Protein AF-0000000086613560 (afdb_homodimer)

pLDDT: mean 71.71, std 30.58, range [15.66, 98.88]

Foldseek 3Di:
DDDDDDPDDDPDPDDPDDPDDPDDPPDDPDDDDPDDDDDDDDDDDDDDPPPPPPPPDPPDPPPPDPVVVVVVLVVVVVVLPPQADEDEVVQVCVFCVNVDPVQWDDDDPFFTKGWGWGDDDPDIAIKIKTKGPLPDPLNVQLLVQQSNLLSVDDDPQAWHWRHWYDPPSITMTITHDAPQAFQLVLQADDPVPPPDPDPSDHDAPLLLLQLLLSNLVQQLCQAPVDPQFHKDQQEQARNQWGAHPVRRTHGHRRSPIDTDGDDDDFDADPDRDYDPLQFQVVCVVGSGDDLLRNLSSSLSRLLCSFQSDGQADPPDPPQPRGSVSNCLVCVVVVNSVVRGHCVNVCRADPVLSVLSSVLSNQSNDNDSVSHDGSVVSSVSSVVSSVVSVVVVVVVVVCVVPPVPPPVPPVPPPPPDD/DDDPDDDDDDDDDDDDDDDDDPDDPPDDDDDDDPDDDDDPDDDPDPPDDPPPPPDPPPPDPPPPPPVVVVVVLVVVVVVLPPQADEDEVVQVCVFCVNVDPVQWDDDDPFFTKGWGWGDDDPDIAIKIKTKGPLPDPLNVQLLVQQSNLLSVDDDPQAWHWRHWYDPPSITMTITHDAPQAFQLVLLADDPVPPPDPDPSDHDAPLLLLQLLLSNLVQQLCQAPVDPQFHKDQQEQDRNQWGAHPVRRTHGHRRSPIDTDGDDDDFDADPDRDYDPLQFQVVCVVGSGDDLLRNLSSSLSRLLCSFQSDGQADPPDPPQPRGSVSNCLVCVVVVNSVVRGHCVNVCRADPVLSVLSSVLSNQSNDNDSVSHDGSVVSSVSSVVSSVVSVVVVVVVVVCVVPPVPPVVPDVPPPPPDD

InterPro domains:
  IPR000719 Protein kinase domain [PS50011] (99-385)
  IPR000719 Protein kinase domain [SM00220] (99-383)
  IPR001245 Serine-threonine/tyrosine-protein kinase, catalytic domain [PF07714] (104-381)
  IPR008271 Serine/threonine-protein kinase, active site [PS00108] (231-243)
  IPR011009 Protein kinase-like domain superfamily [SSF56112] (84-382)
  IPR017441 Protein kinase, ATP binding site [PS00107] (105-130)
  IPR045272 Receptor-like protein kinase ANXUR1/2-like [PTHR27003] (85-385)

Radius of gyration: 36.47 Å; Cα contacts (8 Å, |Δi|>4): 1189; chains: 2; bounding box: 94×164×106 Å

Nearest PDB structures (foldseek):
  3hgk-assembly3_C  TM=9.181E-01  e=1.782E-29  Solanum pimpinellifolium
  2qkw-assembly1_B  TM=9.200E-01  e=3.647E-29  Solanum pimpinellifolium
  4oh4-assembly1_A  TM=9.278E-01  e=1.111E-27  Arabidopsis thaliana
  4oh4-assembly2_B  TM=9.295E-01  e=1.111E-27  Arabidopsis thaliana
  4q5j-assembly1_A  TM=9.368E-01  e=2.152E-27  Arabidopsis thaliana

Structure (mmCIF, N/CA/C/O backbone):
data_AF-0000000086613560-model_v1
#
loop_
_entity.id
_entity.type
_entity.pdbx_description
1 polymer 'Protein kinase domain-containing protein'
#
loop_
_atom_site.group_PDB
_atom_site.id
_atom_site.type_symbol
_atom_site.label_atom_id
_atom_site.label_alt_id
_atom_site.label_comp_id
_atom_site.label_asym_id
_atom_site.label_entity_id
_atom_site.label_seq_id
_atom_site.pdbx_PDB_ins_code
_atom_site.Cartn_x
_atom_site.Cartn_y
_atom_site.Cartn_z
_atom_site.occupancy
_atom_site.B_iso_or_equiv
_atom_site.auth_seq_id
_atom_site.auth_comp_id
_atom_site.auth_asym_id
_atom_site.auth_atom_id
_atom_site.pdbx_PDB_model_num
ATOM 1 N N . MET A 1 1 ? -10.734 76.688 67.25 1 18.53 1 MET A N 1
ATOM 2 C CA . MET A 1 1 ? -10.906 75.562 68.125 1 18.53 1 MET A CA 1
ATOM 3 C C . MET A 1 1 ? -10.125 74.312 67.625 1 18.53 1 MET A C 1
ATOM 5 O O . MET A 1 1 ? -9.891 74.188 66.438 1 18.53 1 MET A O 1
ATOM 9 N N . GLU A 1 2 ? -9.602 73.188 68.375 1 17.83 2 GLU A N 1
ATOM 10 C CA . GLU A 1 2 ? -8.492 72.312 68.75 1 17.83 2 GLU A CA 1
ATOM 11 C C . GLU A 1 2 ? -8.469 71 68 1 17.83 2 GLU A C 1
ATOM 13 O O . GLU A 1 2 ? -7.402 70.5 67.688 1 17.83 2 GLU A O 1
ATOM 18 N N . SER A 1 3 ? -9.516 70.188 67.688 1 19.47 3 SER A N 1
ATOM 19 C CA . SER A 1 3 ? -9.656 68.875 68.188 1 19.47 3 SER A CA 1
ATOM 20 C C . SER A 1 3 ? -8.891 67.875 67.312 1 19.47 3 SER A C 1
ATOM 22 O O . SER A 1 3 ? -8.883 68 66.062 1 19.47 3 SER A O 1
ATOM 24 N N . THR A 1 4 ? -7.965 66.688 67.688 1 18.91 4 THR A N 1
ATOM 25 C CA . THR A 1 4 ? -6.824 65.812 67.812 1 18.91 4 THR A CA 1
ATOM 26 C C . THR A 1 4 ? -7.098 64.5 67.125 1 18.91 4 THR A C 1
ATOM 28 O O . THR A 1 4 ? -6.211 63.625 67.062 1 18.91 4 THR A O 1
ATOM 31 N N . SER A 1 5 ? -8.281 64 66.625 1 18.81 5 SER A N 1
ATOM 32 C CA . SER A 1 5 ? -8.656 62.656 67 1 18.81 5 SER A CA 1
ATOM 33 C C . SER A 1 5 ? -7.824 61.625 66.25 1 18.81 5 SER A C 1
ATOM 35 O O . SER A 1 5 ? -7.523 61.781 65.062 1 18.81 5 SER A O 1
ATOM 37 N N . THR A 1 6 ? -7.16 60.406 66.812 1 18.88 6 THR A N 1
ATOM 38 C CA . THR A 1 6 ? -6.16 59.375 67.062 1 18.88 6 THR A CA 1
ATOM 39 C C . THR A 1 6 ? -6.414 58.156 66.188 1 18.88 6 THR A C 1
ATOM 41 O O . THR A 1 6 ? -5.785 57.125 66.375 1 18.88 6 THR A O 1
ATOM 44 N N . TYR A 1 7 ? -6.965 58.125 64.938 1 18.12 7 TYR A N 1
ATOM 45 C CA . TYR A 1 7 ? -7.617 56.906 64.562 1 18.12 7 TYR A CA 1
ATOM 46 C C . TYR A 1 7 ? -6.602 55.781 64.375 1 18.12 7 TYR A C 1
ATOM 48 O O . TYR A 1 7 ? -5.617 55.938 63.625 1 18.12 7 TYR A O 1
ATOM 56 N N . ASP A 1 8 ? -6.332 54.625 65.125 1 15.9 8 ASP A N 1
ATOM 57 C CA . ASP A 1 8 ? -5.527 53.562 65.688 1 15.9 8 ASP A CA 1
ATOM 58 C C . ASP A 1 8 ? -5.258 52.438 64.688 1 15.9 8 ASP A C 1
ATOM 60 O O . ASP A 1 8 ? -4.133 51.938 64.562 1 15.9 8 ASP A O 1
ATOM 64 N N . ARG A 1 9 ? -6.309 51.812 63.938 1 16.7 9 ARG A N 1
ATOM 65 C CA . ARG A 1 9 ? -6.422 50.375 64.125 1 16.7 9 ARG A CA 1
ATOM 66 C C . ARG A 1 9 ? -5.273 49.656 63.438 1 16.7 9 ARG A C 1
ATOM 68 O O . ARG A 1 9 ? -4.719 50.125 62.469 1 16.7 9 ARG A O 1
ATOM 75 N N . SER A 1 10 ? -4.977 48.188 63.719 1 17.7 10 SER A N 1
ATOM 76 C CA . SER A 1 10 ? -4.141 47.062 64.125 1 17.7 10 SER A CA 1
ATOM 77 C C . SER A 1 10 ? -3.848 46.156 62.938 1 17.7 10 SER A C 1
ATOM 79 O O . SER A 1 10 ? -4.758 45.531 62.375 1 17.7 10 SER A O 1
ATOM 81 N N . VAL A 1 11 ? -3.135 46.5 61.812 1 18.69 11 VAL A N 1
ATOM 82 C CA . VAL A 1 11 ? -2.688 45.938 60.531 1 18.69 11 VAL A CA 1
ATOM 83 C C . VAL A 1 11 ? -2.025 44.562 60.781 1 18.69 11 VAL A C 1
ATOM 85 O O . VAL A 1 11 ? -1.062 44.469 61.531 1 18.69 11 VAL A O 1
ATOM 88 N N . ILE A 1 12 ? -2.676 43.375 60.375 1 17.88 12 ILE A N 1
ATOM 89 C CA . ILE A 1 12 ? -2.789 41.938 60.562 1 17.88 12 ILE A CA 1
ATOM 90 C C . ILE A 1 12 ? -1.548 41.25 60.031 1 17.88 12 ILE A C 1
ATOM 92 O O . ILE A 1 12 ? -1.287 41.281 58.812 1 17.88 12 ILE A O 1
ATOM 96 N N . THR A 1 13 ? -0.376 41.062 60.656 1 17.22 13 THR A N 1
ATOM 97 C CA . THR A 1 13 ? 0.983 40.531 60.5 1 17.22 13 THR A CA 1
ATOM 98 C C . THR A 1 13 ? 0.975 39.031 60.219 1 17.22 13 THR A C 1
ATOM 100 O O . THR A 1 13 ? 2.002 38.469 59.844 1 17.22 13 THR A O 1
ATOM 103 N N . GLN A 1 14 ? -0.134 38.219 60.344 1 17.62 14 GLN A N 1
ATOM 104 C CA . GLN A 1 14 ? 0.204 36.938 60.969 1 17.62 14 GLN A CA 1
ATOM 105 C C . GLN A 1 14 ? 1.089 36.125 60.031 1 17.62 14 GLN A C 1
ATOM 107 O O . GLN A 1 14 ? 0.988 36.219 58.812 1 17.62 14 GLN A O 1
ATOM 112 N N . SER A 1 15 ? 2.193 35.281 60.562 1 18.66 15 SER A N 1
ATOM 113 C CA . SER A 1 15 ? 3.41 34.5 60.5 1 18.66 15 SER A CA 1
ATOM 114 C C . SER A 1 15 ? 3.139 33.125 59.875 1 18.66 15 SER A C 1
ATOM 116 O O . SER A 1 15 ? 2.408 32.312 60.438 1 18.66 15 SER A O 1
ATOM 118 N N . LEU A 1 16 ? 2.875 32.969 58.531 1 18.23 16 LEU A N 1
ATOM 119 C CA . LEU A 1 16 ? 2.48 31.766 57.781 1 18.23 16 LEU A CA 1
ATOM 120 C C . LEU A 1 16 ? 3.504 30.656 58 1 18.23 16 LEU A C 1
ATOM 122 O O . LEU A 1 16 ? 4.629 30.734 57.5 1 18.23 16 LEU A O 1
ATOM 126 N N . SER A 1 17 ? 3.504 29.953 59.188 1 17.14 17 SER A N 1
ATOM 127 C CA . SER A 1 17 ? 4.355 28.953 59.812 1 17.14 17 SER A CA 1
ATOM 128 C C . SER A 1 17 ? 4.609 27.781 58.875 1 17.14 17 SER A C 1
ATOM 130 O O . SER A 1 17 ? 5.762 27.438 58.594 1 17.14 17 SER A O 1
ATOM 132 N N . SER A 1 18 ? 3.906 26.531 59.031 1 17.67 18 SER A N 1
ATOM 133 C CA . SER A 1 18 ? 4.371 25.203 59.406 1 17.67 18 SER A CA 1
ATOM 134 C C . SER A 1 18 ? 4.637 24.344 58.188 1 17.67 18 SER A C 1
ATOM 136 O O . SER A 1 18 ? 3.787 24.25 57.281 1 17.67 18 SER A O 1
ATOM 138 N N . ALA A 1 19 ? 5.949 23.922 57.656 1 19.5 19 ALA A N 1
ATOM 139 C CA . ALA A 1 19 ? 6.883 23.203 56.812 1 19.5 19 ALA A CA 1
ATOM 140 C C . ALA A 1 19 ? 6.613 21.703 56.844 1 19.5 19 ALA A C 1
ATOM 142 O O . ALA A 1 19 ? 7.125 20.953 56 1 19.5 19 ALA A O 1
ATOM 143 N N . SER A 1 20 ? 6.004 21.078 58 1 17.12 20 SER A N 1
ATOM 144 C CA . SER A 1 20 ? 6.488 19.797 58.469 1 17.12 20 SER A CA 1
ATOM 145 C C . SER A 1 20 ? 6.07 18.656 57.562 1 17.12 20 SER A C 1
ATOM 147 O O . SER A 1 20 ? 6.898 17.828 57.156 1 17.12 20 SER A O 1
ATOM 149 N N . GLU A 1 21 ? 4.793 18.031 57.594 1 16.8 21 GLU A N 1
ATOM 150 C CA . GLU A 1 21 ? 4.445 16.656 57.969 1 16.8 21 GLU A CA 1
ATOM 151 C C . GLU A 1 21 ? 4.328 15.773 56.719 1 16.8 21 GLU A C 1
ATOM 153 O O . GLU A 1 21 ? 3.867 14.633 56.812 1 16.8 21 GLU A O 1
ATOM 158 N N . MET A 1 22 ? 4.598 16.125 55.469 1 17.56 22 MET A N 1
ATOM 159 C CA . MET A 1 22 ? 3.986 15.281 54.438 1 17.56 22 MET A CA 1
ATOM 160 C C . MET A 1 22 ? 4.652 13.914 54.375 1 17.56 22 MET A C 1
ATOM 162 O O . MET A 1 22 ? 5.637 13.719 53.656 1 17.56 22 MET A O 1
ATOM 166 N N . GLU A 1 23 ? 4.988 13.195 55.5 1 17.34 23 GLU A N 1
ATOM 167 C CA . GLU A 1 23 ? 5.77 11.992 55.75 1 17.34 23 GLU A CA 1
ATOM 168 C C . GLU A 1 23 ? 5.223 10.812 54.938 1 17.34 23 GLU A C 1
ATOM 170 O O . GLU A 1 23 ? 5.973 10.133 54.25 1 17.34 23 GLU A O 1
ATOM 175 N N . ASN A 1 24 ? 4.188 9.961 55.438 1 16.42 24 ASN A N 1
ATOM 176 C CA . ASN A 1 24 ? 4.172 8.562 55.844 1 16.42 24 ASN A CA 1
ATOM 177 C C . ASN A 1 24 ? 3.713 7.652 54.719 1 16.42 24 ASN A C 1
ATOM 179 O O . ASN A 1 24 ? 3.9 6.438 54.75 1 16.42 24 ASN A O 1
ATOM 183 N N . PHE A 1 25 ? 2.674 8.008 53.812 1 17.39 25 PHE A N 1
ATOM 184 C CA . PHE A 1 25 ? 1.704 6.953 53.562 1 17.39 25 PHE A CA 1
ATOM 185 C C . PHE A 1 25 ? 2.291 5.898 52.625 1 17.39 25 PHE A C 1
ATOM 187 O O . PHE A 1 25 ? 1.847 5.746 51.5 1 17.39 25 PHE A O 1
ATOM 194 N N . ALA A 1 26 ? 3.645 5.379 52.75 1 17.75 26 ALA A N 1
ATOM 195 C CA . ALA A 1 26 ? 4.375 4.336 52.031 1 17.75 26 ALA A CA 1
ATOM 196 C C . ALA A 1 26 ? 3.611 3.016 52.062 1 17.75 26 ALA A C 1
ATOM 198 O O . ALA A 1 26 ? 3.732 2.205 51.125 1 17.75 26 ALA A O 1
ATOM 199 N N . GLN A 1 27 ? 2.988 2.562 53.25 1 16.28 27 GLN A N 1
ATOM 200 C CA . GLN A 1 27 ? 3.176 1.194 53.719 1 16.28 27 GLN A CA 1
ATOM 201 C C . GLN A 1 27 ? 2.311 0.217 52.906 1 16.28 27 GLN A C 1
ATOM 203 O O . GLN A 1 27 ? 2.75 -0.889 52.594 1 16.28 27 GLN A O 1
ATOM 208 N N . GLY A 1 28 ? 0.915 0.328 52.844 1 16.73 28 GLY A N 1
ATOM 209 C CA . GLY A 1 28 ? 0.067 -0.757 53.312 1 16.73 28 GLY A CA 1
ATOM 210 C C . GLY A 1 28 ? -0.165 -1.826 52.25 1 16.73 28 GLY A C 1
ATOM 211 O O . GLY A 1 28 ? -1.297 -2.035 51.812 1 16.73 28 GLY A O 1
ATOM 212 N N . LEU A 1 29 ? 0.588 -1.973 51.125 1 16.55 29 LEU A N 1
ATOM 213 C CA . LEU A 1 29 ? 0.009 -2.803 50.062 1 16.55 29 LEU A CA 1
ATOM 214 C C . LEU A 1 29 ? -0.086 -4.258 50.531 1 16.55 29 LEU A C 1
ATOM 216 O O . LEU A 1 29 ? -0.13 -5.164 49.688 1 16.55 29 LEU A O 1
ATOM 220 N N . LEU A 1 30 ? -0.078 -4.539 51.812 1 16.12 30 LEU A N 1
ATOM 221 C CA . LEU A 1 30 ? 0.279 -5.906 52.188 1 16.12 30 LEU A CA 1
ATOM 222 C C . LEU A 1 30 ? -0.701 -6.906 51.594 1 16.12 30 LEU A C 1
ATOM 224 O O . LEU A 1 30 ? -0.29 -7.871 50.938 1 16.12 30 LEU A O 1
ATOM 228 N N . ALA A 1 31 ? -1.808 -7.391 52.312 1 16.27 31 ALA A N 1
ATOM 229 C CA . ALA A 1 31 ? -1.933 -8.664 53 1 16.27 31 ALA A CA 1
ATOM 230 C C . ALA A 1 31 ? -2.891 -9.602 52.281 1 16.27 31 ALA A C 1
ATOM 232 O O . ALA A 1 31 ? -2.805 -10.82 52.438 1 16.27 31 ALA A O 1
ATOM 233 N N . THR A 1 32 ? -4.02 -9.156 51.5 1 16.94 32 THR A N 1
ATOM 234 C CA . THR A 1 32 ? -5.199 -9.883 51.938 1 16.94 32 THR A CA 1
ATOM 235 C C . THR A 1 32 ? -5.168 -11.328 51.469 1 16.94 32 THR A C 1
ATOM 237 O O . THR A 1 32 ? -4.668 -11.617 50.375 1 16.94 32 THR A O 1
ATOM 240 N N . THR A 1 33 ? -5.668 -12.305 52.312 1 17.19 33 THR A N 1
ATOM 241 C CA . THR A 1 33 ? -5.73 -13.727 52.625 1 17.19 33 THR A CA 1
ATOM 242 C C . THR A 1 33 ? -6.629 -14.461 51.625 1 17.19 33 THR A C 1
ATOM 244 O O . THR A 1 33 ? -7.758 -14.039 51.375 1 17.19 33 THR A O 1
ATOM 247 N N . ILE A 1 34 ? -6.043 -15.195 50.656 1 18.09 34 ILE A N 1
ATOM 248 C CA . ILE A 1 34 ? -6.516 -16.094 49.625 1 18.09 34 ILE A CA 1
ATOM 249 C C . ILE A 1 34 ? -7.398 -17.188 50.25 1 18.09 34 ILE A C 1
ATOM 251 O O . ILE A 1 34 ? -6.898 -18.094 50.906 1 18.09 34 ILE A O 1
ATOM 255 N N . PRO A 1 35 ? -8.68 -16.75 50.656 1 16.12 35 PRO A N 1
ATOM 256 C CA . PRO A 1 35 ? -9.352 -17.766 51.469 1 16.12 35 PRO A CA 1
ATOM 257 C C . PRO A 1 35 ? -9.531 -19.094 50.75 1 16.12 35 PRO A C 1
ATOM 259 O O . PRO A 1 35 ? -9.305 -19.172 49.562 1 16.12 35 PRO A O 1
ATOM 262 N N . GLY A 1 36 ? -10.664 -19.828 51.25 1 16.84 36 GLY A N 1
ATOM 263 C CA . GLY A 1 36 ? -11.055 -21.125 51.75 1 16.84 36 GLY A CA 1
ATOM 264 C C . GLY A 1 36 ? -11.539 -22.078 50.688 1 16.84 36 GLY A C 1
ATOM 265 O O . GLY A 1 36 ? -11.797 -21.656 49.562 1 16.84 36 GLY A O 1
ATOM 266 N N . GLY A 1 37 ? -12.023 -23.375 51.031 1 17.2 37 GLY A N 1
ATOM 267 C CA . GLY A 1 37 ? -12.047 -24.812 50.812 1 17.2 37 GLY A CA 1
ATOM 268 C C . GLY A 1 37 ? -13.219 -25.25 49.938 1 17.2 37 GLY A C 1
ATOM 269 O O . GLY A 1 37 ? -13.281 -26.422 49.531 1 17.2 37 GLY A O 1
ATOM 270 N N . ALA A 1 38 ? -14.383 -24.438 49.688 1 16.75 38 ALA A N 1
ATOM 271 C CA . ALA A 1 38 ? -15.578 -25.234 49.938 1 16.75 38 ALA A CA 1
ATOM 272 C C . ALA A 1 38 ? -15.758 -26.281 48.844 1 16.75 38 ALA A C 1
ATOM 274 O O . ALA A 1 38 ? -15.352 -26.062 47.688 1 16.75 38 ALA A O 1
ATOM 275 N N . ASP A 1 39 ? -16.375 -27.484 49.062 1 17.06 39 ASP A N 1
ATOM 276 C CA . ASP A 1 39 ? -16.5 -28.922 48.812 1 17.06 39 ASP A CA 1
ATOM 277 C C . ASP A 1 39 ? -17.469 -29.203 47.688 1 17.06 39 ASP A C 1
ATOM 279 O O . ASP A 1 39 ? -17.375 -30.219 47 1 17.06 39 ASP A O 1
ATOM 283 N N . TRP A 1 40 ? -18.547 -28.281 47.344 1 17.17 40 TRP A N 1
ATOM 284 C CA . TRP A 1 40 ? -19.812 -29.016 47.312 1 17.17 40 TRP A CA 1
ATOM 285 C C . TRP A 1 40 ? -19.859 -29.938 46.094 1 17.17 40 TRP A C 1
ATOM 287 O O . TRP A 1 40 ? -19.203 -29.688 45.094 1 17.17 40 TRP A O 1
ATOM 297 N N . GLY A 1 41 ? -20.688 -31 46.094 1 16.84 41 GLY A N 1
ATOM 298 C CA . GLY A 1 41 ? -20.922 -32.406 45.719 1 16.84 41 GLY A CA 1
ATOM 299 C C . GLY A 1 41 ? -21.453 -32.594 44.312 1 16.84 41 GLY A C 1
ATOM 300 O O . GLY A 1 41 ? -20.891 -33.344 43.531 1 16.84 41 GLY A O 1
ATOM 301 N N . ASN A 1 42 ? -22.812 -32.219 44.031 1 17.39 42 ASN A N 1
ATOM 302 C CA . ASN A 1 42 ? -23.75 -33.281 43.688 1 17.39 42 ASN A CA 1
ATOM 303 C C . ASN A 1 42 ? -23.781 -33.562 42.188 1 17.39 42 ASN A C 1
ATOM 305 O O . ASN A 1 42 ? -23.391 -32.688 41.375 1 17.39 42 ASN A O 1
ATOM 309 N N . GLU A 1 43 ? -24.531 -34.594 41.625 1 18 43 GLU A N 1
ATOM 310 C CA . GLU A 1 43 ? -24.547 -35.75 40.75 1 18 43 GLU A CA 1
ATOM 311 C C . GLU A 1 43 ? -25.234 -35.438 39.406 1 18 43 GLU A C 1
ATOM 313 O O . GLU A 1 43 ? -25.234 -36.25 38.5 1 18 43 GLU A O 1
ATOM 318 N N . LEU A 1 44 ? -25.672 -34.094 39.156 1 18.69 44 LEU A N 1
ATOM 319 C CA . LEU A 1 44 ? -26.938 -34.281 38.438 1 18.69 44 LEU A CA 1
ATOM 320 C C . LEU A 1 44 ? -26.703 -35 37.125 1 18.69 44 LEU A C 1
ATOM 322 O O . LEU A 1 44 ? -25.656 -34.844 36.469 1 18.69 44 LEU A O 1
ATOM 326 N N . PRO A 1 45 ? -27.781 -35.719 36.625 1 19.56 45 PRO A N 1
ATOM 327 C CA . PRO A 1 45 ? -27.922 -36.906 35.781 1 19.56 45 PRO A CA 1
ATOM 328 C C . PRO A 1 45 ? -27.75 -36.625 34.281 1 19.56 45 PRO A C 1
ATOM 330 O O . PRO A 1 45 ? -27.875 -35.469 33.875 1 19.56 45 PRO A O 1
ATOM 333 N N . PHE A 1 46 ? -27.297 -37.625 33.5 1 18.84 46 PHE A N 1
ATOM 334 C CA . PHE A 1 46 ? -26.688 -37.875 32.188 1 18.84 46 PHE A CA 1
ATOM 335 C C . PHE A 1 46 ? -27.703 -37.75 31.078 1 18.84 46 PHE A C 1
ATOM 337 O O . PHE A 1 46 ? -27.406 -38.094 29.922 1 18.84 46 PHE A O 1
ATOM 344 N N . PRO A 1 47 ? -28.734 -36.688 31.234 1 19.14 47 PRO A N 1
ATOM 345 C CA . PRO A 1 47 ? -29.828 -37.219 30.422 1 19.14 47 PRO A CA 1
ATOM 346 C C . PRO A 1 47 ? -29.406 -37.469 28.969 1 19.14 47 PRO A C 1
ATOM 348 O O . PRO A 1 47 ? -28.438 -36.875 28.5 1 19.14 47 PRO A O 1
ATOM 351 N N . GLU A 1 48 ? -30.188 -38.375 28.219 1 19.47 48 GLU A N 1
ATOM 352 C CA . GLU A 1 48 ? -30.172 -39.281 27.062 1 19.47 48 GLU A CA 1
ATOM 353 C C . GLU A 1 48 ? -30.281 -38.469 25.766 1 19.47 48 GLU A C 1
ATOM 355 O O . GLU A 1 48 ? -31.047 -37.531 25.672 1 19.47 48 GLU A O 1
ATOM 360 N N . THR A 1 49 ? -29.328 -38.594 24.812 1 18.28 49 THR A N 1
ATOM 361 C CA . THR A 1 49 ? -28.844 -37.938 23.609 1 18.28 49 THR A CA 1
ATOM 362 C C . THR A 1 49 ? -29.828 -38.094 22.469 1 18.28 49 THR A C 1
ATOM 364 O O . THR A 1 49 ? -29.516 -37.781 21.312 1 18.28 49 THR A O 1
ATOM 367 N N . ARG A 1 50 ? -31.203 -38.062 22.719 1 19.09 50 ARG A N 1
ATOM 368 C CA . ARG A 1 50 ? -31.938 -38.656 21.625 1 19.09 50 ARG A CA 1
ATOM 369 C C . ARG A 1 50 ? -31.688 -37.906 20.312 1 19.09 50 ARG A C 1
ATOM 371 O O . ARG A 1 50 ? -31.516 -36.688 20.328 1 19.09 50 ARG A O 1
ATOM 378 N N . ASN A 1 51 ? -31.375 -38.594 19.156 1 18.8 51 ASN A N 1
ATOM 379 C CA . ASN A 1 51 ? -30.844 -38.438 17.797 1 18.8 51 ASN A CA 1
ATOM 380 C C . ASN A 1 51 ? -31.828 -37.719 16.891 1 18.8 51 ASN A C 1
ATOM 382 O O . ASN A 1 51 ? -31.641 -37.688 15.672 1 18.8 51 ASN A O 1
ATOM 386 N N . PRO A 1 52 ? -32.719 -36.781 17.422 1 19.45 52 PRO A N 1
ATOM 387 C CA . PRO A 1 52 ? -33.875 -36.688 16.547 1 19.45 52 PRO A CA 1
ATOM 388 C C . PRO A 1 52 ? -33.531 -36.188 15.141 1 19.45 52 PRO A C 1
ATOM 390 O O . PRO A 1 52 ? -32.531 -35.438 14.984 1 19.45 52 PRO A O 1
ATOM 393 N N . PHE A 1 53 ? -33.938 -36.875 14.016 1 21.14 53 PHE A N 1
ATOM 394 C CA . PHE A 1 53 ? -33.875 -36.938 12.562 1 21.14 53 PHE A CA 1
ATOM 395 C C . PHE A 1 53 ? -34.469 -35.688 11.93 1 21.14 53 PHE A C 1
ATOM 397 O O . PHE A 1 53 ? -35.688 -35.5 11.906 1 21.14 53 PHE A O 1
ATOM 404 N N . VAL A 1 54 ? -33.875 -34.469 12.289 1 18.44 54 VAL A N 1
ATOM 405 C CA . VAL A 1 54 ? -34.594 -33.219 11.93 1 18.44 54 VAL A CA 1
ATOM 406 C C . VAL A 1 54 ? -34.75 -33.156 10.414 1 18.44 54 VAL A C 1
ATOM 408 O O . VAL A 1 54 ? -33.781 -33.344 9.672 1 18.44 54 VAL A O 1
ATOM 411 N N . GLN A 1 55 ? -35.938 -33.406 9.891 1 19.12 55 GLN A N 1
ATOM 412 C CA . GLN A 1 55 ? -36.531 -33.344 8.555 1 19.12 55 GLN A CA 1
ATOM 413 C C . GLN A 1 55 ? -36.25 -31.969 7.91 1 19.12 55 GLN A C 1
ATOM 415 O O . GLN A 1 55 ? -36.781 -30.953 8.336 1 19.12 55 GLN A O 1
ATOM 420 N N . ALA A 1 56 ? -35.031 -31.656 7.594 1 19.33 56 ALA A N 1
ATOM 421 C CA . ALA A 1 56 ? -34.656 -30.297 7.199 1 19.33 56 ALA A CA 1
ATOM 422 C C . ALA A 1 56 ? -35.406 -29.875 5.934 1 19.33 56 ALA A C 1
ATOM 424 O O . ALA A 1 56 ? -35.344 -30.562 4.91 1 19.33 56 ALA A O 1
ATOM 425 N N . GLY A 1 57 ? -36.5 -29.219 6.137 1 18.22 57 GLY A N 1
ATOM 426 C CA . GLY A 1 57 ? -37.375 -28.672 5.117 1 18.22 57 GLY A CA 1
ATOM 427 C C . GLY A 1 57 ? -36.625 -27.844 4.07 1 18.22 57 GLY A C 1
ATOM 428 O O . GLY A 1 57 ? -35.562 -27.297 4.344 1 18.22 57 GLY A O 1
ATOM 429 N N . ALA A 1 58 ? -36.875 -28.031 2.684 1 20.8 58 ALA A N 1
ATOM 430 C CA . ALA A 1 58 ? -36.469 -27.578 1.36 1 20.8 58 ALA A CA 1
ATOM 431 C C . ALA A 1 58 ? -36.562 -26.062 1.243 1 20.8 58 ALA A C 1
ATOM 433 O O . ALA A 1 58 ? -37.656 -25.5 1.092 1 20.8 58 ALA A O 1
ATOM 434 N N . LEU A 1 59 ? -35.969 -25.266 2.164 1 20.17 59 LEU A N 1
ATOM 435 C CA . LEU A 1 59 ? -36.25 -23.844 2.092 1 20.17 59 LEU A CA 1
ATOM 436 C C . LEU A 1 59 ? -35.969 -23.297 0.695 1 20.17 59 LEU A C 1
ATOM 438 O O . LEU A 1 59 ? -34.969 -23.656 0.072 1 20.17 59 LEU A O 1
ATOM 442 N N . SER A 1 60 ? -36.938 -22.797 0.01 1 21.38 60 SER A N 1
ATOM 443 C CA . SER A 1 60 ? -37.188 -22.125 -1.264 1 21.38 60 SER A CA 1
ATOM 444 C C . SER A 1 60 ? -36.156 -21.016 -1.487 1 21.38 60 SER A C 1
ATOM 446 O O . SER A 1 60 ? -35.781 -20.312 -0.545 1 21.38 60 SER A O 1
ATOM 448 N N . THR A 1 61 ? -35.25 -21.141 -2.471 1 22.91 61 THR A N 1
ATOM 449 C CA . THR A 1 61 ? -34.156 -20.391 -3.018 1 22.91 61 THR A CA 1
ATOM 450 C C . THR A 1 61 ? -34.562 -18.953 -3.307 1 22.91 61 THR A C 1
ATOM 452 O O . THR A 1 61 ? -35.219 -18.672 -4.312 1 22.91 61 THR A O 1
ATOM 455 N N . ASP A 1 62 ? -35.125 -18.188 -2.379 1 22.31 62 ASP A N 1
ATOM 456 C CA . ASP A 1 62 ? -35.531 -16.812 -2.645 1 22.31 62 ASP A CA 1
ATOM 457 C C . ASP A 1 62 ? -34.375 -16 -3.23 1 22.31 62 ASP A C 1
ATOM 459 O O . ASP A 1 62 ? -33.25 -16.125 -2.791 1 22.31 62 ASP A O 1
ATOM 463 N N . SER A 1 63 ? -34.531 -15.57 -4.504 1 23.98 63 SER A N 1
ATOM 464 C CA . SER A 1 63 ? -33.812 -14.688 -5.422 1 23.98 63 SER A CA 1
ATOM 465 C C . SER A 1 63 ? -33.375 -13.414 -4.723 1 23.98 63 SER A C 1
ATOM 467 O O . SER A 1 63 ? -34.156 -12.508 -4.488 1 23.98 63 SER A O 1
ATOM 469 N N . LEU A 1 64 ? -32.594 -13.461 -3.736 1 24 64 LEU A N 1
ATOM 470 C CA . LEU A 1 64 ? -32.219 -12.266 -2.99 1 24 64 LEU A CA 1
ATOM 471 C C . LEU A 1 64 ? -31.594 -11.219 -3.916 1 24 64 LEU A C 1
ATOM 473 O O . LEU A 1 64 ? -30.688 -11.523 -4.68 1 24 64 LEU A O 1
ATOM 477 N N . SER A 1 65 ? -32.375 -10.188 -4.281 1 24.64 65 SER A N 1
ATOM 478 C CA . SER A 1 65 ? -32.25 -8.953 -5.062 1 24.64 65 SER A CA 1
ATOM 479 C C . SER A 1 65 ? -30.953 -8.211 -4.758 1 24.64 65 SER A C 1
ATOM 481 O O . SER A 1 65 ? -30.656 -7.926 -3.596 1 24.64 65 SER A O 1
ATOM 483 N N . LEU A 1 66 ? -29.953 -8.422 -5.555 1 26.14 66 LEU A N 1
ATOM 484 C CA . LEU A 1 66 ? -28.734 -7.656 -5.777 1 26.14 66 LEU A CA 1
ATOM 485 C C . LEU A 1 66 ? -28.984 -6.16 -5.625 1 26.14 66 LEU A C 1
ATOM 487 O O . LEU A 1 66 ? -28.078 -5.348 -5.828 1 26.14 66 LEU A O 1
ATOM 491 N N . ASN A 1 67 ? -30.344 -5.766 -5.605 1 27.61 67 ASN A N 1
ATOM 492 C CA . ASN A 1 67 ? -30.766 -4.379 -5.461 1 27.61 67 ASN A CA 1
ATOM 493 C C . ASN A 1 67 ? -30.312 -3.783 -4.133 1 27.61 67 ASN A C 1
ATOM 495 O O . ASN A 1 67 ? -30.578 -2.619 -3.84 1 27.61 67 ASN A O 1
ATOM 499 N N . SER A 1 68 ? -29.922 -4.652 -3.201 1 29.59 68 SER A N 1
ATOM 500 C CA . SER A 1 68 ? -29.844 -4.105 -1.853 1 29.59 68 SER A CA 1
ATOM 501 C C . SER A 1 68 ? -28.547 -3.336 -1.64 1 29.59 68 SER A C 1
ATOM 503 O O . SER A 1 68 ? -28.438 -2.525 -0.716 1 29.59 68 SER A O 1
ATOM 505 N N . GLN A 1 69 ? -27.531 -3.75 -2.379 1 27.94 69 GLN A N 1
ATOM 506 C CA . GLN A 1 69 ? -26.328 -2.996 -2.092 1 27.94 69 GLN A CA 1
ATOM 507 C C . GLN A 1 69 ? -26.391 -1.587 -2.674 1 27.94 69 GLN A C 1
ATOM 509 O O . GLN A 1 69 ? -25.609 -0.712 -2.299 1 27.94 69 GLN A O 1
ATOM 514 N N . GLU A 1 70 ? -27.141 -1.389 -3.787 1 30.72 70 GLU A N 1
ATOM 515 C CA . GLU A 1 70 ? -27.453 -0.048 -4.273 1 30.72 70 GLU A CA 1
ATOM 516 C C . GLU A 1 70 ? -28.25 0.741 -3.24 1 30.72 70 GLU A C 1
ATOM 518 O O . GLU A 1 70 ? -28.172 1.97 -3.189 1 30.72 70 GLU A O 1
ATOM 523 N N . ASN A 1 71 ? -29.078 0.048 -2.459 1 31.89 71 ASN A N 1
ATOM 524 C CA . ASN A 1 71 ? -30 0.663 -1.52 1 31.89 71 ASN A CA 1
ATOM 525 C C . ASN A 1 71 ? -29.297 1.12 -0.247 1 31.89 71 ASN A C 1
ATOM 527 O O . ASN A 1 71 ? -29.859 1.856 0.557 1 31.89 71 ASN A O 1
ATOM 531 N N . ALA A 1 72 ? -28.219 0.413 0.093 1 31.88 72 ALA A N 1
ATOM 532 C CA . ALA A 1 72 ? -27.609 0.879 1.335 1 31.88 72 ALA A CA 1
ATOM 533 C C . ALA A 1 72 ? -26.859 2.191 1.12 1 31.88 72 ALA A C 1
ATOM 535 O O . ALA A 1 72 ? -26.703 2.986 2.051 1 31.88 72 ALA A O 1
ATOM 536 N N . ILE A 1 73 ? -26.328 2.385 -0.056 1 35.31 73 ILE A N 1
ATOM 537 C CA . ILE A 1 73 ? -25.766 3.697 -0.373 1 35.31 73 ILE A CA 1
ATOM 538 C C . ILE A 1 73 ? -26.891 4.727 -0.441 1 35.31 73 ILE A C 1
ATOM 540 O O . ILE A 1 73 ? -26.688 5.902 -0.118 1 35.31 73 ILE A O 1
ATOM 544 N N . ASP A 1 74 ? -28.031 4.262 -0.862 1 34.62 74 ASP A N 1
ATOM 545 C CA . ASP A 1 74 ? -29.188 5.141 -1.014 1 34.62 74 ASP A CA 1
ATOM 546 C C . ASP A 1 74 ? -29.75 5.551 0.347 1 34.62 74 ASP A C 1
ATOM 548 O O . ASP A 1 74 ? -30.188 6.695 0.528 1 34.62 74 ASP A O 1
ATOM 552 N N . GLY A 1 75 ? -29.875 4.527 1.206 1 35.84 75 GLY A N 1
ATOM 553 C CA . GLY A 1 75 ? -30.5 4.855 2.48 1 35.84 75 GLY A CA 1
ATOM 554 C C . GLY A 1 75 ? -29.688 5.844 3.299 1 35.84 75 GLY A C 1
ATOM 555 O O . GLY A 1 75 ? -30.25 6.656 4.035 1 35.84 75 GLY A O 1
ATOM 556 N N . GLY A 1 76 ? -28.344 5.617 3.367 1 36.16 76 GLY A N 1
ATOM 557 C CA . GLY A 1 76 ? -27.516 6.543 4.117 1 36.16 76 GLY A CA 1
ATOM 558 C C . GLY A 1 76 ? -27.422 7.918 3.482 1 36.16 76 GLY A C 1
ATOM 559 O O . GLY A 1 76 ? -27.016 8.883 4.129 1 36.16 76 GLY A O 1
ATOM 560 N N . VAL A 1 77 ? -27.578 7.887 2.201 1 42.34 77 VAL A N 1
ATOM 561 C CA . VAL A 1 77 ? -27.641 9.156 1.487 1 42.34 77 VAL A CA 1
ATOM 562 C C . VAL A 1 77 ? -28.844 9.961 1.959 1 42.34 77 VAL A C 1
ATOM 564 O O . VAL A 1 77 ? -28.797 11.195 2.031 1 42.34 77 VAL A O 1
ATOM 567 N N . ASP A 1 78 ? -29.812 9.305 2.236 1 41.38 78 ASP A N 1
ATOM 568 C CA . ASP A 1 78 ? -31.016 10.055 2.615 1 41.38 78 ASP A CA 1
ATOM 569 C C . ASP A 1 78 ? -30.766 10.859 3.891 1 41.38 78 ASP A C 1
ATOM 571 O O . ASP A 1 78 ? -31.234 11.992 4.016 1 41.38 78 ASP A O 1
ATOM 575 N N . GLN A 1 79 ? -30.125 10.273 4.891 1 42.38 79 GLN A N 1
ATOM 576 C CA . GLN A 1 79 ? -29.938 10.984 6.148 1 42.38 79 GLN A CA 1
ATOM 577 C C . GLN A 1 79 ? -28.781 11.984 6.047 1 42.38 79 GLN A C 1
ATOM 579 O O . GLN A 1 79 ? -28.609 12.828 6.926 1 42.38 79 GLN A O 1
ATOM 584 N N . LEU A 1 80 ? -27.875 11.789 5.195 1 45.97 80 LEU A N 1
ATOM 585 C CA . LEU A 1 80 ? -26.75 12.703 5 1 45.97 80 LEU A CA 1
ATOM 586 C C . LEU A 1 80 ? -27.234 14.102 4.652 1 45.97 80 LEU A C 1
ATOM 588 O O . LEU A 1 80 ? -26.484 15.07 4.766 1 45.97 80 LEU A O 1
ATOM 592 N N . LYS A 1 81 ? -28.422 14.305 4.07 1 45.84 81 LYS A N 1
ATOM 593 C CA . LYS A 1 81 ? -29.016 15.469 3.424 1 45.84 81 LYS A CA 1
ATOM 594 C C . LYS A 1 81 ? -29.016 16.672 4.359 1 45.84 81 LYS A C 1
ATOM 596 O O . LYS A 1 81 ? -28.875 17.812 3.91 1 45.84 81 LYS A O 1
ATOM 601 N N . GLU A 1 82 ? -29.078 16.406 5.547 1 49.47 82 GLU A N 1
ATOM 602 C CA . GLU A 1 82 ? -29.406 17.641 6.27 1 49.47 82 GLU A CA 1
ATOM 603 C C . GLU A 1 82 ? -28.141 18.453 6.551 1 49.47 82 GLU A C 1
ATOM 605 O O . GLU A 1 82 ? -28.188 19.688 6.59 1 49.47 82 GLU A O 1
ATOM 610 N N . SER A 1 83 ? -26.812 17.75 6.656 1 60.41 83 SER A N 1
ATOM 611 C CA . SER A 1 83 ? -25.75 18.562 7.223 1 60.41 83 SER A CA 1
ATOM 612 C C . SER A 1 83 ? -24.797 19.062 6.137 1 60.41 83 SER A C 1
ATOM 614 O O . SER A 1 83 ? -24.062 20.031 6.352 1 60.41 83 SER A O 1
ATOM 616 N N . CYS A 1 84 ? -24.703 18.391 5.051 1 76.62 84 CYS A N 1
ATOM 617 C CA . CYS A 1 84 ? -23.797 18.859 4.008 1 76.62 84 CYS A CA 1
ATOM 618 C C . CYS A 1 84 ? -24.578 19.344 2.787 1 76.62 84 CYS A C 1
ATOM 620 O O . CYS A 1 84 ? -25.406 18.609 2.246 1 76.62 84 CYS A O 1
ATOM 622 N N . ALA A 1 85 ? -24.375 20.656 2.398 1 86.06 85 ALA A N 1
ATOM 623 C CA . ALA A 1 85 ? -25.141 21.328 1.365 1 86.06 85 ALA A CA 1
ATOM 624 C C . ALA A 1 85 ? -24.797 20.812 -0.022 1 86.06 85 ALA A C 1
ATOM 626 O O . ALA A 1 85 ? -23.625 20.547 -0.315 1 86.06 85 ALA A O 1
ATOM 627 N N . PHE A 1 86 ? -25.859 20.578 -0.726 1 92.25 86 PHE A N 1
ATOM 628 C CA . PHE A 1 86 ? -25.656 20.297 -2.143 1 92.25 86 PHE A CA 1
ATOM 629 C C . PHE A 1 86 ? -25.359 21.578 -2.916 1 92.25 86 PHE A C 1
ATOM 631 O O . PHE A 1 86 ? -26.062 22.578 -2.748 1 92.25 86 PHE A O 1
ATOM 638 N N . ILE A 1 87 ? -24.344 21.609 -3.744 1 93.88 87 ILE A N 1
ATOM 639 C CA . ILE A 1 87 ? -23.969 22.75 -4.566 1 93.88 87 ILE A CA 1
ATOM 640 C C . ILE A 1 87 ? -24.125 22.406 -6.043 1 93.88 87 ILE A C 1
ATOM 642 O O . ILE A 1 87 ? -23.469 21.469 -6.535 1 93.88 87 ILE A O 1
ATOM 646 N N . PRO A 1 88 ? -24.953 23.109 -6.742 1 94.62 88 PRO A N 1
ATOM 647 C CA . PRO A 1 88 ? -25.125 22.828 -8.172 1 94.62 88 PRO A CA 1
ATOM 648 C C . PRO A 1 88 ? -23.844 23 -8.969 1 94.62 88 PRO A C 1
ATOM 650 O O . PRO A 1 88 ? -23.016 23.859 -8.641 1 94.62 88 PRO A O 1
ATOM 653 N N . LEU A 1 89 ? -23.703 22.25 -10.039 1 96.19 89 LEU A N 1
ATOM 654 C CA . LEU A 1 89 ? -22.484 22.266 -10.859 1 96.19 89 LEU A CA 1
ATOM 655 C C . LEU A 1 89 ? -22.25 23.641 -11.469 1 96.19 89 LEU A C 1
ATOM 657 O O . LEU A 1 89 ? -21.109 24.062 -11.602 1 96.19 89 LEU A O 1
ATOM 661 N N . CYS A 1 90 ? -23.328 24.328 -11.836 1 95.38 90 CYS A N 1
ATOM 662 C CA . CYS A 1 90 ? -23.188 25.625 -12.453 1 95.38 90 CYS A CA 1
ATOM 663 C C . CYS A 1 90 ? -22.469 26.609 -11.523 1 95.38 90 CYS A C 1
ATOM 665 O O . CYS A 1 90 ? -21.703 27.453 -11.984 1 95.38 90 CYS A O 1
ATOM 667 N N . GLN A 1 91 ? -22.719 26.531 -10.266 1 94.56 91 GLN A N 1
ATOM 668 C CA . GLN A 1 91 ? -22.047 27.375 -9.297 1 94.56 91 GLN A CA 1
ATOM 669 C C . GLN A 1 91 ? -20.562 27.016 -9.188 1 94.56 91 GLN A C 1
ATOM 671 O O . GLN A 1 91 ? -19.719 27.906 -9.039 1 94.56 91 GLN A O 1
ATOM 676 N N . ILE A 1 92 ? -20.234 25.75 -9.266 1 96.38 92 ILE A N 1
ATOM 677 C CA . ILE A 1 92 ? -18.844 25.281 -9.195 1 96.38 92 ILE A CA 1
ATOM 678 C C . ILE A 1 92 ? -18.078 25.75 -10.422 1 96.38 92 ILE A C 1
ATOM 680 O O . ILE A 1 92 ? -16.938 26.203 -10.305 1 96.38 92 ILE A O 1
ATOM 684 N N . LEU A 1 93 ? -18.703 25.594 -11.602 1 96.5 93 LEU A N 1
ATOM 685 C CA . LEU A 1 93 ? -18.078 26.031 -12.844 1 96.5 93 LEU A CA 1
ATOM 686 C C . LEU A 1 93 ? -17.75 27.516 -12.805 1 96.5 93 LEU A C 1
ATOM 688 O O . LEU A 1 93 ? -16.672 27.938 -13.234 1 96.5 93 LEU A O 1
ATOM 692 N N . LYS A 1 94 ? -18.672 28.25 -12.25 1 95.19 94 LYS A N 1
ATOM 693 C CA . LYS A 1 94 ? -18.453 29.688 -12.109 1 95.19 94 LYS A CA 1
ATOM 694 C C . LYS A 1 94 ? -17.312 29.969 -11.125 1 95.19 94 LYS A C 1
ATOM 696 O O . LYS A 1 94 ? -16.438 30.781 -11.406 1 95.19 94 LYS A O 1
ATOM 701 N N . ALA A 1 95 ? -17.344 29.266 -10.062 1 95.56 95 ALA A N 1
ATOM 702 C CA . ALA A 1 95 ? -16.359 29.484 -9 1 95.56 95 ALA A CA 1
ATOM 703 C C . ALA A 1 95 ? -14.953 29.125 -9.469 1 95.56 95 ALA A C 1
ATOM 705 O O . ALA A 1 95 ? -13.969 29.688 -8.977 1 95.56 95 ALA A O 1
ATOM 706 N N . THR A 1 96 ? -14.766 28.25 -10.398 1 96 96 THR A N 1
ATOM 707 C CA . THR A 1 96 ? -13.469 27.734 -10.828 1 96 96 THR A CA 1
ATOM 708 C C . THR A 1 96 ? -13.141 28.203 -12.242 1 96 96 THR A C 1
ATOM 710 O O . THR A 1 96 ? -12.156 27.75 -12.836 1 96 96 THR A O 1
ATOM 713 N N . ASN A 1 97 ? -13.977 29.094 -12.836 1 95.94 97 ASN A N 1
ATOM 714 C CA . ASN A 1 97 ? -13.812 29.469 -14.234 1 95.94 97 ASN A CA 1
ATOM 715 C C . ASN A 1 97 ? -13.672 28.234 -15.133 1 95.94 97 ASN A C 1
ATOM 717 O O . ASN A 1 97 ? -12.695 28.125 -15.883 1 95.94 97 ASN A O 1
ATOM 721 N N . ASP A 1 98 ? -14.633 27.375 -14.992 1 96.25 98 ASP A N 1
ATOM 722 C CA . ASP A 1 98 ? -14.703 26.141 -15.773 1 96.25 98 ASP A CA 1
ATOM 723 C C . ASP A 1 98 ? -13.445 25.297 -15.578 1 96.25 98 ASP A C 1
ATOM 725 O O . ASP A 1 98 ? -12.805 24.891 -16.562 1 96.25 98 ASP A O 1
ATOM 729 N N . PHE A 1 99 ? -13.07 25.141 -14.32 1 94.06 99 PHE A N 1
ATOM 730 C CA . PHE A 1 99 ? -11.93 24.328 -13.93 1 94.06 99 PHE A CA 1
ATOM 731 C C . PHE A 1 99 ? -10.664 24.797 -14.625 1 94.06 99 PHE A C 1
ATOM 733 O O . PHE A 1 99 ? -9.93 24 -15.203 1 94.06 99 PHE A O 1
ATOM 740 N N . ASP A 1 100 ? -10.398 26.047 -14.492 1 94.94 100 ASP A N 1
ATOM 741 C CA . ASP A 1 100 ? -9.195 26.688 -15.016 1 94.94 100 ASP A CA 1
ATOM 742 C C . ASP A 1 100 ? -7.953 26.203 -14.266 1 94.94 100 ASP A C 1
ATOM 744 O O . ASP A 1 100 ? -7.895 26.266 -13.039 1 94.94 100 ASP A O 1
ATOM 748 N N . ASP A 1 101 ? -6.934 25.828 -14.977 1 91.5 101 ASP A N 1
ATOM 749 C CA . ASP A 1 101 ? -5.711 25.297 -14.391 1 91.5 101 ASP A CA 1
ATOM 750 C C . ASP A 1 101 ? -4.984 26.344 -13.562 1 91.5 101 ASP A C 1
ATOM 752 O O . ASP A 1 101 ? -4.203 26.016 -12.664 1 91.5 101 ASP A O 1
ATOM 756 N N . ALA A 1 102 ? -5.234 27.562 -13.82 1 93.25 102 ALA A N 1
ATOM 757 C CA . ALA A 1 102 ? -4.602 28.656 -13.086 1 93.25 102 ALA A CA 1
ATOM 758 C C . ALA A 1 102 ? -5.07 28.688 -11.633 1 93.25 102 ALA A C 1
ATOM 760 O O . ALA A 1 102 ? -4.414 29.281 -10.773 1 93.25 102 ALA A O 1
ATOM 761 N N . LEU A 1 103 ? -6.176 28.016 -11.391 1 94.75 103 LEU A N 1
ATOM 762 C CA . LEU A 1 103 ? -6.762 28.047 -10.055 1 94.75 103 LEU A CA 1
ATOM 763 C C . LEU A 1 103 ? -6.445 26.781 -9.289 1 94.75 103 LEU A C 1
ATOM 765 O O . LEU A 1 103 ? -6.918 26.578 -8.164 1 94.75 103 LEU A O 1
ATOM 769 N N . VAL A 1 104 ? -5.605 25.922 -9.867 1 92.94 104 VAL A N 1
ATOM 770 C CA . VAL A 1 104 ? -5.258 24.656 -9.219 1 92.94 104 VAL A CA 1
ATOM 771 C C . VAL A 1 104 ? -4.32 24.922 -8.047 1 92.94 104 VAL A C 1
ATOM 773 O O . VAL A 1 104 ? -3.316 25.625 -8.188 1 92.94 104 VAL A O 1
ATOM 776 N N . ILE A 1 105 ? -4.645 24.406 -6.918 1 90.69 105 ILE A N 1
ATOM 777 C CA . ILE A 1 105 ? -3.812 24.609 -5.734 1 90.69 105 ILE A CA 1
ATOM 778 C C . ILE A 1 105 ? -3.279 23.266 -5.234 1 90.69 105 ILE A C 1
ATOM 780 O O . ILE A 1 105 ? -2.494 23.219 -4.285 1 90.69 105 ILE A O 1
ATOM 784 N N . GLY A 1 106 ? -3.764 22.234 -5.75 1 83.44 106 GLY A N 1
ATOM 785 C CA . GLY A 1 106 ? -3.305 20.922 -5.363 1 83.44 106 GLY A CA 1
ATOM 786 C C . GLY A 1 106 ? -3.758 19.828 -6.312 1 83.44 106 GLY A C 1
ATOM 787 O O . GLY A 1 106 ? -4.66 20.031 -7.129 1 83.44 106 GLY A O 1
ATOM 788 N N . GLY A 1 107 ? -2.963 18.75 -6.293 1 74.62 107 GLY A N 1
ATOM 789 C CA . GLY A 1 107 ? -3.387 17.656 -7.145 1 74.62 107 GLY A CA 1
ATOM 790 C C . GLY A 1 107 ? -2.637 16.359 -6.871 1 74.62 107 GLY A C 1
ATOM 791 O O . GLY A 1 107 ? -1.606 16.375 -6.195 1 74.62 107 GLY A O 1
ATOM 792 N N . GLY A 1 108 ? -3.287 15.234 -7.051 1 61.62 108 GLY A N 1
ATOM 793 C CA . GLY A 1 108 ? -2.725 13.891 -7.016 1 61.62 108 GLY A CA 1
ATOM 794 C C . GLY A 1 108 ? -3.531 12.883 -7.809 1 61.62 108 GLY A C 1
ATOM 795 O O . GLY A 1 108 ? -4.273 13.258 -8.719 1 61.62 108 GLY A O 1
ATOM 796 N N . GLY A 1 109 ? -3.285 11.672 -7.648 1 59.34 109 GLY A N 1
ATOM 797 C CA . GLY A 1 109 ? -3.928 10.562 -8.344 1 59.34 109 GLY A CA 1
ATOM 798 C C . GLY A 1 109 ? -5.438 10.57 -8.211 1 59.34 109 GLY A C 1
ATOM 799 O O . GLY A 1 109 ? -6.145 10.047 -9.07 1 59.34 109 GLY A O 1
ATOM 800 N N . PHE A 1 110 ? -5.93 11.344 -7.246 1 64.19 110 PHE A N 1
ATOM 801 C CA . PHE A 1 110 ? -7.355 11.234 -6.969 1 64.19 110 PHE A CA 1
ATOM 802 C C . PHE A 1 110 ? -8.109 12.422 -7.551 1 64.19 110 PHE A C 1
ATOM 804 O O . PHE A 1 110 ? -9.344 12.398 -7.637 1 64.19 110 PHE A O 1
ATOM 811 N N . GLY A 1 111 ? -7.418 13.477 -7.961 1 76.88 111 GLY A N 1
ATOM 812 C CA . GLY A 1 111 ? -8.086 14.625 -8.555 1 76.88 111 GLY A CA 1
ATOM 813 C C . GLY A 1 111 ? -7.402 15.938 -8.242 1 76.88 111 GLY A C 1
ATOM 814 O O . GLY A 1 111 ? -6.469 15.984 -7.438 1 76.88 111 GLY A O 1
ATOM 815 N N . LYS A 1 112 ? -7.914 16.938 -8.852 1 87.88 112 LYS A N 1
ATOM 816 C CA . LYS A 1 112 ? -7.359 18.281 -8.688 1 87.88 112 LYS A CA 1
ATOM 817 C C . LYS A 1 112 ? -8.172 19.094 -7.691 1 87.88 112 LYS A C 1
ATOM 819 O O . LYS A 1 112 ? -9.375 18.891 -7.543 1 87.88 112 LYS A O 1
ATOM 824 N N . VAL A 1 113 ? -7.473 19.938 -7.031 1 93.81 113 VAL A N 1
ATOM 825 C CA . VAL A 1 113 ? -8.125 20.859 -6.105 1 93.81 113 VAL A CA 1
ATOM 826 C C . VAL A 1 113 ? -7.992 22.297 -6.625 1 93.81 113 VAL A C 1
ATOM 828 O O . VAL A 1 113 ? -6.895 22.75 -6.957 1 93.81 113 VAL A O 1
ATOM 831 N N . TYR A 1 114 ? -9.094 23.031 -6.703 1 95.5 114 TYR A N 1
ATOM 832 C CA . TYR A 1 114 ? -9.141 24.391 -7.227 1 95.5 114 TYR A CA 1
ATOM 833 C C . TYR A 1 114 ? -9.484 25.391 -6.129 1 95.5 114 TYR A C 1
ATOM 835 O O . TYR A 1 114 ? -10.297 25.094 -5.246 1 95.5 114 TYR A O 1
ATOM 843 N N . LYS A 1 115 ? -8.836 26.5 -6.238 1 96.62 115 LYS A N 1
ATOM 844 C CA . LYS A 1 115 ? -9.297 27.641 -5.449 1 96.62 115 LYS A CA 1
ATOM 845 C C . LYS A 1 115 ? -10.461 28.344 -6.133 1 96.62 115 LYS A C 1
ATOM 847 O O . LYS A 1 115 ?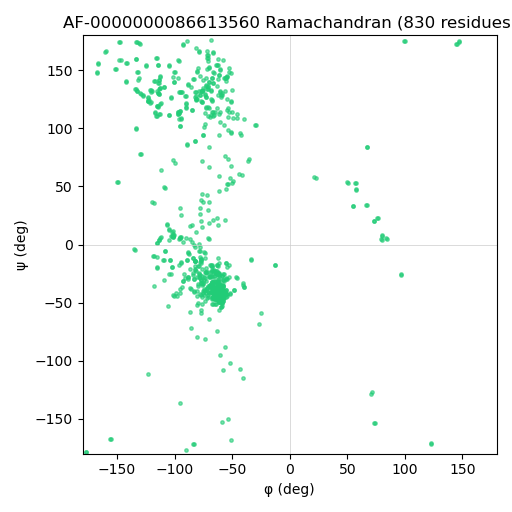 -10.445 28.547 -7.348 1 96.62 115 LYS A O 1
ATOM 852 N N . GLY A 1 116 ? -11.508 28.594 -5.359 1 95.62 116 GLY A N 1
ATOM 853 C CA . GLY A 1 116 ? -12.664 29.266 -5.922 1 95.62 116 GLY A CA 1
ATOM 854 C C . GLY A 1 116 ? -13.383 30.156 -4.922 1 95.62 116 GLY A C 1
ATOM 855 O O . GLY A 1 116 ? -13 30.219 -3.75 1 95.62 116 GLY A O 1
ATOM 856 N N . ASN A 1 117 ? -14.383 30.875 -5.477 1 93.81 117 ASN A N 1
ATOM 857 C CA . ASN A 1 117 ? -15.258 31.719 -4.656 1 93.81 117 ASN A CA 1
ATOM 858 C C . ASN A 1 117 ? -16.719 31.328 -4.824 1 93.81 117 ASN A C 1
ATOM 860 O O . ASN A 1 117 ? -17.203 31.141 -5.945 1 93.81 117 ASN A O 1
ATOM 864 N N . ILE A 1 118 ? -17.266 31.047 -3.742 1 91 118 ILE A N 1
ATOM 865 C CA . ILE A 1 118 ? -18.688 30.75 -3.787 1 91 118 ILE A CA 1
ATOM 866 C C . ILE A 1 118 ? -19.469 31.812 -3.037 1 91 118 ILE A C 1
ATOM 868 O O . ILE A 1 118 ? -18.969 32.406 -2.07 1 91 118 ILE A O 1
ATOM 872 N N . GLY A 1 119 ? -20.75 31.953 -3.451 1 81.44 119 GLY A N 1
ATOM 873 C CA . GLY A 1 119 ? -21.625 32.969 -2.865 1 81.44 119 GLY A CA 1
ATOM 874 C C . GLY A 1 119 ? -21.766 34.219 -3.729 1 81.44 119 GLY A C 1
ATOM 875 O O . GLY A 1 119 ? -21.438 34.188 -4.918 1 81.44 119 GLY A O 1
ATOM 876 N N . GLY A 1 120 ? -22.594 35.25 -3.455 1 71.25 120 GLY A N 1
ATOM 877 C CA . GLY A 1 120 ? -22.844 36.469 -4.207 1 71.25 120 GLY A CA 1
ATOM 878 C C . GLY A 1 120 ? -22.781 37.719 -3.357 1 71.25 120 GLY A C 1
ATOM 879 O O . GLY A 1 120 ? -23.062 37.688 -2.158 1 71.25 120 GLY A O 1
ATOM 880 N N . GLY A 1 121 ? -22.281 38.781 -3.889 1 63.69 121 GLY A N 1
ATOM 881 C CA . GLY A 1 121 ? -22.25 40.094 -3.256 1 63.69 121 GLY A CA 1
ATOM 882 C C . GLY A 1 121 ? -21.281 40.156 -2.088 1 63.69 121 GLY A C 1
ATOM 883 O O . GLY A 1 121 ? -20.109 39.781 -2.215 1 63.69 121 GLY A O 1
ATOM 884 N N . ALA A 1 122 ? -21.703 40.625 -0.903 1 71 122 ALA A N 1
ATOM 885 C CA . ALA A 1 122 ? -20.922 40.875 0.305 1 71 122 ALA A CA 1
ATOM 886 C C . ALA A 1 122 ? -20.641 39.594 1.048 1 71 122 ALA A C 1
ATOM 888 O O . ALA A 1 122 ? -19.797 39.531 1.945 1 71 122 ALA A O 1
ATOM 889 N N . THR A 1 123 ? -21.094 38.375 0.57 1 80 123 THR A N 1
ATOM 890 C CA . THR A 1 123 ? -20.984 37.125 1.318 1 80 123 THR A CA 1
ATOM 891 C C . THR A 1 123 ? -20.156 36.125 0.546 1 80 123 THR A C 1
ATOM 893 O O . THR A 1 123 ? -20.328 34.906 0.709 1 80 123 THR A O 1
ATOM 896 N N . THR A 1 124 ? -19.156 36.531 -0.141 1 86.5 124 THR A N 1
ATOM 897 C CA . THR A 1 124 ? -18.344 35.625 -0.919 1 86.5 124 THR A CA 1
ATOM 898 C C . THR A 1 124 ? -17.297 34.938 -0.031 1 86.5 124 THR A C 1
ATOM 900 O O . THR A 1 124 ? -16.672 35.594 0.808 1 86.5 124 THR A O 1
ATOM 903 N N . THR A 1 125 ? -17.281 33.688 -0.093 1 90.81 125 THR A N 1
ATOM 904 C CA . THR A 1 125 ? -16.328 32.906 0.684 1 90.81 125 THR A CA 1
ATOM 905 C C . THR A 1 125 ? -15.336 32.188 -0.234 1 90.81 125 THR A C 1
ATOM 907 O O . THR A 1 125 ? -15.734 31.625 -1.258 1 90.81 125 THR A O 1
ATOM 910 N N . VAL A 1 126 ? -14.039 32.281 0.139 1 95.38 126 VAL A N 1
ATOM 911 C CA . VAL A 1 126 ? -13.016 31.547 -0.587 1 95.38 126 VAL A CA 1
ATOM 912 C C . VAL A 1 126 ? -13.07 30.078 -0.184 1 95.38 126 VAL A C 1
ATOM 914 O O . VAL A 1 126 ? -13.164 29.75 1.003 1 95.38 126 VAL A O 1
ATOM 917 N N . VAL A 1 127 ? -13.055 29.234 -1.232 1 96.62 127 VAL A N 1
ATOM 918 C CA . VAL A 1 127 ? -13.219 27.812 -0.951 1 96.62 127 VAL A CA 1
ATOM 919 C C . VAL A 1 127 ? -12.18 27.016 -1.724 1 96.62 127 VAL A C 1
ATOM 921 O O . VAL A 1 127 ? -11.547 27.531 -2.646 1 96.62 127 VAL A O 1
ATOM 924 N N . ALA A 1 128 ? -11.922 25.797 -1.26 1 96.81 128 ALA A N 1
ATOM 925 C CA . ALA A 1 128 ? -11.156 24.781 -1.977 1 96.81 128 ALA A CA 1
ATOM 926 C C . ALA A 1 128 ? -12.078 23.734 -2.588 1 96.81 128 ALA A C 1
ATOM 928 O O . ALA A 1 128 ? -12.891 23.125 -1.886 1 96.81 128 ALA A O 1
ATOM 929 N N . ILE A 1 129 ? -11.93 23.531 -3.865 1 96.31 129 ILE A N 1
ATOM 930 C CA . ILE A 1 129 ? -12.828 22.672 -4.629 1 96.31 129 ILE A CA 1
ATOM 931 C C . ILE A 1 129 ? -12.055 21.469 -5.16 1 96.31 129 ILE A C 1
ATOM 933 O O . ILE A 1 129 ? -11.219 21.594 -6.055 1 96.31 129 ILE A O 1
ATOM 937 N N . LYS A 1 130 ? -12.367 20.281 -4.609 1 92.69 130 LYS A N 1
ATOM 938 C CA . LYS A 1 130 ? -11.727 19.047 -5.039 1 92.69 130 LYS A CA 1
ATOM 939 C C . LYS A 1 130 ? -12.594 18.297 -6.055 1 92.69 130 LYS A C 1
ATOM 941 O O . LYS A 1 130 ? -13.68 17.828 -5.727 1 92.69 130 LYS A O 1
ATOM 946 N N . ARG A 1 131 ? -12.094 18.219 -7.25 1 91.94 131 ARG A N 1
ATOM 947 C CA . ARG A 1 131 ? -12.766 17.484 -8.32 1 91.94 131 ARG A CA 1
ATOM 948 C C . ARG A 1 131 ? -12.219 16.062 -8.43 1 91.94 131 ARG A C 1
ATOM 950 O O . ARG A 1 131 ? -11.039 15.867 -8.719 1 91.94 131 ARG A O 1
ATOM 957 N N . LEU A 1 132 ? -13.078 15.062 -8.148 1 84.38 132 LEU A N 1
ATOM 958 C CA . LEU A 1 132 ? -12.617 13.68 -8.156 1 84.38 132 LEU A CA 1
ATOM 959 C C . LEU A 1 132 ? -12.625 13.109 -9.57 1 84.38 132 LEU A C 1
ATOM 961 O O . LEU A 1 132 ? -13.477 13.477 -10.383 1 84.38 132 LEU A O 1
ATOM 965 N N . ASN A 1 133 ? -11.664 12.359 -9.812 1 68.38 133 ASN A N 1
ATOM 966 C CA . ASN A 1 133 ? -11.656 11.617 -11.07 1 68.38 133 ASN A CA 1
ATOM 967 C C . ASN A 1 133 ? -12.633 10.438 -11.031 1 68.38 133 ASN A C 1
ATOM 969 O O . ASN A 1 133 ? -12.492 9.547 -10.195 1 68.38 133 ASN A O 1
ATOM 973 N N . VAL A 1 134 ? -13.93 10.555 -11.516 1 58.31 134 VAL A N 1
ATOM 974 C CA . VAL A 1 134 ? -15.109 9.703 -11.383 1 58.31 134 VAL A CA 1
ATOM 975 C C . VAL A 1 134 ? -14.844 8.352 -12.031 1 58.31 134 VAL A C 1
ATOM 977 O O . VAL A 1 134 ? -15.57 7.383 -11.797 1 58.31 134 VAL A O 1
ATOM 980 N N . ASP A 1 135 ? -13.922 8.219 -12.828 1 54.41 135 ASP A N 1
ATOM 981 C CA . ASP A 1 135 ? -13.984 7.012 -13.648 1 54.41 135 ASP A CA 1
ATOM 982 C C . ASP A 1 135 ? -13.711 5.766 -12.812 1 54.41 135 ASP A C 1
ATOM 984 O O . ASP A 1 135 ? -13.797 4.645 -13.312 1 54.41 135 ASP A O 1
ATOM 988 N N . SER A 1 136 ? -13.555 5.953 -11.422 1 55.31 136 SER A N 1
ATOM 989 C CA . SER A 1 136 ? -13.281 4.703 -10.727 1 55.31 136 SER A CA 1
ATOM 990 C C . SER A 1 136 ? -14.312 4.445 -9.633 1 55.31 136 SER A C 1
ATOM 992 O O . SER A 1 136 ? -14.828 5.387 -9.023 1 55.31 136 SER A O 1
ATOM 994 N N . THR A 1 137 ? -14.969 3.244 -9.641 1 59.41 137 THR A N 1
ATOM 995 C CA . THR A 1 137 ? -15.812 2.797 -8.539 1 59.41 137 THR A CA 1
ATOM 996 C C . THR A 1 137 ? -15.188 3.156 -7.191 1 59.41 137 THR A C 1
ATOM 998 O O . THR A 1 137 ? -15.883 3.574 -6.27 1 59.41 137 THR A O 1
ATOM 1001 N N . GLN A 1 138 ? -13.922 3.066 -7.176 1 64.12 138 GLN A N 1
ATOM 1002 C CA . GLN A 1 138 ? -13.219 3.393 -5.938 1 64.12 138 GLN A CA 1
ATOM 1003 C C . GLN A 1 138 ? -13.336 4.883 -5.617 1 64.12 138 GLN A C 1
ATOM 1005 O O . GLN A 1 138 ? -13.5 5.262 -4.457 1 64.12 138 GLN A O 1
ATOM 1010 N N . GLY A 1 139 ? -13.391 5.57 -6.641 1 70.25 139 GLY A N 1
ATOM 1011 C CA . GLY A 1 139 ? -13.5 7.008 -6.438 1 70.25 139 GLY A CA 1
ATOM 1012 C C . GLY A 1 139 ? -14.844 7.426 -5.867 1 70.25 139 GLY A C 1
ATOM 1013 O O . GLY A 1 139 ? -14.906 8.273 -4.973 1 70.25 139 GLY A O 1
ATOM 1014 N N . ALA A 1 140 ? -15.852 6.723 -6.281 1 76.06 140 ALA A N 1
ATOM 1015 C CA . ALA A 1 140 ? -17.188 7.043 -5.801 1 76.06 140 ALA A CA 1
ATOM 1016 C C . ALA A 1 140 ? -17.344 6.688 -4.324 1 76.06 140 ALA A C 1
ATOM 1018 O O . ALA A 1 140 ? -17.938 7.449 -3.553 1 76.06 140 ALA A O 1
ATOM 1019 N N . GLU A 1 141 ? -16.812 5.59 -4.027 1 78.5 141 GLU A N 1
ATOM 1020 C CA . GLU A 1 141 ? -16.891 5.164 -2.631 1 78.5 141 GLU A CA 1
ATOM 1021 C C . GLU A 1 141 ? -16.141 6.133 -1.717 1 78.5 141 GLU A C 1
ATOM 1023 O O . GLU A 1 141 ? -16.641 6.492 -0.646 1 78.5 141 GLU A O 1
ATOM 1028 N N . GLU A 1 142 ? -15.031 6.488 -2.164 1 83.5 142 GLU A N 1
ATOM 1029 C CA . GLU A 1 142 ? -14.227 7.418 -1.369 1 83.5 142 GLU A CA 1
ATOM 1030 C C . GLU A 1 142 ? -14.93 8.766 -1.232 1 83.5 142 GLU A C 1
ATOM 1032 O O . GLU A 1 142 ? -14.875 9.398 -0.173 1 83.5 142 GLU A O 1
ATOM 1037 N N . PHE A 1 143 ? -15.617 9.195 -2.291 1 88.12 143 PHE A N 1
ATOM 1038 C CA . PHE A 1 143 ? -16.359 10.445 -2.309 1 88.12 143 PHE A CA 1
ATOM 1039 C C . PHE A 1 143 ? -17.453 10.438 -1.242 1 88.12 143 PHE A C 1
ATOM 1041 O O . PHE A 1 143 ? -17.516 11.344 -0.408 1 88.12 143 PHE A O 1
ATOM 1048 N N . TRP A 1 144 ? -18.172 9.492 -1.158 1 87.38 144 TRP A N 1
ATOM 1049 C CA . TRP A 1 144 ? -19.297 9.445 -0.242 1 87.38 144 TRP A CA 1
ATOM 1050 C C . TRP A 1 144 ? -18.844 9.188 1.188 1 87.38 144 TRP A C 1
ATOM 1052 O O . TRP A 1 144 ? -19.453 9.672 2.143 1 87.38 144 TRP A O 1
ATOM 1062 N N . THR A 1 145 ? -17.797 8.43 1.29 1 87.25 145 THR A N 1
ATOM 1063 C CA . THR A 1 145 ? -17.219 8.25 2.615 1 87.25 145 THR A CA 1
ATOM 1064 C C . THR A 1 145 ? -16.797 9.594 3.209 1 87.25 145 THR A C 1
ATOM 1066 O O . THR A 1 145 ? -17.094 9.883 4.371 1 87.25 145 THR A O 1
ATOM 1069 N N . GLU A 1 146 ? -16.141 10.312 2.389 1 90.38 146 GLU A N 1
ATOM 1070 C CA . GLU A 1 146 ? -15.688 11.625 2.842 1 90.38 146 GLU A CA 1
ATOM 1071 C C . GLU A 1 146 ? -16.859 12.523 3.203 1 90.38 146 GLU A C 1
ATOM 1073 O O . GLU A 1 146 ? -16.859 13.188 4.246 1 90.38 146 GLU A O 1
ATOM 1078 N N . VAL A 1 147 ? -17.891 12.531 2.404 1 91.06 147 VAL A N 1
ATOM 1079 C CA . VAL A 1 147 ? -19.094 13.32 2.678 1 91.06 147 VAL A CA 1
ATOM 1080 C C . VAL A 1 147 ? -19.719 12.883 3.998 1 91.06 147 VAL A C 1
ATOM 1082 O O . VAL A 1 147 ? -20.047 13.711 4.844 1 91.06 147 VAL A O 1
ATOM 1085 N N . ARG A 1 148 ? -19.75 11.672 4.195 1 88.5 148 ARG A N 1
ATOM 1086 C CA . ARG A 1 148 ? -20.375 11.125 5.402 1 88.5 148 ARG A CA 1
ATOM 1087 C C . ARG A 1 148 ? -19.562 11.5 6.645 1 88.5 148 ARG A C 1
ATOM 1089 O O . ARG A 1 148 ? -20.125 12 7.621 1 88.5 148 ARG A O 1
ATOM 1096 N N . VAL A 1 149 ? -18.297 11.227 6.578 1 89.12 149 VAL A N 1
ATOM 1097 C CA . VAL A 1 149 ? -17.422 11.453 7.73 1 89.12 149 VAL A CA 1
ATOM 1098 C C . VAL A 1 149 ? -17.469 12.93 8.125 1 89.12 149 VAL A C 1
ATOM 1100 O O . VAL A 1 149 ? -17.656 13.266 9.297 1 89.12 149 VAL A O 1
ATOM 1103 N N . LEU A 1 150 ? -17.359 13.766 7.164 1 91.19 150 LEU A N 1
ATOM 1104 C CA . LEU A 1 150 ? -17.25 15.188 7.465 1 91.19 150 LEU A CA 1
ATOM 1105 C C . LEU A 1 150 ? -18.625 15.781 7.785 1 91.19 150 LEU A C 1
ATOM 1107 O O . LEU A 1 150 ? -18.719 16.891 8.336 1 91.19 150 LEU A O 1
ATOM 1111 N N . SER A 1 151 ? -19.625 15.094 7.398 1 88.19 151 SER A N 1
ATOM 1112 C CA . SER A 1 151 ? -20.953 15.516 7.824 1 88.19 151 SER A CA 1
ATOM 1113 C C . SER A 1 151 ? -21.219 15.125 9.273 1 88.19 151 SER A C 1
ATOM 1115 O O . SER A 1 151 ? -21.938 15.828 9.992 1 88.19 151 SER A O 1
ATOM 1117 N N . GLU A 1 152 ? -20.656 14.086 9.688 1 86.81 152 GLU A N 1
ATOM 1118 C CA . GLU A 1 152 ? -20.922 13.547 11.023 1 86.81 152 GLU A CA 1
ATOM 1119 C C . GLU A 1 152 ? -19.922 14.078 12.047 1 86.81 152 GLU A C 1
ATOM 1121 O O . GLU A 1 152 ? -20.25 14.219 13.227 1 86.81 152 GLU A O 1
ATOM 1126 N N . PHE A 1 153 ? -18.766 14.328 11.625 1 88 153 PHE A N 1
ATOM 1127 C CA . PHE A 1 153 ? -17.703 14.742 12.531 1 88 153 PHE A CA 1
ATOM 1128 C C . PHE A 1 153 ? -17.297 16.188 12.266 1 88 153 PHE A C 1
ATOM 1130 O O . PHE A 1 153 ? -16.719 16.484 11.219 1 88 153 PHE A O 1
ATOM 1137 N N . ARG A 1 154 ? -17.609 17.047 13.242 1 89.94 154 ARG A N 1
ATOM 1138 C CA . ARG A 1 154 ? -17.25 18.453 13.164 1 89.94 154 ARG A CA 1
ATOM 1139 C C . ARG A 1 154 ? -16.359 18.859 14.336 1 89.94 154 ARG A C 1
ATOM 1141 O O . ARG A 1 154 ? -16.734 18.656 15.492 1 89.94 154 ARG A O 1
ATOM 1148 N N . HIS A 1 155 ? -15.289 19.328 14 1 94 155 HIS A N 1
ATOM 1149 C CA . HIS A 1 155 ? -14.305 19.75 14.992 1 94 155 HIS A CA 1
ATOM 1150 C C . HIS A 1 155 ? -13.422 20.875 14.453 1 94 155 HIS A C 1
ATOM 1152 O O . HIS A 1 155 ? -13.156 20.938 13.25 1 94 155 HIS A O 1
ATOM 1158 N N . THR A 1 156 ? -12.961 21.688 15.305 1 96.81 156 THR A N 1
ATOM 1159 C CA . THR A 1 156 ? -12.148 22.844 14.945 1 96.81 156 THR A CA 1
ATOM 1160 C C . THR A 1 156 ? -10.859 22.406 14.25 1 96.81 156 THR A C 1
ATOM 1162 O O . THR A 1 156 ? -10.281 23.156 13.477 1 96.81 156 THR A O 1
ATOM 1165 N N . ASN A 1 157 ? -10.359 21.188 14.492 1 98.25 157 ASN A N 1
ATOM 1166 C CA . ASN A 1 157 ? -9.109 20.719 13.914 1 98.25 157 ASN A CA 1
ATOM 1167 C C . ASN A 1 157 ? -9.344 19.688 12.812 1 98.25 157 ASN A C 1
ATOM 1169 O O . ASN A 1 157 ? -8.453 18.906 12.492 1 98.25 157 ASN A O 1
ATOM 1173 N N . LEU A 1 158 ? -10.547 19.609 12.281 1 97.19 158 LEU A N 1
ATOM 1174 C CA . LEU A 1 158 ? -10.891 18.922 11.047 1 97.19 158 LEU A CA 1
ATOM 1175 C C . LEU A 1 158 ? -11.344 19.891 9.977 1 97.19 158 LEU A C 1
ATOM 1177 O O . LEU A 1 158 ? -12.07 20.859 10.266 1 97.19 158 LEU A O 1
ATOM 1181 N N . VAL A 1 159 ? -10.891 19.625 8.797 1 97.5 159 VAL A N 1
ATOM 1182 C CA . VAL A 1 159 ? -11.289 20.516 7.715 1 97.5 159 VAL A CA 1
ATOM 1183 C C . VAL A 1 159 ? -12.812 20.484 7.559 1 97.5 159 VAL A C 1
ATOM 1185 O O . VAL A 1 159 ? -13.438 19.422 7.664 1 97.5 159 VAL A O 1
ATOM 1188 N N . SER A 1 160 ? -13.336 21.578 7.203 1 95.31 160 SER A N 1
ATOM 1189 C CA . SER A 1 160 ? -14.789 21.688 7.086 1 95.31 160 SER A CA 1
ATOM 1190 C C . SER A 1 160 ? -15.242 21.469 5.648 1 95.31 160 SER A C 1
ATOM 1192 O O . SER A 1 160 ? -14.695 22.047 4.715 1 95.31 160 SER A O 1
ATOM 1194 N N . LEU A 1 161 ? -16.188 20.656 5.562 1 95.06 161 LEU A N 1
ATOM 1195 C CA . LEU A 1 161 ? -16.859 20.453 4.285 1 95.06 161 LEU A CA 1
ATOM 1196 C C . LEU A 1 161 ? -18.031 21.422 4.133 1 95.06 161 LEU A C 1
ATOM 1198 O O . LEU A 1 161 ? -18.984 21.359 4.91 1 95.06 161 LEU A O 1
ATOM 1202 N N . ILE A 1 162 ? -17.922 22.234 3.164 1 93.5 162 ILE A N 1
ATOM 1203 C CA . ILE A 1 162 ? -18.969 23.234 2.926 1 93.5 162 ILE A CA 1
ATOM 1204 C C . ILE A 1 162 ? -20.109 22.609 2.139 1 93.5 162 ILE A C 1
ATOM 1206 O O . ILE A 1 162 ? -21.281 22.906 2.4 1 93.5 162 ILE A O 1
ATOM 1210 N N . GLY A 1 163 ? -19.781 21.797 1.188 1 94.19 163 GLY A N 1
ATOM 1211 C CA . GLY A 1 163 ? -20.797 21.125 0.382 1 94.19 163 GLY A CA 1
ATOM 1212 C C . GLY A 1 163 ? -20.203 20.156 -0.632 1 94.19 163 GLY A C 1
ATOM 1213 O O . GLY A 1 163 ? -19 19.891 -0.615 1 94.19 163 GLY A O 1
ATOM 1214 N N . TYR A 1 164 ? -21.125 19.547 -1.409 1 94.94 164 TYR A N 1
ATOM 1215 C CA . TYR A 1 164 ? -20.688 18.625 -2.439 1 94.94 164 TYR A CA 1
ATOM 1216 C C . TYR A 1 164 ? -21.531 18.766 -3.699 1 94.94 164 TYR A C 1
ATOM 1218 O O . TYR A 1 164 ? -22.625 19.359 -3.662 1 94.94 164 TYR A O 1
ATOM 1226 N N . CYS A 1 165 ? -21.016 18.391 -4.785 1 94.75 165 CYS A N 1
ATOM 1227 C CA . CYS A 1 165 ? -21.703 18.328 -6.07 1 94.75 165 CYS A CA 1
ATOM 1228 C C . CYS A 1 165 ? -21.641 16.922 -6.66 1 94.75 165 CYS A C 1
ATOM 1230 O O . CYS A 1 165 ? -20.562 16.328 -6.734 1 94.75 165 CYS A O 1
ATOM 1232 N N . ASN A 1 166 ? -22.703 16.391 -6.926 1 91.56 166 ASN A N 1
ATOM 1233 C CA . ASN A 1 166 ? -22.844 15.117 -7.629 1 91.56 166 ASN A CA 1
ATOM 1234 C C . ASN A 1 166 ? -23.828 15.234 -8.797 1 91.56 166 ASN A C 1
ATOM 1236 O O . ASN A 1 166 ? -24.984 14.82 -8.688 1 91.56 166 ASN A O 1
ATOM 1240 N N . GLU A 1 167 ? -23.359 15.812 -9.867 1 90.88 167 GLU A N 1
ATOM 1241 C CA . GLU A 1 167 ? -24.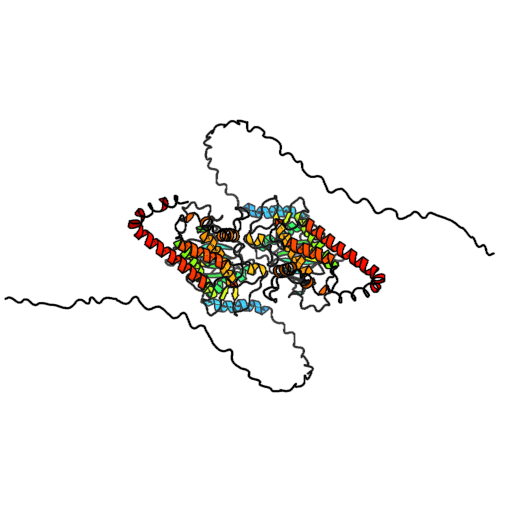156 16.125 -11.047 1 90.88 167 GLU A CA 1
ATOM 1242 C C . GLU A 1 167 ? -23.359 15.898 -12.328 1 90.88 167 GLU A C 1
ATOM 1244 O O . GLU A 1 167 ? -22.172 16.219 -12.391 1 90.88 167 GLU A O 1
ATOM 1249 N N . ASN A 1 168 ? -24.047 15.312 -13.438 1 87.69 168 ASN A N 1
ATOM 1250 C CA . ASN A 1 168 ? -23.438 15.133 -14.758 1 87.69 168 ASN A CA 1
ATOM 1251 C C . ASN A 1 168 ? -22.141 14.344 -14.68 1 87.69 168 ASN A C 1
ATOM 1253 O O . ASN A 1 168 ? -21.125 14.758 -15.242 1 87.69 168 ASN A O 1
ATOM 1257 N N . GLN A 1 169 ? -22 13.43 -13.805 1 81.25 169 GLN A N 1
ATOM 1258 C CA . GLN A 1 169 ? -20.891 12.508 -13.656 1 81.25 169 GLN A CA 1
ATOM 1259 C C . GLN A 1 169 ? -19.703 13.172 -12.945 1 81.25 169 GLN A C 1
ATOM 1261 O O . GLN A 1 169 ? -18.578 12.664 -12.984 1 81.25 169 GLN A O 1
ATOM 1266 N N . GLU A 1 170 ? -20.062 14.398 -12.492 1 88 170 GLU A N 1
ATOM 1267 C CA . GLU A 1 170 ? -19.062 15.078 -11.68 1 88 170 GLU A CA 1
ATOM 1268 C C . GLU A 1 170 ? -19.266 14.82 -10.195 1 88 170 GLU A C 1
ATOM 1270 O O . GLU A 1 170 ? -20.406 14.844 -9.711 1 88 170 GLU A O 1
ATOM 1275 N N . MET A 1 171 ? -18.219 14.461 -9.578 1 91.25 171 MET A N 1
ATOM 1276 C CA . MET A 1 171 ? -18.188 14.352 -8.117 1 91.25 171 MET A CA 1
ATOM 1277 C C . MET A 1 171 ? -17.188 15.336 -7.523 1 91.25 171 MET A C 1
ATOM 1279 O O . MET A 1 171 ? -15.977 15.195 -7.727 1 91.25 171 MET A O 1
ATOM 1283 N N . ILE A 1 172 ? -17.734 16.297 -6.793 1 93.88 172 ILE A N 1
ATOM 1284 C CA . ILE A 1 172 ? -16.922 17.422 -6.363 1 93.88 172 ILE A CA 1
ATOM 1285 C C . ILE A 1 172 ? -17.172 17.703 -4.883 1 93.88 172 ILE A C 1
ATOM 1287 O O . ILE A 1 172 ? -18.328 17.688 -4.43 1 93.88 172 ILE A O 1
ATOM 1291 N N . LEU A 1 173 ? -16.109 17.891 -4.172 1 94.5 173 LEU A N 1
ATOM 1292 C CA . LEU A 1 173 ? -16.188 18.281 -2.771 1 94.5 173 LEU A CA 1
ATOM 1293 C C . LEU A 1 173 ? -15.734 19.734 -2.592 1 94.5 173 LEU A C 1
ATOM 1295 O O . LEU A 1 173 ? -14.734 20.156 -3.182 1 94.5 173 LEU A O 1
ATOM 1299 N N . VAL A 1 174 ? -16.453 20.516 -1.819 1 95.75 174 VAL A N 1
ATOM 1300 C CA . VAL A 1 174 ? -16.141 21.922 -1.562 1 95.75 174 VAL A CA 1
ATOM 1301 C C . VAL A 1 174 ? -15.789 22.109 -0.088 1 95.75 174 VAL A C 1
ATOM 1303 O O . VAL A 1 174 ? -16.625 21.906 0.789 1 95.75 174 VAL A O 1
ATOM 1306 N N . TYR A 1 175 ? -14.539 22.562 0.107 1 96 175 TYR A N 1
ATOM 1307 C CA . TYR A 1 175 ? -14.016 22.719 1.46 1 96 175 TYR A CA 1
ATOM 1308 C C . TYR A 1 175 ? -13.742 24.172 1.774 1 96 175 TYR A C 1
ATOM 1310 O O . TYR A 1 175 ? -13.672 25.016 0.868 1 96 175 TYR A O 1
ATOM 1318 N N . GLU A 1 176 ? -13.656 24.438 3.092 1 96 176 GLU A N 1
ATOM 1319 C CA . GLU A 1 176 ? -13.016 25.688 3.461 1 96 176 GLU A CA 1
ATOM 1320 C C . GLU A 1 176 ? -11.609 25.781 2.879 1 96 176 GLU A C 1
ATOM 1322 O O . GLU A 1 176 ? -10.922 24.781 2.736 1 96 176 GLU A O 1
ATOM 1327 N N . HIS A 1 177 ? -11.258 26.938 2.504 1 96.81 177 HIS A N 1
ATOM 1328 C CA . HIS A 1 177 ? -9.922 27.156 1.958 1 96.81 177 HIS A CA 1
ATOM 1329 C C . HIS A 1 177 ? -8.891 27.312 3.07 1 96.81 177 HIS A C 1
ATOM 1331 O O . HIS A 1 177 ? -9.062 28.125 3.979 1 96.81 177 HIS A O 1
ATOM 1337 N N . MET A 1 178 ? -7.891 26.531 3.057 1 97 178 MET A N 1
ATOM 1338 C CA . MET A 1 178 ? -6.773 26.578 3.998 1 97 178 MET A CA 1
ATOM 1339 C C . MET A 1 178 ? -5.617 27.391 3.42 1 97 178 MET A C 1
ATOM 1341 O O . MET A 1 178 ? -4.797 26.859 2.668 1 97 178 MET A O 1
ATOM 1345 N N . ALA A 1 179 ? -5.465 28.562 3.834 1 95.12 179 ALA A N 1
ATOM 1346 C CA . ALA A 1 179 ? -4.707 29.609 3.145 1 95.12 179 ALA A CA 1
ATOM 1347 C C . ALA A 1 179 ? -3.209 29.312 3.191 1 95.12 179 ALA A C 1
ATOM 1349 O O . ALA A 1 179 ? -2.461 29.734 2.303 1 95.12 179 ALA A O 1
ATOM 1350 N N . ARG A 1 180 ? -2.742 28.625 4.176 1 95.06 180 ARG A N 1
ATOM 1351 C CA . ARG A 1 180 ? -1.304 28.422 4.316 1 95.06 180 ARG A CA 1
ATOM 1352 C C . ARG A 1 180 ? -0.892 27.031 3.818 1 95.06 180 ARG A C 1
ATOM 1354 O O . ARG A 1 180 ? 0.24 26.609 4.043 1 95.06 180 ARG A O 1
ATOM 1361 N 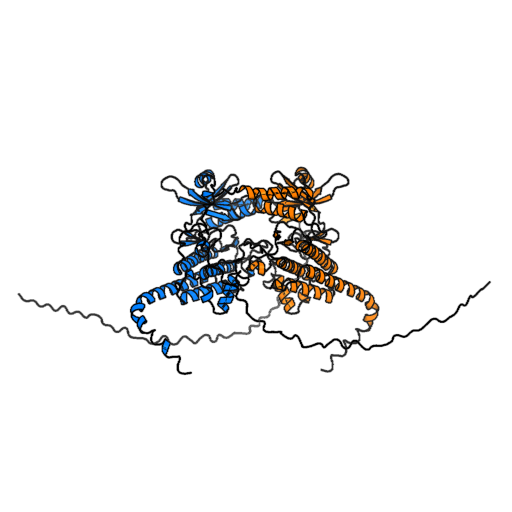N . GLY A 1 181 ? -1.798 26.281 3.199 1 93.56 181 GLY A N 1
ATOM 1362 C CA . GLY A 1 181 ? -1.455 25.031 2.559 1 93.56 181 GLY A CA 1
ATOM 1363 C C . GLY A 1 181 ? -1.19 23.906 3.547 1 93.56 181 GLY A C 1
ATOM 1364 O O . GLY A 1 181 ? -1.79 23.875 4.621 1 93.56 181 GLY A O 1
ATOM 1365 N N . ASN A 1 182 ? -0.398 22.984 3.135 1 94.31 182 ASN A N 1
ATOM 1366 C CA . ASN A 1 182 ? -0.187 21.797 3.959 1 94.31 182 ASN A CA 1
ATOM 1367 C C . ASN A 1 182 ? 1.078 21.922 4.805 1 94.31 182 ASN A C 1
ATOM 1369 O O . ASN A 1 182 ? 1.97 22.703 4.484 1 94.31 182 ASN A O 1
ATOM 1373 N N . LEU A 1 183 ? 1.153 21.172 5.855 1 97.19 183 LEU A N 1
ATOM 1374 C CA . LEU A 1 183 ? 2.246 21.188 6.824 1 97.19 183 LEU A CA 1
ATOM 1375 C C . LEU A 1 183 ? 3.566 20.812 6.16 1 97.19 183 LEU A C 1
ATOM 1377 O O . LEU A 1 183 ? 4.602 21.438 6.438 1 97.19 183 LEU A O 1
ATOM 1381 N N . ALA A 1 184 ? 3.574 19.875 5.254 1 95.56 184 ALA A N 1
ATOM 1382 C CA . ALA A 1 184 ? 4.789 19.406 4.598 1 95.56 184 ALA A CA 1
ATOM 1383 C C . ALA A 1 184 ? 5.523 20.562 3.912 1 95.56 184 ALA A C 1
ATOM 1385 O O . ALA A 1 184 ? 6.746 20.672 4.023 1 95.56 184 ALA A O 1
ATOM 1386 N N . ASN A 1 185 ? 4.828 21.422 3.309 1 92.25 185 ASN A N 1
ATOM 1387 C CA . ASN A 1 185 ? 5.414 22.531 2.562 1 92.25 185 ASN A CA 1
ATOM 1388 C C . ASN A 1 185 ? 6.117 23.531 3.488 1 92.25 185 ASN A C 1
ATOM 1390 O O . ASN A 1 185 ? 6.957 24.312 3.043 1 92.25 185 ASN A O 1
ATOM 1394 N N . HIS A 1 186 ? 5.758 23.547 4.699 1 94.75 186 HIS A N 1
ATOM 1395 C CA . HIS A 1 186 ? 6.367 24.438 5.668 1 94.75 186 HIS A CA 1
ATOM 1396 C C . HIS A 1 186 ? 7.582 23.797 6.328 1 94.75 186 HIS A C 1
ATOM 1398 O O . HIS A 1 186 ? 8.352 24.484 7.008 1 94.75 186 HIS A O 1
ATOM 1404 N N . LEU A 1 187 ? 7.746 22.484 6.156 1 95.19 187 LEU A N 1
ATOM 1405 C CA . LEU A 1 187 ? 8.805 21.781 6.859 1 95.19 187 LEU A CA 1
ATOM 1406 C C . LEU A 1 187 ? 9.992 21.516 5.938 1 95.19 187 LEU A C 1
ATOM 1408 O O . LEU A 1 187 ? 11.148 21.625 6.363 1 95.19 187 LEU A O 1
ATOM 1412 N N . TYR A 1 188 ? 9.75 21.109 4.746 1 90.38 188 TYR A N 1
ATOM 1413 C CA . TYR A 1 188 ? 10.812 20.734 3.814 1 90.38 188 TYR A CA 1
ATOM 1414 C C . TYR A 1 188 ? 10.414 21.047 2.377 1 90.38 188 TYR A C 1
ATOM 1416 O O . TYR A 1 188 ? 9.25 21.328 2.1 1 90.38 188 TYR A O 1
ATOM 1424 N N . LYS A 1 189 ? 11.453 21.141 1.598 1 73.62 189 LYS A N 1
ATOM 1425 C CA . LYS A 1 189 ? 11.227 21.469 0.19 1 73.62 189 LYS A CA 1
ATOM 1426 C C . LYS A 1 189 ? 10.508 20.328 -0.519 1 73.62 189 LYS A C 1
ATOM 1428 O O . LYS A 1 189 ? 10.891 19.156 -0.393 1 73.62 189 LYS A O 1
ATOM 1433 N N . THR A 1 190 ? 9.344 20.594 -0.915 1 61.53 190 THR A N 1
ATOM 1434 C CA . THR A 1 190 ? 8.617 19.625 -1.725 1 61.53 190 THR A CA 1
ATOM 1435 C C . THR A 1 190 ? 8.672 20 -3.203 1 61.53 190 THR A C 1
ATOM 1437 O O . THR A 1 190 ? 8.977 21.141 -3.545 1 61.53 190 THR A O 1
ATOM 1440 N N . SER A 1 191 ? 8.844 18.984 -4.176 1 50.38 191 SER A N 1
ATOM 1441 C CA . SER A 1 191 ? 8.906 19.219 -5.617 1 50.38 191 SER A CA 1
ATOM 1442 C C . SER A 1 191 ? 7.883 20.266 -6.062 1 50.38 191 SER A C 1
ATOM 1444 O O . SER A 1 191 ? 8.094 20.953 -7.055 1 50.38 191 SER A O 1
ATOM 1446 N N . THR A 1 192 ? 6.77 20.359 -5.477 1 44.34 192 THR A N 1
ATOM 1447 C CA . THR A 1 192 ? 5.691 21.203 -5.969 1 44.34 192 THR A CA 1
ATOM 1448 C C . THR A 1 192 ? 6.016 22.688 -5.73 1 44.34 192 THR A C 1
ATOM 1450 O O . THR A 1 192 ? 5.531 23.562 -6.449 1 44.34 192 THR A O 1
ATOM 1453 N N . ARG A 1 193 ? 6.895 23.078 -4.715 1 47.5 193 ARG A N 1
ATOM 1454 C CA . ARG A 1 193 ? 7 24.5 -4.383 1 47.5 193 ARG A CA 1
ATOM 1455 C C . ARG A 1 193 ? 8.375 25.047 -4.738 1 47.5 193 ARG A C 1
ATOM 1457 O O . ARG A 1 193 ? 8.711 26.188 -4.391 1 47.5 193 ARG A O 1
ATOM 1464 N N . GLU A 1 194 ? 9.273 24.344 -5.324 1 43.59 194 GLU A N 1
ATOM 1465 C CA . GLU A 1 194 ? 10.562 24.969 -5.582 1 43.59 194 GLU A CA 1
ATOM 1466 C C . GLU A 1 194 ? 10.383 26.359 -6.195 1 43.59 194 GLU A C 1
ATOM 1468 O O . GLU A 1 194 ? 11.305 27.172 -6.16 1 43.59 194 GLU A O 1
ATOM 1473 N N . GLU A 1 195 ? 9.305 26.547 -6.887 1 38.66 195 GLU A N 1
ATOM 1474 C CA . GLU A 1 195 ? 9.312 27.719 -7.758 1 38.66 195 GLU A CA 1
ATOM 1475 C C . GLU A 1 195 ? 9.078 29 -6.965 1 38.66 195 GLU A C 1
ATOM 1477 O O . GLU A 1 195 ? 9.281 30.109 -7.477 1 38.66 195 GLU A O 1
ATOM 1482 N N . SER A 1 196 ? 8.141 29.062 -6.012 1 37.25 196 SER A N 1
ATOM 1483 C CA . SER A 1 196 ? 7.852 30.438 -5.637 1 37.25 196 SER A CA 1
ATOM 1484 C C . SER A 1 196 ? 8.867 30.969 -4.629 1 37.25 196 SER A C 1
ATOM 1486 O O . SER A 1 196 ? 9.156 30.297 -3.629 1 37.25 196 SER A O 1
ATOM 1488 N N . GLY A 1 197 ? 9.984 31.562 -4.941 1 39.25 197 GLY A N 1
ATOM 1489 C CA . GLY A 1 197 ? 11.062 32.375 -4.395 1 39.25 197 GLY A CA 1
ATOM 1490 C C . GLY A 1 197 ? 10.75 32.938 -3.018 1 39.25 197 GLY A C 1
ATOM 1491 O O . GLY A 1 197 ? 11.383 33.906 -2.57 1 39.25 197 GLY A O 1
ATOM 1492 N N . GLY A 1 198 ? 9.469 32.969 -2.59 1 42.97 198 GLY A N 1
ATOM 1493 C CA . GLY A 1 198 ? 9.32 33.812 -1.429 1 42.97 198 GLY A CA 1
ATOM 1494 C C . GLY A 1 198 ? 10.023 33.281 -0.196 1 42.97 198 GLY A C 1
ATOM 1495 O O . GLY A 1 198 ? 10.336 32.094 -0.116 1 42.97 198 GLY A O 1
ATOM 1496 N N . SER A 1 199 ? 10.648 34.125 0.545 1 45.5 199 SER A N 1
ATOM 1497 C CA . SER A 1 199 ? 11.227 33.969 1.873 1 45.5 199 SER A CA 1
ATOM 1498 C C . SER A 1 199 ? 10.359 33.031 2.736 1 45.5 199 SER A C 1
ATOM 1500 O O . SER A 1 199 ? 9.234 33.406 3.082 1 45.5 199 SER A O 1
ATOM 1502 N N . ARG A 1 200 ? 10.344 31.734 2.529 1 53.72 200 ARG A N 1
ATOM 1503 C CA . ARG A 1 200 ? 9.609 30.797 3.357 1 53.72 200 ARG A CA 1
ATOM 1504 C C . ARG A 1 200 ? 9.922 31 4.836 1 53.72 200 ARG A C 1
ATOM 1506 O O . ARG A 1 200 ? 11.078 30.922 5.25 1 53.72 200 ARG A O 1
ATOM 1513 N N . SER A 1 201 ? 9.031 31.766 5.465 1 63.03 201 SER A N 1
ATOM 1514 C CA . SER A 1 201 ? 9.266 31.875 6.902 1 63.03 201 SER A CA 1
ATOM 1515 C C . SER A 1 201 ? 9.172 30.5 7.578 1 63.03 201 SER A C 1
ATOM 1517 O O . SER A 1 201 ? 8.203 29.766 7.375 1 63.03 201 SER A O 1
ATOM 1519 N N . HIS A 1 202 ? 10.242 29.953 8.094 1 84.88 202 HIS A N 1
ATOM 1520 C CA . HIS A 1 202 ? 10.359 28.719 8.844 1 84.88 202 HIS A CA 1
ATOM 1521 C C . HIS A 1 202 ? 9.492 28.734 10.094 1 84.88 202 HIS A C 1
ATOM 1523 O O . HIS A 1 202 ? 9.359 29.781 10.742 1 84.88 202 HIS A O 1
ATOM 1529 N N . LEU A 1 203 ? 8.719 27.719 10.297 1 94.88 203 LEU A N 1
ATOM 1530 C CA . LEU A 1 203 ? 7.926 27.578 11.516 1 94.88 203 LEU A CA 1
ATOM 1531 C C . LEU A 1 203 ? 8.82 27.562 12.75 1 94.88 203 LEU A C 1
ATOM 1533 O O . LEU A 1 203 ? 9.836 26.859 12.773 1 94.88 203 LEU A O 1
ATOM 1537 N N . THR A 1 204 ? 8.484 28.391 13.688 1 95.06 204 THR A N 1
ATOM 1538 C CA . THR A 1 204 ? 9.164 28.312 14.977 1 95.06 204 THR A CA 1
ATOM 1539 C C . THR A 1 204 ? 8.82 27 15.688 1 95.06 204 THR A C 1
ATOM 1541 O O . THR A 1 204 ? 7.891 26.297 15.289 1 95.06 204 THR A O 1
ATOM 1544 N N . TRP A 1 205 ? 9.586 26.688 16.703 1 96.88 205 TRP A N 1
ATOM 1545 C CA . TRP A 1 205 ? 9.328 25.469 17.469 1 96.88 205 TRP A CA 1
ATOM 1546 C C . TRP A 1 205 ? 7.941 25.516 18.109 1 96.88 205 TRP A C 1
ATOM 1548 O O . TRP A 1 205 ? 7.203 24.531 18.078 1 96.88 205 TRP A O 1
ATOM 1558 N N . GLU A 1 206 ? 7.613 26.656 18.656 1 96.56 206 GLU A N 1
ATOM 1559 C CA . GLU A 1 206 ? 6.297 26.828 19.281 1 96.56 206 GLU A CA 1
ATOM 1560 C C . GLU A 1 206 ? 5.184 26.594 18.25 1 96.56 206 GLU A C 1
ATOM 1562 O O . GLU A 1 206 ? 4.188 25.938 18.562 1 96.56 206 GLU A O 1
ATOM 1567 N N . GLN A 1 207 ? 5.336 27.188 17.109 1 97.44 207 GLN A N 1
ATOM 1568 C CA . GLN A 1 207 ? 4.359 26.984 16.047 1 97.44 207 GLN A CA 1
ATOM 1569 C C . GLN A 1 207 ? 4.254 25.516 15.672 1 97.44 207 GLN A C 1
ATOM 1571 O O . GLN A 1 207 ? 3.15 24.984 15.484 1 97.44 207 GLN A O 1
ATOM 1576 N N . ARG A 1 208 ? 5.359 24.828 15.57 1 98.19 208 ARG A N 1
ATOM 1577 C CA . ARG A 1 208 ? 5.387 23.406 15.25 1 98.19 208 ARG A CA 1
ATOM 1578 C C . ARG A 1 208 ? 4.648 22.594 16.312 1 98.19 208 ARG A C 1
ATOM 1580 O O . ARG A 1 208 ? 3.857 21.703 15.984 1 98.19 208 ARG A O 1
ATOM 1587 N N . LEU A 1 209 ? 4.918 22.906 17.594 1 98.5 209 LEU A N 1
ATOM 1588 C CA . LEU A 1 209 ? 4.254 22.203 18.688 1 98.5 209 LEU A CA 1
ATOM 1589 C C . LEU A 1 209 ? 2.742 22.406 18.625 1 98.5 209 LEU A C 1
ATOM 1591 O O . LEU A 1 209 ? 1.978 21.453 18.75 1 98.5 209 LEU A O 1
ATOM 1595 N N . ASN A 1 210 ? 2.355 23.609 18.375 1 98.56 210 ASN A N 1
ATOM 1596 C CA . ASN A 1 210 ? 0.931 23.906 18.312 1 98.56 210 ASN A CA 1
ATOM 1597 C C . ASN A 1 210 ? 0.255 23.188 17.141 1 98.56 210 ASN A C 1
ATOM 1599 O O . ASN A 1 210 ? -0.849 22.672 17.297 1 98.56 210 ASN A O 1
ATOM 1603 N N . ILE A 1 211 ? 0.87 23.188 16.062 1 98.75 211 ILE A N 1
ATOM 1604 C CA . ILE A 1 211 ? 0.342 22.516 14.883 1 98.75 211 ILE A CA 1
ATOM 1605 C C . ILE A 1 211 ? 0.146 21.031 15.18 1 98.75 211 ILE A C 1
ATOM 1607 O O . ILE A 1 211 ? -0.905 20.469 14.875 1 98.75 211 ILE A O 1
ATOM 1611 N N . CYS A 1 212 ? 1.168 20.422 15.805 1 98.88 212 CYS A N 1
ATOM 1612 C CA . CYS A 1 212 ? 1.062 19.016 16.172 1 98.88 212 CYS A CA 1
ATOM 1613 C C . CYS A 1 212 ? -0.071 18.781 17.156 1 98.88 212 CYS A C 1
ATOM 1615 O O . CYS A 1 212 ? -0.808 17.812 17.062 1 98.88 212 CYS A O 1
ATOM 1617 N N . LEU A 1 213 ? -0.16 19.688 18.062 1 98.81 213 LEU A N 1
ATOM 1618 C CA . LEU A 1 213 ? -1.211 19.578 19.078 1 98.81 213 LEU A CA 1
ATOM 1619 C C . LEU A 1 213 ? -2.592 19.672 18.422 1 98.81 213 LEU A C 1
ATOM 1621 O O . LEU A 1 213 ? -3.479 18.875 18.734 1 98.81 213 LEU A O 1
ATOM 1625 N N . HIS A 1 214 ? -2.801 20.641 17.516 1 98.81 214 HIS A N 1
ATOM 1626 C CA . HIS A 1 214 ? -4.062 20.781 16.812 1 98.81 214 HIS A CA 1
ATOM 1627 C C . HIS A 1 214 ? -4.41 19.5 16.047 1 98.81 214 HIS A C 1
ATOM 1629 O O . HIS A 1 214 ? -5.52 18.969 16.172 1 98.81 214 HIS A O 1
ATOM 1635 N N . ALA A 1 215 ? -3.486 18.953 15.297 1 98.81 215 ALA A N 1
ATOM 1636 C CA . ALA A 1 215 ? -3.713 17.75 14.523 1 98.81 215 ALA A CA 1
ATOM 1637 C C . ALA A 1 215 ? -4.047 16.562 15.43 1 98.81 215 ALA A C 1
ATOM 1639 O O . ALA A 1 215 ? -4.945 15.773 15.133 1 98.81 215 ALA A O 1
ATOM 1640 N N . ALA A 1 216 ? -3.295 16.453 16.531 1 98.88 216 ALA A N 1
ATOM 1641 C CA . ALA A 1 216 ? -3.537 15.375 17.484 1 98.88 216 ALA A CA 1
ATOM 1642 C C . ALA A 1 216 ? -4.949 15.445 18.047 1 98.88 216 ALA A C 1
ATOM 1644 O O . ALA A 1 216 ? -5.617 14.422 18.203 1 98.88 216 ALA A O 1
ATOM 1645 N N . ARG A 1 217 ? -5.383 16.625 18.359 1 98.44 217 ARG A N 1
ATOM 1646 C CA . ARG A 1 217 ? -6.734 16.812 18.875 1 98.44 217 ARG A CA 1
ATOM 1647 C C . ARG A 1 217 ? -7.781 16.391 17.859 1 98.44 217 ARG A C 1
ATOM 1649 O O . ARG A 1 217 ? -8.773 15.75 18.203 1 98.44 217 ARG A O 1
ATOM 1656 N N . GLY A 1 218 ? -7.574 16.781 16.625 1 98.06 218 GLY A N 1
ATOM 1657 C CA . GLY A 1 218 ? -8.477 16.344 15.578 1 98.06 218 GLY A CA 1
ATOM 1658 C C . GLY A 1 218 ? -8.562 14.828 15.469 1 98.06 218 GLY A C 1
ATOM 1659 O O . GLY A 1 218 ? -9.656 14.273 15.383 1 98.06 218 GLY A O 1
ATOM 1660 N N . LEU A 1 219 ? -7.449 14.172 15.484 1 97.81 219 LEU A N 1
ATOM 1661 C CA . LEU A 1 219 ? -7.398 12.719 15.383 1 97.81 219 LEU A CA 1
ATOM 1662 C C . LEU A 1 219 ? -8.023 12.062 16.609 1 97.81 219 LEU A C 1
ATOM 1664 O O . LEU A 1 219 ? -8.711 11.047 16.484 1 97.81 219 LEU A O 1
ATOM 1668 N N . ASP A 1 220 ? -7.734 12.617 17.75 1 97.19 220 ASP A N 1
ATOM 1669 C CA . ASP A 1 220 ? -8.352 12.117 18.984 1 97.19 220 ASP A CA 1
ATOM 1670 C C . ASP A 1 220 ? -9.875 12.188 18.891 1 97.19 220 ASP A C 1
ATOM 1672 O O . ASP A 1 220 ? -10.57 11.258 19.297 1 97.19 220 ASP A O 1
ATOM 1676 N N . TYR A 1 221 ? -10.359 13.25 18.391 1 95.75 221 TYR A N 1
ATOM 1677 C CA . TYR A 1 221 ? -11.805 13.414 18.25 1 95.75 221 TYR A CA 1
ATOM 1678 C C . TYR A 1 221 ? -12.383 12.336 17.344 1 95.75 221 TYR A C 1
ATOM 1680 O O . TYR A 1 221 ? -13.469 11.812 17.609 1 95.75 221 TYR A O 1
ATOM 1688 N N . LEU A 1 222 ? -11.766 12.016 16.281 1 94 222 LEU A N 1
ATOM 1689 C CA . LEU A 1 222 ? -12.227 10.969 15.383 1 94 222 LEU A CA 1
ATOM 1690 C C . LEU A 1 222 ? -12.305 9.625 16.094 1 94 222 LEU A C 1
ATOM 1692 O O . LEU A 1 222 ? -13.188 8.812 15.82 1 94 222 LEU A O 1
ATOM 1696 N N . HIS A 1 223 ? -11.359 9.398 16.938 1 93 223 HIS A N 1
ATOM 1697 C CA . HIS A 1 223 ? -11.289 8.125 17.641 1 93 223 HIS A CA 1
ATOM 1698 C C . HIS A 1 223 ? -12.328 8.039 18.75 1 93 223 HIS A C 1
ATOM 1700 O O . HIS A 1 223 ? -12.891 6.973 19 1 93 223 HIS A O 1
ATOM 1706 N N . ASN A 1 224 ? -12.578 9.188 19.344 1 88.19 224 ASN A N 1
ATOM 1707 C CA . ASN A 1 224 ? -13.273 9.109 20.609 1 88.19 224 ASN A CA 1
ATOM 1708 C C . ASN A 1 224 ? -14.398 10.141 20.703 1 88.19 224 ASN A C 1
ATOM 1710 O O . ASN A 1 224 ? -15.109 10.211 21.703 1 88.19 224 ASN A O 1
ATOM 1714 N N . GLY A 1 225 ? -14.57 10.938 19.828 1 76.81 225 GLY A N 1
ATOM 1715 C CA . GLY A 1 225 ? -15.344 12.156 19.984 1 76.81 225 GLY A CA 1
ATOM 1716 C C . GLY A 1 225 ? -16.844 11.93 19.828 1 76.81 225 GLY A C 1
ATOM 1717 O O . GLY A 1 225 ? -17.641 12.789 20.219 1 76.81 225 GLY A O 1
ATOM 1718 N N . THR A 1 226 ? -17.219 10.891 19.188 1 71.06 226 THR A N 1
ATOM 1719 C CA . THR A 1 226 ? -18.672 10.781 19.016 1 71.06 226 THR A CA 1
ATOM 1720 C C . THR A 1 226 ? -19.188 9.445 19.547 1 71.06 226 THR A C 1
ATOM 1722 O O . THR A 1 226 ? -18.406 8.492 19.688 1 71.06 226 THR A O 1
ATOM 1725 N N . LEU A 1 227 ? -20.375 9.539 19.875 1 64.81 227 LEU A N 1
ATOM 1726 C CA . LEU A 1 227 ? -21.062 8.336 20.328 1 64.81 227 LEU A CA 1
ATOM 1727 C C . LEU A 1 227 ? -21.406 7.434 19.156 1 64.81 227 LEU A C 1
ATOM 1729 O O . LEU A 1 227 ? -21.656 6.238 19.328 1 64.81 227 LEU A O 1
ATOM 1733 N N . GLN A 1 228 ? -21.453 8.008 18.016 1 61.91 228 GLN A N 1
ATOM 1734 C CA . GLN A 1 228 ? -21.953 7.32 16.828 1 61.91 228 GLN A CA 1
ATOM 1735 C C . GLN A 1 228 ? -20.906 6.359 16.281 1 61.91 228 GLN A C 1
ATOM 1737 O O . GLN A 1 228 ? -21.234 5.465 15.492 1 61.91 228 GLN A O 1
ATOM 1742 N N . GLY A 1 229 ? -19.734 6.59 16.797 1 79.06 229 GLY A N 1
ATOM 1743 C CA . GLY A 1 229 ? -18.719 5.672 16.297 1 79.06 229 GLY A CA 1
ATOM 1744 C C . GLY A 1 229 ? -17.344 6.312 16.156 1 79.06 229 GLY A C 1
ATOM 1745 O O . GLY A 1 229 ? -17.156 7.465 16.547 1 79.06 229 GLY A O 1
ATOM 1746 N N . SER A 1 230 ? -16.391 5.453 15.852 1 87.38 230 SER A N 1
ATOM 1747 C CA . SER A 1 230 ? -15.008 5.898 15.672 1 87.38 230 SER A CA 1
ATOM 1748 C C . SER A 1 230 ? -14.562 5.738 14.219 1 87.38 230 SER A C 1
ATOM 1750 O O . SER A 1 230 ? -15.109 4.914 13.484 1 87.38 230 SER A O 1
ATOM 1752 N N . ILE A 1 231 ? -13.781 6.664 13.82 1 90.31 231 ILE A N 1
ATOM 1753 C CA . ILE A 1 231 ? -13.234 6.652 12.469 1 90.31 231 ILE A CA 1
ATOM 1754 C C . ILE A 1 231 ? -11.719 6.457 12.531 1 90.31 231 ILE A C 1
ATOM 1756 O O . ILE A 1 231 ? -11.039 7.066 13.352 1 90.31 231 ILE A O 1
ATOM 1760 N N . ILE A 1 232 ? -11.242 5.578 11.797 1 92.19 232 ILE A N 1
ATOM 1761 C CA . ILE A 1 232 ? -9.805 5.438 11.586 1 92.19 232 ILE A CA 1
ATOM 1762 C C . ILE A 1 232 ? -9.406 6.145 10.297 1 92.19 232 ILE A C 1
ATOM 1764 O O . ILE A 1 232 ? -9.844 5.762 9.211 1 92.19 232 ILE A O 1
ATOM 1768 N N . HIS A 1 233 ? -8.641 7.223 10.492 1 93.69 233 HIS A N 1
ATOM 1769 C CA . HIS A 1 233 ? -8.078 7.902 9.328 1 93.69 233 HIS A CA 1
ATOM 1770 C C . HIS A 1 233 ? -7 7.059 8.656 1 93.69 233 HIS A C 1
ATOM 1772 O O . HIS A 1 233 ? -6.023 6.668 9.305 1 93.69 233 HIS A O 1
ATOM 1778 N N . ARG A 1 234 ? -7.012 6.609 7.516 1 89.94 234 ARG A N 1
ATOM 1779 C CA . ARG A 1 234 ? -6.141 5.602 6.922 1 89.94 234 ARG A CA 1
ATOM 1780 C C . ARG A 1 234 ? -4.973 6.25 6.184 1 89.94 234 ARG A C 1
ATOM 1782 O O . ARG A 1 234 ? -4.141 5.559 5.598 1 89.94 234 ARG A O 1
ATOM 1789 N N . ASP A 1 235 ? -4.828 7.582 6.297 1 92.94 235 ASP A N 1
ATOM 1790 C CA . ASP A 1 235 ? -3.764 8.242 5.547 1 92.94 235 ASP A CA 1
ATOM 1791 C C . ASP A 1 235 ? -3.26 9.477 6.285 1 92.94 235 ASP A C 1
ATOM 1793 O O . ASP A 1 235 ? -3.168 10.562 5.703 1 92.94 235 ASP A O 1
ATOM 1797 N N . VAL A 1 236 ? -2.881 9.312 7.477 1 96.62 236 VAL A N 1
ATOM 1798 C CA . VAL A 1 236 ? -2.307 10.391 8.273 1 96.62 236 VAL A CA 1
ATOM 1799 C C . VAL A 1 236 ? -0.895 10.703 7.777 1 96.62 236 VAL A C 1
ATOM 1801 O O . VAL A 1 236 ? -0.021 9.828 7.785 1 96.62 236 VAL A O 1
ATOM 1804 N N . LYS A 1 237 ? -0.664 11.906 7.293 1 96.56 237 LYS A N 1
ATOM 1805 C CA . LYS A 1 237 ? 0.625 12.398 6.812 1 96.56 237 LYS A CA 1
ATOM 1806 C C . LYS A 1 237 ? 0.657 13.93 6.789 1 96.56 237 LYS A C 1
ATOM 1808 O O . LYS A 1 237 ? -0.385 14.578 6.902 1 96.56 237 LYS A O 1
ATOM 1813 N N . SER A 1 238 ? 1.78 14.492 6.648 1 97.25 238 SER A N 1
ATOM 1814 C CA . SER A 1 238 ? 1.96 15.938 6.781 1 97.25 238 SER A CA 1
ATOM 1815 C C . SER A 1 238 ? 1.274 16.688 5.645 1 97.25 238 SER A C 1
ATOM 1817 O O . SER A 1 238 ? 0.862 17.828 5.812 1 97.25 238 SER A O 1
ATOM 1819 N N . THR A 1 239 ? 1.061 16.031 4.488 1 94.5 239 THR A N 1
ATOM 1820 C CA . THR A 1 239 ? 0.399 16.688 3.361 1 94.5 239 THR A CA 1
ATOM 1821 C C . THR A 1 239 ? -1.11 16.75 3.58 1 94.5 239 THR A C 1
ATOM 1823 O O . THR A 1 239 ? -1.812 17.5 2.902 1 94.5 239 THR A O 1
ATOM 1826 N N . ASN A 1 240 ? -1.601 15.953 4.547 1 95 240 ASN A N 1
ATOM 1827 C CA . ASN A 1 240 ? -3.029 15.945 4.848 1 95 240 ASN A CA 1
ATOM 1828 C C . ASN A 1 240 ? -3.342 16.766 6.098 1 95 240 ASN A C 1
ATOM 1830 O O . ASN A 1 240 ? -4.441 16.672 6.645 1 95 240 ASN A O 1
ATOM 1834 N N . ILE A 1 241 ? -2.373 17.422 6.582 1 98.12 241 ILE A N 1
ATOM 1835 C CA . ILE A 1 241 ? -2.547 18.422 7.633 1 98.12 241 ILE A CA 1
ATOM 1836 C C . ILE A 1 241 ? -2.418 19.812 7.039 1 98.12 241 ILE A C 1
ATOM 1838 O O . ILE A 1 241 ? -1.324 20.234 6.656 1 98.12 241 ILE A O 1
ATOM 1842 N N . LEU A 1 242 ? -3.502 20.484 7.027 1 97.69 242 LEU A N 1
ATOM 1843 C CA . LEU A 1 242 ? -3.562 21.797 6.383 1 97.69 242 LEU A CA 1
ATOM 1844 C C . LEU A 1 242 ? -3.58 22.906 7.422 1 97.69 242 LEU A C 1
ATOM 1846 O O . LEU A 1 242 ? -4.008 22.703 8.562 1 97.69 242 LEU A O 1
ATOM 1850 N N . LEU A 1 243 ? -3.1 24.031 6.977 1 98 243 LEU A N 1
ATOM 1851 C CA . LEU A 1 243 ? -2.979 25.172 7.887 1 98 243 LEU A CA 1
ATOM 1852 C C . LEU A 1 243 ? -3.803 26.359 7.391 1 98 243 LEU A C 1
ATOM 1854 O O . LEU A 1 243 ? -3.734 26.719 6.211 1 98 243 LEU A O 1
ATOM 1858 N N . ASP A 1 244 ? -4.578 26.938 8.305 1 97 244 ASP A N 1
ATOM 1859 C CA . ASP A 1 244 ? -5.305 28.156 7.93 1 97 244 ASP A CA 1
ATOM 1860 C C . ASP A 1 244 ? -4.422 29.391 8.078 1 97 244 ASP A C 1
ATOM 1862 O O . ASP A 1 244 ? -3.215 29.281 8.297 1 97 244 ASP A O 1
ATOM 1866 N N . GLU A 1 245 ? -4.969 30.578 7.945 1 95.38 245 GLU A N 1
ATOM 1867 C CA . GLU A 1 245 ? -4.223 31.828 7.926 1 95.38 245 GLU A CA 1
ATOM 1868 C C . GLU A 1 245 ? -3.533 32.094 9.266 1 95.38 245 GLU A C 1
ATOM 1870 O O . GLU A 1 245 ? -2.514 32.781 9.32 1 95.38 245 GLU A O 1
ATOM 1875 N N . HIS A 1 246 ? -4.031 31.516 10.328 1 96.38 246 HIS A N 1
ATOM 1876 C CA . HIS A 1 246 ? -3.471 31.719 11.664 1 96.38 246 HIS A CA 1
ATOM 1877 C C . HIS A 1 246 ? -2.635 30.516 12.094 1 96.38 246 HIS A C 1
ATOM 1879 O O . HIS A 1 246 ? -2.307 30.375 13.273 1 96.38 246 HIS A O 1
ATOM 1885 N N . LEU A 1 247 ? -2.369 29.516 11.219 1 97.12 247 LEU A N 1
ATOM 1886 C CA . LEU A 1 247 ? -1.542 28.328 11.406 1 97.12 247 LEU A CA 1
ATOM 1887 C C . LEU A 1 247 ? -2.236 27.328 12.312 1 97.12 247 LEU A C 1
ATOM 1889 O O . LEU A 1 247 ? -1.576 26.484 12.945 1 97.12 247 LEU A O 1
ATOM 1893 N N . VAL A 1 248 ? -3.572 27.547 12.367 1 98.25 248 VAL A N 1
ATOM 1894 C CA . VAL A 1 248 ? -4.344 26.484 13.008 1 98.25 248 VAL A CA 1
ATOM 1895 C C . VAL A 1 248 ? -4.402 25.266 12.094 1 98.25 248 VAL A C 1
ATOM 1897 O O . VAL A 1 248 ? -4.805 25.359 10.93 1 98.25 248 VAL A O 1
ATOM 1900 N N . ALA A 1 249 ? -4.02 24.125 12.633 1 98.75 249 ALA A N 1
ATOM 1901 C CA . ALA A 1 249 ? -3.928 22.906 11.828 1 98.75 249 ALA A CA 1
ATOM 1902 C C . ALA A 1 249 ? -5.262 22.156 11.805 1 98.75 249 ALA A C 1
ATOM 1904 O O . ALA A 1 249 ? -5.941 22.062 12.828 1 98.75 249 ALA A O 1
ATOM 1905 N N . LYS A 1 250 ? -5.621 21.672 10.633 1 98.69 250 LYS A N 1
ATOM 1906 C CA . LYS A 1 250 ? -6.805 20.844 10.445 1 98.69 250 LYS A CA 1
ATOM 1907 C C . LYS A 1 250 ? -6.484 19.594 9.609 1 98.69 250 LYS A C 1
ATOM 1909 O O . LYS A 1 250 ? -5.797 19.688 8.594 1 98.69 250 LYS A O 1
ATOM 1914 N N . VAL A 1 251 ? -6.922 18.438 10.078 1 98.25 251 VAL A N 1
ATOM 1915 C CA . VAL A 1 251 ? -6.754 17.188 9.359 1 98.25 251 VAL A CA 1
ATOM 1916 C C . VAL A 1 251 ? -7.703 17.141 8.156 1 98.25 251 VAL A C 1
ATOM 1918 O O . VAL A 1 251 ? -8.859 17.562 8.266 1 98.25 251 VAL A O 1
ATOM 1921 N N . ALA A 1 252 ? -7.184 16.688 7.012 1 95.75 252 ALA A N 1
ATOM 1922 C CA . ALA A 1 252 ? -7.965 16.656 5.777 1 95.75 252 ALA A CA 1
ATOM 1923 C C . ALA A 1 252 ? -7.895 15.289 5.109 1 95.75 252 ALA A C 1
ATOM 1925 O O . ALA A 1 252 ? -7.215 14.383 5.598 1 95.75 252 ALA A O 1
ATOM 1926 N N . ASP A 1 253 ? -8.688 15.055 4.039 1 91.19 253 ASP A N 1
ATOM 1927 C CA . ASP A 1 253 ? -8.711 13.883 3.166 1 91.19 253 ASP A CA 1
ATOM 1928 C C . ASP A 1 253 ? -9.195 12.648 3.916 1 91.19 253 ASP A C 1
ATOM 1930 O O . ASP A 1 253 ? -8.398 11.766 4.254 1 91.19 253 ASP A O 1
ATOM 1934 N N . PHE A 1 254 ? -10.422 12.492 4 1 91.44 254 PHE A N 1
ATOM 1935 C CA . PHE A 1 254 ? -11.047 11.406 4.75 1 91.44 254 PHE A CA 1
ATOM 1936 C C . PHE A 1 254 ? -11.594 10.344 3.809 1 91.44 254 PHE A C 1
ATOM 1938 O O . PHE A 1 254 ? -12.391 9.5 4.219 1 91.44 254 PHE A O 1
ATOM 1945 N N . GLY A 1 255 ? -11.242 10.406 2.619 1 81.38 255 GLY A N 1
ATOM 1946 C CA . GLY A 1 255 ? -11.758 9.492 1.613 1 81.38 255 GLY A CA 1
ATOM 1947 C C . GLY A 1 255 ? -11.43 8.039 1.895 1 81.38 255 GLY A C 1
ATOM 1948 O O . GLY A 1 255 ? -12.188 7.141 1.529 1 81.38 255 GLY A O 1
ATOM 1949 N N . LEU A 1 256 ? -10.367 7.801 2.525 1 73.75 256 LEU A N 1
ATOM 1950 C CA . LEU A 1 256 ? -9.922 6.438 2.791 1 73.75 256 LEU A CA 1
ATOM 1951 C C . LEU A 1 256 ? -10.367 5.977 4.176 1 73.75 256 LEU A C 1
ATOM 1953 O O . LEU A 1 256 ? -10.125 4.832 4.559 1 73.75 256 LEU A O 1
ATOM 1957 N N . SER A 1 257 ? -11.109 6.785 4.773 1 79.62 257 SER A N 1
ATOM 1958 C CA . SER A 1 257 ? -11.445 6.512 6.168 1 79.62 257 SER A CA 1
ATOM 1959 C C . SER A 1 257 ? -12.383 5.312 6.285 1 79.62 257 SER A C 1
ATOM 1961 O O . SER A 1 257 ? -13.102 4.992 5.34 1 79.62 257 SER A O 1
ATOM 1963 N N . LYS A 1 258 ? -12.281 4.703 7.367 1 79.19 258 LYS A N 1
ATOM 1964 C CA . LYS A 1 258 ? -13.141 3.551 7.633 1 79.19 258 LYS A CA 1
ATOM 1965 C C . LYS A 1 258 ? -13.82 3.676 8.992 1 79.19 258 LYS A C 1
ATOM 1967 O O . LYS A 1 258 ? -13.188 4.059 9.977 1 79.19 258 LYS A O 1
ATOM 1972 N N . SER A 1 259 ? -15.148 3.465 8.953 1 75.88 259 SER A N 1
ATOM 1973 C CA . SER A 1 259 ? -15.922 3.49 10.195 1 75.88 259 SER A CA 1
ATOM 1974 C C . SER A 1 259 ? -15.758 2.189 10.977 1 75.88 259 SER A C 1
ATOM 1976 O O . SER A 1 259 ? -15.68 1.111 10.383 1 75.88 259 SER A O 1
ATOM 1978 N N . THR A 1 260 ? -15.445 2.312 12.148 1 64.12 260 THR A N 1
ATOM 1979 C CA . THR A 1 260 ? -15.422 1.117 12.992 1 64.12 260 THR A CA 1
ATOM 1980 C C . THR A 1 260 ? -16.672 1.035 13.859 1 64.12 260 THR A C 1
ATOM 1982 O O . THR A 1 260 ? -17.031 2 14.539 1 64.12 260 THR A O 1
ATOM 1985 N N . THR A 1 261 ? -17.875 0.716 13.336 1 52.91 261 THR A N 1
ATOM 1986 C CA . THR A 1 261 ? -18.938 0.582 14.328 1 52.91 261 THR A CA 1
ATOM 1987 C C . THR A 1 261 ? -18.453 -0.182 15.555 1 52.91 261 THR A C 1
ATOM 1989 O O . THR A 1 261 ? -18.609 0.281 16.688 1 52.91 261 THR A O 1
ATOM 1992 N N . THR A 1 262 ? -19.031 -1.591 15.617 1 43.78 262 THR A N 1
ATOM 1993 C CA . THR A 1 262 ? -18.781 -2.377 16.828 1 43.78 262 THR A CA 1
ATOM 1994 C C . THR A 1 262 ? -17.281 -2.471 17.094 1 43.78 262 THR A C 1
ATOM 1996 O O . THR A 1 262 ? -16.469 -2.404 16.172 1 43.78 262 THR A O 1
ATOM 1999 N N . HIS A 1 263 ? -16.938 -2.363 18.484 1 40.53 263 HIS A N 1
ATOM 2000 C CA . HIS A 1 263 ? -15.625 -2.332 19.109 1 40.53 263 HIS A CA 1
ATOM 2001 C C . HIS A 1 263 ? -14.57 -3.02 18.25 1 40.53 263 HIS A C 1
ATOM 2003 O O . HIS A 1 263 ? -13.375 -2.854 18.469 1 40.53 263 HIS A O 1
ATOM 2009 N N . THR A 1 264 ? -14.781 -4.316 17.938 1 39.25 264 THR A N 1
ATOM 2010 C CA . THR A 1 264 ? -13.797 -5.383 17.781 1 39.25 264 THR A CA 1
ATOM 2011 C C . THR A 1 264 ? -13.32 -5.484 16.328 1 39.25 264 THR A C 1
ATOM 2013 O O . THR A 1 264 ? -12.383 -6.223 16.031 1 39.25 264 THR A O 1
ATOM 2016 N N . ALA A 1 265 ? -14.141 -5.121 15.234 1 44.09 265 ALA A N 1
ATOM 2017 C CA . ALA A 1 265 ? -13.805 -5.906 14.055 1 44.09 265 ALA A CA 1
ATOM 2018 C C . ALA A 1 265 ? -12.711 -5.219 13.234 1 44.09 265 ALA A C 1
ATOM 2020 O O . ALA A 1 265 ? -12.891 -4.086 12.773 1 44.09 265 ALA A O 1
ATOM 2021 N N . THR A 1 266 ? -11.406 -5.465 13.562 1 50.34 266 THR A N 1
ATOM 2022 C CA . THR A 1 266 ? -10.195 -5.293 12.766 1 50.34 266 THR A CA 1
ATOM 2023 C C . THR A 1 266 ? -10.492 -5.492 11.281 1 50.34 266 THR A C 1
ATOM 2025 O O . THR A 1 266 ? -11.117 -6.48 10.898 1 50.34 266 THR A O 1
ATOM 2028 N N . HIS A 1 267 ? -10.586 -4.383 10.5 1 54.06 267 HIS A N 1
ATOM 2029 C CA . HIS A 1 267 ? -10.742 -4.488 9.055 1 54.06 267 HIS A CA 1
ATOM 2030 C C . HIS A 1 267 ? -9.492 -5.086 8.406 1 54.06 267 HIS A C 1
ATOM 2032 O O . HIS A 1 267 ? -8.375 -4.699 8.742 1 54.06 267 HIS A O 1
ATOM 2038 N N . VAL A 1 268 ? -9.609 -6.25 7.918 1 56.06 268 VAL A N 1
ATOM 2039 C CA . VAL A 1 268 ? -8.508 -6.891 7.207 1 56.06 268 VAL A CA 1
ATOM 2040 C C . VAL A 1 268 ? -8.648 -6.637 5.707 1 56.06 268 VAL A C 1
ATOM 2042 O O . VAL A 1 268 ? -9.727 -6.805 5.137 1 56.06 268 VAL A O 1
ATOM 2045 N N . SER A 1 269 ? -7.766 -5.77 5.102 1 63.12 269 SER A N 1
ATOM 2046 C CA . SER A 1 269 ? -7.715 -5.543 3.662 1 63.12 269 SER A CA 1
ATOM 2047 C C . SER A 1 269 ? -6.363 -5.957 3.086 1 63.12 269 SER A C 1
ATOM 2049 O O . SER A 1 269 ? -5.328 -5.789 3.734 1 63.12 269 SER A O 1
ATOM 2051 N N . THR A 1 270 ? -6.418 -6.551 1.929 1 68.81 270 THR A N 1
ATOM 2052 C CA . THR A 1 270 ? -5.16 -6.883 1.271 1 68.81 270 THR A CA 1
ATOM 2053 C C . THR A 1 270 ? -4.754 -5.781 0.296 1 68.81 270 THR A C 1
ATOM 2055 O O . THR A 1 270 ? -3.605 -5.734 -0.153 1 68.81 270 THR A O 1
ATOM 2058 N N . ILE A 1 271 ? -5.727 -4.914 -0.017 1 72.62 271 ILE A N 1
ATOM 2059 C CA . ILE A 1 271 ? -5.367 -3.734 -0.794 1 72.62 271 ILE A CA 1
ATOM 2060 C C . ILE A 1 271 ? -4.781 -2.668 0.128 1 72.62 271 ILE A C 1
ATOM 2062 O O . ILE A 1 271 ? -5.395 -2.305 1.135 1 72.62 271 ILE A O 1
ATOM 2066 N N . VAL A 1 272 ? -3.691 -2.281 -0.211 1 77.69 272 VAL A N 1
ATOM 2067 C CA . VAL A 1 272 ? -2.977 -1.356 0.663 1 77.69 272 VAL A CA 1
ATOM 2068 C C . VAL A 1 272 ? -3.58 0.041 0.541 1 77.69 272 VAL A C 1
ATOM 2070 O O . VAL A 1 272 ? -3.734 0.562 -0.566 1 77.69 272 VAL A O 1
ATOM 2073 N N . LYS A 1 273 ? -3.988 0.538 1.613 1 83.81 273 LYS A N 1
ATOM 2074 C CA . LYS A 1 273 ? -4.43 1.928 1.699 1 83.81 273 LYS A CA 1
ATOM 2075 C C . LYS A 1 273 ? -3.48 2.752 2.564 1 83.81 273 LYS A C 1
ATOM 2077 O O . LYS A 1 273 ? -3.018 2.285 3.607 1 83.81 273 LYS A O 1
ATOM 2082 N N . GLY A 1 274 ? -3.158 3.898 2.072 1 88.69 274 GLY A N 1
ATOM 2083 C CA . GLY A 1 274 ? -2.211 4.754 2.77 1 88.69 274 GLY A CA 1
ATOM 2084 C C . GLY A 1 274 ? -1.001 5.117 1.929 1 88.69 274 GLY A C 1
ATOM 2085 O O . GLY A 1 274 ? -0.983 4.871 0.72 1 88.69 274 GLY A O 1
ATOM 2086 N N . THR A 1 275 ? -0.069 5.73 2.607 1 91.5 275 THR A N 1
ATOM 2087 C CA . THR A 1 275 ? 1.121 6.227 1.924 1 91.5 275 THR A CA 1
ATOM 2088 C C . THR A 1 275 ? 2.381 5.586 2.5 1 91.5 275 THR A C 1
ATOM 2090 O O . THR A 1 275 ? 2.539 5.5 3.719 1 91.5 275 THR A O 1
ATOM 2093 N N . LEU A 1 276 ? 3.275 5.109 1.627 1 91.44 276 LEU A N 1
ATOM 2094 C CA . LEU A 1 276 ? 4.539 4.535 2.07 1 91.44 276 LEU A CA 1
ATOM 2095 C C . LEU A 1 276 ? 5.309 5.52 2.949 1 91.44 276 LEU A C 1
ATOM 2097 O O . LEU A 1 276 ? 5.336 6.719 2.668 1 91.44 276 LEU A O 1
ATOM 2101 N N . GLY A 1 277 ? 5.953 5.07 3.904 1 93.75 277 GLY A N 1
ATOM 2102 C CA . GLY A 1 277 ? 6.688 5.883 4.859 1 93.75 277 GLY A CA 1
ATOM 2103 C C . GLY A 1 277 ? 5.906 6.168 6.129 1 93.75 277 GLY A C 1
ATOM 2104 O O . GLY A 1 277 ? 6.496 6.426 7.18 1 93.75 277 GLY A O 1
ATOM 2105 N N . TYR A 1 278 ? 4.609 6.109 5.941 1 96.25 278 TYR A N 1
ATOM 2106 C CA . TYR A 1 278 ? 3.762 6.422 7.086 1 96.25 278 TYR A CA 1
ATOM 2107 C C . TYR A 1 278 ? 3.062 5.172 7.605 1 96.25 278 TYR A C 1
ATOM 2109 O O . TYR A 1 278 ? 2.48 5.184 8.695 1 96.25 278 TYR A O 1
ATOM 2117 N N . LEU A 1 279 ? 3.088 4.129 6.855 1 94 279 LEU A N 1
ATOM 2118 C CA . LEU A 1 279 ? 2.299 2.939 7.152 1 94 279 LEU A CA 1
ATOM 2119 C C . LEU A 1 279 ? 2.85 2.213 8.375 1 94 279 LEU A C 1
ATOM 2121 O O . LEU A 1 279 ? 4.066 2.072 8.523 1 94 279 LEU A O 1
ATOM 2125 N N . ASP A 1 280 ? 1.942 1.743 9.172 1 95 280 ASP A N 1
ATOM 2126 C CA . ASP A 1 280 ? 2.219 0.921 10.344 1 95 280 ASP A CA 1
ATOM 2127 C C . ASP A 1 280 ? 2.768 -0.445 9.945 1 95 280 ASP A C 1
ATOM 2129 O O . ASP A 1 280 ? 2.111 -1.195 9.219 1 95 280 ASP A O 1
ATOM 2133 N N . PRO A 1 281 ? 3.977 -0.77 10.484 1 93.69 281 PRO A N 1
ATOM 2134 C CA . PRO A 1 281 ? 4.539 -2.084 10.164 1 93.69 281 PRO A CA 1
ATOM 2135 C C . PRO A 1 281 ? 3.617 -3.234 10.578 1 93.69 281 PRO A C 1
ATOM 2137 O O . PRO A 1 281 ? 3.594 -4.273 9.914 1 93.69 281 PRO A O 1
ATOM 2140 N N . ASP A 1 282 ? 2.904 -3.119 11.656 1 92.5 282 ASP A N 1
ATOM 2141 C CA . ASP A 1 282 ? 1.967 -4.164 12.055 1 92.5 282 ASP A CA 1
ATOM 2142 C C . ASP A 1 282 ? 0.829 -4.297 11.047 1 92.5 282 ASP A C 1
ATOM 2144 O O . ASP A 1 282 ? 0.431 -5.41 10.695 1 92.5 282 ASP A O 1
ATOM 2148 N N . TYR A 1 283 ? 0.258 -3.205 10.656 1 90.94 283 TYR A N 1
ATOM 2149 C CA . TYR A 1 283 ? -0.736 -3.205 9.586 1 90.94 283 TYR A CA 1
ATOM 2150 C C . TYR A 1 283 ? -0.179 -3.846 8.32 1 90.94 283 TYR A C 1
ATOM 2152 O O . TYR A 1 283 ? -0.849 -4.664 7.688 1 90.94 283 TYR A O 1
ATOM 2160 N N . PHE A 1 284 ? 1.015 -3.525 8.023 1 89.81 284 PHE A N 1
ATOM 2161 C CA . PHE A 1 284 ? 1.727 -4.035 6.859 1 89.81 284 PHE A CA 1
ATOM 2162 C C . PHE A 1 284 ? 1.82 -5.555 6.902 1 89.81 284 PHE A C 1
ATOM 2164 O O . PHE A 1 284 ? 1.635 -6.223 5.883 1 89.81 284 PHE A O 1
ATOM 2171 N N . SER A 1 285 ? 2.041 -6.062 8.039 1 89.5 285 SER A N 1
ATOM 2172 C CA . SER A 1 285 ? 2.299 -7.492 8.18 1 89.5 285 SER A CA 1
ATOM 2173 C C . SER A 1 285 ? 1.002 -8.273 8.359 1 89.5 285 SER A C 1
ATOM 2175 O O . SER A 1 285 ? 0.914 -9.438 7.977 1 89.5 285 SER A O 1
ATOM 2177 N N . THR A 1 286 ? -0.005 -7.602 8.922 1 88.5 286 THR A N 1
ATOM 2178 C CA . THR A 1 286 ? -1.185 -8.359 9.32 1 88.5 286 THR A CA 1
ATOM 2179 C C . THR A 1 286 ? -2.404 -7.934 8.508 1 88.5 286 THR A C 1
ATOM 2181 O O . THR A 1 286 ? -3.426 -8.625 8.508 1 88.5 286 THR A O 1
ATOM 2184 N N . GLY A 1 287 ? -2.332 -6.777 7.93 1 87.38 287 GLY A N 1
ATOM 2185 C CA . GLY A 1 287 ? -3.48 -6.227 7.227 1 87.38 287 GLY A CA 1
ATOM 2186 C C . GLY A 1 287 ? -4.508 -5.609 8.156 1 87.38 287 GLY A C 1
ATOM 2187 O O . GLY A 1 287 ? -5.559 -5.141 7.707 1 87.38 287 GLY A O 1
ATOM 2188 N N . ARG A 1 288 ? -4.191 -5.566 9.43 1 86.44 288 ARG A N 1
ATOM 2189 C CA . ARG A 1 288 ? -5.148 -5.059 10.406 1 86.44 288 ARG A CA 1
ATOM 2190 C C . ARG A 1 288 ? -4.883 -3.592 10.727 1 86.44 288 ARG A C 1
ATOM 2192 O O . ARG A 1 288 ? -3.855 -3.256 11.32 1 86.44 288 ARG A O 1
ATOM 2199 N N . LEU A 1 289 ? -5.805 -2.812 10.32 1 88.38 289 LEU A N 1
ATOM 2200 C CA . LEU A 1 289 ? -5.734 -1.387 10.625 1 88.38 289 LEU A CA 1
ATOM 2201 C C . LEU A 1 289 ? -6.43 -1.078 11.945 1 88.38 289 LEU A C 1
ATOM 2203 O O . LEU A 1 289 ? -7.574 -1.479 12.156 1 88.38 289 LEU A O 1
ATOM 2207 N N . THR A 1 290 ? -5.789 -0.38 12.898 1 91.06 290 THR A N 1
ATOM 2208 C CA . THR A 1 290 ? -6.328 -0.026 14.203 1 91.06 290 THR A CA 1
ATOM 2209 C C . THR A 1 290 ? -6.07 1.446 14.516 1 91.06 290 THR A C 1
ATOM 2211 O O . THR A 1 290 ? -5.406 2.143 13.742 1 91.06 290 THR A O 1
ATOM 2214 N N . LYS A 1 291 ? -6.633 1.889 15.641 1 94.31 291 LYS A N 1
ATOM 2215 C CA . LYS A 1 291 ? -6.352 3.234 16.125 1 94.31 291 LYS A CA 1
ATOM 2216 C C . LYS A 1 291 ? -4.855 3.441 16.344 1 94.31 291 LYS A C 1
ATOM 2218 O O . LYS A 1 291 ? -4.34 4.547 16.156 1 94.31 291 LYS A O 1
ATOM 2223 N N . LYS A 1 292 ? -4.199 2.346 16.688 1 96.81 292 LYS A N 1
ATOM 2224 C CA . LYS A 1 292 ? -2.764 2.432 16.938 1 96.81 292 LYS A CA 1
ATOM 2225 C C . LYS A 1 292 ? -1.985 2.609 15.641 1 96.81 292 LYS A C 1
ATOM 2227 O O . LYS A 1 292 ? -0.846 3.082 15.656 1 96.81 292 LYS A O 1
ATOM 2232 N N . SER A 1 293 ? -2.574 2.182 14.531 1 95.44 293 SER A N 1
ATOM 2233 C CA . SER A 1 293 ? -1.957 2.439 13.234 1 95.44 293 SER A CA 1
ATOM 2234 C C . SER A 1 293 ? -1.912 3.934 12.93 1 95.44 293 SER A C 1
ATOM 2236 O O . SER A 1 293 ? -0.945 4.426 12.344 1 95.44 293 SER A O 1
ATOM 2238 N N . VAL A 1 294 ? -2.955 4.652 13.383 1 96.88 294 VAL A N 1
ATOM 2239 C CA . VAL A 1 294 ? -3.027 6.102 13.211 1 96.88 294 VAL A CA 1
ATOM 2240 C C . VAL A 1 294 ? -1.946 6.773 14.055 1 96.88 294 VAL A C 1
ATOM 2242 O O . VAL A 1 294 ? -1.286 7.711 13.602 1 96.88 294 VAL A O 1
ATOM 2245 N N . VAL A 1 295 ? -1.811 6.215 15.195 1 98.62 295 VAL A N 1
ATOM 2246 C CA . VAL A 1 295 ? -0.797 6.742 16.109 1 98.62 295 VAL A CA 1
ATOM 2247 C C . VAL A 1 295 ? 0.585 6.609 15.469 1 98.62 295 VAL A C 1
ATOM 2249 O O . VAL A 1 295 ? 1.402 7.531 15.547 1 98.62 295 VAL A O 1
ATOM 2252 N N . TYR A 1 296 ? 0.855 5.496 14.859 1 98.44 296 TYR A N 1
ATOM 2253 C CA . TYR A 1 296 ? 2.129 5.305 14.18 1 98.44 296 TYR A CA 1
ATOM 2254 C C . TYR A 1 296 ? 2.324 6.352 13.086 1 98.44 296 TYR A C 1
ATOM 2256 O O . TYR A 1 296 ? 3.365 7.008 13.023 1 98.44 296 TYR A O 1
ATOM 2264 N N . GLY A 1 297 ? 1.336 6.461 12.188 1 98.25 297 GLY A N 1
ATOM 2265 C CA . GLY A 1 297 ? 1.415 7.465 11.141 1 98.25 297 GLY A CA 1
ATOM 2266 C C . GLY A 1 297 ? 1.687 8.859 11.672 1 98.25 297 GLY A C 1
ATOM 2267 O O . GLY A 1 297 ? 2.486 9.602 11.102 1 98.25 297 GLY A O 1
ATOM 2268 N N . PHE A 1 298 ? 1.016 9.211 12.773 1 98.81 298 PHE A N 1
ATOM 2269 C CA . PHE A 1 298 ? 1.226 10.516 13.398 1 98.81 298 PHE A CA 1
ATOM 2270 C C . PHE A 1 298 ? 2.639 10.625 13.961 1 98.81 298 PHE A C 1
ATOM 2272 O O . PHE A 1 298 ? 3.24 11.695 13.93 1 98.81 298 PHE A O 1
ATOM 2279 N N . GLY A 1 299 ? 3.158 9.516 14.508 1 98.81 299 GLY A N 1
ATOM 2280 C CA . GLY A 1 299 ? 4.547 9.492 14.945 1 98.81 299 GLY A CA 1
ATOM 2281 C C . GLY A 1 299 ? 5.52 9.867 13.836 1 98.81 299 GLY A C 1
ATOM 2282 O O . GLY A 1 299 ? 6.512 10.555 14.086 1 98.81 299 GLY A O 1
ATOM 2283 N N . VAL A 1 300 ? 5.234 9.391 12.633 1 98.69 300 VAL A N 1
ATOM 2284 C CA . VAL A 1 300 ? 6.07 9.742 11.492 1 98.69 300 VAL A CA 1
ATOM 2285 C C . VAL A 1 300 ? 5.984 11.242 11.227 1 98.69 300 VAL A C 1
ATOM 2287 O O . VAL A 1 300 ? 7 11.898 10.969 1 98.69 300 VAL A O 1
ATOM 2290 N N . VAL A 1 301 ? 4.809 11.805 11.32 1 98.81 301 VAL A N 1
ATOM 2291 C CA . VAL A 1 301 ? 4.621 13.242 11.164 1 98.81 301 VAL A CA 1
ATOM 2292 C C . VAL A 1 301 ? 5.453 13.984 12.211 1 98.81 301 VAL A C 1
ATOM 2294 O O . VAL A 1 301 ? 6.098 14.992 11.891 1 98.81 301 VAL A O 1
ATOM 2297 N N . LEU A 1 302 ? 5.402 13.484 13.445 1 98.88 302 LEU A N 1
ATOM 2298 C CA . LEU A 1 302 ? 6.195 14.117 14.492 1 98.88 302 LEU A CA 1
ATOM 2299 C C . LEU A 1 302 ? 7.676 14.125 14.125 1 98.88 302 LEU A C 1
ATOM 2301 O O . LEU A 1 302 ? 8.367 15.125 14.352 1 98.88 302 LEU A O 1
ATOM 2305 N N . LEU A 1 303 ? 8.148 13.086 13.562 1 98.56 303 LEU A N 1
ATOM 2306 C CA . LEU A 1 303 ? 9.547 13.047 13.141 1 98.56 303 LEU A CA 1
ATOM 2307 C C . LEU A 1 303 ? 9.812 14.055 12.031 1 98.56 303 LEU A C 1
ATOM 2309 O O . LEU A 1 303 ? 10.875 14.672 11.992 1 98.56 303 LEU A O 1
ATOM 2313 N N . GLU A 1 304 ? 8.883 14.148 11.094 1 98.31 304 GLU A N 1
ATOM 2314 C CA . GLU A 1 304 ? 9.039 15.156 10.055 1 98.31 304 GLU A CA 1
ATOM 2315 C C . GLU A 1 304 ? 9.172 16.547 10.656 1 98.31 304 GLU A C 1
ATOM 2317 O O . GLU A 1 304 ? 10 17.359 10.203 1 98.31 304 GLU A O 1
ATOM 2322 N N . VAL A 1 305 ? 8.359 16.812 11.609 1 98.25 305 VAL A N 1
ATOM 2323 C CA . VAL A 1 305 ? 8.352 18.109 12.273 1 98.25 305 VAL A CA 1
ATOM 2324 C C . VAL A 1 305 ? 9.672 18.328 13 1 98.25 305 VAL A C 1
ATOM 2326 O O . VAL A 1 305 ? 10.227 19.422 12.977 1 98.25 305 VAL A O 1
ATOM 2329 N N . LEU A 1 306 ? 10.156 17.281 13.641 1 97.75 306 LEU A N 1
ATOM 2330 C CA . LEU A 1 306 ? 11.391 17.344 14.414 1 97.75 306 LEU A CA 1
ATOM 2331 C C . LEU A 1 306 ? 12.602 17.531 13.508 1 97.75 306 LEU A C 1
ATOM 2333 O O . LEU A 1 306 ? 13.484 18.344 13.805 1 97.75 306 LEU A O 1
ATOM 2337 N N . CYS A 1 307 ? 12.594 16.828 12.375 1 97 307 CYS A N 1
ATOM 2338 C CA . CYS A 1 307 ? 13.797 16.703 11.562 1 97 307 CYS A CA 1
ATOM 2339 C C . CYS A 1 307 ? 13.75 17.625 10.352 1 97 307 CYS A C 1
ATOM 2341 O O . CYS A 1 307 ? 14.773 17.891 9.719 1 97 307 CYS A O 1
ATOM 2343 N N . GLY A 1 308 ? 12.562 18.047 10.016 1 96.25 308 GLY A N 1
ATOM 2344 C CA . GLY A 1 308 ? 12.414 18.844 8.805 1 96.25 308 GLY A CA 1
ATOM 2345 C C . GLY A 1 308 ? 12.703 18.062 7.539 1 96.25 308 GLY A C 1
ATOM 2346 O O . GLY A 1 308 ? 13.305 18.594 6.598 1 96.25 308 GLY A O 1
ATOM 2347 N N . ARG A 1 309 ? 12.391 16.828 7.508 1 95.62 309 ARG A N 1
ATOM 2348 C CA . ARG A 1 309 ? 12.609 15.922 6.387 1 95.62 309 ARG A CA 1
ATOM 2349 C C . ARG A 1 309 ? 11.352 15.109 6.09 1 95.62 309 ARG A C 1
ATOM 2351 O O . ARG A 1 309 ? 10.562 14.82 6.992 1 95.62 309 ARG A O 1
ATOM 2358 N N . PRO A 1 310 ? 11.195 14.797 4.801 1 95.69 310 PRO A N 1
ATOM 2359 C CA . PRO A 1 310 ? 10.047 13.945 4.484 1 95.69 310 PRO A CA 1
ATOM 2360 C C . PRO A 1 310 ? 10.227 12.508 4.965 1 95.69 310 PRO A C 1
ATOM 2362 O O . PRO A 1 310 ? 11.344 12.102 5.293 1 95.69 310 PRO A O 1
ATOM 2365 N N . ALA A 1 311 ? 9.133 11.797 5.031 1 96.25 311 ALA A N 1
ATOM 2366 C CA . ALA A 1 311 ? 9.133 10.414 5.504 1 96.25 311 ALA A CA 1
ATOM 2367 C C . ALA A 1 311 ? 10.07 9.547 4.668 1 96.25 311 ALA A C 1
ATOM 2369 O O . ALA A 1 311 ? 10.75 8.672 5.199 1 96.25 311 ALA A O 1
ATOM 2370 N N . ILE A 1 312 ? 10.023 9.75 3.375 1 94 312 ILE A N 1
ATOM 2371 C CA . ILE A 1 312 ? 10.914 9.055 2.453 1 94 312 ILE A CA 1
ATOM 2372 C C . ILE A 1 312 ? 11.633 10.07 1.562 1 94 312 ILE A C 1
ATOM 2374 O O . ILE A 1 312 ? 10.992 10.945 0.976 1 94 312 ILE A O 1
ATOM 2378 N N . ASP A 1 313 ? 12.914 9.977 1.497 1 91.81 313 ASP A N 1
ATOM 2379 C CA . ASP A 1 313 ? 13.727 10.828 0.636 1 91.81 313 ASP A CA 1
ATOM 2380 C C . ASP A 1 313 ? 14.75 10 -0.139 1 91.81 313 ASP A C 1
ATOM 2382 O O . ASP A 1 313 ? 15.828 9.703 0.375 1 91.81 313 ASP A O 1
ATOM 2386 N N . SER A 1 314 ? 14.438 9.719 -1.373 1 84.06 314 SER A N 1
ATOM 2387 C CA . SER A 1 314 ? 15.227 8.805 -2.189 1 84.06 314 SER A CA 1
ATOM 2388 C C . SER A 1 314 ? 16.531 9.453 -2.635 1 84.06 314 SER A C 1
ATOM 2390 O O . SER A 1 314 ? 17.422 8.781 -3.172 1 84.06 314 SER A O 1
ATOM 2392 N N . ARG A 1 315 ? 16.766 10.758 -2.383 1 85.62 315 ARG A N 1
ATOM 2393 C CA . ARG A 1 315 ? 17.969 11.484 -2.781 1 85.62 315 ARG A CA 1
ATOM 2394 C C . ARG A 1 315 ? 19.094 11.281 -1.766 1 85.62 315 ARG A C 1
ATOM 2396 O O . ARG A 1 315 ? 20.25 11.578 -2.049 1 85.62 315 ARG A O 1
ATOM 2403 N N . LEU A 1 316 ? 18.672 10.727 -0.688 1 88.25 316 LEU A N 1
ATOM 2404 C CA . LEU A 1 316 ? 19.641 10.57 0.385 1 88.25 316 LEU A CA 1
ATOM 2405 C C . LEU A 1 316 ? 20.328 9.203 0.309 1 88.25 316 LEU A C 1
ATOM 2407 O O . LEU A 1 316 ? 19.922 8.352 -0.483 1 88.25 316 LEU A O 1
ATOM 2411 N N . ASP A 1 317 ? 21.344 9.094 1.154 1 87.12 317 ASP A N 1
ATOM 2412 C CA . ASP A 1 317 ? 22.031 7.805 1.242 1 87.12 317 ASP A CA 1
ATOM 2413 C C . ASP A 1 317 ? 21.078 6.711 1.742 1 87.12 317 ASP A C 1
ATOM 2415 O O . ASP A 1 317 ? 20.109 7 2.436 1 87.12 317 ASP A O 1
ATOM 2419 N N . GLU A 1 318 ? 21.391 5.512 1.379 1 84.56 318 GLU A N 1
ATOM 2420 C CA . GLU A 1 318 ? 20.547 4.355 1.639 1 84.56 318 GLU A CA 1
ATOM 2421 C C . GLU A 1 318 ? 20.094 4.32 3.094 1 84.56 318 GLU A C 1
ATOM 2423 O O . GLU A 1 318 ? 18.922 4.07 3.379 1 84.56 318 GLU A O 1
ATOM 2428 N N . LYS A 1 319 ? 20.969 4.672 3.986 1 86.56 319 LYS A N 1
ATOM 2429 C CA . LYS A 1 319 ? 20.672 4.57 5.41 1 86.56 319 LYS A CA 1
ATOM 2430 C C . LYS A 1 319 ? 19.766 5.719 5.863 1 86.56 319 LYS A C 1
ATOM 2432 O O . LYS A 1 319 ? 19.188 5.668 6.945 1 86.56 319 LYS A O 1
ATOM 2437 N N . GLN A 1 320 ? 19.625 6.684 5.031 1 91.5 320 GLN A N 1
ATOM 2438 C CA . GLN A 1 320 ? 18.906 7.883 5.449 1 91.5 320 GLN A CA 1
ATOM 2439 C C . GLN A 1 320 ? 17.625 8.062 4.641 1 91.5 320 GLN A C 1
ATOM 2441 O O . GLN A 1 320 ? 16.875 9.016 4.863 1 91.5 320 GLN A O 1
ATOM 2446 N N . ILE A 1 321 ? 17.375 7.129 3.746 1 92.19 321 ILE A N 1
ATOM 2447 C CA . ILE A 1 321 ? 16.203 7.25 2.873 1 92.19 321 ILE A CA 1
ATOM 2448 C C . ILE A 1 321 ? 14.93 7.246 3.711 1 92.19 321 ILE A C 1
ATOM 2450 O O . ILE A 1 321 ? 14.047 8.086 3.512 1 92.19 321 ILE A O 1
ATOM 2454 N N . SER A 1 322 ? 14.828 6.305 4.594 1 94.88 322 SER A N 1
ATOM 2455 C CA . SER A 1 322 ? 13.688 6.23 5.508 1 94.88 322 SER A CA 1
ATOM 2456 C C . SER A 1 322 ? 13.906 7.109 6.734 1 94.88 322 SER A C 1
ATOM 2458 O O . SER A 1 322 ? 14.812 6.852 7.535 1 94.88 322 SER A O 1
ATOM 2460 N N . LEU A 1 323 ? 13.094 8.062 6.84 1 96.94 323 LEU A N 1
ATOM 2461 C CA . LEU A 1 323 ? 13.203 8.961 7.98 1 96.94 323 LEU A CA 1
ATOM 2462 C C . LEU A 1 323 ? 13.094 8.195 9.297 1 96.94 323 LEU A C 1
ATOM 2464 O O . LEU A 1 323 ? 13.875 8.414 10.219 1 96.94 323 LEU A O 1
ATOM 2468 N N . VAL A 1 324 ? 12.141 7.285 9.406 1 97.25 324 VAL A N 1
ATOM 2469 C CA . VAL A 1 324 ? 11.867 6.531 10.625 1 97.25 324 VAL A CA 1
ATOM 2470 C C . VAL A 1 324 ? 13.102 5.707 11 1 97.25 324 VAL A C 1
ATOM 2472 O O . VAL A 1 324 ? 13.57 5.773 12.141 1 97.25 324 VAL A O 1
ATOM 2475 N N . ASN A 1 325 ? 13.617 4.992 10.023 1 94.69 325 ASN A N 1
ATOM 2476 C CA . ASN A 1 325 ? 14.773 4.148 10.305 1 94.69 325 ASN A CA 1
ATOM 2477 C C . ASN A 1 325 ? 15.984 4.977 10.742 1 94.69 325 ASN A C 1
ATOM 2479 O O . ASN A 1 325 ? 16.656 4.633 11.703 1 94.69 325 ASN A O 1
ATOM 2483 N N . TRP A 1 326 ? 16.203 6.02 10.047 1 96.19 326 TRP A N 1
ATOM 2484 C CA . TRP A 1 326 ? 17.344 6.891 10.336 1 96.19 326 TRP A CA 1
ATOM 2485 C C . TRP A 1 326 ? 17.188 7.543 11.703 1 96.19 326 TRP A C 1
ATOM 2487 O O . TRP A 1 326 ? 18.109 7.492 12.523 1 96.19 326 TRP A O 1
ATOM 2497 N N . ALA A 1 327 ? 16.047 8.164 11.953 1 97.06 327 ALA A N 1
ATOM 2498 C CA . ALA A 1 327 ? 15.82 8.883 13.211 1 97.06 327 ALA A CA 1
ATOM 2499 C C . ALA A 1 327 ? 15.891 7.934 14.398 1 97.06 327 ALA A C 1
ATOM 2501 O O . ALA A 1 327 ? 16.5 8.266 15.43 1 97.06 327 ALA A O 1
ATOM 2502 N N . LYS A 1 328 ? 15.273 6.809 14.297 1 95.12 328 LYS A N 1
ATOM 2503 C CA . LYS A 1 328 ? 15.297 5.84 15.391 1 95.12 328 LYS A CA 1
ATOM 2504 C C . LYS A 1 328 ? 16.719 5.391 15.703 1 95.12 328 LYS A C 1
ATOM 2506 O O . LYS A 1 328 ? 17.078 5.238 16.859 1 95.12 328 LYS A O 1
ATOM 2511 N N . MET A 1 329 ? 17.453 5.137 14.641 1 94.5 329 MET A N 1
ATOM 2512 C CA . MET A 1 329 ? 18.844 4.754 14.82 1 94.5 329 MET A CA 1
ATOM 2513 C C . MET A 1 329 ? 19.625 5.848 15.531 1 94.5 329 MET A C 1
ATOM 2515 O O . MET A 1 329 ? 20.391 5.57 16.469 1 94.5 329 MET A O 1
ATOM 2519 N N . MET A 1 330 ? 19.453 7.066 15.172 1 94.75 330 MET A N 1
ATOM 2520 C CA . MET A 1 330 ? 20.172 8.195 15.766 1 94.75 330 MET A CA 1
ATOM 2521 C C . MET A 1 330 ? 19.75 8.406 17.219 1 94.75 330 MET A C 1
ATOM 2523 O O . MET A 1 330 ? 20.578 8.695 18.078 1 94.75 330 MET A O 1
ATOM 2527 N N . ILE A 1 331 ? 18.484 8.281 17.469 1 92.12 331 ILE A N 1
ATOM 2528 C CA . ILE A 1 331 ? 17.969 8.43 18.828 1 92.12 331 ILE A CA 1
ATOM 2529 C C . ILE A 1 331 ? 18.562 7.344 19.719 1 92.12 331 ILE A C 1
ATOM 2531 O O . ILE A 1 331 ? 19 7.625 20.844 1 92.12 331 ILE A O 1
ATOM 2535 N N . LYS A 1 332 ? 18.578 6.148 19.234 1 92.38 332 LYS A N 1
ATOM 2536 C CA . LYS A 1 332 ? 19.125 5.023 19.984 1 92.38 332 LYS A CA 1
ATOM 2537 C C . LYS A 1 332 ? 20.609 5.254 20.312 1 92.38 332 LYS A C 1
ATOM 2539 O O . LYS A 1 332 ? 21.078 4.867 21.391 1 92.38 332 LYS A O 1
ATOM 2544 N N . LYS A 1 333 ? 21.297 5.895 19.406 1 94.06 333 LYS A N 1
ATOM 2545 C CA . LYS A 1 333 ? 22.719 6.18 19.594 1 94.06 333 LYS A CA 1
ATOM 2546 C C . LYS A 1 333 ? 22.922 7.426 20.438 1 94.06 333 LYS A C 1
ATOM 2548 O O . LYS A 1 333 ? 24.062 7.859 20.656 1 94.06 333 LYS A O 1
ATOM 2553 N N . GLY A 1 334 ? 21.844 8.094 20.891 1 91.31 334 GLY A N 1
ATOM 2554 C CA . GLY A 1 334 ? 21.922 9.289 21.719 1 91.31 334 GLY A CA 1
ATOM 2555 C C . GLY A 1 334 ? 22.312 10.531 20.922 1 91.31 334 GLY A C 1
ATOM 2556 O O . GLY A 1 334 ? 22.875 11.477 21.484 1 91.31 334 GLY A O 1
ATOM 2557 N N . LYS A 1 335 ? 22.078 10.516 19.656 1 93.69 335 LYS A N 1
ATOM 2558 C CA . LYS A 1 335 ? 22.484 11.625 18.781 1 93.69 335 LYS A CA 1
ATOM 2559 C C . LYS A 1 335 ? 21.266 12.414 18.312 1 93.69 335 LYS A C 1
ATOM 2561 O O . LYS A 1 335 ? 21.109 12.672 17.109 1 93.69 335 LYS A O 1
ATOM 2566 N N . LEU A 1 336 ? 20.438 12.758 19.25 1 92 336 LEU A N 1
ATOM 2567 C CA . LEU A 1 336 ? 19.219 13.523 18.953 1 92 336 LEU A CA 1
ATOM 2568 C C . LEU A 1 336 ? 19.578 14.852 18.297 1 92 336 LEU A C 1
ATOM 2570 O O . LEU A 1 336 ? 18.859 15.312 17.391 1 92 336 LEU A O 1
ATOM 2574 N N . ASP A 1 337 ? 20.594 15.469 18.672 1 91.25 337 ASP A N 1
ATOM 2575 C CA . ASP A 1 337 ? 21.016 16.766 18.172 1 91.25 337 ASP A CA 1
ATOM 2576 C C . ASP A 1 337 ? 21.312 16.719 16.672 1 91.25 337 ASP A C 1
ATOM 2578 O O . ASP A 1 337 ? 21.203 17.734 15.984 1 91.25 337 ASP A O 1
ATOM 2582 N N . ARG A 1 338 ? 21.625 15.539 16.203 1 92.12 338 ARG A N 1
ATOM 2583 C CA . ARG A 1 338 ? 22.016 15.391 14.797 1 92.12 338 ARG A CA 1
ATOM 2584 C C . ARG A 1 338 ? 20.797 15.312 13.891 1 92.12 338 ARG A C 1
ATOM 2586 O O . ARG A 1 338 ? 20.906 15.461 12.672 1 92.12 338 ARG A O 1
ATOM 2593 N N . ILE A 1 339 ? 19.656 15.094 14.516 1 94.56 339 ILE A N 1
ATOM 2594 C CA . ILE A 1 339 ? 18.516 14.852 13.633 1 94.56 339 ILE A CA 1
ATOM 2595 C C . ILE A 1 339 ? 17.578 16.047 13.664 1 94.56 339 ILE A C 1
ATOM 2597 O O . ILE A 1 339 ? 16.656 16.141 12.852 1 94.56 339 ILE A O 1
ATOM 2601 N N . ILE A 1 340 ? 17.828 17.016 14.508 1 95.88 340 ILE A N 1
ATOM 2602 C CA . ILE A 1 340 ? 16.969 18.188 14.641 1 95.88 340 ILE A CA 1
ATOM 2603 C C . ILE A 1 340 ? 17.109 19.062 13.398 1 95.88 340 ILE A C 1
ATOM 2605 O O . ILE A 1 340 ? 18.203 19.266 12.891 1 95.88 340 ILE A O 1
ATOM 2609 N N . ASP A 1 341 ? 16.031 19.516 12.914 1 95.62 341 ASP A N 1
ATOM 2610 C CA . ASP A 1 341 ? 16 20.453 11.797 1 95.62 341 ASP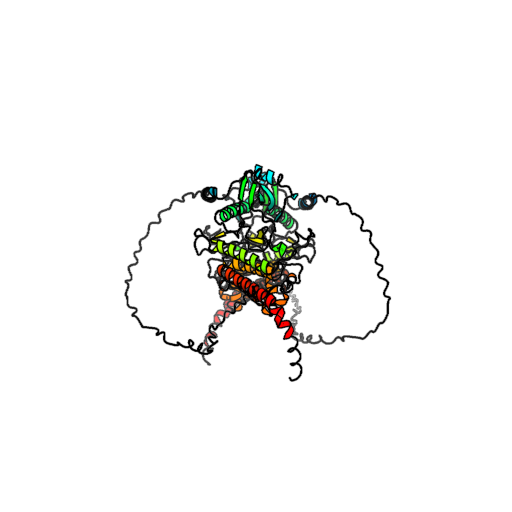 A CA 1
ATOM 2611 C C . ASP A 1 341 ? 16.922 21.641 12.055 1 95.62 341 ASP A C 1
ATOM 2613 O O . ASP A 1 341 ? 16.734 22.375 13.016 1 95.62 341 ASP A O 1
ATOM 2617 N N . PRO A 1 342 ? 17.812 21.891 11.258 1 92 342 PRO A N 1
ATOM 2618 C CA . PRO A 1 342 ? 18.766 22.984 11.461 1 92 342 PRO A CA 1
ATOM 2619 C C . PRO A 1 342 ? 18.094 24.344 11.469 1 92 342 PRO A C 1
ATOM 2621 O O . PRO A 1 342 ? 18.609 25.297 12.086 1 92 342 PRO A O 1
ATOM 2624 N N . SER A 1 343 ? 17.016 24.453 10.852 1 90.81 343 SER A N 1
ATOM 2625 C CA . SER A 1 343 ? 16.328 25.734 10.781 1 90.81 343 SER A CA 1
ATOM 2626 C C . SER A 1 343 ? 15.805 26.156 12.156 1 90.81 343 SER A C 1
ATOM 2628 O O . SER A 1 343 ? 15.469 27.328 12.359 1 90.81 343 SER A O 1
ATOM 2630 N N . LEU A 1 344 ? 15.703 25.234 13.047 1 92 344 LEU A N 1
ATOM 2631 C CA . LEU A 1 344 ? 15.211 25.547 14.391 1 92 344 LEU A CA 1
ATOM 2632 C C . LEU A 1 344 ? 16.297 26.188 15.234 1 92 344 LEU A C 1
ATOM 2634 O O . LEU A 1 344 ? 16.016 26.812 16.25 1 92 344 LEU A O 1
ATOM 2638 N N . ASN A 1 345 ? 17.516 26.312 14.797 1 82.31 345 ASN A N 1
ATOM 2639 C CA . ASN A 1 345 ? 18.703 27.031 15.266 1 82.31 345 ASN A CA 1
ATOM 2640 C C . ASN A 1 345 ? 18.594 27.359 16.75 1 82.31 345 ASN A C 1
ATOM 2642 O O . ASN A 1 345 ? 18.703 28.531 17.141 1 82.31 345 ASN A O 1
ATOM 2646 N N . GLY A 1 346 ? 18.422 26.406 17.672 1 77.5 346 GLY A N 1
ATOM 2647 C CA . GLY A 1 346 ? 18.453 26.641 19.109 1 77.5 346 GLY A CA 1
ATOM 2648 C C . GLY A 1 346 ? 17.125 27.109 19.656 1 77.5 346 GLY A C 1
ATOM 2649 O O . GLY A 1 346 ? 17.016 27.422 20.844 1 77.5 346 GLY A O 1
ATOM 2650 N N . ASP A 1 347 ? 16.125 27.156 18.859 1 85.69 347 ASP A N 1
ATOM 2651 C CA . ASP A 1 347 ? 14.781 27.609 19.219 1 85.69 347 ASP A CA 1
ATOM 2652 C C . ASP A 1 347 ? 14.148 26.656 20.234 1 85.69 347 ASP A C 1
ATOM 2654 O O . ASP A 1 347 ? 13.656 27.094 21.281 1 85.69 347 ASP A O 1
ATOM 2658 N N . PRO A 1 348 ? 14.273 25.422 20.109 1 90.94 348 PRO A N 1
ATOM 2659 C CA . PRO A 1 348 ? 13.633 24.516 21.062 1 90.94 348 PRO A CA 1
ATOM 2660 C C . PRO A 1 348 ? 14.398 24.406 22.375 1 90.94 348 PRO A C 1
ATOM 2662 O O . PRO A 1 348 ? 15.625 24.328 22.375 1 90.94 348 PRO A O 1
ATOM 2665 N N . THR A 1 349 ? 13.703 24.516 23.453 1 92.06 349 THR A N 1
ATOM 2666 C CA . THR A 1 349 ? 14.344 24.219 24.734 1 92.06 349 THR A CA 1
ATOM 2667 C C . THR A 1 349 ? 14.695 22.734 24.828 1 92.06 349 THR A C 1
ATOM 2669 O O . THR A 1 349 ? 13.977 21.891 24.281 1 92.06 349 THR A O 1
ATOM 2672 N N . PRO A 1 350 ? 15.734 22.422 25.516 1 91.38 350 PRO A N 1
ATOM 2673 C CA . PRO A 1 350 ? 16.172 21.031 25.594 1 91.38 350 PRO A CA 1
ATOM 2674 C C . PRO A 1 350 ? 15.078 20.109 26.141 1 91.38 350 PRO A C 1
ATOM 2676 O O . PRO A 1 350 ? 14.875 19 25.625 1 91.38 350 PRO A O 1
ATOM 2679 N N . ASP A 1 351 ? 14.391 20.516 27.156 1 93.12 351 ASP A N 1
ATOM 2680 C CA . ASP A 1 351 ? 13.344 19.688 27.75 1 93.12 351 ASP A CA 1
ATOM 2681 C C . ASP A 1 351 ? 12.203 19.453 26.766 1 93.12 351 ASP A C 1
ATOM 2683 O O . ASP A 1 351 ? 11.719 18.328 26.641 1 93.12 351 ASP A O 1
ATOM 2687 N N . SER A 1 352 ? 11.805 20.5 26.172 1 96.31 352 SER A N 1
ATOM 2688 C CA . SER A 1 352 ? 10.727 20.391 25.188 1 96.31 352 SER A CA 1
ATOM 2689 C C . SER A 1 352 ? 11.102 19.422 24.062 1 96.31 352 SER A C 1
ATOM 2691 O O . SER A 1 352 ? 10.289 18.594 23.656 1 96.31 352 SER A O 1
ATOM 2693 N N . LEU A 1 353 ? 12.312 19.562 23.656 1 94.94 353 LEU A N 1
ATOM 2694 C CA . LEU A 1 353 ? 12.82 18.688 22.594 1 94.94 353 LEU A CA 1
ATOM 2695 C C . LEU A 1 353 ? 12.844 17.234 23.062 1 94.94 353 LEU A C 1
ATOM 2697 O O . LEU A 1 353 ? 12.484 16.344 22.297 1 94.94 353 LEU A O 1
ATOM 2701 N N . LYS A 1 354 ? 13.25 17.031 24.203 1 93.94 354 LYS A N 1
ATOM 2702 C CA . LYS A 1 354 ? 13.32 15.688 24.766 1 93.94 354 LYS A CA 1
ATOM 2703 C C . LYS A 1 354 ? 11.938 15.055 24.859 1 93.94 354 LYS A C 1
ATOM 2705 O O . LYS A 1 354 ? 11.75 13.891 24.469 1 93.94 354 LYS A O 1
ATOM 2710 N N . TYR A 1 355 ? 10.977 15.828 25.391 1 96.25 355 TYR A N 1
ATOM 2711 C CA . TYR A 1 355 ? 9.617 15.32 25.5 1 96.25 355 TYR A CA 1
ATOM 2712 C C . TYR A 1 355 ? 9.047 14.977 24.141 1 96.25 355 TYR A C 1
ATOM 2714 O O . TYR A 1 355 ? 8.414 13.93 23.969 1 96.25 355 TYR A O 1
ATOM 2722 N N . PHE A 1 356 ? 9.336 15.82 23.203 1 98 356 PHE A N 1
ATOM 2723 C CA . PHE A 1 356 ? 8.812 15.648 21.859 1 98 356 PHE A CA 1
ATOM 2724 C C . PHE A 1 356 ? 9.422 14.414 21.188 1 98 356 PHE A C 1
ATOM 2726 O O . PHE A 1 356 ? 8.711 13.594 20.609 1 98 356 PHE A O 1
ATOM 2733 N N . ALA A 1 357 ? 10.719 14.258 21.281 1 97.06 357 ALA A N 1
ATOM 2734 C CA . ALA A 1 357 ? 11.43 13.133 20.688 1 97.06 357 ALA A CA 1
ATOM 2735 C C . ALA A 1 357 ? 11 11.812 21.328 1 97.06 357 ALA A C 1
ATOM 2737 O O . ALA A 1 357 ? 10.828 10.805 20.641 1 97.06 357 ALA A O 1
ATOM 2738 N N . LYS A 1 358 ? 10.844 11.859 22.594 1 96.69 358 LYS A N 1
ATOM 2739 C CA . LYS A 1 358 ? 10.391 10.672 23.297 1 96.69 358 LYS A CA 1
ATOM 2740 C C . LYS A 1 358 ? 8.992 10.25 22.844 1 96.69 358 LYS A C 1
ATOM 2742 O O . LYS A 1 358 ? 8.727 9.062 22.656 1 96.69 358 LYS A O 1
ATOM 2747 N N . LEU A 1 359 ? 8.156 11.211 22.75 1 98.44 359 LEU A N 1
ATOM 2748 C CA . LEU A 1 359 ? 6.805 10.93 22.266 1 98.44 359 LEU A CA 1
ATOM 2749 C C . LEU A 1 359 ? 6.836 10.312 20.875 1 98.44 359 LEU A C 1
ATOM 2751 O O . LEU A 1 359 ? 6.18 9.297 20.625 1 98.44 359 LEU A O 1
ATOM 2755 N N . ALA A 1 360 ? 7.574 10.938 19.953 1 98.56 360 ALA A N 1
ATOM 2756 C CA . ALA A 1 360 ? 7.688 10.414 18.609 1 98.56 360 ALA A CA 1
ATOM 2757 C C . ALA A 1 360 ? 8.172 8.969 18.609 1 98.56 360 ALA A C 1
ATOM 2759 O O . ALA A 1 360 ? 7.598 8.109 17.922 1 98.56 360 ALA A O 1
ATOM 2760 N N . ASN A 1 361 ? 9.141 8.734 19.391 1 97.44 361 ASN A N 1
ATOM 2761 C CA . ASN A 1 361 ? 9.703 7.398 19.5 1 97.44 361 ASN A CA 1
ATOM 2762 C C . ASN A 1 361 ? 8.688 6.398 20.031 1 97.44 361 ASN A C 1
ATOM 2764 O O . ASN A 1 361 ? 8.625 5.258 19.578 1 97.44 361 ASN A O 1
ATOM 2768 N N . LYS A 1 362 ? 7.934 6.805 21.016 1 98.12 362 LYS A N 1
ATOM 2769 C CA . LYS A 1 362 ? 6.918 5.934 21.594 1 98.12 362 LYS A CA 1
ATOM 2770 C C . LYS A 1 362 ? 5.816 5.621 20.578 1 98.12 362 LYS A C 1
ATOM 2772 O O . LYS A 1 362 ? 5.328 4.492 20.516 1 98.12 362 LYS A O 1
ATOM 2777 N N . CYS A 1 363 ? 5.398 6.586 19.828 1 98.75 363 CYS A N 1
ATOM 2778 C CA . CYS A 1 363 ? 4.371 6.406 18.812 1 98.75 363 CYS A CA 1
ATOM 2779 C C . CYS A 1 363 ? 4.812 5.398 17.75 1 98.75 363 CYS A C 1
ATOM 2781 O O . CYS A 1 363 ? 3.982 4.711 17.156 1 98.75 363 CYS A O 1
ATOM 2783 N N . LEU A 1 364 ? 6.121 5.281 17.594 1 98.38 364 LEU A N 1
ATOM 2784 C CA . LEU A 1 364 ? 6.672 4.492 16.5 1 98.38 364 LEU A CA 1
ATOM 2785 C C . LEU A 1 364 ? 7.148 3.129 17 1 98.38 364 LEU A C 1
ATOM 2787 O O . LEU A 1 364 ? 7.887 2.43 16.297 1 98.38 364 LEU A O 1
ATOM 2791 N N . HIS A 1 365 ? 6.77 2.871 18.203 1 97.56 365 HIS A N 1
ATOM 2792 C CA . HIS A 1 365 ? 7.141 1.561 18.719 1 97.56 365 HIS A CA 1
ATOM 2793 C C . HIS A 1 365 ? 6.672 0.446 17.797 1 97.56 365 HIS A C 1
ATOM 2795 O O . HIS A 1 365 ? 5.566 0.507 17.25 1 97.56 365 HIS A O 1
ATOM 2801 N N . ILE A 1 366 ? 7.402 -0.621 17.641 1 93.69 366 ILE A N 1
ATOM 2802 C CA . ILE A 1 366 ? 7.133 -1.709 16.703 1 93.69 366 ILE A CA 1
ATOM 2803 C C . ILE A 1 366 ? 5.875 -2.461 17.141 1 93.69 366 ILE A C 1
ATOM 2805 O O . ILE A 1 366 ? 5.082 -2.896 16.312 1 93.69 366 ILE A O 1
ATOM 2809 N N . GLN A 1 367 ? 5.668 -2.598 18.438 1 93.69 367 GLN A N 1
ATOM 2810 C CA . GLN A 1 367 ? 4.477 -3.244 18.984 1 93.69 367 GLN A CA 1
ATOM 2811 C C . GLN A 1 367 ? 3.359 -2.234 19.219 1 93.69 367 GLN A C 1
ATOM 2813 O O . GLN A 1 367 ? 3.504 -1.313 20.031 1 93.69 367 GLN A O 1
ATOM 2818 N N . PRO A 1 368 ? 2.234 -2.428 18.609 1 95.56 368 PRO A N 1
ATOM 2819 C CA . PRO A 1 368 ? 1.139 -1.466 18.734 1 95.56 368 PRO A CA 1
ATOM 2820 C C . PRO A 1 368 ? 0.703 -1.259 20.188 1 95.56 368 PRO A C 1
ATOM 2822 O O . PRO A 1 368 ? 0.364 -0.139 20.578 1 95.56 368 PRO A O 1
ATOM 2825 N N . LYS A 1 369 ? 0.723 -2.281 21 1 94.94 369 LYS A N 1
ATOM 2826 C CA . LYS A 1 369 ? 0.251 -2.203 22.391 1 94.94 369 LYS A CA 1
ATOM 2827 C C . LYS A 1 369 ? 1.106 -1.241 23.203 1 94.94 369 LYS A C 1
ATOM 2829 O O . LYS A 1 369 ? 0.655 -0.715 24.219 1 94.94 369 LYS A O 1
ATOM 2834 N N . GLU A 1 370 ? 2.32 -1.009 22.766 1 97.62 370 GLU A N 1
ATOM 2835 C CA . GLU A 1 370 ? 3.246 -0.136 23.484 1 97.62 370 GLU A CA 1
ATOM 2836 C C . GLU A 1 370 ? 3.092 1.315 23.047 1 97.62 370 GLU A C 1
ATOM 2838 O O . GLU A 1 370 ? 3.689 2.217 23.625 1 97.62 370 GLU A O 1
ATOM 2843 N N . ARG A 1 371 ? 2.33 1.581 22.062 1 98.5 371 ARG A N 1
ATOM 2844 C CA . ARG A 1 371 ? 2.105 2.936 21.578 1 98.5 371 ARG A CA 1
ATOM 2845 C C . ARG A 1 371 ? 1.075 3.664 22.438 1 98.5 371 ARG A C 1
ATOM 2847 O O . ARG A 1 371 ? 0.178 3.039 23 1 98.5 371 ARG A O 1
ATOM 2854 N N . PRO A 1 372 ? 1.209 4.949 22.562 1 98.62 372 PRO A N 1
ATOM 2855 C CA . PRO A 1 372 ? 0.202 5.707 23.312 1 98.62 372 PRO A CA 1
ATOM 2856 C C . PRO A 1 372 ? -1.13 5.809 22.578 1 98.62 372 PRO A C 1
ATOM 2858 O O . PRO A 1 372 ? -1.204 5.488 21.391 1 98.62 372 PRO A O 1
ATOM 2861 N N . THR A 1 373 ? -2.162 6.102 23.297 1 97.81 373 THR A N 1
ATOM 2862 C CA . THR A 1 373 ? -3.426 6.5 22.688 1 97.81 373 THR A CA 1
ATOM 2863 C C . THR A 1 373 ? -3.379 7.961 22.25 1 97.81 373 THR A C 1
ATOM 2865 O O . THR A 1 373 ? -2.488 8.711 22.656 1 97.81 373 THR A O 1
ATOM 2868 N N . MET A 1 374 ? -4.297 8.391 21.453 1 97.69 374 MET A N 1
ATOM 2869 C CA . MET A 1 374 ? -4.273 9.766 20.984 1 97.69 374 MET A CA 1
ATOM 2870 C C . MET A 1 374 ? -4.449 10.742 22.141 1 97.69 374 MET A C 1
ATOM 2872 O O . MET A 1 374 ? -3.814 11.805 22.172 1 97.69 374 MET A O 1
ATOM 2876 N N . PRO A 1 375 ? -5.312 10.406 23.109 1 97.75 375 PRO A N 1
ATOM 2877 C CA . PRO A 1 375 ? -5.379 11.297 24.281 1 97.75 375 PRO A CA 1
ATOM 2878 C C . PRO A 1 375 ? -4.027 11.453 24.969 1 97.75 375 PRO A C 1
ATOM 2880 O O . PRO A 1 375 ? -3.678 12.555 25.406 1 97.75 375 PRO A O 1
ATOM 2883 N N . GLU A 1 376 ? -3.336 10.352 25.047 1 98.62 376 GLU A N 1
ATOM 2884 C CA . GLU A 1 376 ? -2.008 10.414 25.656 1 98.62 376 GLU A CA 1
ATOM 2885 C C . GLU A 1 376 ? -1.057 11.258 24.797 1 98.62 376 GLU A C 1
ATOM 2887 O O . GLU A 1 376 ? -0.202 11.961 25.344 1 98.62 376 GLU A O 1
ATOM 2892 N N . VAL A 1 377 ? -1.182 11.156 23.547 1 98.88 377 VAL A N 1
ATOM 2893 C CA . VAL A 1 377 ? -0.374 11.953 22.625 1 98.88 377 VAL A CA 1
ATOM 2894 C C . VAL A 1 377 ? -0.657 13.438 22.844 1 98.88 377 VAL A C 1
ATOM 2896 O O . VAL A 1 377 ? 0.27 14.242 22.953 1 98.88 377 VAL A O 1
ATOM 2899 N N . VAL A 1 378 ? -1.932 13.82 22.938 1 98.69 378 VAL A N 1
ATOM 2900 C CA . VAL A 1 378 ? -2.334 15.203 23.172 1 98.69 378 VAL A CA 1
ATOM 2901 C C . VAL A 1 378 ? -1.716 15.711 24.469 1 98.69 378 VAL A C 1
ATOM 2903 O O . VAL A 1 378 ? -1.122 16.797 24.5 1 98.69 378 VAL A O 1
ATOM 2906 N N . LYS A 1 379 ? -1.8 14.914 25.469 1 98.56 379 LYS A N 1
ATOM 2907 C CA . LYS A 1 379 ? -1.258 15.289 26.766 1 98.56 379 LYS A CA 1
ATOM 2908 C C . LYS A 1 379 ? 0.254 15.492 26.703 1 98.56 379 LYS A C 1
ATOM 2910 O O . LYS A 1 379 ? 0.783 16.453 27.25 1 98.56 379 LYS A O 1
ATOM 2915 N N . SER A 1 380 ? 0.914 14.586 26.062 1 98.56 380 SER A N 1
ATOM 2916 C CA . SER A 1 380 ? 2.365 14.664 25.938 1 98.56 380 SER A CA 1
ATOM 2917 C C . SER A 1 380 ? 2.785 15.914 25.156 1 98.56 380 SER A C 1
ATOM 2919 O O . SER A 1 380 ? 3.787 16.547 25.5 1 98.56 380 SER A O 1
ATOM 2921 N N . LEU A 1 381 ? 2.053 16.25 24.156 1 98.75 381 LEU A N 1
ATOM 2922 C CA . LEU A 1 381 ? 2.365 17.438 23.375 1 98.75 381 LEU A CA 1
ATOM 2923 C C . LEU A 1 381 ? 2.127 18.703 24.203 1 98.75 381 LEU A C 1
ATOM 2925 O O . LEU A 1 381 ? 2.875 19.672 24.078 1 98.75 381 LEU A O 1
ATOM 2929 N N . GLN A 1 382 ? 1.113 18.688 25.016 1 98.25 382 GLN A N 1
ATOM 2930 C CA . GLN A 1 382 ? 0.863 19.812 25.906 1 98.25 382 GLN A CA 1
ATOM 2931 C C . GLN A 1 382 ? 2.027 20.016 26.875 1 98.25 382 GLN A C 1
ATOM 2933 O O . GLN A 1 382 ? 2.434 21.141 27.141 1 98.25 382 GLN A O 1
ATOM 2938 N N . ILE A 1 383 ? 2.547 18.922 27.359 1 97.19 383 ILE A N 1
ATOM 2939 C CA . ILE A 1 383 ? 3.684 18.969 28.266 1 97.19 383 ILE A CA 1
ATOM 2940 C C . ILE A 1 383 ? 4.895 19.562 27.547 1 97.19 383 ILE A C 1
ATOM 2942 O O . ILE A 1 383 ? 5.602 20.406 28.094 1 97.19 383 ILE A O 1
ATOM 2946 N N . ALA A 1 384 ? 5.125 19.141 26.344 1 97.44 384 ALA A N 1
ATOM 2947 C CA . ALA A 1 384 ? 6.23 19.672 25.547 1 97.44 384 ALA A CA 1
ATOM 2948 C C . ALA A 1 384 ? 6.062 21.172 25.328 1 97.44 384 ALA A C 1
ATOM 2950 O O . ALA A 1 384 ? 7.035 21.938 25.406 1 97.44 384 ALA A O 1
ATOM 2951 N N . LEU A 1 385 ? 4.836 21.594 25.062 1 97.06 385 LEU A N 1
ATOM 2952 C CA . LEU A 1 385 ? 4.551 23 24.828 1 97.06 385 LEU A CA 1
ATOM 2953 C C . LEU A 1 385 ? 4.793 23.828 26.078 1 97.06 385 LEU A C 1
ATOM 2955 O O . LEU A 1 385 ? 5.445 24.875 26.016 1 97.06 385 LEU A O 1
ATOM 2959 N N . VAL A 1 386 ? 4.348 23.328 27.219 1 95.5 386 VAL A N 1
ATOM 2960 C CA . VAL A 1 386 ? 4.5 24.031 28.484 1 95.5 386 VAL A CA 1
ATOM 2961 C C . VAL A 1 386 ? 5.977 24.109 28.859 1 95.5 386 VAL A C 1
ATOM 2963 O O . VAL A 1 386 ? 6.438 25.141 29.375 1 95.5 386 VAL A O 1
ATOM 2966 N N . SER A 1 387 ? 6.688 23.047 28.578 1 94.31 387 SER A N 1
ATOM 2967 C CA . SER A 1 387 ? 8.117 23 28.875 1 94.31 387 SER A CA 1
ATOM 2968 C C . SER A 1 387 ? 8.883 24.031 28.047 1 94.31 387 SER A C 1
ATOM 2970 O O . SER A 1 387 ? 9.906 24.547 28.484 1 94.31 387 SER A O 1
ATOM 2972 N N . HIS A 1 388 ? 8.414 24.281 26.891 1 94.19 388 HIS A N 1
ATOM 2973 C CA . HIS A 1 388 ? 9.039 25.266 26.016 1 94.19 388 HIS A CA 1
ATOM 2974 C C . HIS A 1 388 ? 8.727 26.688 26.5 1 94.19 388 HIS A C 1
ATOM 2976 O O . HIS A 1 388 ? 9.602 27.562 26.484 1 94.19 388 HIS A O 1
ATOM 2982 N N . GLU A 1 389 ? 7.547 26.953 26.938 1 90.31 389 GLU A N 1
ATOM 2983 C CA . GLU A 1 389 ? 7.098 28.266 27.375 1 90.31 389 GLU A CA 1
ATOM 2984 C C . GLU A 1 389 ? 7.754 28.672 28.688 1 90.31 389 GLU A C 1
ATOM 2986 O O . GLU A 1 389 ? 8.031 29.844 28.922 1 90.31 389 GLU A O 1
ATOM 2991 N N . ARG A 1 390 ? 7.977 27.766 29.562 1 84.25 390 ARG A N 1
ATOM 2992 C CA . ARG A 1 390 ? 8.57 28.047 30.875 1 84.25 390 ARG A CA 1
ATOM 2993 C C . ARG A 1 390 ? 10.008 28.531 30.734 1 84.25 390 ARG A C 1
ATOM 2995 O O . ARG A 1 390 ? 10.43 29.453 31.422 1 84.25 390 ARG A O 1
ATOM 3002 N N . GLN A 1 391 ? 10.797 27.875 29.922 1 69.12 391 GLN A N 1
ATOM 3003 C CA . GLN A 1 391 ? 12.195 28.25 29.781 1 69.12 391 GLN A CA 1
ATOM 3004 C C . GLN A 1 391 ? 12.336 29.562 29.016 1 69.12 391 GLN A C 1
ATOM 3006 O O . GLN A 1 391 ? 13.273 30.328 29.25 1 69.12 391 GLN A O 1
ATOM 3011 N N . GLY A 1 392 ? 11.539 29.766 28.047 1 60.03 392 GLY A N 1
ATOM 3012 C CA . GLY A 1 392 ? 11.578 31.047 27.344 1 60.03 392 GLY A CA 1
ATOM 3013 C C . GLY A 1 392 ? 11.32 32.219 28.266 1 60.03 392 GLY A C 1
ATOM 3014 O O . GLY A 1 392 ? 11.906 33.281 28.094 1 60.03 392 GLY A O 1
ATOM 3015 N N . ARG A 1 393 ? 10.57 32.062 29.406 1 53 393 ARG A N 1
ATOM 3016 C CA . ARG A 1 393 ? 10.297 33.094 30.391 1 53 393 ARG A CA 1
ATOM 3017 C C . ARG A 1 393 ? 11.484 33.281 31.328 1 53 393 ARG A C 1
ATOM 3019 O O . ARG A 1 393 ? 11.797 34.406 31.734 1 53 393 ARG A O 1
ATOM 3026 N N . TYR A 1 394 ? 12.133 32.125 31.609 1 49.19 394 TYR A N 1
ATOM 3027 C CA . TYR A 1 394 ? 13.266 32.281 32.5 1 49.19 394 TYR A CA 1
ATOM 3028 C C . TYR A 1 394 ? 14.453 32.938 31.812 1 49.19 394 TYR A C 1
ATOM 3030 O O . TYR A 1 394 ? 15.242 33.656 32.438 1 49.19 394 TYR A O 1
ATOM 3038 N N . SER A 1 395 ? 14.688 32.562 30.547 1 49.25 395 SER A N 1
ATOM 3039 C CA . SER A 1 395 ? 15.836 33.156 29.875 1 49.25 395 SER A CA 1
ATOM 3040 C C . SER A 1 395 ? 15.648 34.656 29.703 1 49.25 395 SER A C 1
ATOM 3042 O O . SER A 1 395 ? 16.625 35.438 29.719 1 49.25 395 SER A O 1
ATOM 3044 N N . LYS A 1 396 ? 14.57 35.25 29.547 1 45.97 396 LYS A N 1
ATOM 3045 C CA . LYS A 1 396 ? 14.422 36.688 29.531 1 45.97 396 LYS A CA 1
ATOM 3046 C C . LYS A 1 396 ? 14.664 37.281 30.922 1 45.97 396 LYS A C 1
ATOM 3048 O O . LYS A 1 396 ? 15.164 38.406 31.047 1 45.97 396 LYS A O 1
ATOM 3053 N N . LYS A 1 397 ? 14.469 36.688 31.984 1 42.5 397 LYS A N 1
ATOM 3054 C CA . LYS A 1 397 ? 14.75 37.25 33.281 1 42.5 397 LYS A CA 1
ATOM 3055 C C . LYS A 1 397 ? 16.203 37.031 33.688 1 42.5 397 LYS A C 1
ATOM 3057 O O . LYS A 1 397 ? 16.828 37.875 34.312 1 42.5 397 LYS A O 1
ATOM 3062 N N . GLY A 1 398 ? 16.797 35.875 33.375 1 39.34 398 GLY A N 1
ATOM 3063 C CA . GLY A 1 398 ? 18.125 35.562 33.844 1 39.34 398 GLY A CA 1
ATOM 3064 C C . GLY A 1 398 ? 19.234 36.188 33 1 39.34 398 GLY A C 1
ATOM 3065 O O . GLY A 1 398 ? 20.406 35.969 33.281 1 39.34 398 GLY A O 1
ATOM 3066 N N . GLU A 1 399 ? 19.172 36.656 31.812 1 39.38 399 GLU A N 1
ATOM 3067 C CA . GLU A 1 399 ? 20.297 37.375 31.219 1 39.38 399 GLU A CA 1
ATOM 3068 C C . GLU A 1 399 ? 20.734 38.531 32.094 1 39.38 399 GLU A C 1
ATOM 3070 O O . GLU A 1 399 ? 21.812 39.094 31.891 1 39.38 399 GLU A O 1
ATOM 3075 N N . ARG A 1 400 ? 20.078 39.125 33.031 1 34.31 400 ARG A N 1
ATOM 3076 C CA . ARG A 1 400 ? 20.734 40.094 33.906 1 34.31 400 ARG A CA 1
ATOM 3077 C C . ARG A 1 400 ? 21.688 39.406 34.875 1 34.31 400 ARG A C 1
ATOM 3079 O O . ARG A 1 400 ? 22.75 39.938 35.188 1 34.31 400 ARG A O 1
ATOM 3086 N N . ILE A 1 401 ? 21.438 38.219 35.5 1 33.59 401 ILE A N 1
ATOM 3087 C CA . ILE A 1 401 ? 22.297 37.719 36.562 1 33.59 401 ILE A CA 1
ATOM 3088 C C . ILE A 1 401 ? 23.328 36.75 35.969 1 33.59 401 ILE A C 1
ATOM 3090 O O . ILE A 1 401 ? 24.516 36.812 36.344 1 33.59 401 ILE A O 1
ATOM 3094 N N . TYR A 1 402 ? 23.062 35.812 35.031 1 32.25 402 TYR A N 1
ATOM 3095 C CA . TYR A 1 402 ? 23.969 34.688 34.75 1 32.25 402 TYR A CA 1
ATOM 3096 C C . TYR A 1 402 ? 24.969 35.062 33.656 1 32.25 402 TYR A C 1
ATOM 3098 O O . TYR A 1 402 ? 25.766 34.219 33.219 1 32.25 402 TYR A O 1
ATOM 3106 N N . GLN A 1 403 ? 25.203 36.188 33.031 1 31.94 403 GLN A N 1
ATOM 3107 C CA . GLN A 1 403 ? 26.453 36.406 32.312 1 31.94 403 GLN A CA 1
ATOM 3108 C C . GLN A 1 403 ? 27.656 36.25 33.25 1 31.94 403 GLN A C 1
ATOM 3110 O O . GLN A 1 403 ? 28.766 35.969 32.781 1 31.94 403 GLN A O 1
ATOM 3115 N N . ARG A 1 404 ? 27.516 36.562 34.531 1 31.64 404 ARG A N 1
ATOM 3116 C CA . ARG A 1 404 ? 28.672 36.594 35.406 1 31.64 404 ARG A CA 1
ATOM 3117 C C . ARG A 1 404 ? 29.156 35.188 35.75 1 31.64 404 ARG A C 1
ATOM 3119 O O . ARG A 1 404 ? 30.359 34.938 35.844 1 31.64 404 ARG A O 1
ATOM 3126 N N . ALA A 1 405 ? 28.297 34.219 36.062 1 31.25 405 ALA A N 1
ATOM 3127 C CA . ALA A 1 405 ? 28.766 33.031 36.719 1 31.25 405 ALA A CA 1
ATOM 3128 C C . ALA A 1 405 ? 29.328 32.031 35.688 1 31.25 405 ALA A C 1
ATOM 3130 O O . ALA A 1 405 ? 30.234 31.25 36 1 31.25 405 ALA A O 1
ATOM 3131 N N . PHE A 1 406 ? 28.906 31.938 34.469 1 29.88 406 PHE A N 1
ATOM 3132 C CA . PHE A 1 406 ? 29.344 30.828 33.656 1 29.88 406 PHE A CA 1
ATOM 3133 C C . PHE A 1 406 ? 30.766 31.062 33.156 1 29.88 406 PHE A C 1
ATOM 3135 O O . PHE A 1 406 ? 31.359 30.172 32.5 1 29.88 406 PHE A O 1
ATOM 3142 N N . THR A 1 407 ? 31.422 32.188 33.25 1 32.62 407 THR A N 1
ATOM 3143 C CA . THR A 1 407 ? 32.844 32.281 32.938 1 32.62 407 THR A CA 1
ATOM 3144 C C . THR A 1 407 ? 33.688 31.422 33.875 1 32.62 407 THR A 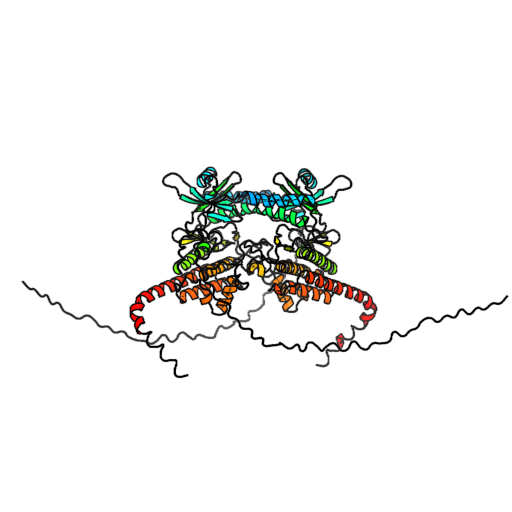C 1
ATOM 3146 O O . THR A 1 407 ? 34.719 30.906 33.5 1 32.62 407 THR A O 1
ATOM 3149 N N . LEU A 1 408 ? 33.344 31.359 35.125 1 29.41 408 LEU A N 1
ATOM 3150 C CA . LEU A 1 408 ? 34.25 30.828 36.125 1 29.41 408 LEU A CA 1
ATOM 3151 C C . LEU A 1 408 ? 34.344 29.312 36 1 29.41 408 LEU A C 1
ATOM 3153 O O . LEU A 1 408 ? 35.438 28.734 36.156 1 29.41 408 LEU A O 1
ATOM 3157 N N . SER A 1 409 ? 33.219 28.547 35.906 1 31.17 409 SER A N 1
ATOM 3158 C CA . SER A 1 409 ? 33.375 27.141 36.25 1 31.17 409 SER A CA 1
ATOM 3159 C C . SER A 1 409 ? 33.938 26.328 35.094 1 31.17 409 SER A C 1
ATOM 3161 O O . SER A 1 409 ? 34.25 25.141 35.25 1 31.17 409 SER A O 1
ATOM 3163 N N . CYS A 1 410 ? 34 26.75 33.875 1 28.22 410 CYS A N 1
ATOM 3164 C CA . CYS A 1 410 ? 34.562 25.859 32.875 1 28.22 410 CYS A CA 1
ATOM 3165 C C . CYS A 1 410 ? 36.094 25.766 33.062 1 28.22 410 CYS A C 1
ATOM 3167 O O . CYS A 1 410 ? 36.75 25.031 32.344 1 28.22 410 CYS A O 1
ATOM 3169 N N . VAL A 1 411 ? 36.781 26.688 33.719 1 28.97 411 VAL A N 1
ATOM 3170 C CA . VAL A 1 411 ? 38.219 26.641 33.812 1 28.97 411 VAL A CA 1
ATOM 3171 C C . VAL A 1 411 ? 38.656 25.5 34.719 1 28.97 411 VAL A C 1
ATOM 3173 O O . VAL A 1 411 ? 39.719 24.891 34.5 1 28.97 411 VAL A O 1
ATOM 3176 N N . CYS A 1 412 ? 38.062 25.234 35.875 1 27.77 412 CYS A N 1
ATOM 3177 C CA . CYS A 1 412 ? 38.812 24.516 36.906 1 27.77 412 CYS A CA 1
ATOM 3178 C C . CYS A 1 412 ? 38.938 23.031 36.562 1 27.77 412 CYS A C 1
ATOM 3180 O O . CYS A 1 412 ? 39.812 22.344 37.094 1 27.77 412 CYS A O 1
ATOM 3182 N N . GLN A 1 413 ? 37.938 22.281 36.062 1 26.89 413 GLN A N 1
ATOM 3183 C CA . GLN A 1 413 ? 38.125 20.859 36.312 1 26.89 413 GLN A CA 1
ATOM 3184 C C . GLN A 1 413 ? 39.188 20.266 35.344 1 26.89 413 GLN A C 1
ATOM 3186 O O . GLN A 1 413 ? 39.375 19.047 35.312 1 26.89 413 GLN A O 1
ATOM 3191 N N . PHE A 1 414 ? 40.031 20.953 34.625 1 24.36 414 PHE A N 1
ATOM 3192 C CA . PHE A 1 414 ? 41.125 20.359 33.906 1 24.36 414 PHE A CA 1
ATOM 3193 C C . PHE A 1 414 ? 42.188 19.812 34.875 1 24.36 414 PHE A C 1
ATOM 3195 O O . PHE A 1 414 ? 43.062 19.078 34.469 1 24.36 414 PHE A O 1
ATOM 3202 N N . GLU A 1 415 ? 42.531 20.359 36.094 1 24.81 415 GLU A N 1
ATOM 3203 C CA . GLU A 1 415 ? 43.812 20.078 36.719 1 24.81 415 GLU A CA 1
ATOM 3204 C C . GLU A 1 415 ? 43.812 18.672 37.344 1 24.81 415 GLU A C 1
ATOM 3206 O O . GLU A 1 415 ? 44.906 18.094 37.562 1 24.81 415 GLU A O 1
ATOM 3211 N N . GLU A 1 416 ? 42.938 18.172 38.156 1 25.5 416 GLU A N 1
ATOM 3212 C CA . GLU A 1 416 ? 43.438 17.141 39.062 1 25.5 416 GLU A CA 1
ATOM 3213 C C . GLU A 1 416 ? 43.625 15.82 38.312 1 25.5 416 GLU A C 1
ATOM 3215 O O . GLU A 1 416 ? 44.469 15.008 38.688 1 25.5 416 GLU A O 1
ATOM 3220 N N . LYS A 1 417 ? 43.094 15.242 37.25 1 22.3 417 LYS A N 1
ATOM 3221 C CA . LYS A 1 417 ? 43.938 14.102 36.938 1 22.3 417 LYS A CA 1
ATOM 3222 C C . LYS A 1 417 ? 45.094 14.516 36 1 22.3 417 LYS A C 1
ATOM 3224 O O . LYS A 1 417 ? 44.906 15.359 35.125 1 22.3 417 LYS A O 1
ATOM 3229 N N . MET B 1 1 ? 17.359 -88.25 -34.531 1 20.3 1 MET B N 1
ATOM 3230 C CA . MET B 1 1 ? 18.766 -88.312 -34.125 1 20.3 1 MET B CA 1
ATOM 3231 C C . MET B 1 1 ? 19.109 -87.125 -33.25 1 20.3 1 MET B C 1
ATOM 3233 O O . MET B 1 1 ? 18.609 -86 -33.438 1 20.3 1 MET B O 1
ATOM 3237 N N . GLU B 1 2 ? 19.844 -87.25 -31.969 1 18.84 2 GLU B N 1
ATOM 3238 C CA . GLU B 1 2 ? 20.016 -86.812 -30.594 1 18.84 2 GLU B CA 1
ATOM 3239 C C . GLU B 1 2 ? 20.922 -85.625 -30.5 1 18.84 2 GLU B C 1
ATOM 3241 O O . GLU B 1 2 ? 21.188 -85.125 -29.406 1 18.84 2 GLU B O 1
ATOM 3246 N N . SER B 1 3 ? 21.406 -85 -31.438 1 18.94 3 SER B N 1
ATOM 3247 C CA . SER B 1 3 ? 22.766 -84.438 -31.375 1 18.94 3 SER B CA 1
ATOM 3248 C C . SER B 1 3 ? 22.844 -83.25 -30.422 1 18.94 3 SER B C 1
ATOM 3250 O O . SER B 1 3 ? 22.094 -82.312 -30.562 1 18.94 3 SER B O 1
ATOM 3252 N N . THR B 1 4 ? 23.562 -83.25 -29.109 1 19.3 4 THR B N 1
ATOM 3253 C CA . THR B 1 4 ? 23.953 -82.875 -27.766 1 19.3 4 THR B CA 1
ATOM 3254 C C . THR B 1 4 ? 24.859 -81.625 -27.828 1 19.3 4 THR B C 1
ATOM 3256 O O . THR B 1 4 ? 25.484 -81.25 -26.828 1 19.3 4 THR B O 1
ATOM 3259 N N . SER B 1 5 ? 24.859 -80.75 -28.734 1 17.8 5 SER B N 1
ATOM 3260 C CA . SER B 1 5 ? 26.141 -80.125 -28.938 1 17.8 5 SER B CA 1
ATOM 3261 C C . SER B 1 5 ? 26.531 -79.25 -27.719 1 17.8 5 SER B C 1
ATOM 3263 O O . SER B 1 5 ? 25.719 -78.5 -27.203 1 17.8 5 SER B O 1
ATOM 3265 N N . THR B 1 6 ? 27.719 -79.312 -26.922 1 16.89 6 THR B N 1
ATOM 3266 C CA . THR B 1 6 ? 28.609 -79.25 -25.766 1 16.89 6 THR B CA 1
ATOM 3267 C C . THR B 1 6 ? 29.125 -77.812 -25.547 1 16.89 6 THR B C 1
ATOM 3269 O O . THR B 1 6 ? 29.703 -77.562 -24.5 1 16.89 6 THR B O 1
ATOM 3272 N N . TYR B 1 7 ? 29.156 -76.875 -26.438 1 16.77 7 TYR B N 1
ATOM 3273 C CA . TYR B 1 7 ? 30.438 -76.125 -26.422 1 16.77 7 TYR B CA 1
ATOM 3274 C C . TYR B 1 7 ? 30.625 -75.438 -25.094 1 16.77 7 TYR B C 1
ATOM 3276 O O . TYR B 1 7 ? 29.641 -75 -24.469 1 16.77 7 TYR B O 1
ATOM 3284 N N . ASP B 1 8 ? 31.844 -74.938 -24.453 1 16.36 8 ASP B N 1
ATOM 3285 C CA . ASP B 1 8 ? 32.938 -74.938 -23.469 1 16.36 8 ASP B CA 1
ATOM 3286 C C . ASP B 1 8 ? 32.969 -73.625 -22.703 1 16.36 8 ASP B C 1
ATOM 3288 O O . ASP B 1 8 ? 32.906 -73.562 -21.484 1 16.36 8 ASP B O 1
ATOM 3292 N N . ARG B 1 9 ? 34.031 -72.688 -22.875 1 16.17 9 ARG B N 1
ATOM 3293 C CA . ARG B 1 9 ? 35.188 -72.375 -22.047 1 16.17 9 ARG B CA 1
ATOM 3294 C C . ARG B 1 9 ? 34.938 -71.188 -21.141 1 16.17 9 ARG B C 1
ATOM 3296 O O . ARG B 1 9 ? 33.969 -70.438 -21.328 1 16.17 9 ARG B O 1
ATOM 3303 N N . SER B 1 10 ? 36 -70.062 -20.938 1 16.08 10 SER B N 1
ATOM 3304 C CA . SER B 1 10 ? 37 -69.625 -19.969 1 16.08 10 SER B CA 1
ATOM 3305 C C . SER B 1 10 ? 36.719 -68.25 -19.391 1 16.08 10 SER B C 1
ATOM 3307 O O . SER B 1 10 ? 37.125 -67.938 -18.266 1 16.08 10 SER B O 1
ATOM 3309 N N . VAL B 1 11 ? 36.156 -67.188 -20.078 1 17.08 11 VAL B N 1
ATOM 3310 C CA . VAL B 1 11 ? 36.875 -65.875 -20.016 1 17.08 11 VAL B CA 1
ATOM 3311 C C . VAL B 1 11 ? 36.781 -65.312 -18.594 1 17.08 11 VAL B C 1
ATOM 3313 O O . VAL B 1 11 ? 35.812 -65.562 -17.875 1 17.08 11 VAL B O 1
ATOM 3316 N N . ILE B 1 12 ? 37.531 -64 -18.25 1 16.91 12 ILE B N 1
ATOM 3317 C CA . ILE B 1 12 ? 38.562 -63.5 -17.359 1 16.91 12 ILE B CA 1
ATOM 3318 C C . ILE B 1 12 ? 37.906 -62.75 -16.188 1 16.91 12 ILE B C 1
ATOM 3320 O O . ILE B 1 12 ? 36.938 -62 -16.391 1 16.91 12 ILE B O 1
ATOM 3324 N N . THR B 1 13 ? 38.344 -62.75 -14.93 1 16.62 13 THR B N 1
ATOM 3325 C CA . THR B 1 13 ? 38.188 -62.594 -13.484 1 16.62 13 THR B CA 1
ATOM 3326 C C . THR B 1 13 ? 38.406 -61.156 -13.078 1 16.62 13 THR B C 1
ATOM 3328 O O . THR B 1 13 ? 38.156 -60.781 -11.93 1 16.62 13 THR B O 1
ATOM 3331 N N . GLN B 1 14 ? 38.875 -60.125 -13.953 1 17.38 14 GLN B N 1
ATOM 3332 C CA . GLN B 1 14 ? 39.844 -59.312 -13.234 1 17.38 14 GLN B CA 1
ATOM 3333 C C . GLN B 1 14 ? 39.156 -58.531 -12.117 1 17.38 14 GLN B C 1
ATOM 3335 O O . GLN B 1 14 ? 38.031 -58.062 -12.273 1 17.38 14 GLN B O 1
ATOM 3340 N N . SER B 1 15 ? 39.812 -58.312 -10.867 1 17.36 15 SER B N 1
ATOM 3341 C CA . SER B 1 15 ? 39.844 -58 -9.445 1 17.36 15 SER B CA 1
ATOM 3342 C C . SER B 1 15 ? 39.688 -56.5 -9.203 1 17.36 15 SER B C 1
ATOM 3344 O O . SER B 1 15 ? 40.031 -55.688 -10.062 1 17.36 15 SER B O 1
ATOM 3346 N N . LEU B 1 16 ? 39 -55.969 -8.102 1 18.62 16 LEU B N 1
ATOM 3347 C CA . LEU B 1 16 ? 38.312 -54.906 -7.344 1 18.62 16 LEU B CA 1
ATOM 3348 C C . LEU B 1 16 ? 39.312 -53.969 -6.711 1 18.62 16 LEU B C 1
ATOM 3350 O O . LEU B 1 16 ? 39.156 -53.531 -5.57 1 18.62 16 LEU B O 1
ATOM 3354 N N . SER B 1 17 ? 40.562 -53.719 -7.34 1 16.53 17 SER B N 1
ATOM 3355 C CA . SER B 1 17 ? 41.625 -53.219 -6.473 1 16.53 17 SER B CA 1
ATOM 3356 C C . SER B 1 17 ? 41.188 -51.969 -5.699 1 16.53 17 SER B C 1
ATOM 3358 O O . SER B 1 17 ? 40.156 -51.375 -6.008 1 16.53 17 SER B O 1
ATOM 3360 N N . SER B 1 18 ? 42.25 -50.938 -5.309 1 17.47 18 SER B N 1
ATOM 3361 C CA . SER B 1 18 ? 42.938 -50.281 -4.199 1 17.47 18 SER B CA 1
ATOM 3362 C C . SER B 1 18 ? 42.281 -48.938 -3.896 1 17.47 18 SER B C 1
ATOM 3364 O O . SER B 1 18 ? 41.781 -48.25 -4.797 1 17.47 18 SER B O 1
ATOM 3366 N N . ALA B 1 19 ? 42.125 -48.375 -2.523 1 18.72 19 ALA B N 1
ATOM 3367 C CA . ALA B 1 19 ? 41.594 -47.594 -1.403 1 18.72 19 ALA B CA 1
ATOM 3368 C C . ALA B 1 19 ? 42.094 -46.125 -1.465 1 18.72 19 ALA B C 1
ATOM 3370 O O . ALA B 1 19 ? 41.344 -45.219 -1.07 1 18.72 19 ALA B O 1
ATOM 3371 N N . SER B 1 20 ? 43.469 -45.75 -1.749 1 16.86 20 SER B N 1
ATOM 3372 C CA . SER B 1 20 ? 44.312 -44.938 -0.897 1 16.86 20 SER B CA 1
ATOM 3373 C C . SER B 1 20 ? 44 -43.438 -1.08 1 16.86 20 SER B C 1
ATOM 3375 O O . SER B 1 20 ? 43.844 -42.719 -0.101 1 16.86 20 SER B O 1
ATOM 3377 N N . GLU B 1 21 ? 44.469 -42.625 -2.145 1 16.47 21 GLU B N 1
ATOM 3378 C CA . GLU B 1 21 ? 45.344 -41.469 -2.066 1 16.47 21 GLU B CA 1
ATOM 3379 C C . GLU B 1 21 ? 44.562 -40.156 -1.996 1 16.47 21 GLU B C 1
ATOM 3381 O O . GLU B 1 21 ? 44.406 -39.469 -3.002 1 16.47 21 GLU B O 1
ATOM 3386 N N . MET B 1 22 ? 43.281 -39.969 -1.533 1 17.11 22 MET B N 1
ATOM 3387 C CA . MET B 1 22 ? 42.531 -38.75 -1.714 1 17.11 22 MET B CA 1
ATOM 3388 C C . MET B 1 22 ? 43.125 -37.625 -0.859 1 17.11 22 MET B C 1
ATOM 3390 O O . MET B 1 22 ? 42.406 -36.969 -0.119 1 17.11 22 MET B O 1
ATOM 3394 N N . GLU B 1 23 ? 44.406 -37.594 -0.305 1 16.62 23 GLU B N 1
ATOM 3395 C CA . GLU B 1 23 ? 44.969 -36.812 0.807 1 16.62 23 GLU B CA 1
ATOM 3396 C C . GLU B 1 23 ? 44.938 -35.344 0.505 1 16.62 23 GLU B C 1
ATOM 3398 O O . GLU B 1 23 ? 44.531 -34.531 1.357 1 16.62 23 GLU B O 1
ATOM 3403 N N . ASN B 1 24 ? 45.781 -34.625 -0.397 1 15.77 24 ASN B N 1
ATOM 3404 C CA . ASN B 1 24 ? 46.812 -33.625 -0.138 1 15.77 24 ASN B CA 1
ATOM 3405 C C . ASN B 1 24 ? 46.281 -32.219 -0.209 1 15.77 24 ASN B C 1
ATOM 3407 O O . ASN B 1 24 ? 47 -31.25 0.062 1 15.77 24 ASN B O 1
ATOM 3411 N N . PHE B 1 25 ? 45.312 -31.75 -1.086 1 16.61 25 PHE B N 1
ATOM 3412 C CA . PHE B 1 25 ? 45.531 -30.453 -1.688 1 16.61 25 PHE B CA 1
ATOM 3413 C C . PHE B 1 25 ? 45.219 -29.328 -0.707 1 16.61 25 PHE B C 1
ATOM 3415 O O . PHE B 1 25 ? 44.781 -28.25 -1.109 1 16.61 25 PHE B O 1
ATOM 3422 N N . ALA B 1 26 ? 45.5 -29.344 0.666 1 16.66 26 ALA B N 1
ATOM 3423 C CA . ALA B 1 26 ? 45.219 -28.406 1.752 1 16.66 26 ALA B CA 1
ATOM 3424 C C . ALA B 1 26 ? 45.844 -27.031 1.474 1 16.66 26 ALA B C 1
ATOM 3426 O O . ALA B 1 26 ? 45.25 -26 1.809 1 16.66 26 ALA B O 1
ATOM 3427 N N . GLN B 1 27 ? 47.25 -26.781 1.14 1 15.66 27 GLN B N 1
ATOM 3428 C CA . GLN B 1 27 ? 48.188 -25.969 1.921 1 15.66 27 GLN B CA 1
ATOM 3429 C C . GLN B 1 27 ? 48.094 -24.5 1.517 1 15.66 27 GLN B C 1
ATOM 3431 O O . GLN B 1 27 ? 48.344 -23.609 2.334 1 15.66 27 GLN B O 1
ATOM 3436 N N . GLY B 1 28 ? 48.312 -24.047 0.233 1 16.83 28 GLY B N 1
ATOM 3437 C CA . GLY B 1 28 ? 49.281 -23 -0.003 1 16.83 28 GLY B CA 1
ATOM 3438 C C . GLY B 1 28 ? 48.812 -21.625 0.441 1 16.83 28 GLY B C 1
ATOM 3439 O O . GLY B 1 28 ? 47.719 -21.203 0.09 1 16.83 28 GLY B O 1
ATOM 3440 N N . LEU B 1 29 ? 49.469 -20.953 1.537 1 16.56 29 LEU B N 1
ATOM 3441 C CA . LEU B 1 29 ? 49.562 -19.906 2.549 1 16.56 29 LEU B CA 1
ATOM 3442 C C . LEU B 1 29 ? 49.531 -18.531 1.903 1 16.56 29 LEU B C 1
ATOM 3444 O O . LEU B 1 29 ? 48.719 -17.672 2.26 1 16.56 29 LEU B O 1
ATOM 3448 N N . LEU B 1 30 ? 50.719 -17.781 1.873 1 16.23 30 LEU B N 1
ATOM 3449 C CA . LEU B 1 30 ? 51.25 -16.625 2.605 1 16.23 30 LEU B CA 1
ATOM 3450 C C . LEU B 1 30 ? 51.219 -15.367 1.75 1 16.23 30 LEU B C 1
ATOM 3452 O O . LEU B 1 30 ? 50.969 -14.273 2.26 1 16.23 30 LEU B O 1
ATOM 3456 N N . ALA B 1 31 ? 51.75 -15.227 0.471 1 16.06 31 ALA B N 1
ATOM 3457 C CA . ALA B 1 31 ? 52.875 -14.336 0.237 1 16.06 31 ALA B CA 1
ATOM 3458 C C . ALA B 1 31 ? 52.375 -12.945 -0.176 1 16.06 31 ALA B C 1
ATOM 3460 O O . ALA B 1 31 ? 53.188 -12.078 -0.518 1 16.06 31 ALA B O 1
ATOM 3461 N N . THR B 1 32 ? 51.156 -12.539 -0.275 1 16.62 32 THR B N 1
ATOM 3462 C CA . THR B 1 32 ? 51.031 -11.547 -1.342 1 16.62 32 THR B CA 1
ATOM 3463 C C . THR B 1 32 ? 51.625 -10.211 -0.901 1 16.62 32 THR B C 1
ATOM 3465 O O . THR B 1 32 ? 51.219 -9.648 0.115 1 16.62 32 THR B O 1
ATOM 3468 N N . THR B 1 33 ? 52.875 -9.836 -1.331 1 16.92 33 THR B N 1
ATOM 3469 C CA . THR B 1 33 ? 53.781 -8.719 -1.053 1 16.92 33 THR B CA 1
ATOM 3470 C C . THR B 1 33 ? 53.156 -7.406 -1.529 1 16.92 33 THR B C 1
ATOM 3472 O O . THR B 1 33 ? 52.688 -7.309 -2.67 1 16.92 33 THR B O 1
ATOM 3475 N N . ILE B 1 34 ? 52.812 -6.469 -0.669 1 18.39 34 ILE B N 1
ATOM 3476 C CA . ILE B 1 34 ? 52.156 -5.168 -0.74 1 18.39 34 ILE B CA 1
ATOM 3477 C C . ILE B 1 34 ? 53.094 -4.16 -1.413 1 18.39 34 ILE B C 1
ATOM 3479 O O . ILE B 1 34 ? 54.094 -3.748 -0.832 1 18.39 34 ILE B O 1
ATOM 3483 N N . PRO B 1 35 ? 53.375 -4.398 -2.781 1 16.2 35 PRO B N 1
ATOM 3484 C CA . PRO B 1 35 ? 54.5 -3.553 -3.188 1 16.2 35 PRO B CA 1
ATOM 3485 C C . PRO B 1 35 ? 54.281 -2.086 -2.816 1 16.2 35 PRO B C 1
ATOM 3487 O O . PRO B 1 35 ? 53.188 -1.682 -2.445 1 16.2 35 PRO B O 1
ATOM 3490 N N . GLY B 1 36 ? 55.25 -1.265 -3.461 1 16.89 36 GLY B N 1
ATOM 3491 C CA . GLY B 1 36 ? 56.125 -0.125 -3.295 1 16.89 36 GLY B CA 1
ATOM 3492 C C . GLY B 1 36 ? 55.438 1.208 -3.475 1 16.89 36 GLY B C 1
ATOM 3493 O O . GLY B 1 36 ? 54.312 1.262 -3.986 1 16.89 36 GLY B O 1
ATOM 3494 N N . GLY B 1 37 ? 56.094 2.346 -3.121 1 17.64 37 GLY B N 1
ATOM 3495 C CA . GLY B 1 37 ? 56.062 3.705 -2.605 1 17.64 37 GLY B CA 1
ATOM 3496 C C . GLY B 1 37 ? 55.812 4.75 -3.676 1 17.64 37 GLY B C 1
ATOM 3497 O O . GLY B 1 37 ? 56.031 5.941 -3.455 1 17.64 37 GLY B O 1
ATOM 3498 N N . ALA B 1 38 ? 55.312 4.273 -4.922 1 16.94 38 ALA B N 1
ATOM 3499 C CA . ALA B 1 38 ? 55.719 5.219 -5.949 1 16.94 38 ALA B CA 1
ATOM 3500 C C . ALA B 1 38 ? 55.312 6.641 -5.598 1 16.94 38 ALA B C 1
ATOM 3502 O O . ALA B 1 38 ? 54.344 6.84 -4.871 1 16.94 38 ALA B O 1
ATOM 3503 N N . ASP B 1 39 ? 56.125 7.516 -6.055 1 17.19 39 ASP B N 1
ATOM 3504 C CA . ASP B 1 39 ? 56.531 8.922 -5.957 1 17.19 39 ASP B CA 1
ATOM 3505 C C . ASP B 1 39 ? 55.438 9.836 -6.504 1 17.19 39 ASP B C 1
ATOM 3507 O O . ASP B 1 39 ? 54.875 9.57 -7.566 1 17.19 39 ASP B O 1
ATOM 3511 N N . TRP B 1 40 ? 54.812 10.594 -5.633 1 17.7 40 TRP B N 1
ATOM 3512 C CA . TRP B 1 40 ? 53.719 11.555 -5.574 1 17.7 40 TRP B CA 1
ATOM 3513 C C . TRP B 1 40 ? 53.938 12.711 -6.531 1 17.7 40 TRP B C 1
ATOM 3515 O O . TRP B 1 40 ? 53.312 13.766 -6.406 1 17.7 40 TRP B O 1
ATOM 3525 N N . GLY B 1 41 ? 54.875 12.383 -7.59 1 16.22 41 GLY B N 1
ATOM 3526 C CA . GLY B 1 41 ? 55.406 13.695 -7.91 1 16.22 41 GLY B CA 1
ATOM 3527 C C . GLY B 1 41 ? 54.375 14.664 -8.406 1 16.22 41 GLY B C 1
ATOM 3528 O O . GLY B 1 41 ? 54.375 15.844 -8.031 1 16.22 41 GLY B O 1
ATOM 3529 N N . ASN B 1 42 ? 53.656 14.258 -9.523 1 17.12 42 ASN B N 1
ATOM 3530 C CA . ASN B 1 42 ? 53.688 15.211 -10.625 1 17.12 42 ASN B CA 1
ATOM 3531 C C . ASN B 1 42 ? 52.781 16.406 -10.367 1 17.12 42 ASN B C 1
ATOM 3533 O O . ASN B 1 42 ? 51.75 16.281 -9.734 1 17.12 42 ASN B O 1
ATOM 3537 N N . GLU B 1 43 ? 53.219 17.594 -10.75 1 18 43 GLU B N 1
ATOM 3538 C CA . GLU B 1 43 ? 53.094 19.047 -10.586 1 18 43 GLU B CA 1
ATOM 3539 C C . GLU B 1 43 ? 51.844 19.562 -11.312 1 18 43 GLU B C 1
ATOM 3541 O O . GLU B 1 43 ? 51.625 20.781 -11.344 1 18 43 GLU B O 1
ATOM 3546 N N . LEU B 1 44 ? 50.875 18.688 -11.594 1 17.98 44 LEU B N 1
ATOM 3547 C CA . LEU B 1 44 ? 50.219 19.297 -12.75 1 17.98 44 LEU B CA 1
ATOM 3548 C C . LEU B 1 44 ? 49.75 20.703 -12.422 1 17.98 44 LEU B C 1
ATOM 3550 O O . LEU B 1 44 ? 49.281 20.969 -11.305 1 17.98 44 LEU B O 1
ATOM 3554 N N . PRO B 1 45 ? 50.094 21.562 -13.328 1 18.39 45 PRO B N 1
ATOM 3555 C CA . PRO B 1 45 ? 50.031 23.016 -13.234 1 18.39 45 PRO B CA 1
ATOM 3556 C C . PRO B 1 45 ? 48.594 23.531 -13.07 1 18.39 45 PRO B C 1
ATOM 3558 O O . PRO B 1 45 ? 47.625 22.844 -13.438 1 18.39 45 PRO B O 1
ATOM 3561 N N . PHE B 1 46 ? 48.438 24.484 -12.156 1 18.16 46 PHE B N 1
ATOM 3562 C CA . PHE B 1 46 ? 47.312 25.203 -11.578 1 18.16 46 PHE B CA 1
ATOM 3563 C C . PHE B 1 46 ? 46.562 26 -12.648 1 18.16 46 PHE B C 1
ATOM 3565 O O . PHE B 1 46 ? 46.469 27.234 -12.555 1 18.16 46 PHE B O 1
ATOM 3572 N N . PRO B 1 47 ? 46.312 25.266 -13.844 1 17.81 47 PRO B N 1
ATOM 3573 C CA . PRO B 1 47 ? 46.031 26.375 -14.75 1 17.81 47 PRO B CA 1
ATOM 3574 C C . PRO B 1 47 ? 44.938 27.312 -14.203 1 17.81 47 PRO B C 1
ATOM 3576 O O . PRO B 1 47 ? 44.156 26.906 -13.352 1 17.81 47 PRO B O 1
ATOM 3579 N N . GLU B 1 48 ? 45.062 28.594 -14.656 1 17.98 48 GLU B N 1
ATOM 3580 C CA . GLU B 1 48 ? 44.5 29.906 -14.359 1 17.98 48 GLU B CA 1
ATOM 3581 C C . GLU B 1 48 ? 43 29.969 -14.594 1 17.98 48 GLU B C 1
ATOM 3583 O O . GLU B 1 48 ? 42.469 29.188 -15.383 1 17.98 48 GLU B O 1
ATOM 3588 N N . THR B 1 49 ? 42.375 30.688 -13.734 1 17.69 49 THR B N 1
ATOM 3589 C CA . THR B 1 49 ? 41.031 31.031 -13.227 1 17.69 49 THR B CA 1
ATOM 3590 C C . THR B 1 49 ? 40.188 31.703 -14.305 1 17.69 49 THR B C 1
ATOM 3592 O O . THR B 1 49 ? 39.094 32.188 -14.039 1 17.69 49 THR B O 1
ATOM 3595 N N . ARG B 1 50 ? 40.531 31.469 -15.641 1 17.39 50 ARG B N 1
ATOM 3596 C CA . ARG B 1 50 ? 39.938 32.625 -16.344 1 17.39 50 ARG B CA 1
ATOM 3597 C C . ARG B 1 50 ? 38.438 32.688 -16.141 1 17.39 50 ARG B C 1
ATOM 3599 O O . ARG B 1 50 ? 37.75 31.672 -16.062 1 17.39 50 ARG B O 1
ATOM 3606 N N . ASN B 1 51 ? 37.938 33.875 -15.68 1 17.61 51 ASN B N 1
ATOM 3607 C CA . ASN B 1 51 ? 36.719 34.5 -15.172 1 17.61 51 ASN B CA 1
ATOM 3608 C C . ASN B 1 51 ? 35.594 34.5 -16.219 1 17.61 51 ASN B C 1
ATOM 3610 O O . ASN B 1 51 ? 34.531 35.094 -16.016 1 17.61 51 ASN B O 1
ATOM 3614 N N . PRO B 1 52 ? 35.688 33.625 -17.344 1 18.72 52 PRO B N 1
ATOM 3615 C CA . PRO B 1 52 ? 34.906 34.312 -18.375 1 18.72 52 PRO B CA 1
ATOM 3616 C C . PRO B 1 52 ? 33.438 34.469 -18.016 1 18.72 52 PRO B C 1
ATOM 3618 O O . PRO B 1 52 ? 32.844 33.594 -17.359 1 18.72 52 PRO B O 1
ATOM 3621 N N . PHE B 1 53 ? 32.906 35.75 -17.875 1 19.41 53 PHE B N 1
ATOM 3622 C CA . PHE B 1 53 ? 31.656 36.406 -17.578 1 19.41 53 PHE B CA 1
ATOM 3623 C C . PHE B 1 53 ? 30.562 35.938 -18.531 1 19.41 53 PHE B C 1
ATOM 3625 O O . PHE B 1 53 ? 30.531 36.375 -19.703 1 19.41 53 PHE B O 1
ATOM 3632 N N . VAL B 1 54 ? 30.391 34.594 -18.641 1 18.38 54 VAL B N 1
ATOM 3633 C CA . VAL B 1 54 ? 29.5 34.188 -19.719 1 18.38 54 VAL B CA 1
ATOM 3634 C C . VAL B 1 54 ? 28.156 34.906 -19.578 1 18.38 54 VAL B C 1
ATOM 3636 O O . VAL B 1 54 ? 27.625 35 -18.484 1 18.38 54 VAL B O 1
ATOM 3639 N N . GLN B 1 55 ? 27.828 35.75 -20.562 1 18.39 55 GLN B N 1
ATOM 3640 C CA . GLN B 1 55 ? 26.672 36.531 -20.953 1 18.39 55 GLN B CA 1
ATOM 3641 C C . GLN B 1 55 ? 25.391 35.719 -20.891 1 18.39 55 GLN B C 1
ATOM 3643 O O . GLN B 1 55 ? 25.328 34.594 -21.438 1 18.39 55 GLN B O 1
ATOM 3648 N N . ALA B 1 56 ? 24.5 36 -19.906 1 19.03 56 ALA B N 1
ATOM 3649 C CA . ALA B 1 56 ? 23.219 35.5 -19.391 1 19.03 56 ALA B CA 1
ATOM 3650 C C . ALA B 1 56 ? 22.172 35.469 -20.484 1 19.03 56 ALA B C 1
ATOM 3652 O O . ALA B 1 56 ? 21.609 36.5 -20.875 1 19.03 56 ALA B O 1
ATOM 3653 N N . GLY B 1 57 ? 22.531 34.906 -21.672 1 17.73 57 GLY B N 1
ATOM 3654 C CA . GLY B 1 57 ? 21.484 35.094 -22.672 1 17.73 57 GLY B CA 1
ATOM 3655 C C . GLY B 1 57 ? 20.125 34.594 -22.219 1 17.73 57 GLY B C 1
ATOM 3656 O O . GLY B 1 57 ? 20.047 33.625 -21.453 1 17.73 57 GLY B O 1
ATOM 3657 N N . ALA B 1 58 ? 19.031 35.438 -22.234 1 20.66 58 ALA B N 1
ATOM 3658 C CA . ALA B 1 58 ? 17.609 35.469 -21.922 1 20.66 58 ALA B CA 1
ATOM 3659 C C . ALA B 1 58 ? 16.891 34.312 -22.594 1 20.66 58 ALA B C 1
ATOM 3661 O O . ALA B 1 58 ? 16.688 34.312 -23.812 1 20.66 58 ALA B O 1
ATOM 3662 N N . LEU B 1 59 ? 17.312 33.031 -22.328 1 19.97 59 LEU B N 1
ATOM 3663 C CA . LEU B 1 59 ? 16.688 31.984 -23.109 1 19.97 59 LEU B CA 1
ATOM 3664 C C . LEU B 1 59 ? 15.164 32.062 -23.016 1 19.97 59 LEU B C 1
ATOM 3666 O O . LEU B 1 59 ? 14.609 32.281 -21.938 1 19.97 59 LEU B O 1
ATOM 3670 N N . SER B 1 60 ? 14.531 32.438 -24.094 1 20.88 60 SER B N 1
ATOM 3671 C CA . SER B 1 60 ? 13.141 32.5 -24.531 1 20.88 60 SER B CA 1
ATOM 3672 C C . SER B 1 60 ? 12.352 31.297 -24.078 1 20.88 60 SER B C 1
ATOM 3674 O O . SER B 1 60 ? 12.859 30.172 -24.125 1 20.88 60 SER B O 1
ATOM 3676 N N . THR B 1 61 ? 11.461 31.469 -23.125 1 22.78 61 THR B N 1
ATOM 3677 C CA . THR B 1 61 ? 10.5 30.641 -22.406 1 22.78 61 THR B CA 1
ATOM 3678 C C . THR B 1 61 ? 9.664 29.812 -23.391 1 22.78 61 THR B C 1
ATOM 3680 O O . THR B 1 61 ? 8.758 30.344 -24.031 1 22.78 61 THR B O 1
ATOM 3683 N N . ASP B 1 62 ? 10.266 29.016 -24.297 1 22.12 62 ASP B N 1
ATOM 3684 C CA . ASP B 1 62 ? 9.492 28.203 -25.234 1 22.12 62 ASP B CA 1
ATOM 3685 C C . ASP B 1 62 ? 8.43 27.391 -24.5 1 22.12 62 ASP B C 1
ATOM 3687 O O . ASP B 1 62 ? 8.688 26.844 -23.422 1 22.12 62 ASP B O 1
ATOM 3691 N N . SER B 1 63 ? 7.172 27.703 -24.75 1 23.8 63 SER B N 1
ATOM 3692 C CA . SER B 1 63 ? 5.859 27.141 -24.453 1 23.8 63 SER B CA 1
ATOM 3693 C C . SER B 1 63 ? 5.863 25.625 -24.609 1 23.8 63 SER B C 1
ATOM 3695 O O . SER B 1 63 ? 5.812 25.109 -25.734 1 23.8 63 SER B O 1
ATOM 3697 N N . LEU B 1 64 ? 6.648 24.906 -23.906 1 24.08 64 LEU B N 1
ATOM 3698 C CA . LEU B 1 64 ? 6.738 23.469 -24.062 1 24.08 64 LEU B CA 1
ATOM 3699 C C . LEU B 1 64 ? 5.359 22.812 -23.938 1 24.08 64 LEU B C 1
ATOM 3701 O O . LEU B 1 64 ? 4.641 23.062 -22.969 1 24.08 64 LEU B O 1
ATOM 3705 N N . SER B 1 65 ? 4.727 22.5 -25.047 1 24.62 65 SER B N 1
ATOM 3706 C CA . SER B 1 65 ? 3.488 21.828 -25.453 1 24.62 65 SER B CA 1
ATOM 3707 C C . SER B 1 65 ? 3.244 20.578 -24.625 1 24.62 65 SER B C 1
ATOM 3709 O O . SER B 1 65 ? 4.105 19.688 -24.547 1 24.62 65 SER B O 1
ATOM 3711 N N . LEU B 1 66 ? 2.494 20.688 -23.578 1 26.45 66 LEU B N 1
ATOM 3712 C CA . LEU B 1 66 ? 1.792 19.672 -22.812 1 26.45 66 LEU B CA 1
ATOM 3713 C C . LEU B 1 66 ? 1.312 18.547 -23.703 1 26.45 66 LEU B C 1
ATOM 3715 O O . LEU B 1 66 ? 0.652 17.609 -23.234 1 26.45 66 LEU B O 1
ATOM 3719 N N . ASN B 1 67 ? 1.381 18.797 -25.078 1 27.78 67 ASN B N 1
ATOM 3720 C CA . ASN B 1 67 ? 0.965 17.797 -26.062 1 27.78 67 ASN B CA 1
ATOM 3721 C C . ASN B 1 67 ? 1.821 16.547 -25.984 1 27.78 67 ASN B C 1
ATOM 3723 O O . ASN B 1 67 ? 1.606 15.594 -26.75 1 27.78 67 ASN B O 1
ATOM 3727 N N . SER B 1 68 ? 2.986 16.688 -25.359 1 30.11 68 SER B N 1
ATOM 3728 C CA . SER B 1 68 ? 3.926 15.586 -25.594 1 30.11 68 SER B CA 1
ATOM 3729 C C . SER B 1 68 ? 3.59 14.375 -24.734 1 30.11 68 SER B C 1
ATOM 3731 O O . SER B 1 68 ? 4.055 13.266 -25 1 30.11 68 SER B O 1
ATOM 3733 N N . GLN B 1 69 ? 2.936 14.672 -23.625 1 29.36 69 GLN B N 1
ATOM 3734 C CA . GLN B 1 69 ? 2.713 13.461 -22.844 1 29.36 69 GLN B CA 1
ATOM 3735 C C . GLN B 1 69 ? 1.621 12.594 -23.453 1 29.36 69 GLN B C 1
ATOM 3737 O O . GLN B 1 69 ? 1.502 11.414 -23.141 1 29.36 69 GLN B O 1
ATOM 3742 N N . GLU B 1 70 ? 0.648 13.188 -24.188 1 31.69 70 GLU B N 1
ATOM 3743 C CA . GLU B 1 70 ? -0.308 12.414 -24.984 1 31.69 70 GLU B CA 1
ATOM 3744 C C . GLU B 1 70 ? 0.395 11.617 -26.078 1 31.69 70 GLU B C 1
ATOM 3746 O O . GLU B 1 70 ? -0.086 10.562 -26.484 1 31.69 70 GLU B O 1
ATOM 3751 N N . ASN B 1 71 ? 1.471 12.148 -26.578 1 31.67 71 ASN B N 1
ATOM 3752 C CA . ASN B 1 71 ? 2.154 11.594 -27.75 1 31.67 71 ASN B CA 1
ATOM 3753 C C . ASN B 1 71 ? 3.008 10.383 -27.375 1 31.67 71 ASN B C 1
ATOM 3755 O O . ASN B 1 71 ? 3.441 9.633 -28.25 1 31.67 71 ASN B O 1
ATOM 3759 N N . ALA B 1 72 ? 3.459 10.367 -26.141 1 32.34 72 ALA B N 1
ATOM 3760 C CA . ALA B 1 72 ? 4.309 9.211 -25.859 1 32.34 72 ALA B CA 1
ATOM 3761 C C . ALA B 1 72 ? 3.477 7.934 -25.75 1 32.34 72 ALA B C 1
ATOM 3763 O O . ALA B 1 72 ? 3.984 6.832 -25.984 1 32.34 72 ALA B O 1
ATOM 3764 N N . ILE B 1 73 ? 2.273 8.055 -25.297 1 36.12 73 ILE B N 1
ATOM 3765 C CA . ILE B 1 73 ? 1.39 6.895 -25.375 1 36.12 73 ILE B CA 1
ATOM 3766 C C . ILE B 1 73 ? 1.06 6.594 -26.844 1 36.12 73 ILE B C 1
ATOM 3768 O O . ILE B 1 73 ? 0.913 5.43 -27.219 1 36.12 73 ILE B O 1
ATOM 3772 N N . ASP B 1 74 ? 0.966 7.656 -27.625 1 34.31 74 ASP B N 1
ATOM 3773 C CA . ASP B 1 74 ? 0.601 7.5 -29.031 1 34.31 74 ASP B CA 1
ATOM 3774 C C . ASP B 1 74 ? 1.734 6.852 -29.812 1 34.31 74 ASP B C 1
ATOM 3776 O O . ASP B 1 74 ? 1.488 6.039 -30.719 1 34.31 74 ASP B O 1
ATOM 3780 N N . GLY B 1 75 ? 2.945 7.336 -29.578 1 35.59 75 GLY B N 1
ATOM 3781 C CA . GLY B 1 75 ? 4.043 6.801 -30.359 1 35.59 75 GLY B CA 1
ATOM 3782 C C . GLY B 1 75 ? 4.316 5.336 -30.094 1 35.59 75 GLY B C 1
ATOM 3783 O O . GLY B 1 75 ? 4.715 4.598 -31 1 35.59 75 GLY B O 1
ATOM 3784 N N . GLY B 1 76 ? 4.32 4.914 -28.812 1 36.16 76 GLY B N 1
ATOM 3785 C CA . GLY B 1 76 ? 4.547 3.516 -28.484 1 36.16 76 GLY B CA 1
ATOM 3786 C C . GLY B 1 76 ? 3.41 2.609 -28.906 1 36.16 76 GLY B C 1
ATOM 3787 O O . GLY B 1 76 ? 3.561 1.386 -28.938 1 36.16 76 GLY B O 1
ATOM 3788 N N . VAL B 1 77 ? 2.262 3.205 -28.953 1 42.47 77 VAL B N 1
ATOM 3789 C CA . VAL B 1 77 ? 1.113 2.467 -29.469 1 42.47 77 VAL B CA 1
ATOM 3790 C C . VAL B 1 77 ? 1.354 2.082 -30.922 1 42.47 77 VAL B C 1
ATOM 3792 O O . VAL B 1 77 ? 0.917 1.019 -31.375 1 42.47 77 VAL B O 1
ATOM 3795 N N . ASP B 1 78 ? 1.984 2.887 -31.547 1 41.44 78 ASP B N 1
ATOM 3796 C CA . ASP B 1 78 ? 2.156 2.582 -32.969 1 41.44 78 ASP B CA 1
ATOM 3797 C C . ASP B 1 78 ? 2.975 1.309 -33.156 1 41.44 78 ASP B C 1
ATOM 3799 O O . ASP B 1 78 ? 2.688 0.509 -34.062 1 41.44 78 ASP B O 1
ATOM 3803 N N . GLN B 1 79 ? 4.051 1.137 -32.406 1 42.31 79 GLN B N 1
ATOM 3804 C CA . GLN B 1 79 ? 4.895 -0.037 -32.594 1 42.31 79 GLN B CA 1
ATOM 3805 C C . GLN B 1 79 ? 4.277 -1.273 -31.953 1 42.31 79 GLN B C 1
ATOM 3807 O O . GLN B 1 79 ? 4.723 -2.396 -32.188 1 42.31 79 GLN B O 1
ATOM 3812 N N . LEU B 1 80 ? 3.48 -1.132 -30.969 1 46.19 80 LEU B N 1
ATOM 3813 C CA . LEU B 1 80 ? 2.818 -2.244 -30.297 1 46.19 80 LEU B CA 1
ATOM 3814 C C . LEU B 1 80 ? 2.002 -3.068 -31.281 1 46.19 80 LEU B C 1
ATOM 3816 O O . LEU B 1 80 ? 1.657 -4.219 -31 1 46.19 80 LEU B O 1
ATOM 3820 N N . LYS B 1 81 ? 1.522 -2.533 -32.438 1 45.94 81 LYS B N 1
ATOM 3821 C CA . LYS B 1 81 ? 0.539 -3 -33.406 1 45.94 81 LYS B CA 1
ATOM 3822 C C . LYS B 1 81 ? 0.908 -4.379 -33.938 1 45.94 81 LYS B C 1
ATOM 3824 O O . LYS B 1 81 ? 0.03 -5.188 -34.25 1 45.94 81 LYS B O 1
ATOM 3829 N N . GLU B 1 82 ? 2.121 -4.629 -33.969 1 49.62 82 GLU B N 1
ATOM 3830 C CA . GLU B 1 82 ? 2.326 -5.812 -34.812 1 49.62 82 GLU B CA 1
ATOM 3831 C C . GLU B 1 82 ? 2.119 -7.094 -34 1 49.62 82 GLU B C 1
ATOM 3833 O O . GLU B 1 82 ? 1.688 -8.109 -34.562 1 49.62 82 GLU B O 1
ATOM 3838 N N . SER B 1 83 ? 2.307 -7.074 -32.531 1 60.53 83 SER B N 1
ATOM 3839 C CA . SER B 1 83 ? 2.387 -8.391 -31.906 1 60.53 83 SER B CA 1
ATOM 3840 C C . SER B 1 83 ? 1.092 -8.742 -31.172 1 60.53 83 SER B C 1
ATOM 3842 O O . SER B 1 83 ? 0.819 -9.914 -30.906 1 60.53 83 SER B O 1
ATOM 3844 N N . CYS B 1 84 ? 0.339 -7.781 -30.75 1 76.62 84 CYS B N 1
ATOM 3845 C CA . CYS B 1 84 ? -0.897 -8.102 -30.047 1 76.62 84 CYS B CA 1
ATOM 3846 C C . CYS B 1 84 ? -2.115 -7.695 -30.859 1 76.62 84 CYS B C 1
ATOM 3848 O O . CYS B 1 84 ? -2.227 -6.547 -31.297 1 76.62 84 CYS B O 1
ATOM 3850 N N . ALA B 1 85 ? -3.018 -8.695 -31.188 1 86.19 85 ALA B N 1
ATOM 3851 C CA . ALA B 1 85 ? -4.145 -8.531 -32.094 1 86.19 85 ALA B CA 1
ATOM 3852 C C . ALA B 1 85 ? -5.234 -7.664 -31.469 1 86.19 85 ALA B C 1
ATOM 3854 O O . ALA B 1 85 ? -5.531 -7.789 -30.281 1 86.19 85 ALA B O 1
ATOM 3855 N N . PHE B 1 86 ? -5.66 -6.77 -32.312 1 92.31 86 PHE B N 1
ATOM 3856 C CA . PHE B 1 86 ? -6.859 -6.035 -31.922 1 92.31 86 PHE B CA 1
ATOM 3857 C C . PHE B 1 86 ? -8.102 -6.887 -32.125 1 92.31 86 PHE B C 1
ATOM 3859 O O . PHE B 1 86 ? -8.273 -7.504 -33.188 1 92.31 86 PHE B O 1
ATOM 3866 N N . ILE B 1 87 ? -8.984 -6.973 -31.156 1 93.81 87 ILE B N 1
ATOM 3867 C CA . ILE B 1 87 ? -10.234 -7.723 -31.219 1 93.81 87 ILE B CA 1
ATOM 3868 C C . ILE B 1 87 ? -11.422 -6.766 -31.125 1 93.81 87 ILE B C 1
ATOM 3870 O O . ILE B 1 87 ? -11.57 -6.059 -30.125 1 93.81 87 ILE B O 1
ATOM 3874 N N . PRO B 1 88 ? -12.242 -6.73 -32.125 1 94.62 88 PRO B N 1
ATOM 3875 C CA . PRO B 1 88 ? -13.406 -5.844 -32.094 1 94.62 88 PRO B CA 1
ATOM 3876 C C . PRO B 1 88 ? -14.344 -6.168 -30.922 1 94.62 88 PRO B C 1
ATOM 3878 O O . PRO B 1 88 ? -14.492 -7.332 -30.547 1 94.62 88 PRO B O 1
ATOM 3881 N N . LEU B 1 89 ? -15.039 -5.188 -30.438 1 96.19 89 LEU B N 1
ATOM 3882 C CA . LEU B 1 89 ? -15.922 -5.332 -29.281 1 96.19 89 LEU B CA 1
ATOM 3883 C C . LEU B 1 89 ? -17.047 -6.309 -29.594 1 96.19 89 LEU B C 1
ATOM 3885 O O . LEU B 1 89 ? -17.484 -7.062 -28.703 1 96.19 89 LEU B O 1
ATOM 3889 N N . CYS B 1 90 ? -17.531 -6.281 -30.828 1 95.38 90 CYS B N 1
ATOM 3890 C CA . CYS B 1 90 ? -18.641 -7.16 -31.188 1 95.38 90 CYS B CA 1
ATOM 3891 C C . CYS B 1 90 ? -18.266 -8.625 -30.984 1 95.38 90 CYS B C 1
ATOM 3893 O O . CYS B 1 90 ? -19.109 -9.438 -30.594 1 95.38 90 CYS B O 1
ATOM 3895 N N . GLN B 1 91 ? -17.062 -8.992 -31.266 1 94.5 91 GLN B N 1
ATOM 3896 C CA . GLN B 1 91 ? -16.594 -10.352 -31.047 1 94.5 91 GLN B CA 1
ATOM 3897 C C . GLN B 1 91 ? -16.516 -10.688 -29.562 1 94.5 91 GLN B C 1
ATOM 3899 O O . GLN B 1 91 ? -16.828 -11.812 -29.156 1 94.5 91 GLN B O 1
ATOM 3904 N N . ILE B 1 92 ? -16.125 -9.75 -28.734 1 96.38 92 ILE B N 1
ATOM 3905 C CA . ILE B 1 92 ? -16.031 -9.938 -27.297 1 96.38 92 ILE B CA 1
ATOM 3906 C C . ILE B 1 92 ? -17.422 -10.125 -26.703 1 96.38 92 ILE B C 1
ATOM 3908 O O . ILE B 1 92 ? -17.625 -11.008 -25.859 1 96.38 92 ILE B O 1
ATOM 3912 N N . LEU B 1 93 ? -18.359 -9.273 -27.141 1 96.5 93 LEU B N 1
ATOM 3913 C CA . LEU B 1 93 ? -19.734 -9.367 -26.656 1 96.5 93 LEU B CA 1
ATOM 3914 C C . LEU B 1 93 ? -20.328 -10.734 -26.984 1 96.5 93 LEU B C 1
ATOM 3916 O O . LEU B 1 93 ? -21.016 -11.336 -26.141 1 96.5 93 LEU B O 1
ATOM 3920 N N . LYS B 1 94 ? -20.016 -11.203 -28.156 1 95.12 94 LYS B N 1
ATOM 3921 C CA . LYS B 1 94 ? -20.469 -12.531 -28.547 1 95.12 94 LYS B CA 1
ATOM 3922 C C . LYS B 1 94 ? -19.828 -13.609 -27.688 1 95.12 94 LYS B C 1
ATOM 3924 O O . LYS B 1 94 ? -20.5 -14.516 -27.203 1 95.12 94 LYS B O 1
ATOM 3929 N N . ALA B 1 95 ? -18.562 -13.461 -27.484 1 95.56 95 ALA B N 1
ATOM 3930 C CA . ALA B 1 95 ? -17.797 -14.461 -26.734 1 95.56 95 ALA B CA 1
ATOM 3931 C C . ALA B 1 95 ? -18.25 -14.531 -25.281 1 95.56 95 ALA B C 1
ATOM 3933 O O . ALA B 1 95 ? -18.141 -15.578 -24.641 1 95.56 95 ALA B O 1
ATOM 3934 N N . THR B 1 96 ? -18.781 -13.5 -24.703 1 95.94 96 THR B N 1
ATOM 3935 C CA . THR B 1 96 ? -19.109 -13.422 -23.281 1 95.94 96 THR B CA 1
ATOM 3936 C C . THR B 1 96 ? -20.625 -13.352 -23.078 1 95.94 96 THR B C 1
ATOM 3938 O O . THR B 1 96 ? -21.094 -13.125 -21.969 1 95.94 96 THR B O 1
ATOM 3941 N N . ASN B 1 97 ? -21.422 -13.492 -24.172 1 95.94 97 ASN B N 1
ATOM 3942 C CA . ASN B 1 97 ? -22.859 -13.297 -24.078 1 95.94 97 ASN B CA 1
ATOM 3943 C C . ASN B 1 97 ? -23.203 -11.977 -23.391 1 95.94 97 ASN B C 1
ATOM 3945 O O . ASN B 1 97 ? -23.953 -11.961 -22.406 1 95.94 97 ASN B O 1
ATOM 3949 N N . ASP B 1 98 ? -22.625 -10.938 -23.922 1 96.25 98 ASP B N 1
ATOM 3950 C CA . ASP B 1 98 ? -22.828 -9.578 -23.438 1 96.25 98 ASP B CA 1
ATOM 3951 C C . ASP B 1 98 ? -22.453 -9.469 -21.969 1 96.25 98 ASP B C 1
ATOM 3953 O O . ASP B 1 98 ? -23.25 -8.984 -21.156 1 96.25 98 ASP B O 1
ATOM 3957 N N . PHE B 1 99 ? -21.297 -10.016 -21.641 1 94.12 99 PHE B N 1
ATOM 3958 C CA . PHE B 1 99 ? -20.734 -9.953 -20.297 1 94.12 99 PHE B CA 1
ATOM 3959 C C . PHE B 1 99 ? -21.703 -10.562 -19.281 1 94.12 99 PHE B C 1
ATOM 3961 O O . PHE B 1 99 ? -21.984 -9.953 -18.25 1 94.12 99 PHE B O 1
ATOM 3968 N N . ASP B 1 100 ? -22.109 -11.742 -19.562 1 95.06 100 ASP B N 1
ATOM 3969 C CA . ASP B 1 100 ? -22.984 -12.523 -18.672 1 95.06 100 ASP B CA 1
ATOM 3970 C C . ASP B 1 100 ? -22.25 -12.914 -17.406 1 95.06 100 ASP B C 1
ATOM 3972 O O . ASP B 1 100 ? -21.156 -13.5 -17.453 1 95.06 100 ASP B O 1
ATOM 3976 N N . ASP B 1 101 ? -22.859 -12.727 -16.281 1 91.62 101 ASP B N 1
ATOM 3977 C CA . ASP B 1 101 ? -22.25 -13.008 -14.977 1 91.62 101 ASP B CA 1
ATOM 3978 C C . ASP B 1 101 ? -22 -14.5 -14.805 1 91.62 101 ASP B C 1
ATOM 3980 O O . ASP B 1 101 ? -21.141 -14.906 -14.016 1 91.62 101 ASP B O 1
ATOM 3984 N N . ALA B 1 102 ? -22.688 -15.297 -15.508 1 93.38 102 ALA B N 1
ATOM 3985 C CA . ALA B 1 102 ? -22.531 -16.75 -15.422 1 93.38 102 ALA B CA 1
ATOM 3986 C C . ALA B 1 102 ? -21.156 -17.172 -15.953 1 93.38 102 ALA B C 1
ATOM 3988 O O . ALA B 1 102 ? -20.688 -18.281 -15.656 1 93.38 102 ALA B O 1
ATOM 3989 N N . LEU B 1 103 ? -20.547 -16.297 -16.719 1 94.81 103 LEU B N 1
ATOM 3990 C CA . LEU B 1 103 ? -19.281 -16.641 -17.344 1 94.81 103 LEU B CA 1
ATOM 3991 C C . LEU B 1 103 ? -18.109 -16.031 -16.594 1 94.81 103 LEU B C 1
ATOM 3993 O O . LEU B 1 103 ? -16.953 -16.141 -17.016 1 94.81 103 LEU B O 1
ATOM 3997 N N . VAL B 1 104 ? -18.406 -15.422 -15.438 1 93 104 VAL B N 1
ATOM 3998 C CA . VAL B 1 104 ? -17.344 -14.789 -14.648 1 93 104 VAL B CA 1
ATOM 3999 C C . VAL B 1 104 ? -16.484 -15.859 -13.977 1 93 104 VAL B C 1
ATOM 4001 O O . VAL B 1 104 ? -17.016 -16.781 -13.344 1 93 104 VAL B O 1
ATOM 4004 N N . ILE B 1 105 ? -15.219 -15.758 -14.133 1 90.81 105 ILE B N 1
ATOM 4005 C CA . ILE B 1 105 ? -14.32 -16.75 -13.539 1 90.81 105 ILE B CA 1
ATOM 4006 C C . ILE B 1 105 ? -13.391 -16.062 -12.539 1 90.81 105 ILE B C 1
ATOM 4008 O O . ILE B 1 105 ? -12.586 -16.719 -11.867 1 90.81 105 ILE B O 1
ATOM 4012 N N . GLY B 1 106 ? -13.391 -14.82 -12.516 1 83.75 106 GLY B N 1
ATOM 4013 C CA . GLY B 1 106 ? -12.562 -14.07 -11.586 1 83.75 106 GLY B CA 1
ATOM 4014 C C . GLY B 1 106 ? -12.938 -12.609 -11.5 1 83.75 106 GLY B C 1
ATOM 4015 O O . GLY B 1 106 ? -13.656 -12.086 -12.359 1 83.75 106 GLY B O 1
ATOM 4016 N N . GLY B 1 107 ? -12.578 -12.023 -10.336 1 75 107 GLY B N 1
ATOM 4017 C CA . GLY B 1 107 ? -12.867 -10.609 -10.219 1 75 107 GLY B CA 1
ATOM 4018 C C . GLY B 1 107 ? -12.172 -9.953 -9.031 1 75 107 GLY B C 1
ATOM 4019 O O . GLY B 1 107 ? -11.672 -10.641 -8.141 1 75 107 GLY B O 1
ATOM 4020 N N . GLY B 1 108 ? -11.828 -8.695 -9.164 1 61.94 108 GLY B N 1
ATOM 4021 C CA . GLY B 1 108 ? -11.305 -7.836 -8.117 1 61.94 108 GLY B CA 1
ATOM 4022 C C . GLY B 1 108 ? -11.539 -6.359 -8.383 1 61.94 108 GLY B C 1
ATOM 4023 O O . GLY B 1 108 ? -12.438 -5.996 -9.148 1 61.94 108 GLY B O 1
ATOM 4024 N N . GLY B 1 109 ? -10.922 -5.52 -7.672 1 59.53 109 GLY B N 1
ATOM 4025 C CA . GLY B 1 109 ? -11.047 -4.074 -7.762 1 59.53 109 GLY B CA 1
ATOM 4026 C C . GLY B 1 109 ? -10.766 -3.539 -9.156 1 59.53 109 GLY B C 1
ATOM 4027 O O . GLY B 1 109 ? -11.25 -2.465 -9.523 1 59.53 109 GLY B O 1
ATOM 4028 N N . PHE B 1 110 ? -10.156 -4.379 -9.969 1 64.25 110 PHE B N 1
ATOM 4029 C CA . PHE B 1 110 ? -9.703 -3.844 -11.25 1 64.25 110 PHE B CA 1
ATOM 4030 C C . PHE B 1 110 ? -10.625 -4.285 -12.375 1 64.25 110 PHE B C 1
ATOM 4032 O O . PHE B 1 110 ? -10.555 -3.758 -13.492 1 64.25 110 PHE B O 1
ATOM 4039 N N . GLY B 1 111 ? -11.492 -5.246 -12.148 1 76.88 111 GLY B N 1
ATOM 4040 C CA . GLY B 1 111 ? -12.422 -5.68 -13.18 1 76.88 111 GLY B CA 1
ATOM 4041 C C . GLY B 1 111 ? -12.742 -7.164 -13.109 1 76.88 111 GLY B C 1
ATOM 4042 O O . GLY B 1 111 ? -12.133 -7.898 -12.328 1 76.88 111 GLY B O 1
ATOM 4043 N N . LYS B 1 112 ? -13.633 -7.539 -13.945 1 87.88 112 LYS B N 1
ATOM 4044 C CA . LYS B 1 112 ? -14.078 -8.93 -13.992 1 87.88 112 LYS B CA 1
ATOM 4045 C C . LYS B 1 112 ? -13.406 -9.68 -15.133 1 87.88 112 LYS B C 1
ATOM 4047 O O . LYS B 1 112 ? -13.047 -9.086 -16.156 1 87.88 112 LYS B O 1
ATOM 4052 N N . VAL B 1 113 ? -13.219 -10.938 -14.891 1 93.94 113 VAL B N 1
ATOM 4053 C CA . VAL B 1 113 ? -12.672 -11.805 -15.922 1 93.94 113 VAL B CA 1
ATOM 4054 C C . VAL B 1 113 ? -13.734 -12.82 -16.344 1 93.94 113 VAL B C 1
ATOM 4056 O O . VAL B 1 113 ? -14.336 -13.492 -15.508 1 93.94 113 VAL B O 1
ATOM 4059 N N . TYR B 1 114 ? -13.977 -12.953 -17.641 1 95.56 114 TYR B N 1
ATOM 4060 C CA . TYR B 1 114 ? -14.984 -13.836 -18.203 1 95.56 114 TYR B CA 1
ATOM 4061 C C . TYR B 1 114 ? -14.344 -14.969 -19 1 95.56 114 TYR B C 1
ATOM 4063 O O . TYR B 1 114 ? -13.328 -14.766 -19.672 1 95.56 114 TYR B O 1
ATOM 4071 N N . LYS B 1 115 ? -14.953 -16.094 -18.859 1 96.62 115 LYS B N 1
ATOM 4072 C CA . LYS B 1 115 ? -14.633 -17.172 -19.781 1 96.62 115 LYS B CA 1
ATOM 4073 C C . LYS B 1 115 ? -15.406 -17.016 -21.094 1 96.62 115 LYS B C 1
ATOM 4075 O O . LYS B 1 115 ? -16.594 -16.703 -21.078 1 96.62 115 LYS B O 1
ATOM 4080 N N . GLY B 1 116 ? -14.68 -17.125 -22.203 1 95.69 116 GLY B N 1
ATOM 4081 C CA . GLY B 1 116 ? -15.336 -17 -23.484 1 95.69 116 GLY B CA 1
ATOM 4082 C C . GLY B 1 116 ? -14.695 -17.844 -24.562 1 95.69 116 GLY B C 1
ATOM 4083 O O . GLY B 1 116 ? -13.703 -18.531 -24.312 1 95.69 116 GLY B O 1
ATOM 4084 N N . ASN B 1 117 ? -15.367 -17.828 -25.734 1 93.88 117 ASN B N 1
ATOM 4085 C CA . ASN B 1 117 ? -14.859 -18.516 -26.922 1 93.88 117 ASN B CA 1
ATOM 4086 C C . ASN B 1 117 ? -14.688 -17.547 -28.094 1 93.88 117 ASN B C 1
ATOM 4088 O O . ASN B 1 117 ? -15.578 -16.75 -28.375 1 93.88 117 ASN B O 1
ATOM 4092 N N . ILE B 1 118 ? -13.539 -17.547 -28.547 1 90.88 118 ILE B N 1
ATOM 4093 C CA . ILE B 1 118 ? -13.297 -16.719 -29.719 1 90.88 118 ILE B CA 1
ATOM 4094 C C . ILE B 1 118 ? -12.953 -17.609 -30.906 1 90.88 118 ILE B C 1
ATOM 4096 O O . ILE B 1 118 ? -12.367 -18.672 -30.75 1 90.88 118 ILE B O 1
ATOM 4100 N N . GLY B 1 119 ? -13.242 -17.047 -32.094 1 81.38 119 GLY B N 1
ATOM 4101 C CA . GLY B 1 119 ? -13.016 -17.766 -33.344 1 81.38 119 GLY B CA 1
ATOM 4102 C C . GLY B 1 119 ? -14.281 -18.391 -33.906 1 81.38 119 GLY B C 1
ATOM 4103 O O . GLY B 1 119 ? -15.391 -18 -33.531 1 81.38 119 GLY B O 1
ATOM 4104 N N . GLY B 1 120 ? -14.352 -19.031 -35.094 1 71.12 120 GLY B N 1
ATOM 4105 C CA . GLY B 1 120 ? -15.492 -19.625 -35.781 1 71.12 120 GLY B CA 1
ATOM 4106 C C . GLY B 1 120 ? -15.227 -21.031 -36.281 1 71.12 120 GLY B C 1
ATOM 4107 O O . GLY B 1 120 ? -14.094 -21.391 -36.594 1 71.12 120 GLY B O 1
ATOM 4108 N N . GLY B 1 121 ? -16.188 -21.891 -36.188 1 63.69 121 GLY B N 1
ATOM 4109 C CA . GLY B 1 121 ? -16.156 -23.234 -36.719 1 63.69 121 GLY B CA 1
ATOM 4110 C C . GLY B 1 121 ? -15.219 -24.156 -35.938 1 63.69 121 GLY B C 1
ATOM 4111 O O . GLY B 1 121 ? -15.297 -24.234 -34.719 1 63.69 121 GLY B O 1
ATOM 4112 N N . ALA B 1 122 ? -14.273 -24.844 -36.625 1 70.75 122 ALA B N 1
ATOM 4113 C CA . ALA B 1 122 ? -13.352 -25.844 -36.094 1 70.75 122 ALA B CA 1
ATOM 4114 C C . ALA B 1 122 ? -12.188 -25.188 -35.344 1 70.75 122 ALA B C 1
ATOM 4116 O O . ALA B 1 122 ? -11.453 -25.859 -34.625 1 70.75 122 ALA B O 1
ATOM 4117 N N . THR B 1 123 ? -12.109 -23.844 -35.281 1 79.69 123 THR B N 1
ATOM 4118 C CA . THR B 1 123 ? -10.945 -23.156 -34.719 1 79.69 123 THR B CA 1
ATOM 4119 C C . THR B 1 123 ? -11.328 -22.328 -33.5 1 79.69 123 THR B C 1
ATOM 4121 O O . THR B 1 123 ? -10.68 -21.328 -33.188 1 79.69 123 THR B O 1
ATOM 4124 N N . THR B 1 124 ? -12.234 -22.781 -32.719 1 86.5 124 THR B N 1
ATOM 4125 C CA . THR B 1 124 ? -12.672 -22.031 -31.547 1 86.5 124 THR B CA 1
ATOM 4126 C C . THR B 1 124 ? -11.711 -22.25 -30.391 1 86.5 124 THR B C 1
ATOM 4128 O O . THR B 1 124 ? -11.281 -23.375 -30.125 1 86.5 124 THR B O 1
ATOM 4131 N N . THR B 1 125 ? -11.273 -21.219 -29.844 1 90.56 125 THR B N 1
ATOM 4132 C CA . THR B 1 125 ? -10.359 -21.266 -28.719 1 90.56 125 THR B CA 1
ATOM 4133 C C . THR B 1 125 ? -11.016 -20.688 -27.469 1 90.56 125 THR B C 1
ATOM 4135 O O . THR B 1 125 ? -11.68 -19.641 -27.531 1 90.56 125 THR B O 1
ATOM 4138 N N . VAL B 1 126 ? -10.883 -21.438 -26.344 1 95.38 126 VAL B N 1
ATOM 4139 C CA . VAL B 1 126 ? -11.359 -20.922 -25.078 1 95.38 126 VAL B CA 1
ATOM 4140 C C . VAL B 1 126 ? -10.398 -19.859 -24.547 1 95.38 126 VAL B C 1
ATOM 4142 O O . VAL B 1 126 ? -9.18 -20.047 -24.578 1 95.38 126 VAL B O 1
ATOM 4145 N N . VAL B 1 127 ? -11.016 -18.75 -24.125 1 96.69 127 VAL B N 1
ATOM 4146 C CA . VAL B 1 127 ? -10.18 -17.625 -23.719 1 96.69 127 VAL B CA 1
ATOM 4147 C C . VAL B 1 127 ? -10.672 -17.062 -22.391 1 96.69 127 VAL B C 1
ATOM 4149 O O . VAL B 1 127 ? -11.789 -17.359 -21.969 1 96.69 127 VAL B O 1
ATOM 4152 N N . ALA B 1 128 ? -9.797 -16.344 -21.703 1 96.81 128 ALA B N 1
ATOM 4153 C CA . ALA B 1 128 ? -10.133 -15.516 -20.547 1 96.81 128 ALA B CA 1
ATOM 4154 C C . ALA B 1 128 ? -10.164 -14.039 -20.922 1 96.81 128 ALA B C 1
ATOM 4156 O O . ALA B 1 128 ? -9.195 -13.508 -21.469 1 96.81 128 ALA B O 1
ATOM 4157 N N . ILE B 1 129 ? -11.258 -13.406 -20.609 1 96.38 129 ILE B N 1
ATOM 4158 C CA . ILE B 1 129 ? -11.508 -12.031 -21.031 1 96.38 129 ILE B CA 1
ATOM 4159 C C . ILE B 1 129 ? -11.602 -11.125 -19.797 1 96.38 129 ILE B C 1
ATOM 4161 O O . ILE B 1 129 ? -12.57 -11.203 -19.047 1 96.38 129 ILE B O 1
ATOM 4165 N N . LYS B 1 130 ? -10.594 -10.266 -19.641 1 92.75 130 LYS B N 1
ATOM 4166 C CA . LYS B 1 130 ? -10.57 -9.328 -18.531 1 92.75 130 LYS B CA 1
ATOM 4167 C C . LYS B 1 130 ? -11.102 -7.957 -18.953 1 92.75 130 LYS B C 1
ATOM 4169 O O . LYS B 1 130 ? -10.492 -7.277 -19.781 1 92.75 130 LYS B O 1
ATOM 4174 N N . ARG B 1 131 ? -12.203 -7.59 -18.391 1 92 131 ARG B N 1
ATOM 4175 C CA . ARG B 1 131 ? -12.812 -6.281 -18.625 1 92 131 ARG B CA 1
ATOM 4176 C C . ARG B 1 131 ? -12.406 -5.285 -17.547 1 92 131 ARG B C 1
ATOM 4178 O O . ARG B 1 131 ? -12.719 -5.477 -16.375 1 92 131 ARG B O 1
ATOM 4185 N N . LEU B 1 132 ? -11.664 -4.234 -17.938 1 84.44 132 LEU B N 1
ATOM 4186 C CA . LEU B 1 132 ? -11.172 -3.279 -16.953 1 84.44 132 LEU B CA 1
ATOM 4187 C C . LEU B 1 132 ? -12.234 -2.232 -16.641 1 84.44 132 LEU B C 1
ATOM 4189 O O . LEU B 1 132 ? -13.031 -1.866 -17.5 1 84.44 132 LEU B O 1
ATOM 4193 N N . ASN B 1 133 ? -12.266 -1.886 -15.43 1 68.44 133 ASN B N 1
ATOM 4194 C CA . ASN B 1 133 ? -13.117 -0.767 -15.047 1 68.44 133 ASN B CA 1
ATOM 4195 C C . ASN B 1 133 ? -12.508 0.571 -15.453 1 68.44 133 ASN B C 1
ATOM 4197 O O . ASN B 1 133 ? -11.406 0.909 -15.023 1 68.44 133 ASN B O 1
ATOM 4201 N N . VAL B 1 134 ? -12.836 1.189 -16.656 1 58.38 134 VAL B N 1
ATOM 4202 C CA . VAL B 1 134 ? -12.234 2.299 -17.406 1 58.38 134 VAL B CA 1
ATOM 4203 C C . VAL B 1 134 ? -12.32 3.576 -16.562 1 58.38 134 VAL B C 1
ATOM 4205 O O . VAL B 1 134 ? -11.625 4.555 -16.859 1 58.38 134 VAL B O 1
ATOM 4208 N N . ASP B 1 135 ? -13.094 3.66 -15.617 1 54.34 135 ASP B N 1
ATOM 4209 C CA . ASP B 1 135 ? -13.344 5.02 -15.148 1 54.34 135 ASP B CA 1
ATOM 4210 C C . ASP B 1 135 ? -12.117 5.594 -14.445 1 54.34 135 ASP B C 1
ATOM 4212 O O . ASP B 1 135 ? -12.117 6.758 -14.039 1 54.34 135 ASP B O 1
ATOM 4216 N N . SER B 1 136 ? -10.961 4.805 -14.469 1 55.16 136 SER B N 1
ATOM 4217 C CA . SER B 1 136 ? -9.859 5.441 -13.75 1 55.16 136 SER B CA 1
ATOM 4218 C C . SER B 1 136 ? -8.641 5.613 -14.648 1 55.16 136 SER B C 1
ATOM 4220 O O . SER B 1 136 ? -8.398 4.797 -15.547 1 55.16 136 SER B O 1
ATOM 4222 N N . THR B 1 137 ? -8.094 6.859 -14.766 1 59.03 137 THR B N 1
ATOM 4223 C CA . THR B 1 137 ? -6.812 7.109 -15.422 1 59.03 137 THR B CA 1
ATOM 4224 C C . THR B 1 137 ? -5.805 6.016 -15.086 1 59.03 137 THR B C 1
ATOM 4226 O O . THR B 1 137 ? -5.051 5.566 -15.953 1 59.03 137 THR B O 1
ATOM 4229 N N . GLN B 1 138 ? -5.891 5.582 -13.898 1 63.94 138 GLN B N 1
ATOM 4230 C CA . GLN B 1 138 ? -4.977 4.531 -13.469 1 63.94 138 GLN B CA 1
ATOM 4231 C C . GLN B 1 138 ? -5.266 3.221 -14.195 1 63.94 138 GLN B C 1
ATOM 4233 O O . GLN B 1 138 ? -4.344 2.502 -14.586 1 63.94 138 GLN B O 1
ATOM 4238 N N . GLY B 1 139 ? -6.465 3.088 -14.461 1 70.06 139 GLY B N 1
ATOM 4239 C CA . GLY B 1 139 ? -6.84 1.867 -15.156 1 70.06 139 GLY B CA 1
ATOM 4240 C C . GLY B 1 139 ? -6.336 1.817 -16.594 1 70.06 139 GLY B C 1
ATOM 4241 O O . GLY B 1 139 ? -5.852 0.78 -17.047 1 70.06 139 GLY B O 1
ATOM 4242 N N . ALA B 1 140 ? -6.312 2.965 -17.203 1 76.12 140 ALA B N 1
ATOM 4243 C CA . ALA B 1 140 ? -5.855 3.031 -18.594 1 76.12 140 ALA B CA 1
ATOM 4244 C C . ALA B 1 140 ? -4.352 2.785 -18.672 1 76.12 140 ALA B C 1
ATOM 4246 O O . ALA B 1 140 ? -3.887 2.072 -19.578 1 76.12 140 ALA B O 1
ATOM 4247 N N . GLU B 1 141 ? -3.703 3.35 -17.766 1 78.5 141 GLU B N 1
ATOM 4248 C CA . GLU B 1 141 ? -2.256 3.158 -17.75 1 78.5 141 GLU B CA 1
ATOM 4249 C C . GLU B 1 141 ? -1.893 1.693 -17.531 1 78.5 141 GLU B C 1
ATOM 4251 O O . GLU B 1 141 ? -1.005 1.158 -18.188 1 78.5 141 GLU B O 1
ATOM 4256 N N . GLU B 1 142 ? -2.57 1.143 -16.625 1 83.56 142 GLU B N 1
ATOM 4257 C CA . GLU B 1 142 ? -2.307 -0.262 -16.328 1 83.56 142 GLU B CA 1
ATOM 4258 C C . GLU B 1 142 ? -2.643 -1.151 -17.531 1 83.56 142 GLU B C 1
ATOM 4260 O O . GLU B 1 142 ? -1.936 -2.123 -17.797 1 83.56 142 GLU B O 1
ATOM 4265 N N . PHE B 1 143 ? -3.693 -0.795 -18.25 1 88.12 143 PHE B N 1
ATOM 4266 C CA . PHE B 1 143 ? -4.125 -1.521 -19.453 1 88.12 143 PHE B CA 1
ATOM 4267 C C . PHE B 1 143 ? -3.031 -1.523 -20.5 1 88.12 143 PHE B C 1
ATOM 4269 O O . PHE B 1 143 ? -2.625 -2.584 -20.984 1 88.12 143 PHE B O 1
ATOM 4276 N N . TRP B 1 144 ? -2.502 -0.496 -20.781 1 87.38 144 TRP B N 1
ATOM 4277 C CA . TRP B 1 144 ? -1.521 -0.386 -21.859 1 87.38 144 TRP B CA 1
ATOM 4278 C C . TRP B 1 144 ? -0.17 -0.942 -21.422 1 87.38 144 TRP B C 1
ATOM 4280 O O . TRP B 1 144 ? 0.578 -1.484 -22.234 1 87.38 144 TRP B O 1
ATOM 4290 N N . THR B 1 145 ? 0.104 -0.781 -20.156 1 87.19 145 THR B N 1
ATOM 4291 C CA . THR B 1 145 ? 1.315 -1.409 -19.641 1 87.19 145 THR B CA 1
ATOM 4292 C C . THR B 1 145 ? 1.271 -2.92 -19.844 1 87.19 145 THR B C 1
ATOM 4294 O O . THR B 1 145 ? 2.248 -3.52 -20.297 1 87.19 145 THR B O 1
ATOM 4297 N N . GLU B 1 146 ? 0.168 -3.43 -19.5 1 90.38 146 GLU B N 1
ATOM 4298 C CA . GLU B 1 146 ? 0.008 -4.871 -19.641 1 90.38 146 GLU B CA 1
ATOM 4299 C C . GLU B 1 146 ? 0.112 -5.297 -21.094 1 90.38 146 GLU B C 1
ATOM 4301 O O . GLU B 1 146 ? 0.794 -6.273 -21.422 1 90.38 146 GLU B O 1
ATOM 4306 N N . VAL B 1 147 ? -0.499 -4.562 -21.984 1 91.06 147 VAL B N 1
ATOM 4307 C CA . VAL B 1 147 ? -0.43 -4.855 -23.422 1 91.06 147 VAL B CA 1
ATOM 4308 C C . VAL B 1 147 ? 1.021 -4.785 -23.891 1 91.06 147 VAL B C 1
ATOM 4310 O O . VAL B 1 147 ? 1.499 -5.688 -24.578 1 91.06 147 VAL B O 1
ATOM 4313 N N . ARG B 1 148 ? 1.685 -3.857 -23.453 1 88.5 148 ARG B N 1
ATOM 4314 C CA . ARG B 1 148 ? 3.068 -3.66 -23.875 1 88.5 148 ARG B CA 1
ATOM 4315 C C . ARG B 1 148 ? 3.959 -4.789 -23.375 1 88.5 148 ARG B C 1
ATOM 4317 O O . ARG B 1 148 ? 4.711 -5.387 -24.141 1 88.5 148 ARG B O 1
ATOM 4324 N N . VAL B 1 149 ? 3.863 -5.055 -22.094 1 89.06 149 VAL B N 1
ATOM 4325 C CA . VAL B 1 149 ? 4.723 -6.055 -21.469 1 89.06 149 VAL B CA 1
ATOM 4326 C C . VAL B 1 149 ? 4.496 -7.414 -22.125 1 89.06 149 VAL B C 1
ATOM 4328 O O . VAL B 1 149 ? 5.449 -8.086 -22.531 1 89.06 149 VAL B O 1
ATOM 4331 N N . LEU B 1 150 ? 3.283 -7.734 -22.312 1 91.12 150 LEU B N 1
ATOM 4332 C CA . LEU B 1 150 ? 2.977 -9.07 -22.812 1 91.12 150 LEU B CA 1
ATOM 4333 C C . LEU B 1 150 ? 3.184 -9.156 -24.328 1 91.12 150 LEU B C 1
ATOM 4335 O O . LEU B 1 150 ? 3.252 -10.25 -24.891 1 91.12 150 LEU B O 1
ATOM 4339 N N . SER B 1 151 ? 3.219 -8.039 -24.938 1 88.06 151 SER B N 1
ATOM 4340 C CA . SER B 1 151 ? 3.588 -8.031 -26.344 1 88.06 151 SER B CA 1
ATOM 4341 C C . SER B 1 151 ? 5.094 -8.195 -26.531 1 88.06 151 SER B C 1
ATOM 4343 O O . SER B 1 151 ? 5.547 -8.781 -27.516 1 88.06 151 SER B O 1
ATOM 4345 N N . GLU B 1 152 ? 5.824 -7.738 -25.609 1 86.75 152 GLU B N 1
ATOM 4346 C CA . GLU B 1 152 ? 7.277 -7.734 -25.719 1 86.75 152 GLU B CA 1
ATOM 4347 C C . GLU B 1 152 ? 7.883 -8.992 -25.094 1 86.75 152 GLU B C 1
ATOM 4349 O O . GLU B 1 152 ? 8.938 -9.461 -25.531 1 86.75 152 GLU B O 1
ATOM 4354 N N . PHE B 1 153 ? 7.266 -9.477 -24.125 1 87.88 153 PHE B N 1
ATOM 4355 C CA . PHE B 1 153 ? 7.809 -10.609 -23.391 1 87.88 153 PHE B CA 1
ATOM 4356 C C . PHE B 1 153 ? 6.945 -11.852 -23.578 1 87.88 153 PHE B C 1
ATOM 4358 O O . PHE B 1 153 ? 5.801 -11.898 -23.125 1 87.88 153 PHE B O 1
ATOM 4365 N N . ARG B 1 154 ? 7.539 -12.828 -24.266 1 89.88 154 ARG B N 1
ATOM 4366 C CA . ARG B 1 154 ? 6.859 -14.094 -24.516 1 89.88 154 ARG B CA 1
ATOM 4367 C C . ARG B 1 154 ? 7.664 -15.266 -23.953 1 89.88 154 ARG B C 1
ATOM 4369 O O . ARG B 1 154 ? 8.844 -15.43 -24.266 1 89.88 154 ARG B O 1
ATOM 4376 N N . HIS B 1 155 ? 7.055 -15.938 -23.141 1 94 155 HIS B N 1
ATOM 4377 C CA . HIS B 1 155 ? 7.68 -17.078 -22.469 1 94 155 HIS B CA 1
ATOM 4378 C C . HIS B 1 155 ? 6.645 -18.125 -22.094 1 94 155 HIS B C 1
ATOM 4380 O O . HIS B 1 155 ? 5.492 -17.797 -21.797 1 94 155 HIS B O 1
ATOM 4386 N N . THR B 1 156 ? 7.043 -19.312 -22.047 1 96.75 156 THR B N 1
ATOM 4387 C CA . THR B 1 156 ? 6.16 -20.438 -21.766 1 96.75 156 THR B CA 1
ATOM 4388 C C . THR B 1 156 ? 5.559 -20.312 -20.359 1 96.75 156 THR B C 1
ATOM 4390 O O . THR B 1 156 ? 4.484 -20.844 -20.094 1 96.75 156 THR B O 1
ATOM 4393 N N . ASN B 1 157 ? 6.199 -19.609 -19.438 1 98.19 157 ASN B N 1
ATOM 4394 C CA . ASN B 1 157 ? 5.723 -19.484 -18.062 1 98.19 157 ASN B CA 1
ATOM 4395 C C . ASN B 1 157 ? 5.152 -18.094 -17.797 1 98.19 157 ASN B C 1
ATOM 4397 O O . ASN B 1 157 ? 5.07 -17.672 -16.641 1 98.19 157 ASN B O 1
ATOM 4401 N N . LEU B 1 158 ? 4.84 -17.344 -18.812 1 97.19 158 LEU B N 1
ATOM 4402 C CA . LEU B 1 158 ? 4.039 -16.125 -18.766 1 97.19 158 LEU B CA 1
ATOM 4403 C C . LEU B 1 158 ? 2.719 -16.312 -19.516 1 97.19 158 LEU B C 1
ATOM 4405 O O . LEU B 1 158 ? 2.684 -16.922 -20.578 1 97.19 158 LEU B O 1
ATOM 4409 N N . VAL B 1 159 ? 1.707 -15.773 -18.906 1 97.5 159 VAL B N 1
ATOM 4410 C CA . VAL B 1 159 ? 0.409 -15.906 -19.562 1 97.5 159 VAL B CA 1
ATOM 4411 C C . VAL B 1 159 ? 0.448 -15.227 -20.922 1 97.5 159 VAL B C 1
ATOM 4413 O O . VAL B 1 159 ? 1.036 -14.148 -21.078 1 97.5 159 VAL B O 1
ATOM 4416 N N . SER B 1 160 ? -0.251 -15.773 -21.828 1 95.31 160 SER B N 1
ATOM 4417 C CA . SER B 1 160 ? -0.239 -15.242 -23.188 1 95.31 160 SER B CA 1
ATOM 4418 C C . SER B 1 160 ? -1.401 -14.289 -23.422 1 95.31 160 SER B C 1
ATOM 4420 O O . SER B 1 160 ? -2.549 -14.609 -23.109 1 95.31 160 SER B O 1
ATOM 4422 N N . LEU B 1 161 ? -1.048 -13.219 -23.938 1 95 161 LEU B N 1
ATOM 4423 C CA . LEU B 1 161 ? -2.059 -12.266 -24.375 1 95 161 LEU B CA 1
ATOM 4424 C C . LEU B 1 161 ? -2.443 -12.531 -25.828 1 95 161 LEU B C 1
ATOM 4426 O O . LEU B 1 161 ? -1.607 -12.422 -26.734 1 95 161 LEU B O 1
ATOM 4430 N N . ILE B 1 162 ? -3.664 -12.844 -26.016 1 93.5 162 ILE B N 1
ATOM 4431 C CA . ILE B 1 162 ? -4.16 -13.156 -27.344 1 93.5 162 ILE B CA 1
ATOM 4432 C C . ILE B 1 162 ? -4.5 -11.867 -28.094 1 93.5 162 ILE B C 1
ATOM 4434 O O . ILE B 1 162 ? -4.242 -11.75 -29.281 1 93.5 162 ILE B O 1
ATOM 4438 N N . GLY B 1 163 ? -5.082 -10.945 -27.391 1 94.12 163 GLY B N 1
ATOM 4439 C CA . GLY B 1 163 ? -5.438 -9.664 -27.984 1 94.12 163 GLY B CA 1
ATOM 4440 C C . GLY B 1 163 ? -6.043 -8.688 -27 1 94.12 163 GLY B C 1
ATOM 4441 O O . GLY B 1 163 ? -6.055 -8.953 -25.797 1 94.12 163 GLY B O 1
ATOM 4442 N N . TYR B 1 164 ? -6.41 -7.516 -27.531 1 95 164 TYR B N 1
ATOM 4443 C CA . TYR B 1 164 ? -7.027 -6.496 -26.688 1 95 164 TYR B CA 1
ATOM 4444 C C . TYR B 1 164 ? -8.133 -5.762 -27.438 1 95 164 TYR B C 1
ATOM 4446 O O . TYR B 1 164 ? -8.211 -5.84 -28.672 1 95 164 TYR B O 1
ATOM 4454 N N . CYS B 1 165 ? -9.023 -5.215 -26.75 1 94.69 165 CYS B N 1
ATOM 4455 C CA . CYS B 1 165 ? -10.094 -4.367 -27.266 1 94.69 165 CYS B CA 1
ATOM 4456 C C . CYS B 1 165 ? -10.078 -2.996 -26.609 1 94.69 165 CYS B C 1
ATOM 4458 O O . CYS B 1 165 ? -10.023 -2.896 -25.375 1 94.69 165 CYS B O 1
ATOM 4460 N N . ASN B 1 166 ? -10 -2.027 -27.344 1 91.56 166 ASN B N 1
ATOM 4461 C CA . ASN B 1 166 ? -10.117 -0.639 -26.906 1 91.56 166 ASN B CA 1
ATOM 4462 C C . ASN B 1 166 ? -11.109 0.135 -27.766 1 91.56 166 ASN B C 1
ATOM 4464 O O . ASN B 1 166 ? -10.711 0.881 -28.656 1 91.56 166 ASN B O 1
ATOM 4468 N N . GLU B 1 167 ? -12.359 -0.083 -27.5 1 90.94 167 GLU B N 1
ATOM 4469 C CA . GLU B 1 167 ? -13.469 0.468 -28.281 1 90.94 167 GLU B CA 1
ATOM 4470 C C . GLU B 1 167 ? -14.633 0.862 -27.375 1 90.94 167 GLU B C 1
ATOM 4472 O O . GLU B 1 167 ? -14.945 0.159 -26.406 1 90.94 167 GLU B O 1
ATOM 4477 N N . ASN B 1 168 ? -15.336 2.066 -27.688 1 87.62 168 ASN B N 1
ATOM 4478 C CA . ASN B 1 168 ? -16.531 2.514 -26.984 1 87.62 168 ASN B CA 1
ATOM 4479 C C . ASN B 1 168 ? -16.297 2.615 -25.469 1 87.62 168 ASN B C 1
ATOM 4481 O O . ASN B 1 168 ? -17.094 2.102 -24.688 1 87.62 168 ASN B O 1
ATOM 4485 N N . GLN B 1 169 ? -15.148 2.957 -25.031 1 81.31 169 GLN B N 1
ATOM 4486 C CA . GLN B 1 169 ? -14.781 3.213 -23.641 1 81.31 169 GLN B CA 1
ATOM 4487 C C . GLN B 1 169 ? -14.539 1.907 -22.891 1 81.31 169 GLN B C 1
ATOM 4489 O O . GLN B 1 169 ? -14.508 1.892 -21.656 1 81.31 169 GLN B O 1
ATOM 4494 N N . GLU B 1 170 ? -14.555 0.859 -23.75 1 87.94 170 GLU B N 1
ATOM 4495 C CA . GLU B 1 170 ? -14.211 -0.432 -23.172 1 87.94 170 GLU B CA 1
ATOM 4496 C C . GLU B 1 170 ? -12.727 -0.741 -23.359 1 87.94 170 GLU B C 1
ATOM 4498 O O . GLU B 1 170 ? -12.172 -0.514 -24.438 1 87.94 170 GLU B O 1
ATOM 4503 N N . MET B 1 171 ? -12.141 -1.122 -22.281 1 91.12 171 MET B N 1
ATOM 4504 C CA . MET B 1 171 ? -10.773 -1.644 -22.312 1 91.12 171 MET B CA 1
ATOM 4505 C C . MET B 1 171 ? -10.734 -3.092 -21.844 1 91.12 171 MET B C 1
ATOM 4507 O O . MET B 1 171 ? -11.008 -3.375 -20.672 1 91.12 171 MET B O 1
ATOM 4511 N N . ILE B 1 172 ? -10.383 -3.959 -22.781 1 93.94 172 ILE B N 1
ATOM 4512 C CA . ILE B 1 172 ? -10.531 -5.387 -22.531 1 93.94 172 ILE B CA 1
ATOM 4513 C C . ILE B 1 172 ? -9.273 -6.125 -22.969 1 93.94 172 ILE B C 1
ATOM 4515 O O . ILE B 1 172 ? -8.719 -5.836 -24.031 1 93.94 172 ILE B O 1
ATOM 4519 N N . LEU B 1 173 ? -8.82 -6.996 -22.109 1 94.5 173 LEU B N 1
ATOM 4520 C CA . LEU B 1 173 ? -7.695 -7.867 -22.438 1 94.5 173 LEU B CA 1
ATOM 4521 C C . LEU B 1 173 ? -8.156 -9.305 -22.625 1 94.5 173 LEU B C 1
ATOM 4523 O O . LEU B 1 173 ? -8.969 -9.812 -21.844 1 94.5 173 LEU B O 1
ATOM 4527 N N . VAL B 1 174 ? -7.688 -9.969 -23.656 1 95.81 174 VAL B N 1
ATOM 4528 C CA . VAL B 1 174 ? -8.047 -11.352 -23.953 1 95.81 174 VAL B CA 1
ATOM 4529 C C . VAL B 1 174 ? -6.816 -12.25 -23.812 1 95.81 174 VAL B C 1
ATOM 4531 O O . VAL B 1 174 ? -5.844 -12.109 -24.547 1 95.81 174 VAL B O 1
ATOM 4534 N N . TYR B 1 175 ? -6.965 -13.211 -22.875 1 96 175 TYR B N 1
ATOM 4535 C CA . TYR B 1 175 ? -5.852 -14.094 -22.547 1 96 175 TYR B CA 1
ATOM 4536 C C . TYR B 1 175 ? -6.184 -15.539 -22.906 1 96 175 TYR B C 1
ATOM 4538 O O . TYR B 1 175 ? -7.348 -15.883 -23.125 1 96 175 TYR B O 1
ATOM 4546 N N . GLU B 1 176 ? -5.09 -16.312 -23.016 1 95.94 176 GLU B N 1
ATOM 4547 C CA . GLU B 1 176 ? -5.328 -17.75 -22.969 1 95.94 176 GLU B CA 1
ATOM 4548 C C . GLU B 1 176 ? -6.051 -18.156 -21.672 1 95.94 176 GLU B C 1
ATOM 4550 O O . GLU B 1 176 ? -5.855 -17.531 -20.625 1 95.94 176 GLU B O 1
ATOM 4555 N N . HIS B 1 177 ? -6.898 -19.078 -21.812 1 96.81 177 HIS B N 1
ATOM 4556 C CA . HIS B 1 177 ? -7.633 -19.562 -20.641 1 96.81 177 HIS B CA 1
ATOM 4557 C C . HIS B 1 177 ? -6.797 -20.547 -19.844 1 96.81 177 HIS B C 1
ATOM 4559 O O . HIS B 1 177 ? -6.277 -21.531 -20.391 1 96.81 177 HIS B O 1
ATOM 4565 N N . MET B 1 178 ? -6.609 -20.312 -18.609 1 96.94 178 MET B N 1
ATOM 4566 C CA . MET B 1 178 ? -5.902 -21.188 -17.672 1 96.94 178 MET B CA 1
ATOM 4567 C C . MET B 1 178 ? -6.879 -22.078 -16.922 1 96.94 178 MET B C 1
ATOM 4569 O O . MET B 1 178 ? -7.445 -21.656 -15.906 1 96.94 178 MET B O 1
ATOM 4573 N N . ALA B 1 179 ? -6.992 -23.266 -17.281 1 95.12 179 ALA B N 1
ATOM 4574 C CA . ALA B 1 179 ? -8.117 -24.141 -16.969 1 95.12 179 ALA B CA 1
ATOM 4575 C C . ALA B 1 179 ? -8.133 -24.516 -15.492 1 95.12 179 ALA B C 1
ATOM 4577 O O . ALA B 1 179 ? -9.188 -24.797 -14.922 1 95.12 179 ALA B O 1
ATOM 4578 N N . ARG B 1 180 ? -7.004 -24.531 -14.852 1 95.06 180 ARG B N 1
ATOM 4579 C CA . ARG B 1 180 ? -6.957 -25 -13.469 1 95.06 180 ARG B CA 1
ATOM 4580 C C . ARG B 1 180 ? -6.902 -23.812 -12.5 1 95.06 180 ARG B C 1
ATOM 4582 O O . ARG B 1 180 ? -6.645 -24 -11.305 1 95.06 180 ARG B O 1
ATOM 4589 N N . GLY B 1 181 ? -7.074 -22.594 -12.961 1 93.62 181 GLY B N 1
ATOM 4590 C CA . GLY B 1 181 ? -7.191 -21.422 -12.102 1 93.62 181 GLY B CA 1
ATOM 4591 C C . GLY B 1 181 ? -5.875 -21.016 -11.469 1 93.62 181 GLY B C 1
ATOM 4592 O O . GLY B 1 181 ? -4.812 -21.188 -12.07 1 93.62 181 GLY B O 1
ATOM 4593 N N . ASN B 1 182 ? -5.969 -20.391 -10.352 1 94.25 182 ASN B N 1
ATOM 4594 C CA . ASN B 1 182 ? -4.77 -19.844 -9.727 1 94.25 182 ASN B CA 1
ATOM 4595 C C . ASN B 1 182 ? -4.191 -20.781 -8.68 1 94.25 182 ASN B C 1
ATOM 4597 O O . ASN B 1 182 ? -4.898 -21.656 -8.164 1 94.25 182 ASN B O 1
ATOM 4601 N N . LEU B 1 183 ? -2.951 -20.641 -8.375 1 97.19 183 LEU B N 1
ATOM 4602 C CA . LEU B 1 183 ? -2.199 -21.484 -7.453 1 97.19 183 LEU B CA 1
ATOM 4603 C C . LEU B 1 183 ? -2.803 -21.422 -6.051 1 97.19 183 LEU B C 1
ATOM 4605 O O . LEU B 1 183 ? -2.908 -22.453 -5.375 1 97.19 183 LEU B O 1
ATOM 4609 N N . ALA B 1 184 ? -3.246 -20.281 -5.602 1 95.62 184 ALA B N 1
ATOM 4610 C CA . ALA B 1 184 ? -3.793 -20.109 -4.258 1 95.62 184 ALA B CA 1
ATOM 4611 C C . ALA B 1 184 ? -4.953 -21.078 -4.008 1 95.62 184 ALA B C 1
ATOM 4613 O O . ALA B 1 184 ? -5.031 -21.703 -2.951 1 95.62 184 ALA B O 1
ATOM 4614 N N . ASN B 1 185 ? -5.777 -21.266 -4.961 1 92.38 185 ASN B N 1
ATOM 4615 C CA . ASN B 1 185 ? -6.965 -22.094 -4.828 1 92.38 185 ASN B CA 1
ATOM 4616 C C . ASN B 1 185 ? -6.59 -23.578 -4.656 1 92.38 185 ASN B C 1
ATOM 4618 O O . ASN B 1 185 ? -7.398 -24.375 -4.18 1 92.38 185 ASN B O 1
ATOM 4622 N N . HIS B 1 186 ? -5.461 -23.938 -5.07 1 94.81 186 HIS B N 1
ATOM 4623 C CA . HIS B 1 186 ? -5.008 -25.312 -4.945 1 94.81 186 HIS B CA 1
ATOM 4624 C C . HIS B 1 186 ? -4.285 -25.547 -3.621 1 94.81 186 HIS B C 1
ATOM 4626 O O . HIS B 1 186 ? -4.023 -26.688 -3.24 1 94.81 186 HIS B O 1
ATOM 4632 N N . LEU B 1 187 ? -3.934 -24.453 -2.926 1 95.19 187 LEU B N 1
ATOM 4633 C CA . LEU B 1 187 ? -3.125 -24.578 -1.717 1 95.19 187 LEU B CA 1
ATOM 4634 C C . LEU B 1 187 ? -3.994 -24.469 -0.469 1 95.19 187 LEU B C 1
ATOM 4636 O O . LEU B 1 187 ? -3.773 -25.172 0.514 1 95.19 187 LEU B O 1
ATOM 4640 N N . TYR B 1 188 ? -4.891 -23.531 -0.443 1 90.5 188 TYR B N 1
ATOM 4641 C CA . TYR B 1 188 ? -5.711 -23.266 0.736 1 90.5 188 TYR B CA 1
ATOM 4642 C C . TYR B 1 188 ? -7.102 -22.797 0.339 1 90.5 188 TYR B C 1
ATOM 4644 O O . TYR B 1 188 ? -7.34 -22.453 -0.825 1 90.5 188 TYR B O 1
ATOM 4652 N N . LYS B 1 189 ? -7.969 -22.969 1.295 1 73.81 189 LYS B N 1
ATOM 4653 C CA . LYS B 1 189 ? -9.352 -22.562 1.053 1 73.81 189 LYS B CA 1
ATOM 4654 C C . LYS B 1 189 ? -9.469 -21.062 0.903 1 73.81 189 LYS B C 1
ATOM 4656 O O . LYS B 1 189 ? -8.93 -20.297 1.722 1 73.81 189 LYS B O 1
ATOM 4661 N N . THR B 1 190 ? -9.805 -20.656 -0.229 1 61.47 190 THR B N 1
ATOM 4662 C CA . THR B 1 190 ? -10.078 -19.25 -0.442 1 61.47 190 THR B CA 1
ATOM 4663 C C . THR B 1 190 ? -11.578 -18.984 -0.448 1 61.47 190 THR B C 1
ATOM 4665 O O . THR B 1 190 ? -12.383 -19.906 -0.616 1 61.47 190 THR B O 1
ATOM 4668 N N . SER B 1 191 ? -12.094 -17.828 0.194 1 50.28 191 SER B N 1
ATOM 4669 C CA . SER B 1 191 ? -13.5 -17.453 0.258 1 50.28 191 SER B CA 1
ATOM 4670 C C . SER B 1 191 ? -14.203 -17.719 -1.069 1 50.28 191 SER B C 1
ATOM 4672 O O . SER B 1 191 ? -15.414 -17.969 -1.102 1 50.28 191 SER B O 1
ATOM 4674 N N . THR B 1 192 ? -13.594 -17.562 -2.156 1 44.12 192 THR B N 1
ATOM 4675 C CA . THR B 1 192 ? -14.266 -17.641 -3.449 1 44.12 192 THR B CA 1
ATOM 4676 C C . THR B 1 192 ? -14.664 -19.078 -3.775 1 44.12 192 THR B C 1
ATOM 4678 O O . THR B 1 192 ? -15.609 -19.297 -4.531 1 44.12 192 THR B O 1
ATOM 4681 N N . ARG B 1 193 ? -14 -20.172 -3.199 1 47.5 193 ARG B N 1
ATOM 4682 C CA . ARG B 1 193 ? -14.281 -21.516 -3.709 1 47.5 193 ARG B CA 1
ATOM 4683 C C . ARG B 1 193 ? -14.977 -22.375 -2.656 1 47.5 193 ARG B C 1
ATOM 4685 O O . ARG B 1 193 ? -15.156 -23.578 -2.846 1 47.5 193 ARG B O 1
ATOM 4692 N N . GLU B 1 194 ? -15.336 -21.922 -1.51 1 43.44 194 GLU B N 1
ATOM 4693 C CA . GLU B 1 194 ? -15.977 -22.844 -0.584 1 43.44 194 GLU B CA 1
ATOM 4694 C C . GLU B 1 194 ? -17.047 -23.672 -1.286 1 43.44 194 GLU B C 1
ATOM 4696 O O . GLU B 1 194 ? -17.438 -24.734 -0.792 1 43.44 194 GLU B O 1
ATOM 4701 N N . GLU B 1 195 ? -17.641 -23.141 -2.307 1 38.59 195 GLU B N 1
ATOM 4702 C CA . GLU B 1 195 ? -18.891 -23.766 -2.723 1 38.59 195 GLU B CA 1
ATOM 4703 C C . GLU B 1 195 ? -18.641 -25.047 -3.514 1 38.59 195 GLU B C 1
ATOM 4705 O O . GLU B 1 195 ? -19.562 -25.828 -3.752 1 38.59 195 GLU B O 1
ATOM 4710 N N . SER B 1 196 ? -17.688 -25.109 -4.445 1 37.34 196 SER B N 1
ATOM 4711 C CA . SER B 1 196 ? -17.859 -26.281 -5.301 1 37.34 196 SER B CA 1
ATOM 4712 C C . SER B 1 196 ? -17.266 -27.531 -4.656 1 37.34 196 SER B C 1
ATOM 4714 O O . SER B 1 196 ? -16.125 -27.5 -4.188 1 37.34 196 SER B O 1
ATOM 4716 N N . GLY B 1 197 ? -17.906 -28.344 -3.859 1 39.47 197 GLY B N 1
ATOM 4717 C CA . GLY B 1 197 ? -17.844 -29.656 -3.25 1 39.47 197 GLY B CA 1
ATOM 4718 C C . GLY B 1 197 ? -16.781 -30.547 -3.855 1 39.47 197 GLY B C 1
ATOM 4719 O O . GLY B 1 197 ? -16.812 -31.766 -3.676 1 39.47 197 GLY B O 1
ATOM 4720 N N . GLY B 1 198 ? -16.266 -30.25 -5.055 1 42.91 198 GLY B N 1
ATOM 4721 C CA . GLY B 1 198 ? -15.531 -31.375 -5.621 1 42.91 198 GLY B CA 1
ATOM 4722 C C . GLY B 1 198 ? -14.273 -31.719 -4.836 1 42.91 198 GLY B C 1
ATOM 4723 O O . GLY B 1 198 ? -13.766 -30.891 -4.07 1 42.91 198 GLY B O 1
ATOM 4724 N N . SER B 1 199 ? -14.016 -32.938 -4.656 1 45.41 199 SER B N 1
ATOM 4725 C CA . SER B 1 199 ? -12.805 -33.594 -4.148 1 45.41 199 SER B CA 1
ATOM 4726 C C . SER B 1 199 ? -11.555 -32.844 -4.625 1 45.41 199 SER B C 1
ATOM 4728 O O . SER B 1 199 ? -11.25 -32.844 -5.82 1 45.41 199 SER B O 1
ATOM 4730 N N . ARG B 1 200 ? -11.234 -31.656 -4.129 1 53.5 200 ARG B N 1
ATOM 4731 C CA . ARG B 1 200 ? -10.023 -30.938 -4.5 1 53.5 200 ARG B CA 1
ATOM 4732 C C . ARG B 1 200 ? -8.789 -31.812 -4.359 1 53.5 200 ARG B C 1
ATOM 4734 O O . ARG B 1 200 ? -8.516 -32.344 -3.275 1 53.5 200 ARG B O 1
ATOM 4741 N N . SER B 1 201 ? -8.398 -32.375 -5.484 1 63 201 SER B N 1
ATOM 4742 C CA . SER B 1 201 ? -7.156 -33.125 -5.395 1 63 201 SER B CA 1
ATOM 4743 C C . SER B 1 201 ? -5.996 -32.219 -4.973 1 63 201 SER B C 1
ATOM 4745 O O . SER B 1 201 ? -5.789 -31.156 -5.555 1 63 201 SER B O 1
ATOM 4747 N N . HIS B 1 202 ? -5.414 -32.406 -3.812 1 85.12 202 HIS B N 1
ATOM 4748 C CA . HIS B 1 202 ? -4.254 -31.719 -3.254 1 85.12 202 HIS B CA 1
ATOM 4749 C C . HIS B 1 202 ? -3.023 -31.922 -4.137 1 85.12 202 HIS B C 1
ATOM 4751 O O . HIS B 1 202 ? -2.83 -33 -4.715 1 85.12 202 HIS B O 1
ATOM 4757 N N . LEU B 1 203 ? -2.355 -30.859 -4.445 1 94.88 203 LEU B N 1
ATOM 4758 C CA . LEU B 1 203 ? -1.104 -30.922 -5.191 1 94.88 203 LEU B CA 1
ATOM 4759 C C . LEU B 1 203 ? -0.069 -31.75 -4.449 1 94.88 203 LEU B C 1
ATOM 4761 O O . LEU B 1 203 ? 0.109 -31.594 -3.238 1 94.88 203 LEU B O 1
ATOM 4765 N N . THR B 1 204 ? 0.497 -32.688 -5.156 1 95.06 204 THR B N 1
A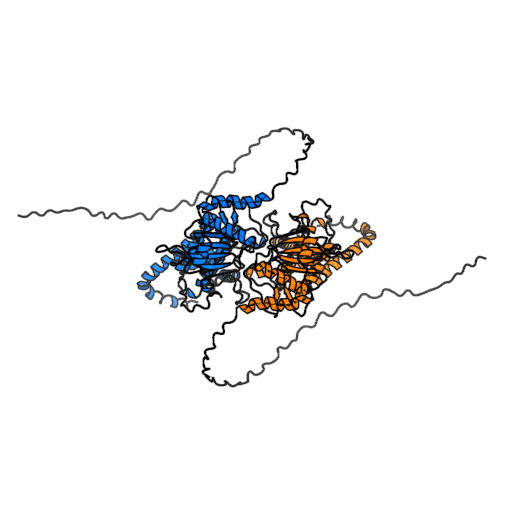TOM 4766 C CA . THR B 1 204 ? 1.63 -33.406 -4.59 1 95.06 204 THR B CA 1
ATOM 4767 C C . THR B 1 204 ? 2.83 -32.5 -4.41 1 95.06 204 THR B C 1
ATOM 4769 O O . THR B 1 204 ? 2.85 -31.375 -4.945 1 95.06 204 THR B O 1
ATOM 4772 N N . TRP B 1 205 ? 3.793 -32.938 -3.648 1 96.88 205 TRP B N 1
ATOM 4773 C CA . TRP B 1 205 ? 5 -32.156 -3.441 1 96.88 205 TRP B CA 1
ATOM 4774 C C . TRP B 1 205 ? 5.719 -31.906 -4.762 1 96.88 205 TRP B C 1
ATOM 4776 O O . TRP B 1 205 ? 6.172 -30.781 -5.031 1 96.88 205 TRP B O 1
ATOM 4786 N N . GLU B 1 206 ? 5.816 -32.938 -5.574 1 96.56 206 GLU B N 1
ATOM 4787 C CA . GLU B 1 206 ? 6.453 -32.812 -6.879 1 96.56 206 GLU B CA 1
ATOM 4788 C C . GLU B 1 206 ? 5.742 -31.75 -7.73 1 96.56 206 GLU B C 1
ATOM 4790 O O . GLU B 1 206 ? 6.391 -30.938 -8.391 1 96.56 206 GLU B O 1
ATOM 4795 N N . GLN B 1 207 ? 4.457 -31.844 -7.758 1 97.44 207 GLN B N 1
ATOM 4796 C CA . GLN B 1 207 ? 3.674 -30.859 -8.5 1 97.44 207 GLN B CA 1
ATOM 4797 C C . GLN B 1 207 ? 3.922 -29.438 -7.969 1 97.44 207 GLN B C 1
ATOM 4799 O O . GLN B 1 207 ? 4.082 -28.5 -8.75 1 97.44 207 GLN B O 1
ATOM 4804 N N . ARG B 1 208 ? 3.98 -29.281 -6.672 1 98.19 208 ARG B N 1
ATOM 4805 C CA . ARG B 1 208 ? 4.254 -27.984 -6.047 1 98.19 208 ARG B CA 1
ATOM 4806 C C . ARG B 1 208 ? 5.621 -27.453 -6.457 1 98.19 208 ARG B C 1
ATOM 4808 O O . ARG B 1 208 ? 5.762 -26.281 -6.797 1 98.19 208 ARG B O 1
ATOM 4815 N N . LEU B 1 209 ? 6.629 -28.344 -6.43 1 98.5 209 LEU B N 1
ATOM 4816 C CA . LEU B 1 209 ? 7.98 -27.953 -6.824 1 98.5 209 LEU B CA 1
ATOM 4817 C C . LEU B 1 209 ? 8.016 -27.5 -8.273 1 98.5 209 LEU B C 1
ATOM 4819 O O . LEU B 1 209 ? 8.594 -26.453 -8.586 1 98.5 209 LEU B O 1
ATOM 4823 N N . ASN B 1 210 ? 7.352 -28.219 -9.102 1 98.56 210 ASN B N 1
ATOM 4824 C CA . ASN B 1 210 ? 7.332 -27.875 -10.516 1 98.56 210 ASN B CA 1
ATOM 4825 C C . ASN B 1 210 ? 6.633 -26.547 -10.766 1 98.56 210 ASN B C 1
ATOM 4827 O O . ASN B 1 210 ? 7.098 -25.734 -11.562 1 98.56 210 ASN B O 1
ATOM 4831 N N . ILE B 1 211 ? 5.578 -26.359 -10.125 1 98.75 211 ILE B N 1
ATOM 4832 C CA . ILE B 1 211 ? 4.828 -25.109 -10.25 1 98.75 211 ILE B CA 1
ATOM 4833 C C . ILE B 1 211 ? 5.715 -23.922 -9.844 1 98.75 211 ILE B C 1
ATOM 4835 O O . ILE B 1 211 ? 5.777 -22.922 -10.555 1 98.75 211 ILE B O 1
ATOM 4839 N N . CYS B 1 212 ? 6.414 -24.094 -8.703 1 98.88 212 CYS B N 1
ATOM 4840 C CA . CYS B 1 212 ? 7.32 -23.047 -8.25 1 98.88 212 CYS B CA 1
ATOM 4841 C C . CYS B 1 212 ? 8.438 -22.812 -9.258 1 98.88 212 CYS B C 1
ATOM 4843 O O . CYS B 1 212 ? 8.82 -21.672 -9.523 1 98.88 212 CYS B O 1
ATOM 4845 N N . LEU B 1 213 ? 8.914 -23.875 -9.773 1 98.81 213 LEU B N 1
ATOM 4846 C CA . LEU B 1 213 ? 9.984 -23.781 -10.758 1 98.81 213 LEU B CA 1
ATOM 4847 C C . LEU B 1 213 ? 9.523 -23.047 -12.008 1 98.81 213 LEU B C 1
ATOM 4849 O O . LEU B 1 213 ? 10.227 -22.172 -12.508 1 98.81 213 LEU B O 1
ATOM 4853 N N . HIS B 1 214 ? 8.336 -23.391 -12.523 1 98.81 214 HIS B N 1
ATOM 4854 C CA . HIS B 1 214 ? 7.773 -22.703 -13.688 1 98.81 214 HIS B CA 1
ATOM 4855 C C . HIS B 1 214 ? 7.629 -21.219 -13.438 1 98.81 214 HIS B C 1
ATOM 4857 O O . HIS B 1 214 ? 8.078 -20.391 -14.242 1 98.81 214 HIS B O 1
ATOM 4863 N N . ALA B 1 215 ? 7.059 -20.828 -12.32 1 98.81 215 ALA B N 1
ATOM 4864 C CA . ALA B 1 215 ? 6.855 -19.422 -11.984 1 98.81 215 ALA B CA 1
ATOM 4865 C C . ALA B 1 215 ? 8.195 -18.703 -11.867 1 98.81 215 ALA B C 1
ATOM 4867 O O . ALA B 1 215 ? 8.336 -17.578 -12.344 1 98.81 215 ALA B O 1
ATOM 4868 N N . ALA B 1 216 ? 9.148 -19.344 -11.211 1 98.88 216 ALA B N 1
ATOM 4869 C CA . ALA B 1 216 ? 10.469 -18.75 -11.055 1 98.88 216 ALA B CA 1
ATOM 4870 C C . ALA B 1 216 ? 11.125 -18.484 -12.406 1 98.88 216 ALA B C 1
ATOM 4872 O O . ALA B 1 216 ? 11.742 -17.438 -12.609 1 98.88 216 ALA B O 1
ATOM 4873 N N . ARG B 1 217 ? 10.984 -19.406 -13.305 1 98.44 217 ARG B N 1
ATOM 4874 C CA . ARG B 1 217 ? 11.539 -19.234 -14.641 1 98.44 217 ARG B CA 1
ATOM 4875 C C . ARG B 1 217 ? 10.891 -18.062 -15.359 1 98.44 217 ARG B C 1
ATOM 4877 O O . ARG B 1 217 ? 11.578 -17.281 -16.031 1 98.44 217 ARG B O 1
ATOM 4884 N N . GLY B 1 218 ? 9.602 -17.969 -15.25 1 98.06 218 GLY B N 1
ATOM 4885 C CA . GLY B 1 218 ? 8.922 -16.812 -15.82 1 98.06 218 GLY B CA 1
ATOM 4886 C C . GLY B 1 218 ? 9.43 -15.492 -15.273 1 98.06 218 GLY B C 1
ATOM 4887 O O . GLY B 1 218 ? 9.695 -14.555 -16.047 1 98.06 218 GLY B O 1
ATOM 4888 N N . LEU B 1 219 ? 9.578 -15.406 -14 1 97.81 219 LEU B N 1
ATOM 4889 C CA . LEU B 1 219 ? 10.055 -14.188 -13.352 1 97.81 219 LEU B CA 1
ATOM 4890 C C . LEU B 1 219 ? 11.5 -13.898 -13.734 1 97.81 219 LEU B C 1
ATOM 4892 O O . LEU B 1 219 ? 11.875 -12.734 -13.93 1 97.81 219 LEU B O 1
ATOM 4896 N N . ASP B 1 220 ? 12.289 -14.93 -13.766 1 97.19 220 ASP B N 1
ATOM 4897 C CA . ASP B 1 220 ? 13.672 -14.773 -14.211 1 97.19 220 ASP B CA 1
ATOM 4898 C C . ASP B 1 220 ? 13.734 -14.195 -15.617 1 97.19 220 ASP B C 1
ATOM 4900 O O . ASP B 1 220 ? 14.555 -13.312 -15.898 1 97.19 220 ASP B O 1
ATOM 4904 N N . TYR B 1 221 ? 12.922 -14.68 -16.453 1 95.69 221 TYR B N 1
ATOM 4905 C CA . TYR B 1 221 ? 12.875 -14.18 -17.828 1 95.69 221 TYR B CA 1
ATOM 4906 C C . TYR B 1 221 ? 12.555 -12.695 -17.859 1 95.69 221 TYR B C 1
ATOM 4908 O O . TYR B 1 221 ? 13.133 -11.945 -18.656 1 95.69 221 TYR B O 1
ATOM 4916 N N . LEU B 1 222 ? 11.656 -12.242 -17.094 1 94 222 LEU B N 1
ATOM 4917 C CA . LEU B 1 222 ? 11.297 -10.828 -17.031 1 94 222 LEU B CA 1
ATOM 4918 C C . LEU B 1 222 ? 12.5 -9.992 -16.594 1 94 222 LEU B C 1
ATOM 4920 O O . LEU B 1 222 ? 12.664 -8.859 -17.047 1 94 222 LEU B O 1
ATOM 4924 N N . HIS B 1 223 ? 13.242 -10.523 -15.711 1 93 223 HIS B N 1
ATOM 4925 C CA . HIS B 1 223 ? 14.383 -9.789 -15.164 1 93 223 HIS B CA 1
ATOM 4926 C C . HIS B 1 223 ? 15.539 -9.766 -16.156 1 93 223 HIS B C 1
ATOM 4928 O O . HIS B 1 223 ? 16.266 -8.766 -16.234 1 93 223 HIS B O 1
ATOM 4934 N N . ASN B 1 224 ? 15.656 -10.844 -16.875 1 88 224 ASN B N 1
ATOM 4935 C CA . ASN B 1 224 ? 16.922 -11.023 -17.562 1 88 224 ASN B CA 1
ATOM 4936 C C . ASN B 1 224 ? 16.719 -11.461 -19.016 1 88 224 ASN B C 1
ATOM 4938 O O . ASN B 1 224 ? 17.688 -11.633 -19.75 1 88 224 ASN B O 1
ATOM 4942 N N . GLY B 1 225 ? 15.641 -11.695 -19.422 1 76.56 225 GLY B N 1
ATOM 4943 C CA . GLY B 1 225 ? 15.375 -12.453 -20.641 1 76.56 225 GLY B CA 1
ATOM 4944 C C . GLY B 1 225 ? 15.5 -11.617 -21.906 1 76.56 225 GLY B C 1
ATOM 4945 O O . GLY B 1 225 ? 15.602 -12.156 -23 1 76.56 225 GLY B O 1
ATOM 4946 N N . THR B 1 226 ? 15.367 -10.328 -21.781 1 70.75 226 THR B N 1
ATOM 4947 C CA . THR B 1 226 ? 15.398 -9.594 -23.047 1 70.75 226 THR B CA 1
ATOM 4948 C C . THR B 1 226 ? 16.469 -8.508 -23 1 70.75 226 THR B C 1
ATOM 4950 O O . THR B 1 226 ? 16.891 -8.086 -21.922 1 70.75 226 THR B O 1
ATOM 4953 N N . LEU B 1 227 ? 16.875 -8.258 -24.141 1 64.69 227 LEU B N 1
ATOM 4954 C CA . LEU B 1 227 ? 17.828 -7.172 -24.328 1 64.69 227 LEU B CA 1
ATOM 4955 C C . LEU B 1 227 ? 17.156 -5.812 -24.188 1 64.69 227 LEU B C 1
ATOM 4957 O O . LEU B 1 227 ? 17.828 -4.805 -23.953 1 64.69 227 LEU B O 1
ATOM 4961 N N . GLN B 1 228 ? 15.898 -5.809 -24.406 1 61.75 228 GLN B N 1
ATOM 4962 C CA . GLN B 1 228 ? 15.148 -4.562 -24.5 1 61.75 228 GLN B CA 1
ATOM 4963 C C . GLN B 1 228 ? 14.891 -3.963 -23.125 1 61.75 228 GLN B C 1
ATOM 4965 O O . GLN B 1 228 ? 14.547 -2.787 -23 1 61.75 228 GLN B O 1
ATOM 4970 N N . GLY B 1 229 ? 15.156 -4.828 -22.156 1 78.75 229 GLY B N 1
ATOM 4971 C CA . GLY B 1 229 ? 14.961 -4.273 -20.828 1 78.75 229 GLY B CA 1
ATOM 4972 C C . GLY B 1 229 ? 14.422 -5.281 -19.844 1 78.75 229 GLY B C 1
ATOM 4973 O O . GLY B 1 229 ? 14.273 -6.465 -20.156 1 78.75 229 GLY B O 1
ATOM 4974 N N . SER B 1 230 ? 14.383 -4.836 -18.594 1 87.19 230 SER B N 1
ATOM 4975 C CA . SER B 1 230 ? 13.883 -5.672 -17.516 1 87.19 230 SER B CA 1
ATOM 4976 C C . SER B 1 230 ? 12.578 -5.125 -16.953 1 87.19 230 SER B C 1
ATOM 4978 O O . SER B 1 230 ? 12.305 -3.93 -17.047 1 87.19 230 SER B O 1
ATOM 4980 N N . ILE B 1 231 ? 11.766 -6.039 -16.594 1 90.19 231 ILE B N 1
ATOM 4981 C CA . ILE B 1 231 ? 10.477 -5.695 -16 1 90.19 231 ILE B CA 1
ATOM 4982 C C . ILE B 1 231 ? 10.43 -6.16 -14.547 1 90.19 231 ILE B C 1
ATOM 4984 O O . ILE B 1 231 ? 10.859 -7.27 -14.234 1 90.19 231 ILE B O 1
ATOM 4988 N N . ILE B 1 232 ? 10.062 -5.34 -13.711 1 92.12 232 ILE B N 1
ATOM 4989 C CA . ILE B 1 232 ? 9.758 -5.707 -12.328 1 92.12 232 ILE B CA 1
ATOM 4990 C C . ILE B 1 232 ? 8.258 -5.918 -12.172 1 92.12 232 ILE B C 1
ATOM 4992 O O . ILE B 1 232 ? 7.469 -4.984 -12.344 1 92.12 232 ILE B O 1
ATOM 4996 N N . HIS B 1 233 ? 7.93 -7.195 -11.914 1 93.56 233 HIS B N 1
ATOM 4997 C CA . HIS B 1 233 ? 6.535 -7.496 -11.609 1 93.56 233 HIS B CA 1
ATOM 4998 C C . HIS B 1 233 ? 6.141 -6.957 -10.234 1 93.56 233 HIS B C 1
ATOM 5000 O O . HIS B 1 233 ? 6.773 -7.285 -9.234 1 93.56 233 HIS B O 1
ATOM 5006 N N . ARG B 1 234 ? 5.266 -6.109 -9.992 1 89.94 234 ARG B N 1
ATOM 5007 C CA . ARG B 1 234 ? 5.031 -5.383 -8.75 1 89.94 234 ARG B CA 1
ATOM 5008 C C . ARG B 1 234 ? 3.969 -6.074 -7.906 1 89.94 234 ARG B C 1
ATOM 5010 O O . ARG B 1 234 ? 3.621 -5.598 -6.824 1 89.94 234 ARG B O 1
ATOM 5017 N N . ASP B 1 235 ? 3.527 -7.27 -8.328 1 92.88 235 ASP B N 1
ATOM 5018 C CA . ASP B 1 235 ? 2.461 -7.926 -7.574 1 92.88 235 ASP B CA 1
ATOM 5019 C C . ASP B 1 235 ? 2.582 -9.445 -7.664 1 92.88 235 ASP B C 1
ATOM 5021 O O . ASP B 1 235 ? 1.609 -10.133 -7.98 1 92.88 235 ASP B O 1
ATOM 5025 N N . VAL B 1 236 ? 3.691 -9.945 -7.332 1 96.62 236 VAL B N 1
ATOM 5026 C CA . VAL B 1 236 ? 3.922 -11.391 -7.305 1 96.62 236 VAL B CA 1
ATOM 5027 C C . VAL B 1 236 ? 3.189 -12 -6.113 1 96.62 236 VAL B C 1
ATOM 5029 O O . VAL B 1 236 ? 3.445 -11.641 -4.961 1 96.62 236 VAL B O 1
ATOM 5032 N N . LYS B 1 237 ? 2.246 -12.883 -6.359 1 96.56 237 LYS B N 1
ATOM 5033 C CA . LYS B 1 237 ? 1.467 -13.602 -5.355 1 96.56 237 LYS B CA 1
ATOM 5034 C C . LYS B 1 237 ? 0.835 -14.859 -5.945 1 96.56 237 LYS B C 1
ATOM 5036 O O . LYS B 1 237 ? 0.791 -15.023 -7.164 1 96.56 237 LYS B O 1
ATOM 5041 N N . SER B 1 238 ? 0.366 -15.727 -5.141 1 97.25 238 SER B N 1
ATOM 5042 C CA . SER B 1 238 ? -0.109 -17.031 -5.57 1 97.25 238 SER B CA 1
ATOM 5043 C C . SER B 1 238 ? -1.367 -16.906 -6.426 1 97.25 238 SER B C 1
ATOM 5045 O O . SER B 1 238 ? -1.63 -17.766 -7.277 1 97.25 238 SER B O 1
ATOM 5047 N N . THR B 1 239 ? -2.139 -15.82 -6.281 1 94.44 239 THR B N 1
ATOM 5048 C CA . THR B 1 239 ? -3.35 -15.625 -7.07 1 94.44 239 THR B CA 1
ATOM 5049 C C . THR B 1 239 ? -3.004 -15.164 -8.484 1 94.44 239 THR B C 1
ATOM 5051 O O . THR B 1 239 ? -3.844 -15.219 -9.383 1 94.44 239 THR B O 1
ATOM 5054 N N . ASN B 1 240 ? -1.759 -14.711 -8.68 1 95 240 ASN B N 1
ATOM 5055 C CA . ASN B 1 240 ? -1.323 -14.266 -9.992 1 95 240 ASN B CA 1
ATOM 5056 C C . ASN B 1 240 ? -0.469 -15.32 -10.695 1 95 240 ASN B C 1
ATOM 5058 O O . ASN B 1 240 ? 0.186 -15.031 -11.695 1 95 240 ASN B O 1
ATOM 5062 N N . ILE B 1 241 ? -0.397 -16.438 -10.109 1 98.12 241 ILE B N 1
ATOM 5063 C CA . ILE B 1 241 ? 0.184 -17.625 -10.742 1 98.12 241 ILE B CA 1
ATOM 5064 C C . ILE B 1 241 ? -0.926 -18.578 -11.156 1 98.12 241 ILE B C 1
ATOM 5066 O O . ILE B 1 241 ? -1.565 -19.203 -10.305 1 98.12 241 ILE B O 1
ATOM 5070 N N . LEU B 1 242 ? -1.079 -18.703 -12.414 1 97.75 242 LEU B N 1
ATOM 5071 C CA . LEU B 1 242 ? -2.178 -19.5 -12.961 1 97.75 242 LEU B CA 1
ATOM 5072 C C . LEU B 1 242 ? -1.675 -20.828 -13.492 1 97.75 242 LEU B C 1
ATOM 5074 O O . LEU B 1 242 ? -0.508 -20.953 -13.875 1 97.75 242 LEU B O 1
ATOM 5078 N N . LEU B 1 243 ? -2.588 -21.766 -13.492 1 98 243 LEU B N 1
ATOM 5079 C CA . LEU B 1 243 ? -2.227 -23.109 -13.906 1 98 243 LEU B CA 1
ATOM 5080 C C . LEU B 1 243 ? -3.057 -23.562 -15.102 1 98 243 LEU B C 1
ATOM 5082 O O . LEU B 1 243 ? -4.277 -23.406 -15.109 1 98 243 LEU B O 1
ATOM 5086 N N . ASP B 1 244 ? -2.367 -24.094 -16.109 1 97 244 ASP B N 1
ATOM 5087 C CA . ASP B 1 244 ? -3.107 -24.656 -17.234 1 97 244 ASP B CA 1
ATOM 5088 C C . ASP B 1 244 ? -3.562 -26.078 -16.953 1 97 244 ASP B C 1
ATOM 5090 O O . ASP B 1 244 ? -3.459 -26.547 -15.812 1 97 244 ASP B O 1
ATOM 5094 N N . GLU B 1 245 ? -4.102 -26.797 -17.906 1 95.38 245 GLU B N 1
ATOM 5095 C CA . GLU B 1 245 ? -4.703 -28.109 -17.734 1 95.38 245 GLU B CA 1
ATOM 5096 C C . GLU B 1 245 ? -3.666 -29.141 -17.297 1 95.38 245 GLU B C 1
ATOM 5098 O O . GLU B 1 245 ? -4.004 -30.141 -16.656 1 95.38 245 GLU B O 1
ATOM 5103 N N . HIS B 1 246 ? -2.406 -28.906 -17.594 1 96.38 246 HIS B N 1
ATOM 5104 C CA . HIS B 1 246 ? -1.335 -29.844 -17.25 1 96.38 246 HIS B CA 1
ATOM 5105 C C . HIS B 1 246 ? -0.562 -29.359 -16.031 1 96.38 246 HIS B C 1
ATOM 5107 O O . HIS B 1 246 ? 0.533 -29.859 -15.75 1 96.38 246 HIS B O 1
ATOM 5113 N N . LEU B 1 247 ? -0.983 -28.297 -15.328 1 97.12 247 LEU B N 1
ATOM 5114 C CA . LEU B 1 247 ? -0.437 -27.719 -14.102 1 97.12 247 LEU B CA 1
ATOM 5115 C C . LEU B 1 247 ? 0.868 -26.984 -14.375 1 97.12 247 LEU B C 1
ATOM 5117 O O . LEU B 1 247 ? 1.693 -26.812 -13.477 1 97.12 247 LEU B O 1
ATOM 5121 N N . VAL B 1 248 ? 0.978 -26.656 -15.688 1 98.25 248 VAL B N 1
ATOM 5122 C CA . VAL B 1 248 ? 2.07 -25.734 -16 1 98.25 248 VAL B CA 1
ATOM 5123 C C . VAL B 1 248 ? 1.73 -24.328 -15.5 1 98.25 248 VAL B C 1
ATOM 5125 O O . VAL B 1 248 ? 0.678 -23.781 -15.836 1 98.25 248 VAL B O 1
ATOM 5128 N N . ALA B 1 249 ? 2.643 -23.766 -14.719 1 98.75 249 ALA B N 1
ATOM 5129 C CA . ALA B 1 249 ? 2.379 -22.484 -14.094 1 98.75 249 ALA B CA 1
ATOM 5130 C C . ALA B 1 249 ? 2.801 -21.328 -15.008 1 98.75 249 ALA B C 1
ATOM 5132 O O . ALA B 1 249 ? 3.848 -21.391 -15.648 1 98.75 249 ALA B O 1
ATOM 5133 N N . LYS B 1 250 ? 1.964 -20.297 -15.055 1 98.69 250 LYS B N 1
ATOM 5134 C CA . LYS B 1 250 ? 2.258 -19.062 -15.789 1 98.69 250 LYS B CA 1
ATOM 5135 C C . LYS B 1 250 ? 1.96 -17.844 -14.938 1 98.69 250 LYS B C 1
ATOM 5137 O O . LYS B 1 250 ? 0.918 -17.766 -14.281 1 98.69 250 LYS B O 1
ATOM 5142 N N . VAL B 1 251 ? 2.895 -16.922 -14.898 1 98.25 251 VAL B N 1
ATOM 5143 C CA . VAL B 1 251 ? 2.717 -15.656 -14.188 1 98.25 251 VAL B CA 1
ATOM 5144 C C . VAL B 1 251 ? 1.749 -14.758 -14.953 1 98.25 251 VAL B C 1
ATOM 5146 O O . VAL B 1 251 ? 1.814 -14.672 -16.188 1 98.25 251 VAL B O 1
ATOM 5149 N N . ALA B 1 252 ? 0.834 -14.102 -14.227 1 95.75 252 ALA B N 1
ATOM 5150 C CA . ALA B 1 252 ? -0.192 -13.266 -14.852 1 95.75 252 ALA B CA 1
ATOM 5151 C C . ALA B 1 252 ? -0.264 -11.898 -14.188 1 95.75 252 ALA B C 1
ATOM 5153 O O . ALA B 1 252 ? 0.466 -11.625 -13.227 1 95.75 252 ALA B O 1
ATOM 5154 N N . ASP B 1 253 ? -1.061 -10.961 -14.742 1 91.12 253 ASP B N 1
ATOM 5155 C CA . ASP B 1 253 ? -1.388 -9.633 -14.227 1 91.12 253 ASP B CA 1
ATOM 5156 C C . ASP B 1 253 ? -0.157 -8.727 -14.219 1 91.12 253 ASP B C 1
ATOM 5158 O O . ASP B 1 253 ? 0.412 -8.461 -13.156 1 91.12 253 ASP B O 1
ATOM 5162 N N . PHE B 1 254 ? 0.114 -8.156 -15.289 1 91.5 254 PHE B N 1
ATOM 5163 C CA . PHE B 1 254 ? 1.3 -7.324 -15.461 1 91.5 254 PHE B CA 1
ATOM 5164 C C . PHE B 1 254 ? 0.932 -5.848 -15.469 1 91.5 254 PHE B C 1
ATOM 5166 O O . PHE B 1 254 ? 1.73 -5.004 -15.883 1 91.5 254 PHE B O 1
ATOM 5173 N N . GLY B 1 255 ? -0.212 -5.547 -15.086 1 81.19 255 GLY B N 1
ATOM 5174 C CA . GLY B 1 255 ? -0.703 -4.18 -15.125 1 81.19 255 GLY B CA 1
ATOM 5175 C C . GLY B 1 255 ? 0.097 -3.236 -14.242 1 81.19 255 GLY B C 1
ATOM 5176 O O . GLY B 1 255 ? 0.208 -2.045 -14.547 1 81.19 255 GLY B O 1
ATOM 5177 N N . LEU B 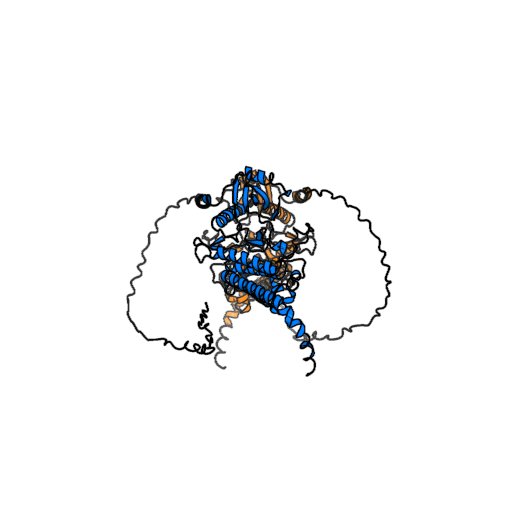1 256 ? 0.644 -3.719 -13.219 1 73.38 256 LEU B N 1
ATOM 5178 C CA . LEU B 1 256 ? 1.381 -2.889 -12.273 1 73.38 256 LEU B CA 1
ATOM 5179 C C . LEU B 1 256 ? 2.873 -2.898 -12.586 1 73.38 256 LEU B C 1
ATOM 5181 O O . LEU B 1 256 ? 3.654 -2.213 -11.93 1 73.38 256 LEU B O 1
ATOM 5185 N N . SER B 1 257 ? 3.17 -3.51 -13.633 1 79 257 SER B N 1
ATOM 5186 C CA . SER B 1 257 ? 4.586 -3.717 -13.922 1 79 257 SER B CA 1
ATOM 5187 C C . SER B 1 257 ? 5.273 -2.406 -14.289 1 79 257 SER B C 1
ATOM 5189 O O . SER B 1 257 ? 4.621 -1.466 -14.75 1 79 257 SER B O 1
ATOM 5191 N N . LYS B 1 258 ? 6.488 -2.381 -14.008 1 79 258 LYS B N 1
ATOM 5192 C CA . LYS B 1 258 ? 7.285 -1.201 -14.328 1 79 258 LYS B CA 1
ATOM 5193 C C . LYS B 1 258 ? 8.555 -1.585 -15.094 1 79 258 LYS B C 1
ATOM 5195 O O . LYS B 1 258 ? 9.227 -2.557 -14.734 1 79 258 LYS B O 1
ATOM 5200 N N . SER B 1 259 ? 8.75 -0.875 -16.219 1 75.62 259 SER B N 1
ATOM 5201 C CA . SER B 1 259 ? 9.961 -1.096 -17 1 75.62 259 SER B CA 1
ATOM 5202 C C . SER B 1 259 ? 11.164 -0.408 -16.375 1 75.62 259 SER B C 1
ATOM 5204 O O . SER B 1 259 ? 11.047 0.692 -15.828 1 75.62 259 SER B O 1
ATOM 5206 N N . THR B 1 260 ? 12.148 -1.116 -16.203 1 63.72 260 THR B N 1
ATOM 5207 C CA . THR B 1 260 ? 13.383 -0.489 -15.734 1 63.72 260 THR B CA 1
ATOM 5208 C C . THR B 1 260 ? 14.344 -0.247 -16.891 1 63.72 260 THR B C 1
ATOM 5210 O O . THR B 1 260 ? 14.641 -1.165 -17.656 1 63.72 260 THR B O 1
ATOM 5213 N N . THR B 1 261 ? 14.102 0.686 -17.844 1 52.84 261 THR B N 1
ATOM 5214 C CA . THR B 1 261 ? 15.18 0.844 -18.812 1 52.84 261 THR B CA 1
ATOM 5215 C C . THR B 1 261 ? 16.531 0.797 -18.125 1 52.84 261 THR B C 1
ATOM 5217 O O . THR B 1 261 ? 17.406 0.004 -18.5 1 52.84 261 THR B O 1
ATOM 5220 N N . THR B 1 262 ? 17.266 2.178 -18.25 1 43.12 262 THR B N 1
ATOM 5221 C CA . THR B 1 262 ? 18.656 2.242 -17.797 1 43.12 262 THR B CA 1
ATOM 5222 C C . THR B 1 262 ? 18.781 1.666 -16.391 1 43.12 262 THR B C 1
ATOM 5224 O O . THR B 1 262 ? 17.812 1.667 -15.617 1 43.12 262 THR B O 1
ATOM 5227 N N . HIS B 1 263 ? 20.031 1.015 -16.141 1 39.97 263 HIS B N 1
ATOM 5228 C CA . HIS B 1 263 ? 20.484 0.258 -14.977 1 39.97 263 HIS B CA 1
ATOM 5229 C C . HIS B 1 263 ? 19.766 0.712 -13.719 1 39.97 263 HIS B C 1
ATOM 5231 O O . HIS B 1 263 ? 19.672 -0.039 -12.742 1 39.97 263 HIS B O 1
ATOM 5237 N N . THR B 1 264 ? 20.047 1.968 -13.258 1 38.97 264 THR B N 1
ATOM 5238 C CA . THR B 1 264 ? 20.203 2.484 -11.906 1 38.97 264 THR B CA 1
ATOM 5239 C C . THR B 1 264 ? 18.859 2.939 -11.344 1 38.97 264 THR B C 1
ATOM 5241 O O . THR B 1 264 ? 18.75 3.275 -10.164 1 38.97 264 THR B O 1
ATOM 5244 N N . ALA B 1 265 ? 17.797 3.43 -12.172 1 44.06 265 ALA B N 1
ATOM 5245 C CA . ALA B 1 265 ? 16.984 4.406 -11.453 1 44.06 265 ALA B CA 1
ATOM 5246 C C . ALA B 1 265 ? 15.852 3.727 -10.703 1 44.06 265 ALA B C 1
ATOM 5248 O O . ALA B 1 265 ? 15.016 3.055 -11.312 1 44.06 265 ALA B O 1
ATOM 5249 N N . THR B 1 266 ? 16.094 3.24 -9.461 1 49.88 266 THR B N 1
ATOM 5250 C CA . THR B 1 266 ? 15.164 2.912 -8.391 1 49.88 266 THR B CA 1
ATOM 5251 C C . THR B 1 266 ? 13.914 3.785 -8.477 1 49.88 266 THR B C 1
ATOM 5253 O O . THR B 1 266 ? 14.008 5.008 -8.594 1 49.88 266 THR B O 1
ATOM 5256 N N . HIS B 1 267 ? 12.781 3.225 -8.984 1 53.56 267 HIS B N 1
ATOM 5257 C CA . HIS B 1 267 ? 11.516 3.953 -8.984 1 53.56 267 HIS B CA 1
ATOM 5258 C C . HIS B 1 267 ? 11.023 4.191 -7.562 1 53.56 267 HIS B C 1
ATOM 5260 O O . HIS B 1 267 ? 11.047 3.279 -6.73 1 53.56 267 HIS B O 1
ATOM 5266 N N . VAL B 1 268 ? 11.031 5.391 -7.152 1 55.47 268 VAL B N 1
ATOM 5267 C CA . VAL B 1 268 ? 10.508 5.758 -5.84 1 55.47 268 VAL B CA 1
ATOM 5268 C C . VAL B 1 268 ? 9.055 6.199 -5.969 1 55.47 268 VAL B C 1
ATOM 5270 O O . VAL B 1 268 ? 8.719 6.996 -6.848 1 55.47 268 VAL B O 1
ATOM 5273 N N . SER B 1 269 ? 8.07 5.375 -5.48 1 62.88 269 SER B N 1
ATOM 5274 C CA . SER B 1 269 ? 6.656 5.746 -5.43 1 62.88 269 SER B CA 1
ATOM 5275 C C . SER B 1 269 ? 6.145 5.793 -3.994 1 62.88 269 SER B C 1
ATOM 5277 O O . SER B 1 269 ? 6.559 4.992 -3.156 1 62.88 269 SER B O 1
ATOM 5279 N N . THR B 1 270 ? 5.34 6.766 -3.748 1 68.62 270 THR B N 1
ATOM 5280 C CA . THR B 1 270 ? 4.73 6.816 -2.424 1 68.62 270 THR B CA 1
ATOM 5281 C C . THR B 1 270 ? 3.359 6.148 -2.432 1 68.62 270 THR B C 1
ATOM 5283 O O . THR B 1 270 ? 2.805 5.848 -1.373 1 68.62 270 THR B O 1
ATOM 5286 N N . ILE B 1 271 ? 2.83 5.945 -3.648 1 72.44 271 ILE B N 1
ATOM 5287 C CA . ILE B 1 271 ? 1.612 5.148 -3.746 1 72.44 271 ILE B CA 1
ATOM 5288 C C . ILE B 1 271 ? 1.963 3.664 -3.709 1 72.44 271 ILE B C 1
ATOM 5290 O O . ILE B 1 271 ? 2.803 3.197 -4.484 1 72.44 271 ILE B O 1
ATOM 5294 N N . VAL B 1 272 ? 1.377 3.039 -2.85 1 77.88 272 VAL B N 1
ATOM 5295 C CA . VAL B 1 272 ? 1.726 1.64 -2.633 1 77.88 272 VAL B CA 1
ATOM 5296 C C . VAL B 1 272 ? 1.131 0.78 -3.746 1 77.88 272 VAL B C 1
ATOM 5298 O O . VAL B 1 272 ? -0.065 0.865 -4.031 1 77.88 272 VAL B O 1
ATOM 5301 N N . LYS B 1 273 ? 1.963 0.097 -4.391 1 83.81 273 LYS B N 1
ATOM 5302 C CA . LYS B 1 273 ? 1.542 -0.905 -5.363 1 83.81 273 LYS B CA 1
ATOM 5303 C C . LYS B 1 273 ? 1.898 -2.312 -4.895 1 83.81 273 LYS B C 1
ATOM 5305 O O . LYS B 1 273 ? 2.988 -2.539 -4.367 1 83.81 273 LYS B O 1
ATOM 5310 N N . GLY B 1 274 ? 0.957 -3.182 -5.027 1 88.69 274 GLY B N 1
ATOM 5311 C CA . GLY B 1 274 ? 1.147 -4.547 -4.559 1 88.69 274 GLY B CA 1
ATOM 5312 C C . GLY B 1 274 ? 0.101 -4.984 -3.551 1 88.69 274 GLY B C 1
ATOM 5313 O O . GLY B 1 274 ? -0.906 -4.301 -3.357 1 88.69 274 GLY B O 1
ATOM 5314 N N . THR B 1 275 ? 0.376 -6.129 -2.986 1 91.44 275 THR B N 1
ATOM 5315 C CA . THR B 1 275 ? -0.575 -6.734 -2.061 1 91.44 275 THR B CA 1
ATOM 5316 C C . THR B 1 275 ? 0.063 -6.941 -0.689 1 91.44 275 THR B C 1
ATOM 5318 O O . THR B 1 275 ? 1.19 -7.434 -0.592 1 91.44 275 THR B O 1
ATOM 5321 N N . LEU B 1 276 ? -0.643 -6.555 0.371 1 91.44 276 LEU B N 1
ATOM 5322 C CA . LEU B 1 276 ? -0.152 -6.766 1.729 1 91.44 276 LEU B CA 1
ATOM 5323 C C . LEU B 1 276 ? 0.171 -8.234 1.968 1 91.44 276 LEU B C 1
ATOM 5325 O O . LEU B 1 276 ? -0.562 -9.117 1.518 1 91.44 276 LEU B O 1
ATOM 5329 N N . GLY B 1 277 ? 1.145 -8.508 2.686 1 93.75 277 GLY B N 1
ATOM 5330 C CA . GLY B 1 277 ? 1.606 -9.859 2.959 1 93.75 277 GLY B CA 1
ATOM 5331 C C . GLY B 1 277 ? 2.738 -10.297 2.051 1 93.75 277 GLY B C 1
ATOM 5332 O O . GLY B 1 277 ? 3.531 -11.172 2.414 1 93.75 277 GLY B O 1
ATOM 5333 N N . TYR B 1 278 ? 2.736 -9.672 0.896 1 96.25 278 TYR B N 1
ATOM 5334 C CA . TYR B 1 278 ? 3.752 -10.055 -0.078 1 96.25 278 TYR B CA 1
ATOM 5335 C C . TYR B 1 278 ? 4.797 -8.961 -0.237 1 96.25 278 TYR B C 1
ATOM 5337 O O . TYR B 1 278 ? 5.852 -9.18 -0.84 1 96.25 278 TYR B O 1
ATOM 5345 N N . LEU B 1 279 ? 4.516 -7.809 0.257 1 94 279 LEU B N 1
ATOM 5346 C CA . LEU B 1 279 ? 5.348 -6.637 0.005 1 94 279 LEU B CA 1
ATOM 5347 C C . LEU B 1 279 ? 6.688 -6.754 0.724 1 94 279 LEU B C 1
ATOM 5349 O O . LEU B 1 279 ? 6.738 -7.18 1.88 1 94 279 LEU B O 1
ATOM 5353 N N . ASP B 1 280 ? 7.711 -6.336 0.032 1 94.94 280 ASP B N 1
ATOM 5354 C CA . ASP B 1 280 ? 9.078 -6.25 0.542 1 94.94 280 ASP B CA 1
ATOM 5355 C C . ASP B 1 280 ? 9.188 -5.18 1.625 1 94.94 280 ASP B C 1
ATOM 5357 O O . ASP B 1 280 ? 8.898 -4.008 1.381 1 94.94 280 ASP B O 1
ATOM 5361 N N . PRO B 1 281 ? 9.68 -5.609 2.824 1 93.69 281 PRO B N 1
ATOM 5362 C CA . PRO B 1 281 ? 9.844 -4.621 3.893 1 93.69 281 PRO B CA 1
ATOM 5363 C C . PRO B 1 281 ? 10.773 -3.475 3.496 1 93.69 281 PRO B C 1
ATOM 5365 O O . PRO B 1 281 ? 10.586 -2.342 3.943 1 93.69 281 PRO B O 1
ATOM 5368 N N . ASP B 1 282 ? 11.789 -3.725 2.73 1 92.5 282 ASP B N 1
ATOM 5369 C CA . ASP B 1 282 ? 12.68 -2.654 2.275 1 92.5 282 ASP B CA 1
ATOM 5370 C C . ASP B 1 282 ? 11.938 -1.684 1.358 1 92.5 282 ASP B C 1
ATOM 5372 O O . ASP B 1 282 ? 12.102 -0.468 1.472 1 92.5 282 ASP B O 1
ATOM 5376 N N . TYR B 1 283 ? 11.203 -2.195 0.421 1 90.94 283 TYR B N 1
ATOM 5377 C CA . TYR B 1 283 ? 10.344 -1.371 -0.416 1 90.94 283 TYR B CA 1
ATOM 5378 C C . TYR B 1 283 ? 9.375 -0.55 0.436 1 90.94 283 TYR B C 1
ATOM 5380 O O . TYR B 1 283 ? 9.195 0.646 0.198 1 90.94 283 TYR B O 1
ATOM 5388 N N . PHE B 1 284 ? 8.859 -1.166 1.424 1 89.81 284 PHE B N 1
ATOM 5389 C CA . PHE B 1 284 ? 7.918 -0.556 2.355 1 89.81 284 PHE B CA 1
ATOM 5390 C C . PHE B 1 284 ? 8.555 0.64 3.059 1 89.81 284 PHE B C 1
ATOM 5392 O O . PHE B 1 284 ? 7.91 1.679 3.229 1 89.81 284 PHE B O 1
ATOM 5399 N N . SER B 1 285 ? 9.75 0.51 3.389 1 89.5 285 SER B N 1
ATOM 5400 C CA . SER B 1 285 ? 10.414 1.527 4.199 1 89.5 285 SER B CA 1
ATOM 5401 C C . SER B 1 285 ? 11.039 2.609 3.326 1 89.5 285 SER B C 1
ATOM 5403 O O . SER B 1 285 ? 11.156 3.764 3.746 1 89.5 285 SER B O 1
ATOM 5405 N N . THR B 1 286 ? 11.406 2.23 2.098 1 88.56 286 THR B N 1
ATOM 5406 C CA . THR B 1 286 ? 12.203 3.16 1.307 1 88.56 286 THR B CA 1
ATOM 5407 C C . THR B 1 286 ? 11.43 3.627 0.077 1 88.56 286 THR B C 1
ATOM 5409 O O . THR B 1 286 ? 11.812 4.602 -0.57 1 88.56 286 THR B O 1
ATOM 5412 N N . GLY B 1 287 ? 10.43 2.875 -0.303 1 87.31 287 GLY B N 1
ATOM 5413 C CA . GLY B 1 287 ? 9.703 3.164 -1.527 1 87.31 287 GLY B CA 1
ATOM 5414 C C . GLY B 1 287 ? 10.414 2.684 -2.775 1 87.31 287 GLY B C 1
ATOM 5415 O O . GLY B 1 287 ? 9.93 2.887 -3.891 1 87.31 287 GLY B O 1
ATOM 5416 N N . ARG B 1 288 ? 11.531 2.014 -2.586 1 86.31 288 ARG B N 1
ATOM 5417 C CA . ARG B 1 288 ? 12.32 1.579 -3.73 1 86.31 288 ARG B CA 1
ATOM 5418 C C . ARG B 1 288 ? 12 0.135 -4.102 1 86.31 288 ARG B C 1
ATOM 5420 O O . ARG B 1 288 ? 12.281 -0.787 -3.336 1 86.31 288 ARG B O 1
ATOM 5427 N N . LEU B 1 289 ? 11.422 0.013 -5.246 1 88.38 289 LEU B N 1
ATOM 5428 C CA . LEU B 1 289 ? 11.125 -1.313 -5.773 1 88.38 289 LEU B CA 1
ATOM 5429 C C . LEU B 1 289 ? 12.281 -1.831 -6.621 1 88.38 289 LEU B C 1
ATOM 5431 O O . LEU B 1 289 ? 12.758 -1.136 -7.52 1 88.38 289 LEU B O 1
ATOM 5435 N N . THR B 1 290 ? 12.812 -3.043 -6.379 1 91.06 290 THR B N 1
ATOM 5436 C CA . THR B 1 290 ? 13.922 -3.652 -7.102 1 91.06 290 THR B CA 1
ATOM 5437 C C . THR B 1 290 ? 13.594 -5.09 -7.484 1 91.06 290 THR B C 1
ATOM 5439 O O . THR B 1 290 ? 12.539 -5.613 -7.113 1 91.06 290 THR B O 1
ATOM 5442 N N . LYS B 1 291 ? 14.508 -5.688 -8.25 1 94.25 291 LYS B N 1
ATOM 5443 C CA . LYS B 1 291 ? 14.391 -7.105 -8.57 1 94.25 291 LYS B CA 1
ATOM 5444 C C . LYS B 1 291 ? 14.328 -7.957 -7.305 1 94.25 291 LYS B C 1
ATOM 5446 O O . LYS B 1 291 ? 13.664 -8.992 -7.277 1 94.25 291 LYS B O 1
ATOM 5451 N N . LYS B 1 292 ? 15.008 -7.457 -6.289 1 96.75 292 LYS B N 1
ATOM 5452 C CA . LYS B 1 292 ? 15.047 -8.203 -5.035 1 96.75 292 LYS B CA 1
ATOM 5453 C C . LYS B 1 292 ? 13.703 -8.125 -4.312 1 96.75 292 LYS B C 1
ATOM 5455 O O . LYS B 1 292 ? 13.398 -8.977 -3.469 1 96.75 292 LYS B O 1
ATOM 5460 N N . SER B 1 293 ? 12.922 -7.086 -4.605 1 95.38 293 SER B N 1
ATOM 5461 C CA . SER B 1 293 ? 11.562 -7.016 -4.066 1 95.38 293 SER B CA 1
ATOM 5462 C C . SER B 1 293 ? 10.695 -8.141 -4.617 1 95.38 293 SER B C 1
ATOM 5464 O O . SER B 1 293 ? 9.859 -8.695 -3.898 1 95.38 293 SER B O 1
ATOM 5466 N N . VAL B 1 294 ? 10.938 -8.5 -5.887 1 96.81 294 VAL B N 1
ATOM 5467 C CA . VAL B 1 294 ? 10.219 -9.586 -6.531 1 96.81 294 VAL B CA 1
ATOM 5468 C C . VAL B 1 294 ? 10.594 -10.914 -5.879 1 96.81 294 VAL B C 1
ATOM 5470 O O . VAL B 1 294 ? 9.734 -11.758 -5.629 1 96.81 294 VAL B O 1
ATOM 5473 N N . VAL B 1 295 ? 11.844 -10.977 -5.602 1 98.56 295 VAL B N 1
ATOM 5474 C CA . VAL B 1 295 ? 12.344 -12.188 -4.957 1 98.56 295 VAL B CA 1
ATOM 5475 C C . VAL B 1 295 ? 11.664 -12.367 -3.6 1 98.56 295 VAL B C 1
ATOM 5477 O O . VAL B 1 295 ? 11.273 -13.477 -3.238 1 98.56 295 VAL B O 1
ATOM 5480 N N . TYR B 1 296 ? 11.523 -11.312 -2.863 1 98.44 296 TYR B N 1
ATOM 5481 C CA . TYR B 1 296 ? 10.836 -11.383 -1.579 1 98.44 296 TYR B CA 1
ATOM 5482 C C . TYR B 1 296 ? 9.398 -11.875 -1.756 1 98.44 296 TYR B C 1
ATOM 5484 O O . TYR B 1 296 ? 8.969 -12.805 -1.072 1 98.44 296 TYR B O 1
ATOM 5492 N N . GLY B 1 297 ? 8.656 -11.203 -2.635 1 98.25 297 GLY B N 1
ATOM 5493 C CA . GLY B 1 297 ? 7.297 -11.641 -2.902 1 98.25 297 GLY B CA 1
ATOM 5494 C C . GLY B 1 297 ? 7.195 -13.109 -3.26 1 98.25 297 GLY B C 1
ATOM 5495 O O . GLY B 1 297 ? 6.293 -13.805 -2.797 1 98.25 297 GLY B O 1
ATOM 5496 N N . PHE B 1 298 ? 8.133 -13.578 -4.09 1 98.81 298 PHE B N 1
ATOM 5497 C CA . PHE B 1 298 ? 8.156 -14.984 -4.469 1 98.81 298 PHE B CA 1
ATOM 5498 C C . PHE B 1 298 ? 8.461 -15.867 -3.264 1 98.81 298 PHE B C 1
ATOM 5500 O O . PHE B 1 298 ? 7.941 -16.969 -3.152 1 98.81 298 PHE B O 1
ATOM 5507 N N . GLY B 1 299 ? 9.352 -15.383 -2.371 1 98.81 299 GLY B N 1
ATOM 5508 C CA . GLY B 1 299 ? 9.594 -16.094 -1.127 1 98.81 299 GLY B CA 1
ATOM 5509 C C . GLY B 1 299 ? 8.336 -16.344 -0.321 1 98.81 299 GLY B C 1
ATOM 5510 O O . GLY B 1 299 ? 8.172 -17.406 0.284 1 98.81 299 GLY B O 1
ATOM 5511 N N . VAL B 1 300 ? 7.453 -15.344 -0.308 1 98.69 300 VAL B N 1
ATOM 5512 C CA . VAL B 1 300 ? 6.18 -15.5 0.386 1 98.69 300 VAL B CA 1
ATOM 5513 C C . VAL B 1 300 ? 5.355 -16.594 -0.289 1 98.69 300 VAL B C 1
ATOM 5515 O O . VAL B 1 300 ? 4.75 -17.438 0.387 1 98.69 300 VAL B O 1
ATOM 5518 N N . VAL B 1 301 ? 5.352 -16.625 -1.591 1 98.81 301 VAL B N 1
ATOM 5519 C CA . VAL B 1 301 ? 4.656 -17.672 -2.338 1 98.81 301 VAL B CA 1
ATOM 5520 C C . VAL B 1 301 ? 5.215 -19.047 -1.949 1 98.81 301 VAL B C 1
ATOM 5522 O O . VAL B 1 301 ? 4.453 -19.984 -1.745 1 98.81 301 VAL B O 1
ATOM 5525 N N . LEU B 1 302 ? 6.547 -19.109 -1.879 1 98.88 302 LEU B N 1
ATOM 5526 C CA . LEU B 1 302 ? 7.16 -20.375 -1.481 1 98.88 302 LEU B CA 1
ATOM 5527 C C . LEU B 1 302 ? 6.652 -20.812 -0.115 1 98.88 302 LEU B C 1
ATOM 5529 O O . LEU B 1 302 ? 6.391 -22 0.097 1 98.88 302 LEU B O 1
ATOM 5533 N N . LEU B 1 303 ? 6.5 -19.922 0.78 1 98.56 303 LEU B N 1
ATOM 5534 C CA . LEU B 1 303 ? 5.98 -20.266 2.1 1 98.56 303 LEU B CA 1
ATOM 5535 C C . LEU B 1 303 ? 4.535 -20.75 2.004 1 98.56 303 LEU B C 1
ATOM 5537 O O . LEU B 1 303 ? 4.137 -21.672 2.719 1 98.56 303 LEU B O 1
ATOM 5541 N N . GLU B 1 304 ? 3.756 -20.078 1.182 1 98.31 304 GLU B N 1
ATOM 5542 C CA . GLU B 1 304 ? 2.387 -20.547 0.983 1 98.31 304 GLU B CA 1
ATOM 5543 C C . GLU B 1 304 ? 2.363 -22 0.495 1 98.31 304 GLU B C 1
ATOM 5545 O O . GLU B 1 304 ? 1.543 -22.797 0.949 1 98.31 304 GLU B O 1
ATOM 5550 N N . VAL B 1 305 ? 3.221 -22.266 -0.414 1 98.25 305 VAL B N 1
ATOM 5551 C CA . VAL B 1 305 ? 3.307 -23.594 -0.999 1 98.25 305 VAL B CA 1
ATOM 5552 C C . VAL B 1 305 ? 3.736 -24.594 0.067 1 98.25 305 VAL B C 1
ATOM 5554 O O . VAL B 1 305 ? 3.211 -25.719 0.126 1 98.25 305 VAL B O 1
ATOM 5557 N N . LEU B 1 306 ? 4.68 -24.203 0.892 1 97.69 306 LEU B N 1
ATOM 5558 C CA . LEU B 1 306 ? 5.223 -25.062 1.939 1 97.69 306 LEU B CA 1
ATOM 5559 C C . LEU B 1 306 ? 4.184 -25.328 3.023 1 97.69 306 LEU B C 1
ATOM 5561 O O . LEU B 1 306 ? 4.027 -26.453 3.484 1 97.69 306 LEU B O 1
ATOM 5565 N N . CYS B 1 307 ? 3.43 -24.281 3.383 1 97 307 CYS B N 1
ATOM 5566 C CA . CYS B 1 307 ? 2.609 -24.312 4.586 1 97 307 CYS B CA 1
ATOM 5567 C C . CYS B 1 307 ? 1.146 -24.562 4.242 1 97 307 CYS B C 1
ATOM 5569 O O . CYS B 1 307 ? 0.351 -24.922 5.109 1 97 307 CYS B O 1
ATOM 5571 N N . GLY B 1 308 ? 0.806 -24.312 3.006 1 96.25 308 GLY B N 1
ATOM 5572 C CA . GLY B 1 308 ? -0.595 -24.406 2.629 1 96.25 308 GLY B CA 1
ATOM 5573 C C . GLY B 1 308 ? -1.472 -23.359 3.289 1 96.25 308 GLY B C 1
ATOM 5574 O O . GLY B 1 308 ? -2.607 -23.656 3.676 1 96.25 308 GLY B O 1
ATOM 5575 N N . ARG B 1 309 ? -0.974 -22.203 3.518 1 95.56 309 ARG B N 1
ATOM 5576 C CA . ARG B 1 309 ? -1.655 -21.078 4.16 1 95.56 309 ARG B CA 1
ATOM 5577 C C . ARG B 1 309 ? -1.464 -19.797 3.361 1 95.56 309 ARG B C 1
ATOM 5579 O O . ARG B 1 309 ? -0.437 -19.625 2.703 1 95.56 309 ARG B O 1
ATOM 5586 N N . PRO B 1 310 ? -2.498 -18.953 3.439 1 95.69 310 PRO B N 1
ATOM 5587 C CA . PRO B 1 310 ? -2.314 -17.672 2.758 1 95.69 310 PRO B CA 1
ATOM 5588 C C . PRO B 1 310 ? -1.325 -16.75 3.479 1 95.69 310 PRO B C 1
ATOM 5590 O O . PRO B 1 310 ? -0.989 -17 4.641 1 95.69 310 PRO B O 1
ATOM 5593 N N . ALA B 1 311 ? -0.859 -15.766 2.773 1 96.31 311 ALA B N 1
ATOM 5594 C CA . ALA B 1 311 ? 0.121 -14.82 3.305 1 96.31 311 ALA B CA 1
ATOM 5595 C C . ALA B 1 311 ? -0.4 -14.141 4.566 1 96.31 311 ALA B C 1
ATOM 5597 O O . ALA B 1 311 ? 0.358 -13.906 5.512 1 96.31 311 ALA B O 1
ATOM 5598 N N . ILE B 1 312 ? -1.653 -13.758 4.527 1 94.06 312 ILE B N 1
ATOM 5599 C CA . ILE B 1 312 ? -2.316 -13.164 5.68 1 94.06 312 ILE B CA 1
ATOM 5600 C C . ILE B 1 312 ? -3.611 -13.914 5.977 1 94.06 312 ILE B C 1
ATOM 5602 O O . ILE B 1 312 ? -4.422 -14.148 5.078 1 94.06 312 ILE B O 1
ATOM 5606 N N . ASP B 1 313 ? -3.771 -14.32 7.184 1 91.81 313 ASP B N 1
ATOM 5607 C CA . ASP B 1 313 ? -4.984 -14.992 7.633 1 91.81 313 ASP B CA 1
ATOM 5608 C C . ASP B 1 313 ? -5.484 -14.406 8.953 1 91.81 313 ASP B C 1
ATOM 5610 O O . ASP B 1 313 ? -5.02 -14.789 10.023 1 91.81 313 ASP B O 1
ATOM 5614 N N . SER B 1 314 ? -6.465 -13.539 8.844 1 84.25 314 SER B N 1
ATOM 5615 C CA . SER B 1 314 ? -6.938 -12.766 9.984 1 84.25 314 SER B CA 1
ATOM 5616 C C . SER B 1 314 ? -7.75 -13.633 10.945 1 84.25 314 SER B C 1
ATOM 5618 O O . SER B 1 314 ? -8.07 -13.211 12.055 1 84.25 314 SER B O 1
ATOM 5620 N N . ARG B 1 315 ? -8.07 -14.906 10.609 1 85.94 315 ARG B N 1
ATOM 5621 C CA . ARG B 1 315 ? -8.859 -15.812 11.438 1 85.94 315 ARG B CA 1
ATOM 5622 C C . ARG B 1 315 ? -7.984 -16.5 12.477 1 85.94 315 ARG B C 1
ATOM 5624 O O . ARG B 1 315 ? -8.492 -17.094 13.43 1 85.94 315 ARG B O 1
ATOM 5631 N N . LEU B 1 316 ? -6.734 -16.328 12.258 1 88.25 316 LEU B N 1
ATOM 5632 C CA . LEU B 1 316 ? -5.805 -17.031 13.141 1 88.25 316 LEU B CA 1
ATOM 5633 C C . LEU B 1 316 ? -5.406 -16.141 14.312 1 88.25 316 LEU B C 1
ATOM 5635 O O . LEU B 1 316 ? -5.742 -14.945 14.344 1 88.25 316 LEU B O 1
ATOM 5639 N N . ASP B 1 317 ? -4.699 -16.781 15.227 1 87.06 317 ASP B N 1
ATOM 5640 C CA . ASP B 1 317 ? -4.188 -16.031 16.375 1 87.06 317 ASP B CA 1
ATOM 5641 C C . ASP B 1 317 ? -3.189 -14.969 15.922 1 87.06 317 ASP B C 1
ATOM 5643 O O . ASP B 1 317 ? -2.566 -15.102 14.867 1 87.06 317 ASP B O 1
ATOM 5647 N N . GLU B 1 318 ? -3.084 -13.953 16.734 1 84.56 318 GLU B N 1
ATOM 5648 C CA . GLU B 1 318 ? -2.289 -12.773 16.406 1 84.56 318 GLU B CA 1
ATOM 5649 C C . GLU B 1 318 ? -0.899 -13.156 15.906 1 84.56 318 GLU B C 1
ATOM 5651 O O . GLU B 1 318 ? -0.404 -12.602 14.93 1 84.56 318 GLU B O 1
ATOM 5656 N N . LYS B 1 319 ? -0.332 -14.164 16.516 1 86.56 319 LYS B N 1
ATOM 5657 C CA . LYS B 1 319 ? 1.039 -14.547 16.188 1 86.56 319 LYS B CA 1
ATOM 5658 C C . LYS B 1 319 ? 1.096 -15.32 14.875 1 86.56 319 LYS B C 1
ATOM 5660 O O . LYS B 1 319 ? 2.17 -15.484 14.289 1 86.56 319 LYS B O 1
ATOM 5665 N N . GLN B 1 320 ? -0.022 -15.727 14.406 1 91.44 320 GLN B N 1
ATOM 5666 C CA . GLN B 1 320 ? -0.036 -16.594 13.234 1 91.44 320 GLN B CA 1
ATOM 5667 C C . GLN B 1 320 ? -0.694 -15.906 12.047 1 91.44 320 GLN B C 1
ATOM 5669 O O . GLN B 1 320 ? -0.786 -16.484 10.961 1 91.44 320 GLN B O 1
ATOM 5674 N N . ILE B 1 321 ? -1.116 -14.672 12.25 1 92.19 321 ILE B N 1
ATOM 5675 C CA . ILE B 1 321 ? -1.825 -13.953 11.195 1 92.19 321 ILE B CA 1
ATOM 5676 C C . ILE B 1 321 ? -0.916 -13.789 9.977 1 92.19 321 ILE B C 1
ATOM 5678 O O . ILE B 1 321 ? -1.328 -14.047 8.844 1 92.19 321 ILE B O 1
ATOM 5682 N N . SER B 1 322 ? 0.277 -13.328 10.219 1 94.75 322 SER B N 1
ATOM 5683 C CA . SER B 1 322 ? 1.266 -13.188 9.156 1 94.75 322 SER B CA 1
ATOM 5684 C C . SER B 1 322 ? 2.008 -14.492 8.914 1 94.75 322 SER B C 1
ATOM 5686 O O . SER B 1 322 ? 2.742 -14.969 9.781 1 94.75 322 SER B O 1
ATOM 5688 N N . LEU B 1 323 ? 1.823 -15 7.777 1 96.94 323 LEU B N 1
ATOM 5689 C CA . LEU B 1 323 ? 2.492 -16.25 7.438 1 96.94 323 LEU B CA 1
ATOM 5690 C C . LEU B 1 323 ? 4.008 -16.109 7.566 1 96.94 323 LEU B C 1
ATOM 5692 O O . LEU B 1 323 ? 4.672 -16.984 8.125 1 96.94 323 LEU B O 1
ATOM 5696 N N . VAL B 1 324 ? 4.574 -15.031 7.062 1 97.19 324 VAL B N 1
ATOM 5697 C CA . VAL B 1 324 ? 6.016 -14.805 7.043 1 97.19 324 VAL B CA 1
ATOM 5698 C C . VAL B 1 324 ? 6.551 -14.766 8.477 1 97.19 324 VAL B C 1
ATOM 5700 O O . VAL B 1 324 ? 7.504 -15.477 8.805 1 97.19 324 VAL B O 1
ATOM 5703 N N . ASN B 1 325 ? 5.887 -13.984 9.305 1 94.62 325 ASN B N 1
ATOM 5704 C CA . ASN B 1 325 ? 6.348 -13.867 10.68 1 94.62 325 ASN B CA 1
ATOM 5705 C C . ASN B 1 325 ? 6.273 -15.203 11.414 1 94.62 325 ASN B C 1
ATOM 5707 O O . ASN B 1 325 ? 7.215 -15.586 12.109 1 94.62 325 ASN B O 1
ATOM 5711 N N . TRP B 1 326 ? 5.207 -15.859 11.234 1 96.12 326 TRP B N 1
ATOM 5712 C CA . TRP B 1 326 ? 4.988 -17.141 11.891 1 96.12 326 TRP B CA 1
ATOM 5713 C C . TRP B 1 326 ? 5.992 -18.188 11.414 1 96.12 326 TRP B C 1
ATOM 5715 O O . TRP B 1 326 ? 6.648 -18.844 12.219 1 96.12 326 TRP B O 1
ATOM 5725 N N . ALA B 1 327 ? 6.109 -18.344 10.102 1 97 327 ALA B N 1
ATOM 5726 C CA . ALA B 1 327 ? 6.992 -19.359 9.516 1 97 327 ALA B CA 1
ATOM 5727 C C . ALA B 1 327 ? 8.445 -19.094 9.891 1 97 327 ALA B C 1
ATOM 5729 O O . ALA B 1 327 ? 9.18 -20.031 10.242 1 97 327 ALA B O 1
ATOM 5730 N N . LYS B 1 328 ? 8.867 -17.875 9.789 1 95 328 LYS B N 1
ATOM 5731 C CA . LYS B 1 328 ? 10.242 -17.531 10.133 1 95 328 LYS B CA 1
ATOM 5732 C C . LYS B 1 328 ? 10.539 -17.859 11.594 1 95 328 LYS B C 1
ATOM 5734 O O . LYS B 1 328 ? 11.625 -18.359 11.914 1 95 328 LYS B O 1
ATOM 5739 N N . MET B 1 329 ? 9.594 -17.516 12.43 1 94.44 329 MET B N 1
ATOM 5740 C CA . MET B 1 329 ? 9.75 -17.828 13.844 1 94.44 329 MET B CA 1
ATOM 5741 C C . MET B 1 329 ? 9.875 -19.328 14.062 1 94.44 329 MET B C 1
ATOM 5743 O O . MET B 1 329 ? 10.75 -19.781 14.812 1 94.44 329 MET B O 1
ATOM 5747 N N . MET B 1 330 ? 9.078 -20.125 13.438 1 94.56 330 MET B N 1
ATOM 5748 C CA . MET B 1 330 ? 9.086 -21.578 13.586 1 94.56 330 MET B CA 1
ATOM 5749 C C . MET B 1 330 ? 10.375 -22.172 13.023 1 94.56 330 MET B C 1
ATOM 5751 O O . MET B 1 330 ? 10.945 -23.094 13.609 1 94.56 330 MET B O 1
ATOM 5755 N N . ILE B 1 331 ? 10.805 -21.656 11.898 1 91.94 331 ILE B N 1
ATOM 5756 C CA . ILE B 1 331 ? 12.039 -22.141 11.281 1 91.94 331 ILE B CA 1
ATOM 5757 C C . ILE B 1 331 ? 13.219 -21.844 12.211 1 91.94 331 ILE B C 1
ATOM 5759 O O . ILE B 1 331 ? 14.078 -22.703 12.422 1 91.94 331 ILE B O 1
ATOM 5763 N N . LYS B 1 332 ? 13.25 -20.656 12.742 1 92.12 332 LYS B N 1
ATOM 5764 C CA . LYS B 1 332 ? 14.32 -20.266 13.656 1 92.12 332 LYS B CA 1
ATOM 5765 C C . LYS B 1 332 ? 14.359 -21.156 14.883 1 92.12 332 LYS B C 1
ATOM 5767 O O . LYS B 1 332 ? 15.438 -21.469 15.398 1 92.12 332 LYS B O 1
ATOM 5772 N N . LYS B 1 333 ? 13.203 -21.594 15.312 1 93.94 333 LYS B N 1
ATOM 5773 C CA . LYS B 1 333 ? 13.094 -22.469 16.469 1 93.94 333 LYS B CA 1
ATOM 5774 C C . LYS B 1 333 ? 13.359 -23.922 16.109 1 93.94 333 LYS B C 1
ATOM 5776 O O . LYS B 1 333 ? 13.242 -24.812 16.938 1 93.94 333 LYS B O 1
ATOM 5781 N N . GLY B 1 334 ? 13.617 -24.234 14.812 1 91.06 334 GLY B N 1
ATOM 5782 C CA . GLY B 1 334 ? 13.883 -25.594 14.344 1 91.06 334 GLY B CA 1
ATOM 5783 C C . GLY B 1 334 ? 12.633 -26.438 14.242 1 91.06 334 GLY B C 1
ATOM 5784 O O . GLY B 1 334 ? 12.703 -27.672 14.336 1 91.06 334 GLY B O 1
ATOM 5785 N N . LYS B 1 335 ? 11.508 -25.828 14.117 1 93.62 335 LYS B N 1
ATOM 5786 C CA . LYS B 1 335 ? 10.242 -26.547 14.086 1 93.62 335 LYS B CA 1
ATOM 5787 C C . LYS B 1 335 ? 9.633 -26.516 12.688 1 93.62 335 LYS B C 1
ATOM 5789 O O . LYS B 1 335 ? 8.453 -26.172 12.523 1 93.62 335 LYS B O 1
ATOM 5794 N N . LEU B 1 336 ? 10.438 -26.844 11.734 1 92 336 LEU B N 1
ATOM 5795 C CA . LEU B 1 336 ? 9.992 -26.875 10.344 1 92 336 LEU B CA 1
ATOM 5796 C C . LEU B 1 336 ? 8.82 -27.828 10.164 1 92 336 LEU B C 1
ATOM 5798 O O . LEU B 1 336 ? 7.902 -27.562 9.391 1 92 336 LEU B O 1
ATOM 5802 N N . ASP B 1 337 ? 8.789 -28.891 10.828 1 91.25 337 ASP B N 1
ATOM 5803 C CA . ASP B 1 337 ? 7.77 -29.938 10.711 1 91.25 337 ASP B CA 1
ATOM 5804 C C . ASP B 1 337 ? 6.395 -29.391 11.094 1 91.25 337 ASP B C 1
ATOM 5806 O O . ASP B 1 337 ? 5.367 -29.906 10.633 1 91.25 337 ASP B O 1
ATOM 5810 N N . ARG B 1 338 ? 6.402 -28.344 11.891 1 92.12 338 ARG B N 1
ATOM 5811 C CA . ARG B 1 338 ? 5.141 -27.812 12.398 1 92.12 338 ARG B CA 1
ATOM 5812 C C . ARG B 1 338 ? 4.48 -26.891 11.383 1 92.12 338 ARG B C 1
ATOM 5814 O O . ARG B 1 338 ? 3.301 -26.562 11.508 1 92.12 338 ARG B O 1
ATOM 5821 N N . ILE B 1 339 ? 5.262 -26.516 10.391 1 94.5 339 ILE B N 1
ATOM 5822 C CA . ILE B 1 339 ? 4.688 -25.516 9.508 1 94.5 339 ILE B CA 1
ATOM 5823 C C . ILE B 1 339 ? 4.348 -26.141 8.156 1 94.5 339 ILE B C 1
ATOM 5825 O O . ILE B 1 339 ? 3.68 -25.516 7.324 1 94.5 339 ILE B O 1
ATOM 5829 N N . ILE B 1 340 ? 4.699 -27.375 7.945 1 95.81 340 ILE B N 1
ATOM 5830 C CA . ILE B 1 340 ? 4.453 -28.047 6.676 1 95.81 340 ILE B CA 1
ATOM 5831 C C . ILE B 1 340 ? 2.959 -28.312 6.516 1 95.81 340 ILE B C 1
ATOM 5833 O O . ILE B 1 340 ? 2.289 -28.719 7.469 1 95.81 340 ILE B O 1
ATOM 5837 N N . ASP B 1 341 ? 2.471 -28.062 5.367 1 95.56 341 ASP B N 1
ATOM 5838 C CA . ASP B 1 341 ? 1.081 -28.375 5.039 1 95.56 341 ASP B CA 1
ATOM 5839 C C . ASP B 1 341 ? 0.741 -29.812 5.383 1 95.56 341 ASP B C 1
ATOM 5841 O O . ASP B 1 341 ? 1.349 -30.75 4.848 1 95.56 341 ASP B O 1
ATOM 5845 N N . PRO B 1 342 ? -0.195 -30.047 6.152 1 92 342 PRO B N 1
ATOM 5846 C CA . PRO B 1 342 ? -0.546 -31.406 6.555 1 92 342 PRO B CA 1
ATOM 5847 C C . PRO B 1 342 ? -1.008 -32.281 5.383 1 92 342 PRO B C 1
ATOM 5849 O O . PRO B 1 342 ? -0.886 -33.5 5.426 1 92 342 PRO B O 1
ATOM 5852 N N . SER B 1 343 ? -1.489 -31.672 4.395 1 90.88 343 SER B N 1
ATOM 5853 C CA . SER B 1 343 ? -1.987 -32.438 3.252 1 90.88 343 SER B CA 1
ATOM 5854 C C . SER B 1 343 ? -0.851 -33.125 2.514 1 90.88 343 SER B C 1
ATOM 5856 O O . SER B 1 343 ? -1.088 -34.031 1.714 1 90.88 343 SER B O 1
ATOM 5858 N N . LEU B 1 344 ? 0.345 -32.688 2.734 1 92 344 LEU B N 1
ATOM 5859 C CA . LEU B 1 344 ? 1.492 -33.312 2.072 1 92 344 LEU B CA 1
ATOM 5860 C C . LEU B 1 344 ? 1.877 -34.625 2.746 1 92 344 LEU B C 1
ATOM 5862 O O . LEU B 1 344 ? 2.588 -35.438 2.16 1 92 344 LEU B O 1
ATOM 5866 N N . ASN B 1 345 ? 1.299 -35.031 3.84 1 82.31 345 ASN B N 1
ATOM 5867 C CA . ASN B 1 345 ? 1.304 -36.281 4.582 1 82.31 345 ASN B CA 1
ATOM 5868 C C . ASN B 1 345 ? 2.543 -37.094 4.266 1 82.31 345 ASN B C 1
ATOM 5870 O O . ASN B 1 345 ? 2.434 -38.281 3.861 1 82.31 345 ASN B O 1
ATOM 5874 N N . GLY B 1 346 ? 3.791 -36.625 4.441 1 77.5 346 GLY B N 1
ATOM 5875 C CA . GLY B 1 346 ? 5.004 -37.406 4.277 1 77.5 346 GLY B CA 1
ATOM 5876 C C . GLY B 1 346 ? 5.473 -37.5 2.838 1 77.5 346 GLY B C 1
ATOM 5877 O O . GLY B 1 346 ? 6.441 -38.188 2.535 1 77.5 346 GLY B O 1
ATOM 5878 N N . ASP B 1 347 ? 4.828 -36.812 1.962 1 85.5 347 ASP B N 1
ATOM 5879 C CA . ASP B 1 347 ? 5.141 -36.812 0.536 1 85.5 347 ASP B CA 1
ATOM 5880 C C . ASP B 1 347 ? 6.508 -36.188 0.278 1 85.5 347 ASP B C 1
ATOM 5882 O O . ASP B 1 347 ? 7.344 -36.75 -0.415 1 85.5 347 ASP B O 1
ATOM 5886 N N . PRO B 1 348 ? 6.871 -35.156 0.89 1 90.88 348 PRO B N 1
ATOM 5887 C CA . PRO B 1 348 ? 8.172 -34.531 0.621 1 90.88 348 PRO B CA 1
ATOM 5888 C C . PRO B 1 348 ? 9.328 -35.312 1.27 1 90.88 348 PRO B C 1
ATOM 5890 O O . PRO B 1 348 ? 9.227 -35.719 2.424 1 90.88 348 PRO B O 1
ATOM 5893 N N . THR B 1 349 ? 10.352 -35.562 0.529 1 92 349 THR B N 1
ATOM 5894 C CA . THR B 1 349 ? 11.562 -36.062 1.154 1 92 349 THR B CA 1
ATOM 5895 C C . THR B 1 349 ? 12.195 -35.031 2.07 1 92 349 THR B C 1
ATOM 5897 O O . THR B 1 349 ? 12.117 -33.844 1.798 1 92 349 THR B O 1
ATOM 5900 N N . PRO B 1 350 ? 12.812 -35.469 3.109 1 91.38 350 PRO B N 1
ATOM 5901 C CA . PRO B 1 350 ? 13.398 -34.531 4.07 1 91.38 350 PRO B CA 1
ATOM 5902 C C . PRO B 1 350 ? 14.391 -33.562 3.422 1 91.38 350 PRO B C 1
ATOM 5904 O O . PRO B 1 350 ? 14.375 -32.375 3.717 1 91.38 350 PRO B O 1
ATOM 5907 N N . ASP B 1 351 ? 15.219 -34.062 2.547 1 93.06 351 ASP B N 1
ATOM 5908 C CA . ASP B 1 351 ? 16.219 -33.219 1.901 1 93.06 351 ASP B CA 1
ATOM 5909 C C . ASP B 1 351 ? 15.547 -32.156 1.021 1 93.06 351 ASP B C 1
ATOM 5911 O O . ASP B 1 351 ? 15.93 -30.984 1.043 1 93.06 351 ASP B O 1
ATOM 5915 N N . SER B 1 352 ? 14.633 -32.625 0.265 1 96.25 352 SER B N 1
ATOM 5916 C CA . SER B 1 352 ? 13.914 -31.688 -0.607 1 96.25 352 SER B CA 1
ATOM 5917 C C . SER B 1 352 ? 13.227 -30.594 0.196 1 96.25 352 SER B C 1
ATOM 5919 O O . SER B 1 352 ? 13.281 -29.422 -0.177 1 96.25 352 SER B O 1
ATOM 5921 N N . LEU B 1 353 ? 12.648 -31.016 1.274 1 94.88 353 LEU B N 1
ATOM 5922 C CA . LEU B 1 353 ? 11.977 -30.078 2.16 1 94.88 353 LEU B CA 1
ATOM 5923 C C . LEU B 1 353 ? 12.977 -29.078 2.74 1 94.88 353 LEU B C 1
ATOM 5925 O O . LEU B 1 353 ? 12.68 -27.875 2.826 1 94.88 353 LEU B O 1
ATOM 5929 N N . LYS B 1 354 ? 14.047 -29.516 3.125 1 93.81 354 LYS B N 1
ATOM 5930 C CA . LYS B 1 354 ? 15.078 -28.672 3.709 1 93.81 354 LYS B CA 1
ATOM 5931 C C . LYS B 1 354 ? 15.578 -27.641 2.701 1 93.81 354 LYS B C 1
ATOM 5933 O O . LYS B 1 354 ? 15.711 -26.453 3.027 1 93.81 354 LYS B O 1
ATOM 5938 N N . TYR B 1 355 ? 15.867 -28.109 1.472 1 96.19 355 TYR B N 1
ATOM 5939 C CA . TYR B 1 355 ? 16.328 -27.203 0.427 1 96.19 355 TYR B CA 1
ATOM 5940 C C . TYR B 1 355 ? 15.273 -26.141 0.14 1 96.19 355 TYR B C 1
ATOM 5942 O O . TYR B 1 355 ? 15.609 -24.953 0.003 1 96.19 355 TYR B O 1
ATOM 5950 N N . PHE B 1 356 ? 14.07 -26.562 0.115 1 97.94 356 PHE B N 1
ATOM 5951 C CA . PHE B 1 356 ? 12.969 -25.656 -0.2 1 97.94 356 PHE B CA 1
ATOM 5952 C C . PHE B 1 356 ? 12.789 -24.625 0.899 1 97.94 356 PHE B C 1
ATOM 5954 O O . PHE B 1 356 ? 12.672 -23.422 0.619 1 97.94 356 PHE B O 1
ATOM 5961 N N . ALA B 1 357 ? 12.781 -25.047 2.139 1 97 357 ALA B N 1
ATOM 5962 C CA . ALA B 1 357 ? 12.609 -24.156 3.281 1 97 357 ALA B CA 1
ATOM 5963 C C . ALA B 1 357 ? 13.766 -23.172 3.389 1 97 357 ALA B C 1
ATOM 5965 O O . ALA B 1 357 ? 13.555 -22 3.688 1 97 357 ALA B O 1
ATOM 5966 N N . LYS B 1 358 ? 14.906 -23.656 3.146 1 96.62 358 LYS B N 1
ATOM 5967 C CA . LYS B 1 358 ? 16.078 -22.781 3.172 1 96.62 358 LYS B CA 1
ATOM 5968 C C . LYS B 1 358 ? 15.984 -21.703 2.104 1 96.62 358 LYS B C 1
ATOM 5970 O O . LYS B 1 358 ? 16.312 -20.547 2.357 1 96.62 358 LYS B O 1
ATOM 5975 N N . LEU B 1 359 ? 15.602 -22.109 0.954 1 98.44 359 LEU B N 1
ATOM 5976 C CA . LEU B 1 359 ? 15.43 -21.156 -0.132 1 98.44 359 LEU B CA 1
ATOM 5977 C C . LEU B 1 359 ? 14.406 -20.094 0.242 1 98.44 359 LEU B C 1
ATOM 5979 O O . LEU B 1 359 ? 14.656 -18.891 0.073 1 98.44 359 LEU B O 1
ATOM 5983 N N . ALA B 1 360 ? 13.25 -20.531 0.72 1 98.56 360 ALA B N 1
ATOM 5984 C CA . ALA B 1 360 ? 12.203 -19.594 1.125 1 98.56 360 ALA B CA 1
ATOM 5985 C C . ALA B 1 360 ? 12.734 -18.594 2.154 1 98.56 360 ALA B C 1
ATOM 5987 O O . ALA B 1 360 ? 12.516 -17.391 2.029 1 98.56 360 ALA B O 1
ATOM 5988 N N . ASN B 1 361 ? 13.43 -19.109 3.078 1 97.31 361 ASN B N 1
ATOM 5989 C CA . ASN B 1 361 ? 13.992 -18.281 4.133 1 97.31 361 ASN B CA 1
ATOM 5990 C C . ASN B 1 361 ? 15 -17.266 3.578 1 97.31 361 ASN B C 1
ATOM 5992 O O . ASN B 1 361 ? 15.039 -16.125 4.012 1 97.31 361 ASN B O 1
ATOM 5996 N N . LYS B 1 362 ? 15.805 -17.703 2.66 1 98.06 362 LYS B N 1
ATOM 5997 C CA . LYS B 1 362 ? 16.797 -16.828 2.051 1 98.06 362 LYS B CA 1
ATOM 5998 C C . LYS B 1 362 ? 16.125 -15.719 1.239 1 98.06 362 LYS B C 1
ATOM 6000 O O . LYS B 1 362 ? 16.562 -14.57 1.258 1 98.06 362 LYS B O 1
ATOM 6005 N N . CYS B 1 363 ? 15.102 -16.031 0.518 1 98.75 363 CYS B N 1
ATOM 6006 C CA . CYS B 1 363 ? 14.359 -15.062 -0.279 1 98.75 363 CYS B CA 1
ATOM 6007 C C . CYS B 1 363 ? 13.75 -13.984 0.606 1 98.75 363 CYS B C 1
ATOM 6009 O O . CYS B 1 363 ? 13.562 -12.852 0.167 1 98.75 363 CYS B O 1
ATOM 6011 N N . LEU B 1 364 ? 13.5 -14.344 1.853 1 98.31 364 LEU B N 1
ATOM 6012 C CA . LEU B 1 364 ? 12.758 -13.469 2.75 1 98.31 364 LEU B CA 1
ATOM 6013 C C . LEU B 1 364 ? 13.703 -12.742 3.703 1 98.31 364 LEU B C 1
ATOM 6015 O O . LEU B 1 364 ? 13.266 -12.18 4.707 1 98.31 364 LEU B O 1
ATOM 6019 N N . HIS B 1 365 ? 14.938 -12.859 3.385 1 97.56 365 HIS B N 1
ATOM 6020 C CA . HIS B 1 365 ? 15.891 -12.141 4.223 1 97.56 365 HIS B CA 1
ATOM 6021 C C . HIS B 1 365 ? 15.539 -10.656 4.312 1 97.56 365 HIS B C 1
ATOM 6023 O O . HIS B 1 365 ? 15.148 -10.047 3.314 1 97.56 365 HIS B O 1
ATOM 6029 N N . ILE B 1 366 ? 15.75 -10.016 5.418 1 93.62 366 ILE B N 1
ATOM 6030 C CA . ILE B 1 366 ? 15.367 -8.633 5.676 1 93.62 366 ILE B CA 1
ATOM 6031 C C . ILE B 1 366 ? 16.203 -7.691 4.809 1 93.62 366 ILE B C 1
ATOM 6033 O O . ILE B 1 366 ? 15.695 -6.676 4.32 1 93.62 366 ILE B O 1
ATOM 6037 N N . GLN B 1 367 ? 17.453 -8.016 4.59 1 93.75 367 GLN B N 1
ATOM 6038 C CA . GLN B 1 367 ? 18.344 -7.234 3.732 1 93.75 367 GLN B CA 1
ATOM 6039 C C . GLN B 1 367 ? 18.281 -7.719 2.287 1 93.75 367 GLN B C 1
ATOM 6041 O O . GLN B 1 367 ? 18.625 -8.867 1.993 1 93.75 367 GLN B O 1
ATOM 6046 N N . PRO B 1 368 ? 17.922 -6.871 1.386 1 95.56 368 PRO B N 1
ATOM 6047 C CA . PRO B 1 368 ? 17.781 -7.281 -0.013 1 95.56 368 PRO B CA 1
ATOM 6048 C C . PRO B 1 368 ? 19.078 -7.867 -0.59 1 95.56 368 PRO B C 1
ATOM 6050 O O . PRO B 1 368 ? 19.016 -8.82 -1.377 1 95.56 368 PRO B O 1
ATOM 6053 N N . LYS B 1 369 ? 20.219 -7.359 -0.207 1 95 369 LYS B N 1
ATOM 6054 C CA . LYS B 1 369 ? 21.5 -7.801 -0.757 1 95 369 LYS B CA 1
ATOM 6055 C C . LYS B 1 369 ? 21.766 -9.266 -0.423 1 95 369 LYS B C 1
ATOM 6057 O O . LYS B 1 369 ? 22.531 -9.938 -1.114 1 95 369 LYS B O 1
ATOM 6062 N N . GLU B 1 370 ? 21.141 -9.766 0.617 1 97.62 370 GLU B N 1
ATOM 6063 C CA . GLU B 1 370 ? 21.344 -11.141 1.057 1 97.62 370 GLU B CA 1
ATOM 6064 C C . GLU B 1 370 ? 20.375 -12.094 0.356 1 97.62 370 GLU B C 1
ATOM 6066 O O . GLU B 1 370 ? 20.484 -13.312 0.494 1 97.62 370 GLU B O 1
ATOM 6071 N N . ARG B 1 371 ? 19.469 -11.625 -0.383 1 98.5 371 ARG B N 1
ATOM 6072 C CA . ARG B 1 371 ? 18.516 -12.445 -1.107 1 98.5 371 ARG B CA 1
ATOM 6073 C C . ARG B 1 371 ? 19.125 -12.984 -2.398 1 98.5 371 ARG B C 1
ATOM 6075 O O . ARG B 1 371 ? 19.984 -12.344 -3 1 98.5 371 ARG B O 1
ATOM 6082 N N . PRO B 1 372 ? 18.703 -14.141 -2.809 1 98.62 372 PRO B N 1
ATOM 6083 C CA . PRO B 1 372 ? 19.203 -14.672 -4.082 1 98.62 372 PRO B CA 1
ATOM 6084 C C . PRO B 1 372 ? 18.641 -13.922 -5.289 1 98.62 372 PRO B C 1
ATOM 6086 O O . PRO B 1 372 ? 17.688 -13.141 -5.148 1 98.62 372 PRO B O 1
ATOM 6089 N N . THR B 1 373 ? 19.297 -14.047 -6.398 1 97.88 373 THR B N 1
ATOM 6090 C CA . THR B 1 373 ? 18.719 -13.625 -7.672 1 97.88 373 THR B CA 1
ATOM 6091 C C . THR B 1 373 ? 17.734 -14.672 -8.195 1 97.88 373 THR B C 1
ATOM 6093 O O . THR B 1 373 ? 17.719 -15.805 -7.715 1 97.88 373 THR B O 1
ATOM 6096 N N . MET B 1 374 ? 16.953 -14.336 -9.156 1 97.69 374 MET B N 1
ATOM 6097 C CA . MET B 1 374 ? 15.969 -15.289 -9.664 1 97.69 374 MET B CA 1
ATOM 6098 C C . MET B 1 374 ? 16.656 -16.5 -10.297 1 97.69 374 MET B C 1
ATOM 6100 O O . MET B 1 374 ? 16.188 -17.625 -10.156 1 97.69 374 MET B O 1
ATOM 6104 N N . PRO B 1 375 ? 17.781 -16.266 -11.008 1 97.75 375 PRO B N 1
ATOM 6105 C CA . PRO B 1 375 ? 18.5 -17.438 -11.508 1 97.75 375 PRO B CA 1
ATOM 6106 C C . PRO B 1 375 ? 18.906 -18.391 -10.383 1 97.75 375 PRO B C 1
ATOM 6108 O O . PRO B 1 375 ? 18.828 -19.609 -10.539 1 97.75 375 PRO B O 1
ATOM 6111 N N . GLU B 1 376 ? 19.344 -17.797 -9.312 1 98.62 376 GLU B N 1
ATOM 6112 C CA . GLU B 1 376 ? 19.719 -18.625 -8.172 1 98.62 376 GLU B CA 1
ATOM 6113 C C . GLU B 1 376 ? 18.5 -19.344 -7.59 1 98.62 376 GLU B C 1
ATOM 6115 O O . GLU B 1 376 ? 18.609 -20.484 -7.133 1 98.62 376 GLU B O 1
ATOM 6120 N N . VAL B 1 377 ? 17.406 -18.703 -7.578 1 98.81 377 VAL B N 1
ATOM 612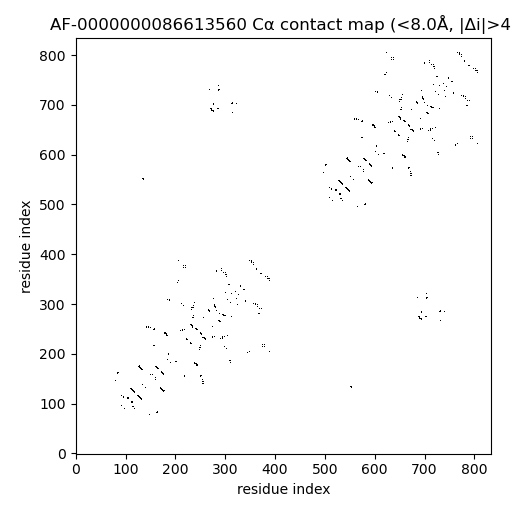1 C CA . VAL B 1 377 ? 16.172 -19.312 -7.105 1 98.81 377 VAL B CA 1
ATOM 6122 C C . VAL B 1 377 ? 15.812 -20.516 -7.984 1 98.81 377 VAL B C 1
ATOM 6124 O O . VAL B 1 377 ? 15.477 -21.578 -7.473 1 98.81 377 VAL B O 1
ATOM 6127 N N . VAL B 1 378 ? 15.891 -20.344 -9.305 1 98.69 378 VAL B N 1
ATOM 6128 C CA . VAL B 1 378 ? 15.594 -21.422 -10.25 1 98.69 378 VAL B CA 1
ATOM 6129 C C . VAL B 1 378 ? 16.5 -22.609 -9.977 1 98.69 378 VAL B C 1
ATOM 6131 O O . VAL B 1 378 ? 16.031 -23.75 -9.875 1 98.69 378 VAL B O 1
ATOM 6134 N N . LYS B 1 379 ? 17.734 -22.328 -9.805 1 98.56 379 LYS B N 1
ATOM 6135 C CA . LYS B 1 379 ? 18.719 -23.391 -9.547 1 98.56 379 LYS B CA 1
ATOM 6136 C C . LYS B 1 379 ? 18.391 -24.125 -8.25 1 98.56 379 LYS B C 1
ATOM 6138 O O . LYS B 1 379 ? 18.453 -25.344 -8.195 1 98.56 379 LYS B O 1
ATOM 6143 N N . SER B 1 380 ? 18.109 -23.375 -7.23 1 98.56 380 SER B N 1
ATOM 6144 C CA . SER B 1 380 ? 17.797 -23.969 -5.934 1 98.56 380 SER B CA 1
ATOM 6145 C C . SER B 1 380 ? 16.547 -24.844 -6.008 1 98.56 380 SER B C 1
ATOM 6147 O O . SER B 1 380 ? 16.484 -25.906 -5.383 1 98.56 380 SER B O 1
ATOM 6149 N N . LEU B 1 381 ? 15.586 -24.422 -6.746 1 98.69 381 LEU B N 1
ATOM 6150 C CA . LEU B 1 381 ? 14.367 -25.219 -6.895 1 98.69 381 LEU B CA 1
ATOM 6151 C C . LEU B 1 381 ? 14.633 -26.484 -7.68 1 98.69 381 LEU B C 1
ATOM 6153 O O . LEU B 1 381 ? 14.055 -27.531 -7.387 1 98.69 381 LEU B O 1
ATOM 6157 N N . GLN B 1 382 ? 15.492 -26.406 -8.656 1 98.19 382 GLN B N 1
ATOM 6158 C CA . GLN B 1 382 ? 15.891 -27.594 -9.398 1 98.19 382 GLN B CA 1
ATOM 6159 C C . GLN B 1 382 ? 16.562 -28.609 -8.484 1 98.19 382 GLN B C 1
ATOM 6161 O O . GLN B 1 382 ? 16.297 -29.812 -8.586 1 98.19 382 GLN B O 1
ATOM 6166 N N . ILE B 1 383 ? 17.375 -28.125 -7.602 1 97.25 383 ILE B N 1
ATOM 6167 C CA . ILE B 1 383 ? 18.062 -28.984 -6.645 1 97.25 383 ILE B CA 1
ATOM 6168 C C . ILE B 1 383 ? 17.031 -29.656 -5.738 1 97.25 383 ILE B C 1
ATOM 6170 O O . ILE B 1 383 ? 17.125 -30.859 -5.477 1 97.25 383 ILE B O 1
ATOM 6174 N N . ALA B 1 384 ? 16.078 -28.906 -5.273 1 97.38 384 ALA B N 1
ATOM 6175 C CA . ALA B 1 384 ? 15.023 -29.469 -4.434 1 97.38 384 ALA B CA 1
ATOM 6176 C C . ALA B 1 384 ? 14.242 -30.547 -5.184 1 97.38 384 ALA B C 1
ATOM 6178 O O . ALA B 1 384 ? 13.898 -31.578 -4.613 1 97.38 384 ALA B O 1
ATOM 6179 N N . LEU B 1 385 ? 13.969 -30.281 -6.445 1 97.06 385 LEU B N 1
ATOM 6180 C CA . LEU B 1 385 ? 13.211 -31.234 -7.266 1 97.06 385 LEU B CA 1
ATOM 6181 C C . LEU B 1 385 ? 14 -32.531 -7.465 1 97.06 385 LEU B C 1
ATOM 6183 O O . LEU B 1 385 ? 13.461 -33.625 -7.289 1 97.06 385 LEU B O 1
ATOM 6187 N N . VAL B 1 386 ? 15.281 -32.375 -7.746 1 95.44 386 VAL B N 1
ATOM 6188 C CA . VAL B 1 386 ? 16.141 -33.531 -7.98 1 95.44 386 VAL B CA 1
ATOM 6189 C C . VAL B 1 386 ? 16.281 -34.344 -6.691 1 95.44 386 VAL B C 1
ATOM 6191 O O . VAL B 1 386 ? 16.281 -35.594 -6.723 1 95.44 386 VAL B O 1
ATOM 6194 N N . SER B 1 387 ? 16.391 -33.656 -5.574 1 94.25 387 SER B N 1
ATOM 6195 C CA . SER B 1 387 ? 16.516 -34.312 -4.281 1 94.25 387 SER B CA 1
ATOM 6196 C C . SER B 1 387 ? 15.266 -35.125 -3.947 1 94.25 387 SER B C 1
ATOM 6198 O O . SER B 1 387 ? 15.336 -36.125 -3.262 1 94.25 387 SER B O 1
ATOM 6200 N N . HIS B 1 388 ? 14.148 -34.656 -4.398 1 94.12 388 HIS B N 1
ATOM 6201 C CA . HIS B 1 388 ? 12.898 -35.375 -4.172 1 94.12 388 HIS B CA 1
ATOM 6202 C C . HIS B 1 388 ? 12.797 -36.594 -5.066 1 94.12 388 HIS B C 1
ATOM 6204 O O . HIS B 1 388 ? 12.344 -37.656 -4.621 1 94.12 388 HIS B O 1
ATOM 6210 N N . GLU B 1 389 ? 13.227 -36.531 -6.277 1 90.25 389 GLU B N 1
ATOM 6211 C CA . GLU B 1 389 ? 13.148 -37.625 -7.25 1 90.25 389 GLU B CA 1
ATOM 6212 C C . GLU B 1 389 ? 14.117 -38.75 -6.906 1 90.25 389 GLU B C 1
ATOM 6214 O O . GLU B 1 389 ? 13.828 -39.906 -7.148 1 90.25 389 GLU B O 1
ATOM 6219 N N . ARG B 1 390 ? 15.242 -38.438 -6.398 1 84.06 390 ARG B N 1
ATOM 6220 C CA . ARG B 1 390 ? 16.266 -39.438 -6.062 1 84.06 390 ARG B CA 1
ATOM 6221 C C . ARG B 1 390 ? 15.781 -40.344 -4.938 1 84.06 390 ARG B C 1
ATOM 6223 O O . ARG B 1 390 ? 16 -41.562 -4.977 1 84.06 390 ARG B O 1
ATOM 6230 N N . GLN B 1 391 ? 15.219 -39.781 -3.898 1 69.12 391 GLN B N 1
ATOM 6231 C CA . GLN B 1 391 ? 14.789 -40.594 -2.77 1 69.12 391 GLN B CA 1
ATOM 6232 C C . GLN B 1 391 ? 13.555 -41.406 -3.123 1 69.12 391 GLN B C 1
ATOM 6234 O O . GLN B 1 391 ? 13.359 -42.531 -2.6 1 69.12 391 GLN B O 1
ATOM 6239 N N . GLY B 1 392 ? 12.672 -40.875 -3.863 1 60.09 392 GLY B N 1
ATOM 6240 C CA . GLY B 1 392 ? 11.531 -41.656 -4.305 1 60.09 392 GLY B CA 1
ATOM 6241 C C . GLY B 1 392 ? 11.922 -42.875 -5.086 1 60.09 392 GLY B C 1
ATOM 6242 O O . GLY B 1 392 ? 11.273 -43.938 -4.977 1 60.09 392 GLY B O 1
ATOM 6243 N N . ARG B 1 393 ? 13.102 -42.906 -5.781 1 52.94 393 ARG B N 1
ATOM 6244 C CA . ARG B 1 393 ? 13.617 -44.062 -6.52 1 52.94 393 ARG B CA 1
ATOM 6245 C C . ARG B 1 393 ? 14.273 -45.062 -5.578 1 52.94 393 ARG B C 1
ATOM 6247 O O . ARG B 1 393 ? 14.172 -46.281 -5.785 1 52.94 393 ARG B O 1
ATOM 6254 N N . TYR B 1 394 ? 14.891 -44.5 -4.523 1 49.25 394 TYR B N 1
ATOM 6255 C CA . TYR B 1 394 ? 15.539 -45.438 -3.615 1 49.25 394 TYR B CA 1
ATOM 6256 C C . TYR B 1 394 ? 14.508 -46.156 -2.742 1 49.25 394 TYR B C 1
ATOM 6258 O O . TYR B 1 394 ? 14.703 -47.312 -2.361 1 49.25 394 TYR B O 1
ATOM 6266 N N . SER B 1 395 ? 13.492 -45.438 -2.285 1 49.16 395 SER B N 1
ATOM 6267 C CA . SER B 1 395 ? 12.508 -46.094 -1.448 1 49.16 395 SER B CA 1
ATOM 6268 C C . SER B 1 395 ? 11.781 -47.219 -2.223 1 49.16 395 SER B C 1
ATOM 6270 O O . SER B 1 395 ? 11.406 -48.219 -1.653 1 49.16 395 SER B O 1
ATOM 6272 N N . LYS B 1 396 ? 11.531 -47.188 -3.422 1 46.19 396 LYS B N 1
ATOM 6273 C CA . LYS B 1 396 ? 10.969 -48.312 -4.148 1 46.19 396 LYS B CA 1
ATOM 6274 C C . LYS B 1 396 ? 11.969 -49.469 -4.258 1 46.19 396 LYS B C 1
ATOM 6276 O O . LYS B 1 396 ? 11.586 -50.625 -4.273 1 46.19 396 LYS B O 1
ATOM 6281 N N . LYS B 1 397 ? 13.211 -49.312 -4.242 1 42.56 397 LYS B N 1
ATOM 6282 C CA . LYS B 1 397 ? 14.148 -50.406 -4.305 1 42.56 397 LYS B CA 1
ATOM 6283 C C . LYS B 1 397 ? 14.438 -50.969 -2.914 1 42.56 397 LYS B C 1
ATOM 6285 O O . LYS B 1 397 ? 14.602 -52.188 -2.748 1 42.56 397 LYS B O 1
ATOM 6290 N N . GLY B 1 398 ? 14.523 -50.125 -1.856 1 39.72 398 GLY B N 1
ATOM 6291 C CA . GLY B 1 398 ? 14.93 -50.625 -0.547 1 39.72 398 GLY B CA 1
ATOM 6292 C C . GLY B 1 398 ? 13.789 -51.25 0.23 1 39.72 398 GLY B C 1
ATOM 6293 O O . GLY B 1 398 ? 13.977 -51.719 1.354 1 39.72 398 GLY B O 1
ATOM 6294 N N . GLU B 1 399 ? 12.508 -51.094 0.09 1 39.34 399 GLU B N 1
ATOM 6295 C CA . GLU B 1 399 ? 11.547 -51.938 0.818 1 39.34 399 GLU B CA 1
ATOM 6296 C C . GLU B 1 399 ? 11.836 -53.406 0.62 1 39.34 399 GLU B C 1
ATOM 6298 O O . GLU B 1 399 ? 11.336 -54.25 1.367 1 39.34 399 GLU B O 1
ATOM 6303 N N . ARG B 1 400 ? 12.555 -53.938 -0.296 1 34.59 400 ARG B N 1
ATOM 6304 C CA . ARG B 1 400 ? 12.875 -55.344 -0.223 1 34.59 400 ARG B CA 1
ATOM 6305 C C . ARG B 1 400 ? 13.953 -55.625 0.825 1 34.59 400 ARG B C 1
ATOM 6307 O O . ARG B 1 400 ? 13.922 -56.656 1.501 1 34.59 400 ARG B O 1
ATOM 6314 N N . ILE B 1 401 ? 14.961 -54.75 1.119 1 34.19 401 ILE B N 1
ATOM 6315 C CA . ILE B 1 401 ? 16.047 -55.156 2.01 1 34.19 401 ILE B CA 1
ATOM 6316 C C . ILE B 1 401 ? 15.773 -54.656 3.422 1 34.19 401 ILE B C 1
ATOM 6318 O O . ILE B 1 401 ? 15.961 -55.375 4.402 1 34.19 401 ILE B O 1
ATOM 6322 N N . TYR B 1 402 ? 15.328 -53.375 3.719 1 32.75 402 TYR B N 1
ATOM 6323 C CA . TYR B 1 402 ? 15.375 -52.781 5.059 1 32.75 402 TYR B CA 1
ATOM 6324 C C . TYR B 1 402 ? 14.148 -53.188 5.867 1 32.75 402 TYR B C 1
ATOM 6326 O O . TYR B 1 402 ? 13.977 -52.75 7.008 1 32.75 402 TYR B O 1
ATOM 6334 N N . GLN B 1 403 ? 13.148 -53.969 5.586 1 32.06 403 GLN B N 1
ATOM 6335 C CA . GLN B 1 403 ? 12.32 -54.625 6.602 1 32.06 403 GLN B CA 1
ATOM 6336 C C . GLN B 1 403 ? 13.18 -55.438 7.562 1 32.06 403 GLN B C 1
ATOM 6338 O O . GLN B 1 403 ? 12.812 -55.656 8.719 1 32.06 403 GLN B O 1
ATOM 6343 N N . ARG B 1 404 ? 14.305 -55.969 7.133 1 31.94 404 ARG B N 1
ATOM 6344 C CA . ARG B 1 404 ? 15.023 -56.875 8.008 1 31.94 404 ARG B CA 1
ATOM 6345 C C . ARG B 1 404 ? 15.773 -56.125 9.102 1 31.94 404 ARG B C 1
ATOM 6347 O O . ARG B 1 404 ? 15.828 -56.562 10.25 1 31.94 404 ARG B O 1
ATOM 6354 N N . ALA B 1 405 ? 16.5 -55.031 8.852 1 31.92 405 ALA B N 1
ATOM 6355 C CA . ALA B 1 405 ? 17.484 -54.5 9.797 1 31.92 405 ALA B CA 1
ATOM 6356 C C . ALA B 1 405 ? 16.844 -53.625 10.852 1 31.92 405 ALA B C 1
ATOM 6358 O O . ALA B 1 405 ? 17.328 -53.531 11.977 1 31.92 405 ALA B O 1
ATOM 6359 N N . PHE B 1 406 ? 15.758 -52.906 10.672 1 29.42 406 PHE B N 1
ATOM 6360 C CA . PHE B 1 406 ? 15.273 -51.969 11.68 1 29.42 406 PHE B CA 1
ATOM 6361 C C . PHE B 1 406 ? 14.648 -52.719 12.852 1 29.42 406 PHE B C 1
ATOM 6363 O O . PHE B 1 406 ? 14.258 -52.094 13.844 1 29.42 406 PHE B O 1
ATOM 6370 N N . THR B 1 407 ? 14.352 -53.969 12.875 1 32.28 407 THR B N 1
ATOM 6371 C CA . THR B 1 407 ? 13.891 -54.625 14.086 1 32.28 407 THR B CA 1
ATOM 6372 C C . THR B 1 407 ? 14.984 -54.656 15.148 1 32.28 407 THR B C 1
ATOM 6374 O O . THR B 1 407 ? 14.703 -54.625 16.344 1 32.28 407 THR B O 1
ATOM 6377 N N . LEU B 1 408 ? 16.25 -54.719 14.836 1 29.53 408 LEU B N 1
ATOM 6378 C CA . LEU B 1 408 ? 17.266 -55.062 15.836 1 29.53 408 LEU B CA 1
ATOM 6379 C C . LEU B 1 408 ? 17.609 -53.844 16.672 1 29.53 408 LEU B C 1
ATOM 6381 O O . LEU B 1 408 ? 17.812 -53.938 17.891 1 29.53 408 LEU B O 1
ATOM 6385 N N . SER B 1 409 ? 17.969 -52.625 16.141 1 30.72 409 SER B N 1
ATOM 6386 C CA . SER B 1 409 ? 18.766 -51.688 16.906 1 30.72 409 SER B CA 1
ATOM 6387 C C . SER B 1 409 ? 17.891 -50.875 17.859 1 30.72 409 SER B C 1
ATOM 6389 O O . SER B 1 409 ? 18.406 -50.031 18.625 1 30.72 409 SER B O 1
ATOM 6391 N N . CYS B 1 410 ? 16.609 -50.781 17.844 1 27.58 410 CYS B N 1
ATOM 6392 C CA . CYS B 1 410 ? 15.906 -49.969 18.844 1 27.58 410 CYS B CA 1
ATOM 6393 C C . CYS B 1 410 ? 16 -50.594 20.219 1 27.58 410 CYS B C 1
ATOM 6395 O O . CYS B 1 410 ? 15.484 -50.062 21.203 1 27.58 410 CYS B O 1
ATOM 6397 N N . VAL B 1 411 ? 16.328 -51.844 20.438 1 28.62 411 VAL B N 1
ATOM 6398 C CA . VAL B 1 411 ? 16.266 -52.5 21.734 1 28.62 411 VAL B CA 1
ATOM 6399 C C . VAL B 1 411 ? 17.391 -52 22.625 1 28.62 411 VAL B C 1
ATOM 6401 O O . VAL B 1 411 ? 17.219 -51.844 23.844 1 28.62 411 VAL B O 1
ATOM 6404 N N . CYS B 1 412 ? 18.656 -51.781 22.234 1 28.06 412 CYS B N 1
ATOM 6405 C CA . CYS B 1 412 ? 19.766 -51.844 23.188 1 28.06 412 CYS B CA 1
ATOM 6406 C C . CYS B 1 412 ? 19.875 -50.562 23.984 1 28.06 412 CYS B C 1
ATOM 6408 O O . CYS B 1 412 ? 20.453 -50.531 25.078 1 28.06 412 CYS B O 1
ATOM 6410 N N . GLN B 1 413 ? 19.703 -49.312 23.5 1 27.02 413 GLN B N 1
ATOM 6411 C CA . GLN B 1 413 ? 20.406 -48.25 24.234 1 27.02 413 GLN B CA 1
ATOM 6412 C C . GLN B 1 413 ? 19.609 -47.844 25.484 1 27.02 413 GLN B C 1
ATOM 6414 O O . GLN B 1 413 ? 19.984 -46.875 26.172 1 27.02 413 GLN B O 1
ATOM 6419 N N . PHE B 1 414 ? 18.547 -48.5 25.984 1 24.44 414 PHE B N 1
ATOM 6420 C CA . PHE B 1 414 ? 17.984 -48.125 27.281 1 24.44 414 PHE B CA 1
ATOM 6421 C C . PHE B 1 414 ? 18.969 -48.406 28.406 1 24.44 414 PHE B C 1
ATOM 6423 O O . PHE B 1 414 ? 18.734 -48 29.547 1 24.44 414 PHE B O 1
ATOM 6430 N N . GLU B 1 415 ? 19.781 -49.469 28.453 1 25.62 415 GLU B N 1
ATOM 6431 C CA . GLU B 1 415 ? 20.312 -49.938 29.734 1 25.62 415 GLU B CA 1
ATOM 6432 C C . GLU B 1 415 ? 21.344 -48.938 30.281 1 25.62 415 GLU B C 1
ATOM 6434 O O . GLU B 1 415 ? 21.5 -48.812 31.5 1 25.62 415 GLU B O 1
ATOM 6439 N N . GLU B 1 416 ? 22.484 -48.656 29.688 1 24.69 416 GLU B N 1
ATOM 6440 C CA . GLU B 1 416 ? 23.641 -48.312 30.516 1 24.69 416 GLU B CA 1
ATOM 6441 C C . GLU B 1 416 ? 23.531 -46.875 31.031 1 24.69 416 GLU B C 1
ATOM 6443 O O . GLU B 1 416 ? 23.906 -46.594 32.188 1 24.69 416 GLU B O 1
ATOM 6448 N N . LYS B 1 417 ? 23.391 -45.75 30.344 1 21.45 417 LYS B N 1
ATOM 6449 C CA . LYS B 1 417 ? 23.75 -44.562 31.125 1 21.45 417 LYS B CA 1
ATOM 6450 C C . LYS B 1 417 ? 22.609 -44.156 32.062 1 21.45 417 LYS B C 1
ATOM 6452 O O . LYS B 1 417 ? 21.438 -44.219 31.688 1 21.45 417 LYS B O 1
#

Organism: Rhododendron simsii (NCBI:txid118357)

Sequence (834 aa):
MESTSTYDRSVITQSLSSASEMENFAQGLLATTIPGGADWGNELPFPETRNPFVQAGALSTDSLSLNSQENAIDGGVDQLKESCAFIPLCQILKATNDFDDALVIGGGGFGKVYKGNIGGGATTTVVAIKRLNVDSTQGAEEFWTEVRVLSEFRHTNLVSLIGYCNENQEMILVYEHMARGNLANHLYKTSTREESGGSRSHLTWEQRLNICLHAARGLDYLHNGTLQGSIIHRDVKSTNILLDEHLVAKVADFGLSKSTTTHTATHVSTIVKGTLGYLDPDYFSTGRLTKKSVVYGFGVVLLEVLCGRPAIDSRLDEKQISLVNWAKMMIKKGKLDRIIDPSLNGDPTPDSLKYFAKLANKCLHIQPKERPTMPEVVKSLQIALVSHERQGRYSKKGERIYQRAFTLSCVCQFEEKMESTSTYDRSVITQSLSSASEMENFAQGLLATTIPGGADWGNELPFPETRNPFVQAGALSTDSLSLNSQENAIDGGVDQLKESCAFIPLCQILKATNDFDDALVIGGGGFGKVYKGNIGGGATTTVVAIKRLNVDSTQGAEEFWTEVRVLSEFRHTNLVSLIGYCNENQEMILVYEHMARGNLANHLYKTSTREESGGSRSHLTWEQRLNICLHAARGLDYLHNGTLQGSIIHRDVKSTNILLDEHLVAKVADFGLSKSTTTHTATHVSTIVKGTLGYLDPDYFSTGRLTKKSVVYGFGVVLLEVLCGRPAIDSRLDEKQISLVNWAKMMIKKGKLDRIIDPSLNGDPTPDSLKYFAKLANKCLHIQPKERPTMPEVVKSLQIALVSHERQGRYSKKGERIYQRAFTLSCVCQFEEK

Secondary structure (DSSP, 8-state):
------------------------TT---------------------------------------TTHHHHHHHHHHHHHTTTSEE--HHHHHHHTTTT-GGGEEEEETTEEEEEEEESSGGG-EEEEEEEE-TT-HHHHHHHHHHHHHHHH---TTBPPEEEEEEETTEEEEEEE--TT-BHHHHHS--TTTTT--S---PPPHHHHHHHHHHHHHHHHHHHHS-SS-EEE-S---GGGEEE-TT--EEE---TT-EEE-STT--EE-SB--SBTTTS-HHHHHH-EE-HHHHHHHHHHHHHHHHHT--SB-TTS-GGGSBHHHHHHHHHHTT-GGGTS-GGGTT-S-HHHHHHHHHHHHHHT-SSGGGSPPHHHHHHHHHHHHHHHHHHHHHHHHHTTTTTTGGGTHHHHTTS--/------------------------TT---------------------------------------TTHHHHHHHHHHHHHTTTSEE--HHHHHHHTTTT-GGGEEEEETTEEEEEEEESSGGG-EEEEEEEE-TT-HHHHHHHHHHHHHHHH---TTBPPEEEEEEETTEEEEEEE--TT-BHHHHHS--TTTTT--S---PPPHHHHHHHHHHHHHHHHHHHHS-SS-EEE-S---GGGEEE-TT--EEE---TT-EEE-STT--EE-SB--SBTTTS-HHHHHH-EE-HHHHHHHHHHHHHHHHHT--SB-TTS-GGGSBHHHHHHHHHHTT-GGGTS-GGGTT-S-HHHHHHHHHHHHHHT-SSGGGSPPHHHHHHHHHHHHHHHHHHHHHHHHHTTTTTTGGGTTTSGGGS--

Solvent-accessible surface area (backbone atoms only — not comparable to full-atom values): 47991 Å² total; per-residue (Å²): 144,85,92,79,89,74,92,75,87,87,85,86,74,85,81,91,73,92,86,77,77,93,75,71,95,77,74,81,80,73,75,89,77,83,79,87,81,87,76,88,83,85,77,83,77,80,79,82,78,77,77,79,80,76,78,78,74,84,75,76,82,72,81,77,65,79,62,51,69,64,42,54,59,48,55,56,48,60,70,49,54,80,69,38,42,78,43,60,62,71,58,50,33,61,25,30,63,67,70,36,73,89,34,52,76,46,72,60,98,60,32,43,25,28,46,29,50,46,76,66,83,96,59,60,39,66,26,30,36,37,41,44,54,54,33,23,74,65,40,52,52,22,50,51,40,27,53,49,50,46,51,71,52,83,49,90,18,36,57,51,59,61,26,36,26,80,53,96,80,38,42,34,42,31,24,60,50,46,75,58,38,32,47,40,70,58,48,31,93,43,91,88,53,74,74,68,80,64,84,73,75,68,66,48,55,68,55,48,48,49,27,50,37,30,36,35,48,29,54,29,38,36,54,63,60,46,90,86,37,28,44,42,63,47,56,54,43,40,72,33,28,29,17,30,86,83,54,53,22,18,40,48,80,47,39,68,39,42,76,39,70,70,94,73,71,62,53,72,48,51,67,69,74,48,41,54,42,29,65,30,69,55,29,50,42,46,25,42,59,47,71,48,37,42,36,22,9,48,16,43,36,45,45,24,70,48,32,33,44,60,46,51,35,81,88,44,57,82,73,50,13,19,34,65,63,33,50,52,52,32,48,75,70,69,40,54,79,77,50,46,28,70,88,45,73,80,61,58,38,70,65,16,48,49,46,47,52,49,49,26,52,36,23,53,40,80,52,58,87,70,27,58,52,47,65,54,49,37,52,49,45,50,50,20,48,51,46,34,54,53,51,61,57,47,53,71,61,41,66,78,64,55,73,67,58,68,68,61,67,77,65,61,82,68,66,81,119,142,84,87,74,90,73,92,83,91,82,88,88,79,91,81,86,81,93,92,80,87,84,78,74,92,80,74,96,83,80,76,86,76,80,78,84,79,80,78,82,67,80,70,79,75,77,78,78,76,80,70,78,78,76,79,80,71,81,76,75,82,72,80,76,64,79,63,51,70,64,41,56,59,50,56,55,49,60,70,50,56,81,69,39,42,80,43,60,62,69,58,51,33,62,26,29,62,66,72,37,73,88,34,52,75,45,72,59,98,59,31,44,25,28,46,29,49,46,74,65,83,96,59,58,40,67,26,28,35,37,40,43,53,55,33,23,75,66,40,53,52,23,51,53,41,28,52,49,50,46,51,72,52,83,50,92,17,37,57,51,59,60,26,34,28,82,52,96,80,38,41,34,41,30,26,60,50,45,74,58,38,32,47,40,68,59,48,32,93,44,90,89,54,74,74,69,78,65,84,72,76,69,65,49,53,68,56,50,49,50,28,50,38,30,36,35,48,31,54,31,37,38,52,62,61,46,90,87,36,27,44,41,62,47,55,54,45,40,72,33,28,30,16,29,86,83,54,53,22,18,39,49,82,48,38,68,40,43,76,42,68,72,92,75,72,63,52,71,48,50,67,69,72,49,40,52,43,30,62,30,67,55,29,48,43,45,24,41,61,49,71,49,37,41,35,22,9,46,17,43,38,46,44,25,70,50,33,34,41,60,46,52,35,81,88,46,56,83,72,50,14,19,33,66,62,33,51,53,52,31,48,75,71,69,39,54,79,76,48,44,28,68,85,46,73,79,61,58,37,69,66,16,47,50,46,46,52,50,48,27,51,36,25,53,39,82,50,59,88,70,28,58,53,49,66,53,48,37,52,50,45,49,52,20,47,50,45,33,54,54,50,59,56,46,55,71,61,41,66,76,60,57,73,66,60,69,73,62,71,79,68,65,82,75,69,78,126